Protein AF-L5KCG0-F1 (afdb_monomer_lite)

Radius of gyration: 44.91 Å; chains: 1; bounding box: 113×111×115 Å

Foldseek 3Di:
DDWAWEWEDEPPDTDTDTDDQQDFQLNVLVVCVVPPVSSVPDDSVQWFKWADDPQLLPIATGDRGGGNCVVVHHHYGYIYGDGQWAWAWEQELVRDIDIDTAGQNDFQQVRLVVVCVVVVNPCSLQKFKFFDDDDPPDDDDDDDDDDDDPVVVVVVVVVVLCVQQLACVVTRTDDRGHGCSNVPNDRVGYIYMDGHADDDDPDDDLVDLVVLVSLLVVLQCCQLSNNQDDALLVLLLLLLLVCCLPPNQQDPVQLDPPNDPVSSRHHSNCSPPPSSVSNSVSVNVCGRPDNSRSSVVNSVSLVVDPSRRWRWDWWWFQDVPDNDTDIWIWTDHLFWIFIAHSHRRDTPDIGTLVQFPDWDFDCFKIWTDSDPVDDDIGIITDNCNVVVVVSSVSSVVVVVVVVVVVVDPDDDDDDDDDDDDDDDDDDDDDDDDDDDDDDDDDDDDDDDDDDDDDDDDDDDDDDDDDDDDDDDDDDDDDDPCPDDDPPDDPLLVVLVVLLVVLLVLLVVLLVLLVAADDDDDQDPDPVSVVVLVLLLLVLLLLLLLLLLLLLLLLLQLLLQPLDDPVPGDSNSNSVSSNSNSLSLNVNSVSLSHNLVSQVVVVHHSVQLSVLSSQLSVLSSQLSVLSRPPDPDDSVSNLVSLLSNLVSSLSNNVVSVNQPDDPVLLVVLLVLLVQLLVLLVQLLVLLLVLLVVFPDPVLSVQLNVLSVSLNSLSSSLSSLSSSCSSPLLAVSSLVSSVSSLVSNLVSLVSNLVSSVVRDPPPVSSVSSVVSSVSSVVSSVVSNVSSVCSNLVDPPPQLQRVLLVLLVVLLVQLVVCQLFLPSNLVSLVSNLVSLVSNLVSLQVVLVVDPDPVVSVLSPVLSVQLNVLNVQLNVLSVVCVVPVPDSVSSVSNNVSSVSNNVSSCSNCVVVVLLSVLVVLLSVLSNLLSVLSSQQSVLVVVCVPDPDSPDDPCQSNVLSVLLVVLSSQLSQLSVLCVVPVPDPVSSVSNVVSVVSNVVSCVVNVVVVPVVDDDD

Sequence (1011 aa):
MVALSLKISIGNVVKTMQFEPSTMVYDACRIIRERIPEALTGPPSDFGLFLSDDDPKKGIWLEAGKALDYYMLRNGDTMEYKKKQRPLKIRMLDGTVKTIMVDDSKTVTDMLMTICARIGITNHDEYSLVRELMEEKKEEVTGTLRKDKTLLRDEKKMEKLKQKLHTDDELNWLDHGRTLREQGVEEHETLLLRRKFFYSDQNVDSRDPVQLNLLYVQARDDILNGSHPVSFDKACEFAGFQCQIQFGPHNEQKHKAGFLDLKDFLPKEYVKQKGERKIFQAHKNCGQMSEIEAKVRYVKLARSLKTYGVSFFLVKEKMKGKNKLVPRLLGITKECVMRVDEKTKEVIQEWNLTNIKRWAASPKSFTLDFGDYQDGYYSVQTTEGEQIAQLIAGYIDIILKKKKSKDHFGLEGDEESTMLEDSVSPKKSTVLQQQYNRVGKVEHGSVALPAIMRSGASGPENFQVGSMPPAQQQITSGQMHRGHMPPLTSAQQALTGTINSSMQAVQAAQATLDDFDTLPPLGQDAASKAWRKNKMDESKHEIHSQVDAITAGTASVVNLTAGDPAETDYTAVGCAVTTISSNLTEMSRGVKLLAALLEDEGGSGRPLLQAAKGLAGAVSELLRSAQPASAEPRQNLLQAAGNVGQASGELLQQIGESDTDPHFQDMLMQLAKAVASAAAALVLKAKSVAQRTEDSGLQTQVIAAATQCALSTSQLVACTKVVAPTISSPVCQEQLVEAGRLVAKAVESCVSASQAATEDGQLLRGVGAAATAVTQALNELLQHVRAHATGAGPAGRYDQATDTILTVTENIFSSMGDAGEMVRQARILAQATSDLVNAIKADAEGESDLENSRKLLSAAKILADATAKMVEAAKGAAAHPDSEEQQQRLREAAEGLRMATNAAAQNAIKKKLVQRLEHAAKQAAASATQTIAAAQHAASTPKASAGPQPLLVQSCKAVAEQIPLLVQGVRGSQAQPDSPSAQLALIAASQSFLQARHPLPISQTRPFPPF

Secondary structure (DSSP, 8-state):
---EEEEEEETTEEEEEEE-TT-BHHHHHHHHHHH-GGGGSS-GGGEEEEE--SSTTT-EEPPTTSBGGGGT--TT-EEEEEE-EEEEEEE-TTS-EEEEEEETTSBHHHHHHHHHHHHT-S-GGGEEEEE-----------------TTHHHHHHHHHHHHHHH--GGG--BPPTTSBTTTTT--TT-EEEEEE----------TT-HHHHHHHHHHHHHHHHTSSS---HHHHHHHHHHHHHHHH-S--TTTS-TT-S-GGGTS-TTTTTS--HHHHHHHHHHHTT--HHHHHHHHHHHHHHSTTTT-EEEEEEEEPTTSS-EEEEEEEE-SSEEEEEETTT--EEEEEEGGG--EEEEETTEEEEE-GGGSSS-EEEE-S-HHHHHHHHHHHHHHHHHHHHHHS---S-------S-----------------------------------------------PPPP----------------SS-HHHHHHHHHHHHHHHHHHHHHHHTTS--------SSHHHHHHHHHHHHHHHHHHHHHHHHHHHHHHHHHHHTTS-TTT--HHHHHHHHHHHHHHHHHHHHHHHHHHHHHHHTTS--HHHHHHHHHHHHHHHHHHHHT-TT----HHHHHHHHHHHHHHHHHHHHHHT---S-HHHHHHHHHHHHHHHHHHHHHHHHHHHHHHH---HHHHHHHHHHHHHHHHHHHHHHHHHHHHSTTTTSHHHHHHHHHHHHHHHHHHHHHHHHHHHH---HHHHHHHHHHHHHHHHHHHHHHHHHHHHHTT-SS--HHHHHHHHHHHHHHHHHHTTT-HHHHHHHHHHHHHHHHHHHHHHHHHHHH-S-HHHHHHHHHHHHHHHHHHHHHHHHHHHHHH-TT-HHHHHHHHHHHHHHHHHHHHHTHHHHHHHHHHHHHHHHHHHHHHHHHHHHHHHHHHHSSS-S-SS-HHHHHHHHHHHTTHHHHHHHHHHHHHSTT-HHHHHHHHHHHHHHHHHHTTHHHHHHTTS---

InterPro domains:
  IPR000299 FERM domain [PS50057] (86-403)
  IPR002404 IRS-type PTB domain [PF02174] (313-400)
  IPR011993 PH-like domain superfamily [G3DSA:2.30.29.30] (308-405)
  IPR014352 FERM/acyl-CoA-binding protein superfamily [G3DSA:1.20.80.10] (198-307)
  IPR015224 Talin, central [PF09141] (491-652)
  IPR019747 FERM conserved site [PS00660] (173-201)
  IPR019747 FERM conserved site [PS00661] (283-312)
  IPR019748 FERM central domain [cd14473] (211-305)
  IPR019749 Band 4.1 domain [SM00295] (82-313)
  IPR029071 Ubiquitin-like domain superfamily [SSF54236] (79-136)
  IPR032425 Talin, N-terminal F0 domain [PF16511] (4-83)
  IPR035963 FERM superfamily, second domain [SSF47031] (195-308)
  IPR035964 I/LWEQ domain superfamily [SSF109885] (658-782)
  IPR035964 I/LWEQ domain superfamily [SSF109885] (753-888)
  IPR036476 Talin, central domain superfamily [SSF109880] (488-653)
  IPR049108 Talin, R4 domain [PF21692] (916-997)
  IPR054082 Talin, IBS2B domain [PF21896] (667-754)
  IPR057346 Talin-1/2, VBS2 domain [PF25177] (794-909)

pLDDT: mean 77.17, std 18.35, range [23.78, 95.06]

Structure (mmCIF, N/CA/C/O backbone):
data_AF-L5KCG0-F1
#
_entry.id   AF-L5KCG0-F1
#
loop_
_atom_site.group_PDB
_atom_site.id
_atom_site.type_symbol
_atom_site.label_atom_id
_atom_site.label_alt_id
_atom_site.label_comp_id
_atom_site.label_asym_id
_atom_site.label_entity_id
_atom_site.label_seq_id
_atom_site.pdbx_PDB_ins_code
_atom_site.Cartn_x
_atom_site.Cartn_y
_atom_site.Cartn_z
_atom_site.occupancy
_atom_site.B_iso_or_equiv
_atom_site.auth_seq_id
_atom_site.auth_comp_id
_atom_site.auth_asym_id
_atom_site.auth_atom_id
_atom_site.pdbx_PDB_model_num
ATOM 1 N N . MET A 1 1 ? -49.068 24.359 -1.230 1.00 53.28 1 MET A N 1
ATOM 2 C CA . MET A 1 1 ? -48.430 23.727 -0.057 1.00 53.28 1 MET A CA 1
ATOM 3 C C . MET A 1 1 ? -48.441 22.228 -0.276 1.00 53.28 1 MET A C 1
ATOM 5 O O . MET A 1 1 ? -49.508 21.689 -0.539 1.00 53.28 1 MET A O 1
ATOM 9 N N . VAL A 1 2 ? -47.277 21.578 -0.273 1.00 75.88 2 VAL A N 1
ATOM 10 C CA . VAL A 1 2 ? -47.191 20.115 -0.391 1.00 75.88 2 VAL A CA 1
ATOM 11 C C . VAL A 1 2 ? -47.471 19.548 0.997 1.00 75.88 2 VAL A C 1
ATOM 13 O O . VAL A 1 2 ? -46.655 19.724 1.894 1.00 75.88 2 VAL A O 1
ATOM 16 N N . ALA A 1 3 ? -48.649 18.959 1.196 1.00 84.31 3 ALA A N 1
ATOM 17 C CA . ALA A 1 3 ? -49.020 18.344 2.466 1.00 84.31 3 ALA A CA 1
ATOM 18 C C . ALA A 1 3 ? -48.457 16.918 2.551 1.00 84.31 3 ALA A C 1
ATOM 20 O O . ALA A 1 3 ? -48.522 16.159 1.582 1.00 84.31 3 ALA A O 1
ATOM 21 N N . LEU A 1 4 ? -47.930 16.564 3.719 1.00 89.81 4 LEU A N 1
ATOM 22 C CA . LEU A 1 4 ? -47.460 15.231 4.059 1.00 89.81 4 LEU A CA 1
ATOM 23 C C . LEU A 1 4 ? -48.634 14.409 4.607 1.00 89.81 4 LEU A C 1
ATOM 25 O O . LEU A 1 4 ? -49.198 14.743 5.648 1.00 89.81 4 LEU A O 1
ATOM 29 N N . SER A 1 5 ? -49.030 13.352 3.903 1.00 92.50 5 SER A N 1
ATOM 30 C CA . SER A 1 5 ? -50.135 12.475 4.303 1.00 92.50 5 SER A CA 1
ATOM 31 C C . SER A 1 5 ? -49.598 11.252 5.042 1.00 92.50 5 SER A C 1
ATOM 33 O O . SER A 1 5 ? -49.131 10.308 4.408 1.00 92.50 5 SER A O 1
ATOM 35 N N . LEU A 1 6 ? -49.692 11.250 6.370 1.00 94.12 6 LEU A N 1
ATOM 36 C CA . LEU A 1 6 ? -49.140 10.222 7.256 1.00 94.12 6 LEU A CA 1
ATOM 37 C C . LEU A 1 6 ? -50.240 9.380 7.902 1.00 94.12 6 LEU A C 1
ATOM 39 O O . LEU A 1 6 ? -51.308 9.891 8.240 1.00 94.12 6 LEU A O 1
ATOM 43 N N . LYS A 1 7 ? -49.980 8.090 8.117 1.00 94.12 7 LYS A N 1
ATOM 44 C CA . LYS A 1 7 ? -50.870 7.192 8.864 1.00 94.12 7 LYS A CA 1
ATOM 45 C C . LYS A 1 7 ? -50.475 7.204 10.336 1.00 94.12 7 LYS A C 1
ATOM 47 O O . LYS A 1 7 ? -49.415 6.714 10.695 1.00 94.12 7 LYS A O 1
ATOM 52 N N . ILE A 1 8 ? -51.322 7.749 11.198 1.00 94.81 8 ILE A N 1
ATOM 53 C CA . ILE A 1 8 ? -51.094 7.772 12.643 1.00 94.81 8 ILE A CA 1
ATOM 54 C C . ILE A 1 8 ? -51.741 6.538 13.270 1.00 94.81 8 ILE A C 1
ATOM 56 O O . ILE A 1 8 ? -52.959 6.373 13.199 1.00 94.81 8 ILE A O 1
ATOM 60 N N . SER A 1 9 ? -50.919 5.680 13.865 1.00 93.25 9 SER A N 1
ATOM 61 C CA . SER A 1 9 ? -51.307 4.464 14.576 1.00 93.25 9 SER A CA 1
ATOM 62 C C . SER A 1 9 ? -51.370 4.721 16.083 1.00 93.25 9 SER A C 1
ATOM 64 O O . SER A 1 9 ? -50.408 5.212 16.674 1.00 93.25 9 SER A O 1
ATOM 66 N N . ILE A 1 10 ? -52.500 4.407 16.715 1.00 91.31 10 ILE A N 1
ATOM 67 C CA . ILE A 1 10 ? -52.726 4.506 18.162 1.00 91.31 10 ILE A CA 1
ATOM 68 C C . ILE A 1 10 ? -53.390 3.208 18.628 1.00 91.31 10 ILE A C 1
ATOM 70 O O . ILE A 1 10 ? -54.600 3.019 18.486 1.00 91.31 10 ILE A O 1
ATOM 74 N N . GLY A 1 11 ? -52.595 2.277 19.160 1.00 84.62 11 GLY A N 1
ATOM 75 C CA . GLY A 1 11 ? -53.076 0.935 19.496 1.00 84.62 11 GLY A CA 1
ATOM 76 C C . GLY A 1 11 ? -53.584 0.204 18.249 1.00 84.62 11 GLY A C 1
ATOM 77 O O . GLY A 1 11 ? -52.815 -0.045 17.329 1.00 84.62 11 GLY A O 1
ATOM 78 N N . ASN A 1 12 ? -54.882 -0.105 18.205 1.00 83.88 12 ASN A N 1
ATOM 79 C CA . ASN A 1 12 ? -55.515 -0.761 17.052 1.00 83.88 12 ASN A CA 1
ATOM 80 C C . ASN A 1 12 ? -56.108 0.230 16.030 1.00 83.88 12 ASN A C 1
ATOM 82 O O . ASN A 1 12 ? -56.657 -0.194 15.013 1.00 83.88 12 ASN A O 1
ATOM 86 N N . VAL A 1 13 ? -56.049 1.539 16.298 1.00 88.19 13 VAL A N 1
ATOM 87 C CA . VAL A 1 13 ? -56.640 2.577 15.442 1.00 88.19 13 VAL A CA 1
ATOM 88 C C . VAL A 1 13 ? -55.572 3.154 14.525 1.00 88.19 13 VAL A C 1
ATOM 90 O O . VAL A 1 13 ? -54.560 3.654 15.001 1.00 88.19 13 VAL A O 1
ATOM 93 N N . VAL A 1 14 ? -55.816 3.155 13.214 1.00 91.50 14 VAL A N 1
ATOM 94 C CA . VAL A 1 14 ? -54.940 3.807 12.230 1.00 91.50 14 VAL A CA 1
ATOM 95 C C . VAL A 1 14 ? -55.732 4.875 11.484 1.00 91.50 14 VAL A C 1
ATOM 97 O O . VAL A 1 14 ? -56.720 4.569 10.817 1.00 91.50 14 VAL A O 1
ATOM 100 N N . LYS A 1 15 ? -55.303 6.137 11.575 1.00 91.75 15 LYS A N 1
ATOM 101 C CA . LYS A 1 15 ? -55.970 7.277 10.932 1.00 91.75 15 LYS A CA 1
ATOM 102 C C . LYS A 1 15 ? -54.997 8.043 10.050 1.00 91.75 15 LYS A C 1
ATOM 104 O O . LYS A 1 15 ? -53.923 8.433 10.490 1.00 91.75 15 LYS A O 1
ATOM 109 N N . THR A 1 16 ? -55.384 8.295 8.803 1.00 93.00 16 THR A N 1
ATOM 110 C CA . THR A 1 16 ? -54.568 9.114 7.896 1.00 93.00 16 THR A CA 1
ATOM 111 C C . THR A 1 16 ? -54.786 10.593 8.202 1.00 93.00 16 THR A C 1
ATOM 113 O O . THR A 1 16 ? -55.925 11.056 8.269 1.00 93.00 16 THR A O 1
ATOM 116 N N . MET A 1 17 ? -53.700 11.332 8.406 1.00 92.56 17 MET A N 1
ATOM 117 C CA . MET A 1 17 ? -53.691 12.748 8.750 1.00 92.56 17 MET A CA 1
ATOM 118 C C . MET A 1 17 ? -52.718 13.502 7.846 1.00 92.56 17 MET A C 1
ATOM 120 O O . MET A 1 17 ? -51.683 12.974 7.451 1.00 92.56 17 MET A O 1
ATOM 124 N N . GLN A 1 18 ? -53.069 14.741 7.514 1.00 92.19 18 GLN A N 1
ATOM 125 C CA . GLN A 1 18 ? -52.232 15.618 6.704 1.00 92.19 18 GLN A CA 1
ATOM 126 C C . GLN A 1 18 ? -51.540 16.646 7.594 1.00 92.19 18 GLN A C 1
ATOM 128 O O . GLN A 1 18 ? -52.201 17.305 8.401 1.00 92.19 18 GLN A O 1
ATOM 133 N N . PHE A 1 19 ? -50.231 16.776 7.414 1.00 93.31 19 PHE A N 1
ATOM 134 C CA . PHE A 1 19 ? -49.368 17.724 8.110 1.00 93.31 19 PHE A CA 1
ATOM 135 C C . PHE A 1 19 ? -48.566 18.532 7.092 1.00 93.31 19 PHE A C 1
ATOM 137 O O . PHE A 1 19 ? -48.344 18.087 5.968 1.00 93.31 19 PHE A O 1
ATOM 144 N N . GLU A 1 20 ? -48.096 19.713 7.471 1.00 92.12 20 GLU A N 1
ATOM 145 C CA . GLU A 1 20 ? -47.067 20.393 6.684 1.00 92.12 20 GLU A CA 1
ATOM 146 C C . GLU A 1 20 ? -45.701 19.744 6.968 1.00 92.12 20 GLU A C 1
ATOM 148 O O . GLU A 1 20 ? -45.452 19.374 8.118 1.00 92.12 20 GLU A O 1
ATOM 153 N N . PRO A 1 21 ? -44.793 19.612 5.984 1.00 90.62 21 PRO A N 1
ATOM 154 C CA . PRO A 1 21 ? -43.459 19.045 6.211 1.00 90.62 21 PRO A CA 1
ATOM 155 C C . PRO A 1 21 ? -42.675 19.766 7.324 1.00 90.62 21 PRO A C 1
ATOM 157 O O . PRO A 1 21 ? -42.011 19.125 8.133 1.00 90.62 21 PRO A O 1
ATOM 160 N N . SER A 1 22 ? -42.852 21.087 7.431 1.00 92.06 22 SER A N 1
ATOM 161 C CA . SER A 1 22 ? -42.266 21.951 8.463 1.00 92.06 22 SER A CA 1
ATOM 162 C C . SER A 1 22 ? -42.980 21.902 9.820 1.00 92.06 22 SER A C 1
ATOM 164 O O . SER A 1 22 ? -42.600 22.635 10.733 1.00 92.06 22 SER A O 1
ATOM 166 N N . THR A 1 23 ? -44.028 21.084 9.976 1.00 93.12 23 THR A N 1
ATOM 167 C CA . THR A 1 23 ? -44.734 20.946 11.259 1.00 93.12 23 THR A CA 1
ATOM 168 C C . THR A 1 23 ? -43.770 20.377 12.291 1.00 93.12 23 THR A C 1
ATOM 170 O O . THR A 1 23 ? -43.157 19.332 12.067 1.00 93.12 23 THR A O 1
ATOM 173 N N . MET A 1 24 ? -43.652 21.042 13.437 1.00 93.81 24 MET A N 1
ATOM 174 C CA . MET A 1 24 ? -42.851 20.542 14.549 1.00 93.81 24 MET A CA 1
ATOM 175 C C . MET A 1 24 ? -43.498 19.295 15.153 1.00 93.81 24 MET A C 1
ATOM 177 O O . MET A 1 24 ? -44.722 19.200 15.245 1.00 93.81 24 MET A O 1
ATOM 181 N N . VAL A 1 25 ? -42.691 18.347 15.624 1.00 94.00 25 VAL A N 1
ATOM 182 C CA . VAL A 1 25 ? -43.180 17.094 16.223 1.00 94.00 25 VAL A CA 1
ATOM 183 C C . VAL A 1 25 ? -44.107 17.364 17.414 1.00 94.00 25 VAL A C 1
ATOM 185 O O . VAL A 1 25 ? -45.115 16.674 17.571 1.00 94.00 25 VAL A O 1
ATOM 188 N N . TYR A 1 26 ? -43.834 18.391 18.231 1.00 92.38 26 TYR A N 1
ATOM 189 C CA . TYR A 1 26 ? -44.734 18.763 19.330 1.00 92.38 26 TYR A CA 1
ATOM 190 C C . TYR A 1 26 ? -46.111 19.244 18.829 1.00 92.38 26 TYR A C 1
ATOM 192 O O . TYR A 1 26 ? -47.136 18.872 19.405 1.00 92.38 26 TYR A O 1
ATOM 200 N N . ASP A 1 27 ? -46.150 20.028 17.745 1.00 92.81 27 ASP A N 1
ATOM 201 C CA . ASP A 1 27 ? -47.393 20.497 17.126 1.00 92.81 27 ASP A CA 1
ATOM 202 C C . ASP A 1 27 ? -48.142 19.328 16.480 1.00 92.81 27 ASP A C 1
ATOM 204 O O . ASP A 1 27 ? -49.356 19.215 16.638 1.00 92.81 27 ASP A O 1
ATOM 208 N N . ALA A 1 28 ? -47.426 18.407 15.828 1.00 92.50 28 ALA A N 1
ATOM 209 C CA . ALA A 1 28 ? -48.004 17.186 15.274 1.00 92.50 28 ALA A CA 1
ATOM 210 C C . ALA A 1 28 ? -48.675 16.338 16.370 1.00 92.50 28 ALA A C 1
ATOM 212 O O . ALA A 1 28 ? -49.830 15.940 16.218 1.00 92.50 28 ALA A O 1
ATOM 213 N N . CYS A 1 29 ? -48.011 16.142 17.517 1.00 91.94 29 CYS A N 1
ATOM 214 C CA . CYS A 1 29 ? -48.596 15.494 18.694 1.00 91.94 29 CYS A CA 1
ATOM 215 C C . CYS A 1 29 ? -49.851 16.222 19.203 1.00 91.94 29 CYS A C 1
ATOM 217 O O . CYS A 1 29 ? -50.837 15.564 19.538 1.00 91.94 29 CYS A O 1
ATOM 219 N N . ARG A 1 30 ? -49.847 17.564 19.255 1.00 91.56 30 ARG A N 1
ATOM 220 C CA . ARG A 1 30 ? -51.025 18.353 19.661 1.00 91.56 30 ARG A CA 1
ATOM 221 C C . ARG A 1 30 ? -52.198 18.125 18.704 1.00 91.56 30 ARG A C 1
ATOM 223 O O . ARG A 1 30 ? -53.289 17.790 19.157 1.00 91.56 30 ARG A O 1
ATOM 230 N N . ILE A 1 31 ? -51.954 18.214 17.396 1.00 91.94 31 ILE A N 1
ATOM 231 C CA . ILE A 1 31 ? -52.967 18.005 16.349 1.00 91.94 31 ILE A CA 1
ATOM 232 C C . ILE A 1 31 ? -53.549 16.582 16.421 1.00 91.94 31 ILE A C 1
ATOM 234 O O . ILE A 1 31 ? -54.755 16.397 16.255 1.00 91.94 31 ILE A O 1
ATOM 238 N N . ILE A 1 32 ? -52.716 15.570 16.683 1.00 92.06 32 ILE A N 1
ATOM 239 C CA . ILE A 1 32 ? -53.157 14.177 16.862 1.00 92.06 32 ILE A CA 1
ATOM 240 C C . ILE A 1 32 ? -54.102 14.058 18.061 1.00 92.06 32 ILE A C 1
ATOM 242 O O . ILE A 1 32 ? -55.173 13.467 17.930 1.00 92.06 32 ILE A O 1
ATOM 246 N N . ARG A 1 33 ? -53.756 14.673 19.197 1.00 90.31 33 ARG A N 1
ATOM 247 C CA . ARG A 1 33 ? -54.588 14.660 20.412 1.00 90.31 33 ARG A CA 1
ATOM 248 C C . ARG A 1 33 ? -55.923 15.381 20.245 1.00 90.31 33 ARG A C 1
ATOM 250 O O . ARG A 1 33 ? -56.917 14.943 20.808 1.00 90.31 33 ARG A O 1
ATOM 257 N N . GLU A 1 34 ? -55.955 16.462 19.472 1.00 89.94 34 GLU A N 1
ATOM 258 C CA . GLU A 1 34 ? -57.189 17.206 19.182 1.00 89.94 34 GLU A CA 1
ATOM 259 C C . GLU A 1 34 ? -58.122 16.451 18.221 1.00 89.94 34 GLU A C 1
ATOM 261 O O . GLU A 1 34 ? -59.338 16.626 18.272 1.00 89.94 34 GLU A O 1
ATOM 266 N N . ARG A 1 35 ? -57.574 15.606 17.333 1.00 89.44 35 ARG A N 1
ATOM 267 C CA . ARG A 1 35 ? -58.331 14.933 16.258 1.00 89.44 35 ARG A CA 1
ATOM 268 C C . ARG A 1 35 ? -58.608 13.447 16.487 1.00 89.44 35 ARG A C 1
ATOM 270 O O . ARG A 1 35 ? -59.395 12.869 15.723 1.00 89.44 35 ARG A O 1
ATOM 277 N N . ILE A 1 36 ? -57.942 12.814 17.451 1.00 88.38 36 ILE A N 1
ATOM 278 C CA . ILE A 1 36 ? -58.085 11.390 17.772 1.00 88.38 36 ILE A CA 1
ATOM 279 C C . ILE A 1 36 ? -58.364 11.249 19.277 1.00 88.38 36 ILE A C 1
ATOM 281 O O . ILE A 1 36 ? -57.453 11.458 20.078 1.00 88.38 36 ILE A O 1
ATOM 285 N N . PRO A 1 37 ? -59.598 10.905 19.691 1.00 84.38 37 PRO A N 1
ATOM 286 C CA . PRO A 1 37 ? -59.952 10.815 21.108 1.00 84.38 37 PRO A CA 1
ATOM 287 C C . PRO A 1 37 ? -59.162 9.729 21.857 1.00 84.38 37 PRO A C 1
ATOM 289 O O . PRO A 1 37 ? -58.856 9.896 23.035 1.00 84.38 37 PRO A O 1
ATOM 292 N N . GLU A 1 38 ? -58.743 8.657 21.181 1.00 84.56 38 GLU A N 1
ATOM 293 C CA . GLU A 1 38 ? -57.908 7.586 21.740 1.00 84.56 38 GLU A CA 1
ATOM 294 C C . GLU A 1 38 ? -56.507 8.075 22.169 1.00 84.56 38 GLU A C 1
ATOM 296 O O . GLU A 1 38 ? -55.862 7.463 23.025 1.00 84.56 38 GLU A O 1
ATOM 301 N N . ALA A 1 39 ? -56.049 9.217 21.642 1.00 82.56 39 ALA A N 1
ATOM 302 C CA . ALA A 1 39 ? -54.785 9.852 22.020 1.00 82.56 39 ALA A CA 1
ATOM 303 C C . ALA A 1 39 ? -54.849 10.610 23.367 1.00 82.56 39 ALA A C 1
ATOM 305 O O . ALA A 1 39 ? -53.820 11.077 23.861 1.00 82.56 39 ALA A O 1
ATOM 306 N N . LEU A 1 40 ? -56.034 10.747 23.980 1.00 84.00 40 LEU A N 1
ATOM 307 C CA . LEU A 1 40 ? -56.241 11.463 25.249 1.00 84.00 40 LEU A CA 1
ATOM 308 C C . LEU A 1 40 ? -56.072 10.578 26.499 1.00 84.00 40 LEU A C 1
ATOM 310 O O . LEU A 1 40 ? -56.360 11.014 27.609 1.00 84.00 40 LEU A O 1
ATOM 314 N N . THR A 1 41 ? -55.558 9.357 26.349 1.00 79.44 41 THR A N 1
ATOM 315 C CA . THR A 1 41 ? -55.423 8.334 27.408 1.00 79.44 41 THR A CA 1
ATOM 316 C C . THR A 1 41 ? -54.367 8.633 28.492 1.00 79.44 41 THR A C 1
ATOM 318 O O . THR A 1 41 ? -54.106 7.795 29.354 1.00 79.44 41 THR A O 1
ATOM 321 N N . GLY A 1 42 ? -53.777 9.833 28.504 1.00 81.44 42 GLY A N 1
ATOM 322 C CA . GLY A 1 42 ? -52.847 10.298 29.537 1.00 81.44 42 GLY A CA 1
ATOM 323 C C . GLY A 1 42 ? -52.233 11.670 29.223 1.00 81.44 42 GLY A C 1
ATOM 324 O O . GLY A 1 42 ? -52.586 12.289 28.208 1.00 81.44 42 GLY A O 1
ATOM 325 N N . PRO A 1 43 ? -51.328 12.180 30.077 1.00 85.69 43 PRO A N 1
ATOM 326 C CA . PRO A 1 43 ? -50.709 13.488 29.881 1.00 85.69 43 PRO A CA 1
ATOM 327 C C . PRO A 1 43 ? -49.817 13.502 28.624 1.00 85.69 43 PRO A C 1
ATOM 329 O O . PRO A 1 43 ? -49.213 12.482 28.293 1.00 85.69 43 PRO A O 1
ATOM 332 N N . PRO A 1 44 ? -49.694 14.641 27.912 1.00 83.69 44 PRO A N 1
ATOM 333 C CA . PRO A 1 44 ? -48.896 14.728 26.685 1.00 83.69 44 PRO A CA 1
ATOM 334 C C . PRO A 1 44 ? -47.417 14.364 26.864 1.00 83.69 44 PRO A C 1
ATOM 336 O O . PRO A 1 44 ? -46.797 13.895 25.918 1.00 83.69 44 PRO A O 1
ATOM 339 N N . SER A 1 45 ? -46.861 14.566 28.064 1.00 84.88 45 SER A N 1
ATOM 340 C CA . SER A 1 45 ? -45.466 14.256 28.407 1.00 84.88 45 SER A CA 1
ATOM 341 C C . SER A 1 45 ? -45.127 12.770 28.300 1.00 84.88 45 SER A C 1
ATOM 343 O O . SER A 1 45 ? -43.990 12.422 27.995 1.00 84.88 45 SER A O 1
ATOM 345 N N . ASP A 1 46 ? -46.114 11.902 28.526 1.00 88.38 46 ASP A N 1
ATOM 346 C CA . ASP A 1 46 ? -45.915 10.454 28.613 1.00 88.38 46 ASP A CA 1
ATOM 347 C C . ASP A 1 46 ? -46.003 9.770 27.247 1.00 88.38 46 ASP A C 1
ATOM 349 O O . ASP A 1 46 ? -45.778 8.563 27.144 1.00 88.38 46 ASP A O 1
ATOM 353 N N . PHE A 1 47 ? -46.336 10.526 26.201 1.00 90.88 47 PHE A N 1
ATOM 354 C CA . PHE A 1 47 ? -46.520 10.035 24.845 1.00 90.88 47 PHE A CA 1
ATOM 355 C C . PHE A 1 47 ? -45.591 10.758 23.873 1.00 90.88 47 PHE A C 1
ATOM 357 O O . PHE A 1 47 ? -45.145 11.885 24.095 1.00 90.88 47 PHE A O 1
ATOM 364 N N . GLY A 1 48 ? -45.284 10.094 22.769 1.00 92.75 48 GLY A N 1
ATOM 365 C CA . GLY A 1 48 ? -44.507 10.663 21.679 1.00 92.75 48 GLY A CA 1
ATOM 366 C C . GLY A 1 48 ? -44.833 9.987 20.364 1.00 92.75 48 GLY A C 1
ATOM 367 O O . GLY A 1 48 ? -45.577 9.007 20.324 1.00 92.75 48 GLY A O 1
ATOM 368 N N . LEU A 1 49 ? -44.255 10.522 19.295 1.00 93.88 49 LEU A N 1
ATOM 369 C CA . LEU A 1 49 ? -44.297 9.882 17.992 1.00 93.88 49 LEU A CA 1
ATOM 370 C C . LEU A 1 49 ? -43.110 8.935 17.856 1.00 93.88 49 LEU A C 1
ATOM 372 O O . LEU A 1 49 ? -41.976 9.304 18.167 1.00 93.88 49 LEU A O 1
ATOM 376 N N . PHE A 1 50 ? -43.393 7.721 17.407 1.00 93.69 50 PHE A N 1
ATOM 377 C CA . PHE A 1 50 ? -42.432 6.648 17.231 1.00 93.69 50 PHE A CA 1
ATOM 378 C C . PHE A 1 50 ? -42.510 6.118 15.800 1.00 93.69 50 PHE A C 1
ATOM 380 O O . PHE A 1 50 ? -43.597 5.858 15.280 1.00 93.69 50 PHE A O 1
ATOM 387 N N . LEU A 1 51 ? -41.354 5.976 15.162 1.00 92.69 51 LEU A N 1
ATOM 388 C CA . LEU A 1 51 ? -41.211 5.337 13.863 1.00 92.69 51 LEU A CA 1
ATOM 389 C C . LEU A 1 51 ? -40.757 3.894 14.092 1.00 92.69 51 LEU A C 1
ATOM 391 O O . LEU A 1 51 ? -39.656 3.660 14.594 1.00 92.69 51 LEU A O 1
ATOM 395 N N . SER A 1 52 ? -41.617 2.936 13.755 1.00 88.00 52 SER A N 1
ATOM 396 C CA . SER A 1 52 ? -41.300 1.510 13.818 1.00 88.00 52 SER A CA 1
ATOM 397 C C . SER A 1 52 ? -40.381 1.098 12.665 1.00 88.00 52 SER A C 1
ATOM 399 O O . SER A 1 52 ? -40.554 1.569 11.542 1.00 88.00 52 SER A O 1
ATOM 401 N N . ASP A 1 53 ? -39.467 0.170 12.932 1.00 88.19 53 ASP A N 1
ATOM 402 C CA . ASP A 1 53 ? -38.615 -0.509 11.947 1.00 88.19 53 ASP A CA 1
ATOM 403 C C . ASP A 1 53 ? -38.794 -2.029 12.124 1.00 88.19 53 ASP A C 1
ATOM 405 O O . ASP A 1 53 ? -39.251 -2.469 13.186 1.00 88.19 53 ASP A O 1
ATOM 409 N N . ASP A 1 54 ? -38.451 -2.825 11.107 1.00 82.31 54 ASP A N 1
ATOM 410 C CA . ASP A 1 54 ? -38.501 -4.292 11.180 1.00 82.31 54 ASP A CA 1
ATOM 411 C C . ASP A 1 54 ? -37.585 -4.832 12.293 1.00 82.31 54 ASP A C 1
ATOM 413 O O . ASP A 1 54 ? -37.897 -5.843 12.924 1.00 82.31 54 ASP A O 1
ATOM 417 N N . ASP A 1 55 ? -36.468 -4.143 12.563 1.00 83.31 55 ASP A N 1
ATOM 418 C CA . ASP A 1 55 ? -35.639 -4.383 13.743 1.00 83.31 55 ASP A CA 1
ATOM 419 C C . ASP A 1 55 ? -36.084 -3.465 14.901 1.00 83.31 55 ASP A C 1
ATOM 421 O O . ASP A 1 55 ? -35.876 -2.246 14.844 1.00 83.31 55 ASP A O 1
ATOM 425 N N . PRO A 1 56 ? -36.607 -4.013 16.019 1.00 80.88 56 PRO A N 1
ATOM 426 C CA . PRO A 1 56 ? -37.021 -3.223 17.180 1.00 80.88 56 PRO A CA 1
ATOM 427 C C . PRO A 1 56 ? -35.929 -2.317 17.767 1.00 80.88 56 PRO A C 1
ATOM 429 O O . PRO A 1 56 ? -36.263 -1.385 18.506 1.00 80.88 56 PRO A O 1
ATOM 432 N N . LYS A 1 57 ? -34.647 -2.585 17.468 1.00 83.06 57 LYS A N 1
ATOM 433 C CA . LYS A 1 57 ? -33.479 -1.791 17.894 1.00 83.06 57 LYS A CA 1
ATOM 434 C C . LYS A 1 57 ? -33.290 -0.511 17.087 1.00 83.06 57 LYS A C 1
ATOM 436 O O . LYS A 1 57 ? -32.627 0.406 17.565 1.00 83.06 57 LYS A O 1
ATOM 441 N N . LYS A 1 58 ? -33.843 -0.457 15.874 1.00 85.56 58 LYS A N 1
ATOM 442 C CA . LYS A 1 58 ? -33.744 0.686 14.957 1.00 85.56 58 LYS A CA 1
ATOM 443 C C . LYS A 1 58 ? -34.942 1.623 15.025 1.00 85.56 58 LYS A C 1
ATOM 445 O O . LYS A 1 58 ? -34.913 2.665 14.383 1.00 85.56 58 LYS A O 1
ATOM 450 N N . GLY A 1 59 ? -35.973 1.278 15.796 1.00 87.88 59 GLY A N 1
ATOM 451 C CA . GLY A 1 59 ? -37.128 2.149 15.982 1.00 87.88 59 GLY A CA 1
ATOM 452 C C . GLY A 1 59 ? -36.750 3.466 16.667 1.00 87.88 59 GLY A C 1
ATOM 453 O O . GLY A 1 59 ? -35.996 3.472 17.644 1.00 87.88 59 GLY A O 1
ATOM 454 N N . ILE A 1 60 ? -37.284 4.578 16.160 1.00 90.31 60 ILE A N 1
ATOM 455 C CA . ILE A 1 60 ? -36.828 5.936 16.492 1.00 90.31 60 ILE A CA 1
ATOM 456 C C . ILE A 1 60 ? -37.952 6.716 17.172 1.00 90.31 60 ILE A C 1
ATOM 458 O O . ILE A 1 60 ? -39.062 6.811 16.649 1.00 90.31 60 ILE A O 1
ATOM 462 N N . TRP A 1 61 ? -37.657 7.333 18.316 1.00 92.75 61 TRP A N 1
ATOM 463 C CA . TRP A 1 61 ? -38.530 8.335 18.927 1.00 92.75 61 TRP A CA 1
ATOM 464 C C . TRP A 1 61 ? -38.261 9.710 18.316 1.00 92.75 61 TRP A C 1
ATOM 466 O O . TRP A 1 61 ? -37.120 10.166 18.277 1.00 92.75 61 TRP A O 1
ATOM 476 N N . LEU A 1 62 ? -39.309 10.390 17.856 1.00 92.75 62 LEU A N 1
ATOM 477 C CA . LEU A 1 62 ? -39.169 11.715 17.267 1.00 92.75 62 LEU A CA 1
ATOM 478 C C . LEU A 1 62 ? -39.004 12.778 18.363 1.00 92.75 62 LEU A C 1
ATOM 480 O O . LEU A 1 62 ? -39.756 12.827 19.342 1.00 92.75 62 LEU A O 1
ATOM 484 N N . GLU A 1 63 ? -38.027 13.660 18.176 1.00 91.25 63 GLU A N 1
ATOM 485 C CA . GLU A 1 63 ? -37.716 14.752 19.090 1.00 91.25 63 GLU A CA 1
ATOM 486 C C . GLU A 1 63 ? -38.716 15.894 18.917 1.00 91.25 63 GLU A C 1
ATOM 488 O O . GLU A 1 63 ? -38.919 16.402 17.817 1.00 91.25 63 GLU A O 1
ATOM 493 N N . ALA A 1 64 ? -39.292 16.364 20.025 1.00 89.12 64 ALA A N 1
ATOM 494 C CA . ALA A 1 64 ? -40.335 17.391 20.019 1.00 89.12 64 ALA A CA 1
ATOM 495 C C . ALA A 1 64 ? -39.930 18.697 19.301 1.00 89.12 64 ALA A C 1
ATOM 497 O O . ALA A 1 64 ? -40.791 19.352 18.719 1.00 89.12 64 ALA A O 1
ATOM 498 N N . GLY A 1 65 ? -38.642 19.064 19.338 1.00 90.50 65 GLY A N 1
ATOM 499 C CA . GLY A 1 65 ? -38.097 20.286 18.731 1.00 90.50 65 GLY A CA 1
ATOM 500 C C . GLY A 1 65 ? -37.659 20.156 17.267 1.00 90.50 65 GLY A C 1
ATOM 501 O O . GLY A 1 65 ? -37.096 21.106 16.727 1.00 90.50 65 GLY A O 1
ATOM 502 N N . LYS A 1 66 ? -37.862 18.997 16.633 1.00 93.00 66 LYS A N 1
ATOM 503 C CA . LYS A 1 66 ? -37.557 18.770 15.214 1.00 93.00 66 LYS A CA 1
ATOM 504 C C . LYS A 1 66 ? -38.830 18.874 14.373 1.00 93.00 66 LYS A C 1
ATOM 506 O O . LYS A 1 66 ? -39.929 18.629 14.870 1.00 93.00 66 LYS A O 1
ATOM 511 N N . ALA A 1 67 ? -38.675 19.227 13.100 1.00 93.81 67 ALA A N 1
ATOM 512 C CA . ALA A 1 67 ? -39.751 19.170 12.112 1.00 93.81 67 ALA A CA 1
ATOM 513 C C . ALA A 1 67 ? -39.931 17.740 11.572 1.00 93.81 67 ALA A C 1
ATOM 515 O O . ALA A 1 67 ? -39.026 16.910 11.684 1.00 93.81 67 ALA A O 1
ATOM 516 N N . LEU A 1 68 ? -41.102 17.435 11.008 1.00 91.69 68 LEU A N 1
ATOM 517 C CA . LEU A 1 68 ? -41.405 16.107 10.459 1.00 91.69 68 LEU A CA 1
ATOM 518 C C . LEU A 1 68 ? -40.524 15.746 9.247 1.00 91.69 68 LEU A C 1
ATOM 520 O O . LEU A 1 68 ? -40.138 14.588 9.094 1.00 91.69 68 LEU A O 1
ATOM 524 N N . ASP A 1 69 ? -40.166 16.721 8.411 1.00 91.12 69 ASP A N 1
ATOM 525 C CA . ASP A 1 69 ? -39.304 16.531 7.235 1.00 91.12 69 ASP A CA 1
ATOM 526 C C . ASP A 1 69 ? -37.858 16.120 7.565 1.00 91.12 69 ASP A C 1
ATOM 528 O O . ASP A 1 69 ? -37.228 15.414 6.777 1.00 91.12 69 ASP A O 1
ATOM 532 N N . TYR A 1 70 ? -37.354 16.468 8.753 1.00 92.56 70 TYR A N 1
ATOM 533 C CA . TYR A 1 70 ? -36.041 16.045 9.252 1.00 92.56 70 TYR A CA 1
ATOM 534 C C . TYR A 1 70 ? -35.875 14.518 9.236 1.00 92.56 70 TYR A C 1
ATOM 536 O O . TYR A 1 70 ? -34.781 14.013 8.987 1.00 92.56 70 TYR A O 1
ATOM 544 N N . TYR A 1 71 ? -36.970 13.786 9.458 1.00 91.50 71 TYR A N 1
ATOM 545 C CA . TYR A 1 71 ? -37.002 12.324 9.491 1.00 91.50 71 TYR A CA 1
ATOM 546 C C . TYR A 1 71 ? -37.245 11.686 8.113 1.00 91.50 71 TYR A C 1
ATOM 548 O O . TYR A 1 71 ? -37.444 10.477 8.035 1.00 91.50 71 TYR A O 1
ATOM 556 N N . MET A 1 72 ? -37.217 12.473 7.028 1.00 89.44 72 MET A N 1
ATOM 557 C CA . MET A 1 72 ? -37.381 12.011 5.639 1.00 89.44 72 MET A CA 1
ATOM 558 C C . MET A 1 72 ? -38.682 11.226 5.401 1.00 89.44 72 MET A C 1
ATOM 560 O O . MET A 1 72 ? -38.732 10.306 4.582 1.00 89.44 72 MET A O 1
ATOM 564 N N . LEU A 1 73 ? -39.741 11.600 6.124 1.00 91.19 73 LEU A N 1
ATOM 565 C CA . LEU A 1 73 ? -41.054 10.969 6.041 1.00 91.19 73 LEU A CA 1
ATOM 566 C C . LEU A 1 73 ? -41.699 11.212 4.670 1.00 91.19 73 LEU A C 1
ATOM 568 O O . LEU A 1 73 ? -41.635 12.311 4.114 1.00 91.19 73 LEU A O 1
ATOM 572 N N . ARG A 1 74 ? -42.363 10.190 4.134 1.00 91.12 74 ARG A N 1
ATOM 573 C CA . ARG A 1 74 ? -43.047 10.203 2.836 1.00 91.12 74 ARG A CA 1
ATOM 574 C C . ARG A 1 74 ? -44.549 10.012 3.004 1.00 91.12 74 ARG A C 1
ATOM 576 O O . ARG A 1 74 ? -45.052 9.537 4.020 1.00 91.12 74 ARG A O 1
ATOM 583 N N . ASN A 1 75 ? -45.285 10.356 1.951 1.00 91.12 75 ASN A N 1
ATOM 584 C CA . ASN A 1 75 ? -46.722 10.115 1.901 1.00 91.12 75 ASN A CA 1
ATOM 585 C C . ASN A 1 75 ? -47.022 8.615 2.007 1.00 91.12 75 ASN A C 1
ATOM 587 O O . ASN A 1 75 ? -46.556 7.825 1.191 1.00 91.12 75 ASN A O 1
ATOM 591 N N . GLY A 1 76 ? -47.850 8.251 2.984 1.00 88.94 76 GLY A N 1
ATOM 592 C CA . GLY A 1 76 ? -48.249 6.875 3.265 1.00 88.94 76 GLY A CA 1
ATOM 593 C C . GLY A 1 76 ? -47.472 6.198 4.393 1.00 88.94 76 GLY A C 1
ATOM 594 O O . GLY A 1 76 ? -47.905 5.120 4.808 1.00 88.94 76 GLY A O 1
ATOM 595 N N . ASP A 1 77 ? -46.407 6.823 4.908 1.00 92.94 77 ASP A N 1
ATOM 596 C CA . ASP A 1 77 ? -45.639 6.294 6.037 1.00 92.94 77 ASP A CA 1
ATOM 597 C C . ASP A 1 77 ? -46.495 6.244 7.313 1.00 92.94 77 ASP A C 1
ATOM 599 O O . ASP A 1 77 ? -47.379 7.084 7.534 1.00 92.94 77 ASP A O 1
ATOM 603 N N . THR A 1 78 ? -46.239 5.233 8.146 1.00 92.06 78 THR A N 1
ATOM 604 C CA . THR A 1 78 ? -46.969 5.001 9.397 1.00 92.06 78 THR A CA 1
ATOM 605 C C . THR A 1 78 ? -46.142 5.469 10.585 1.00 92.06 78 THR A C 1
ATOM 607 O O . THR A 1 78 ? -44.977 5.110 10.715 1.00 92.06 78 THR A O 1
ATOM 610 N N . MET A 1 79 ? -46.757 6.246 11.470 1.00 93.06 79 MET A N 1
ATOM 611 C CA . MET A 1 79 ? -46.165 6.713 12.719 1.00 93.06 79 MET A CA 1
ATOM 612 C C . MET A 1 79 ? -47.028 6.285 13.895 1.00 93.06 79 MET A C 1
ATOM 614 O O . MET A 1 79 ? -48.247 6.430 13.858 1.00 93.06 79 MET A O 1
ATOM 618 N N . GLU A 1 80 ? -46.406 5.807 14.962 1.00 93.31 80 GLU A N 1
ATOM 619 C CA . GLU A 1 80 ? -47.101 5.377 16.169 1.00 93.31 80 GLU A CA 1
ATOM 620 C C . GLU A 1 80 ? -47.151 6.509 17.198 1.00 93.31 80 GLU A C 1
ATOM 622 O O . GLU A 1 80 ? -46.119 7.050 17.593 1.00 93.31 80 GLU A O 1
ATOM 627 N N . TYR A 1 81 ? -48.343 6.854 17.681 1.00 93.31 81 TYR A N 1
ATOM 628 C CA . TYR A 1 81 ? -48.495 7.668 18.885 1.00 93.31 81 TYR A CA 1
ATOM 629 C C . TYR A 1 81 ? -48.445 6.744 20.102 1.00 93.31 81 TYR A C 1
ATOM 631 O O . TYR A 1 81 ? -49.449 6.156 20.513 1.00 93.31 81 TYR A O 1
ATOM 639 N N . LYS A 1 82 ? -47.239 6.566 20.642 1.00 90.88 82 LYS A N 1
ATOM 640 C CA . LYS A 1 82 ? -46.921 5.515 21.610 1.00 90.88 82 LYS A CA 1
ATOM 641 C C . LYS A 1 82 ? -46.592 6.098 22.980 1.00 90.88 82 LYS A C 1
ATOM 643 O O . LYS A 1 82 ? -46.029 7.188 23.100 1.00 90.88 82 LYS A O 1
ATOM 648 N N . LYS A 1 83 ? -46.934 5.351 24.032 1.00 91.50 83 LYS A N 1
ATOM 649 C CA . LYS A 1 83 ? -46.543 5.668 25.409 1.00 91.50 83 LYS A CA 1
ATOM 650 C C . LYS A 1 83 ? -45.037 5.448 25.574 1.00 91.50 83 LYS A C 1
ATOM 652 O O . LYS A 1 83 ? -44.540 4.365 25.281 1.00 91.50 83 LYS A O 1
ATOM 657 N N . LYS A 1 84 ? -44.327 6.465 26.057 1.00 91.06 84 LYS A N 1
ATOM 658 C CA . LYS A 1 84 ? -42.873 6.456 26.277 1.00 91.06 84 LYS A CA 1
ATOM 659 C C . LYS A 1 84 ? -42.455 5.652 27.504 1.00 91.06 84 LYS A C 1
ATOM 661 O O . LYS A 1 84 ? -41.354 5.122 27.556 1.00 91.06 84 LYS A O 1
ATOM 666 N N . GLN A 1 85 ? -43.328 5.581 28.507 1.00 90.44 85 GLN A N 1
ATOM 667 C CA . GLN A 1 85 ? -43.049 4.904 29.771 1.00 90.44 85 GLN A CA 1
ATOM 668 C C . GLN A 1 85 ? -43.082 3.381 29.596 1.00 90.44 85 GLN A C 1
ATOM 670 O O . GLN A 1 85 ? -44.151 2.818 29.348 1.00 90.44 85 GLN A O 1
ATOM 675 N N . ARG A 1 86 ? -41.940 2.722 29.806 1.00 89.44 86 ARG A N 1
ATOM 676 C CA . ARG A 1 86 ? -41.793 1.259 29.838 1.00 89.44 86 ARG A CA 1
ATOM 677 C C . ARG A 1 86 ? -41.363 0.774 31.229 1.00 89.44 86 ARG A C 1
ATOM 679 O O . ARG A 1 86 ? -40.657 1.503 31.931 1.00 89.44 86 ARG A O 1
ATOM 686 N N . PRO A 1 87 ? -41.770 -0.431 31.659 1.00 91.12 87 PRO A N 1
ATOM 687 C CA . PRO A 1 87 ? -41.242 -1.031 32.877 1.00 91.12 87 PRO A CA 1
ATOM 688 C C . PRO A 1 87 ? -39.789 -1.482 32.665 1.00 91.12 87 PRO A C 1
ATOM 690 O O . PRO A 1 87 ? -39.450 -2.052 31.629 1.00 91.12 87 PRO A O 1
ATOM 693 N N . LEU A 1 88 ? -38.934 -1.249 33.660 1.00 91.44 88 LEU A N 1
ATOM 694 C CA . LEU A 1 88 ? -37.558 -1.739 33.704 1.00 91.44 88 LEU A CA 1
ATOM 695 C C . LEU A 1 88 ? -37.296 -2.430 35.041 1.00 91.44 88 LEU A C 1
ATOM 697 O O . LEU A 1 88 ? -37.501 -1.836 36.102 1.00 91.44 88 LEU A O 1
ATOM 701 N N . LYS A 1 89 ? -36.833 -3.681 34.997 1.00 90.62 89 LYS A N 1
ATOM 702 C CA . LYS A 1 89 ? -36.436 -4.433 36.192 1.00 90.62 89 LYS A CA 1
ATOM 703 C C . LYS A 1 89 ? -34.979 -4.129 36.522 1.00 90.62 89 LYS A C 1
ATOM 705 O O . LYS A 1 89 ? -34.099 -4.326 35.689 1.00 90.62 89 LYS A O 1
ATOM 710 N N . ILE A 1 90 ? -34.726 -3.675 37.743 1.00 89.12 90 ILE A N 1
ATOM 711 C CA . ILE A 1 90 ? -33.388 -3.344 38.232 1.00 89.12 90 ILE A CA 1
ATOM 712 C C . ILE A 1 90 ? -33.096 -4.168 39.475 1.00 89.12 90 ILE A C 1
ATOM 714 O O . ILE A 1 90 ? -33.844 -4.104 40.453 1.00 89.12 90 ILE A O 1
ATOM 718 N N . ARG A 1 91 ? -32.004 -4.930 39.438 1.00 85.56 91 ARG A N 1
ATOM 719 C CA . ARG A 1 91 ? -31.431 -5.596 40.604 1.00 85.56 91 ARG A CA 1
ATOM 720 C C . ARG A 1 91 ? -30.536 -4.614 41.359 1.00 85.56 91 ARG A C 1
ATOM 722 O O . ARG A 1 91 ? -29.648 -3.993 40.776 1.00 85.56 91 ARG A O 1
ATOM 729 N N . MET A 1 92 ? -30.801 -4.475 42.649 1.00 79.12 92 MET A N 1
ATOM 730 C CA . MET A 1 92 ? -30.038 -3.666 43.593 1.00 79.12 92 MET A CA 1
ATOM 731 C C . MET A 1 92 ? -28.826 -4.439 44.128 1.00 79.12 92 MET A C 1
ATOM 733 O O . MET A 1 92 ? -28.748 -5.661 44.007 1.00 79.12 92 MET A O 1
ATOM 737 N N . LEU A 1 93 ? -27.910 -3.726 44.790 1.00 65.88 93 LEU A N 1
ATOM 738 C CA . LEU A 1 93 ? -26.708 -4.300 45.413 1.00 65.88 93 LEU A CA 1
ATOM 739 C C . LEU A 1 93 ? -27.009 -5.276 46.566 1.00 65.88 93 LEU A C 1
ATOM 741 O O . LEU A 1 93 ? -26.183 -6.127 46.874 1.00 65.88 93 LEU A O 1
ATOM 745 N N . ASP A 1 94 ? -28.186 -5.181 47.189 1.00 64.06 94 ASP A N 1
ATOM 746 C CA . ASP A 1 94 ? -28.654 -6.115 48.225 1.00 64.06 94 ASP A CA 1
ATOM 747 C C . ASP A 1 94 ? -29.302 -7.393 47.648 1.00 64.06 94 ASP A C 1
ATOM 749 O O . ASP A 1 94 ? -29.774 -8.247 48.398 1.00 64.06 94 ASP A O 1
ATOM 753 N N . GLY A 1 95 ? -29.338 -7.527 46.316 1.00 72.31 95 GLY A N 1
ATOM 754 C CA . GLY A 1 95 ? -29.950 -8.645 45.598 1.00 72.31 95 GLY A CA 1
ATOM 755 C C . GLY A 1 95 ? -31.449 -8.487 45.317 1.00 72.31 95 GLY A C 1
ATOM 756 O O . GLY A 1 95 ? -32.019 -9.319 44.607 1.00 72.31 95 GLY A O 1
ATOM 757 N N . THR A 1 96 ? -32.109 -7.430 45.806 1.00 82.06 96 THR A N 1
ATOM 758 C CA . THR A 1 96 ? -33.539 -7.190 45.547 1.00 82.06 96 THR A CA 1
ATOM 759 C C . THR A 1 96 ? -33.782 -6.694 44.120 1.00 82.06 96 THR A C 1
ATOM 761 O O . THR A 1 96 ? -33.003 -5.917 43.576 1.00 82.06 96 THR A O 1
ATOM 764 N N . VAL A 1 97 ? -34.881 -7.119 43.488 1.00 86.88 97 VAL A N 1
ATOM 765 C CA . VAL A 1 97 ? -35.267 -6.656 42.142 1.00 86.88 97 VAL A CA 1
ATOM 766 C C . VAL A 1 97 ? -36.463 -5.712 42.250 1.00 86.88 97 VAL A C 1
ATOM 768 O O . VAL A 1 97 ? -37.527 -6.113 42.719 1.00 86.88 97 VAL A O 1
ATOM 771 N N . LYS A 1 98 ? -36.315 -4.461 41.798 1.00 86.31 98 LYS A N 1
ATOM 772 C CA . LYS A 1 98 ? -37.402 -3.469 41.724 1.00 86.31 98 LYS A CA 1
ATOM 773 C C . LYS A 1 98 ? -37.772 -3.177 40.274 1.00 86.31 98 LYS A C 1
ATOM 775 O O . LYS A 1 98 ? -36.902 -3.054 39.420 1.00 86.31 98 LYS A O 1
ATOM 780 N N . THR A 1 99 ? -39.066 -3.021 40.004 1.00 90.06 99 THR A N 1
ATOM 781 C CA . THR A 1 99 ? -39.558 -2.585 38.687 1.00 90.06 99 THR A CA 1
ATOM 782 C C . THR A 1 99 ? -39.827 -1.084 38.723 1.00 90.06 99 THR A C 1
ATOM 784 O O . THR A 1 99 ? -40.624 -0.622 39.537 1.00 90.06 99 THR A O 1
ATOM 787 N N . ILE A 1 100 ? -39.154 -0.321 37.862 1.00 89.50 100 ILE A N 1
ATOM 788 C CA . ILE A 1 100 ? -39.251 1.141 37.785 1.00 89.50 100 ILE A CA 1
ATOM 789 C C . ILE A 1 100 ? -39.747 1.530 36.390 1.00 89.50 100 ILE A C 1
ATOM 791 O O . ILE A 1 100 ? -39.277 0.998 35.390 1.00 89.50 100 ILE A O 1
ATOM 795 N N . MET A 1 101 ? -40.706 2.456 36.322 1.00 89.25 101 MET A N 1
ATOM 796 C CA . MET A 1 101 ? -41.158 3.035 35.053 1.00 89.25 101 MET A CA 1
ATOM 797 C C . MET A 1 101 ? -40.135 4.060 34.566 1.00 89.25 101 MET A C 1
ATOM 799 O O . MET A 1 101 ? -39.800 4.986 35.310 1.00 89.25 101 MET A O 1
ATOM 803 N N . VAL A 1 102 ? -39.652 3.877 33.342 1.00 90.75 102 VAL A N 1
ATOM 804 C CA . VAL A 1 102 ? -38.617 4.701 32.714 1.00 90.75 102 VAL A CA 1
ATOM 805 C C . VAL A 1 102 ? -39.040 5.112 31.304 1.00 90.75 102 VAL A C 1
ATOM 807 O O . VAL A 1 102 ? -39.796 4.402 30.643 1.00 90.75 102 VAL A O 1
ATOM 810 N N . ASP A 1 103 ? -38.559 6.262 30.839 1.00 91.19 103 ASP A N 1
ATOM 811 C CA . ASP A 1 103 ? -38.848 6.772 29.495 1.00 91.19 103 ASP A CA 1
ATOM 812 C C . ASP A 1 103 ? -37.937 6.091 28.452 1.00 91.19 103 ASP A C 1
ATOM 814 O O . ASP A 1 103 ? -36.718 6.236 28.507 1.00 91.19 103 ASP A O 1
ATOM 818 N N . ASP A 1 104 ? -38.521 5.347 27.508 1.00 90.62 104 ASP A N 1
ATOM 819 C CA . ASP A 1 104 ? -37.817 4.610 26.442 1.00 90.62 104 ASP A CA 1
ATOM 820 C C . ASP A 1 104 ? -37.119 5.525 25.421 1.00 90.62 104 ASP A C 1
ATOM 822 O O . ASP A 1 104 ? -36.223 5.079 24.709 1.00 90.62 104 ASP A O 1
ATOM 826 N N . SER A 1 105 ? -37.515 6.801 25.343 1.00 89.94 105 SER A N 1
ATOM 827 C CA . SER A 1 105 ? -36.885 7.794 24.463 1.00 89.94 105 SER A CA 1
ATOM 828 C C . SER A 1 105 ? -35.627 8.421 25.066 1.00 89.94 105 SER A C 1
ATOM 830 O O . SER A 1 105 ? -34.891 9.124 24.375 1.00 89.94 105 SER A O 1
ATOM 832 N N . LYS A 1 106 ? -35.373 8.193 26.360 1.00 90.94 106 LYS A N 1
ATOM 833 C CA . LYS A 1 106 ? -34.245 8.776 27.083 1.00 90.94 106 LYS A CA 1
ATOM 834 C C . LYS A 1 106 ? -32.999 7.900 27.007 1.00 90.94 106 LYS A C 1
ATOM 836 O O . LYS A 1 106 ? -33.063 6.678 26.879 1.00 90.94 106 LYS A O 1
ATOM 841 N N . THR A 1 107 ? -31.843 8.553 27.083 1.00 91.69 107 THR A N 1
ATOM 842 C CA . THR A 1 107 ? -30.550 7.870 27.172 1.00 91.69 107 THR A CA 1
ATOM 843 C C . THR A 1 107 ? -30.394 7.207 28.536 1.00 91.69 107 THR A C 1
ATOM 845 O O . THR A 1 107 ? -31.029 7.610 29.516 1.00 91.69 107 THR A O 1
ATOM 848 N N . VAL A 1 108 ? -29.506 6.217 28.628 1.00 90.44 108 VAL A N 1
ATOM 849 C CA . VAL A 1 108 ? -29.216 5.530 29.895 1.00 90.44 108 VAL A CA 1
ATOM 850 C C . VAL A 1 108 ? -28.810 6.517 30.999 1.00 90.44 108 VAL A C 1
ATOM 852 O O . VAL A 1 108 ? -29.237 6.337 32.136 1.00 90.44 108 VAL A O 1
ATOM 855 N N . THR A 1 109 ? -28.076 7.592 30.680 1.00 86.25 109 THR A N 1
ATOM 856 C CA . THR A 1 109 ? -27.711 8.650 31.649 1.00 86.25 109 THR A CA 1
ATOM 857 C C . THR A 1 109 ? -28.932 9.329 32.272 1.00 86.25 109 THR A C 1
ATOM 859 O O . THR A 1 109 ? -29.039 9.428 33.495 1.00 86.25 109 THR A O 1
ATOM 862 N N . ASP A 1 110 ? -29.876 9.767 31.436 1.00 88.38 110 ASP A N 1
ATOM 863 C CA . ASP A 1 110 ? -31.095 10.448 31.884 1.00 88.38 110 ASP A CA 1
ATOM 864 C C . ASP A 1 110 ? -31.988 9.513 32.712 1.00 88.38 110 ASP A C 1
ATOM 866 O O . ASP A 1 110 ? -32.585 9.904 33.723 1.00 88.38 110 ASP A O 1
ATOM 870 N N . MET A 1 111 ? -32.050 8.244 32.307 1.00 88.69 111 MET A N 1
ATOM 871 C CA . MET A 1 111 ? -32.774 7.212 33.039 1.00 88.69 111 MET A CA 1
ATOM 872 C C . MET A 1 111 ? -32.134 6.950 34.403 1.00 88.69 111 MET A C 1
ATOM 874 O O . MET A 1 111 ? -32.853 6.830 35.396 1.00 88.69 111 MET A O 1
ATOM 878 N N . LEU A 1 112 ? -30.800 6.913 34.477 1.00 86.38 112 LEU A N 1
ATOM 879 C CA . LEU A 1 112 ? -30.057 6.670 35.711 1.00 86.38 112 LEU A CA 1
ATOM 880 C C . LEU A 1 112 ? -30.347 7.741 36.770 1.00 86.38 112 LEU A C 1
ATOM 882 O O . LEU A 1 112 ? -30.572 7.394 37.925 1.00 86.38 112 LEU A O 1
ATOM 886 N N . MET A 1 113 ? -30.447 9.018 36.378 1.00 84.94 113 MET A N 1
ATOM 887 C CA . MET A 1 113 ? -30.856 10.100 37.289 1.00 84.94 113 MET A CA 1
ATOM 888 C C . MET A 1 113 ? -32.222 9.814 37.930 1.00 84.94 113 MET A C 1
ATOM 890 O O . MET A 1 113 ? -32.384 9.921 39.145 1.00 84.94 113 MET A O 1
ATOM 894 N N . THR A 1 114 ? -33.193 9.377 37.123 1.00 85.75 114 THR A N 1
ATOM 895 C CA . THR A 1 114 ? -34.551 9.050 37.591 1.00 85.75 114 THR A CA 1
ATOM 896 C C . THR A 1 114 ? -34.558 7.817 38.498 1.00 85.75 114 THR A C 1
ATOM 898 O O . THR A 1 114 ? -35.244 7.790 39.523 1.00 85.75 114 THR A O 1
ATOM 901 N N . ILE A 1 115 ? -33.785 6.792 38.130 1.00 86.56 115 ILE A N 1
ATOM 902 C CA . ILE A 1 115 ? -33.629 5.545 38.883 1.00 86.56 115 ILE A CA 1
ATOM 903 C C . ILE A 1 115 ? -33.002 5.837 40.252 1.00 86.56 115 ILE A C 1
ATOM 905 O O . ILE A 1 115 ? -33.591 5.496 41.277 1.00 86.56 115 ILE A O 1
ATOM 909 N N . CYS A 1 116 ? -31.858 6.522 40.285 1.00 81.94 116 CYS A N 1
ATOM 910 C CA . CYS A 1 116 ? -31.146 6.871 41.511 1.00 81.94 116 CYS A CA 1
ATOM 911 C C . CYS A 1 116 ? -31.992 7.756 42.436 1.00 81.94 116 CYS A C 1
ATOM 913 O O . CYS A 1 116 ? -32.078 7.459 43.627 1.00 81.94 116 CYS A O 1
ATOM 915 N N . ALA A 1 117 ? -32.699 8.759 41.900 1.00 80.94 117 ALA A N 1
ATOM 916 C CA . ALA A 1 117 ? -33.586 9.616 42.688 1.00 80.94 117 ALA A CA 1
ATOM 917 C C . ALA A 1 117 ? -34.724 8.832 43.367 1.00 80.94 117 ALA A C 1
ATOM 919 O O . ALA A 1 117 ? -35.016 9.057 44.539 1.00 80.94 117 ALA A O 1
ATOM 920 N N . ARG A 1 118 ? -35.338 7.861 42.673 1.00 79.75 118 ARG A N 1
ATOM 921 C CA . ARG A 1 118 ? -36.396 7.010 43.257 1.00 79.75 118 ARG A CA 1
ATOM 922 C C . ARG A 1 118 ? -35.882 6.004 44.285 1.00 79.75 118 ARG A C 1
ATOM 924 O O . ARG A 1 118 ? -36.659 5.538 45.115 1.00 79.75 118 ARG A O 1
ATOM 931 N N . ILE A 1 119 ? -34.609 5.630 44.200 1.00 78.44 119 ILE A N 1
ATOM 932 C CA . ILE A 1 119 ? -33.967 4.690 45.129 1.00 78.44 119 ILE A CA 1
ATOM 933 C C . ILE A 1 119 ? -33.386 5.424 46.349 1.00 78.44 119 ILE A C 1
ATOM 935 O O . ILE A 1 119 ? -33.202 4.797 47.388 1.00 78.44 119 ILE A O 1
ATOM 939 N N . GLY A 1 120 ? -33.145 6.736 46.251 1.00 71.31 120 GLY A N 1
ATOM 940 C CA . GLY A 1 120 ? -32.512 7.538 47.302 1.00 71.31 120 GLY A CA 1
ATOM 941 C C . GLY A 1 120 ? -30.984 7.601 47.195 1.00 71.31 120 GLY A C 1
ATOM 942 O O . GLY A 1 120 ? -30.307 7.831 48.190 1.00 71.31 120 GLY A O 1
ATOM 943 N N . ILE A 1 121 ? -30.424 7.385 46.001 1.00 73.44 121 ILE A N 1
ATOM 944 C CA . ILE A 1 121 ? -28.988 7.530 45.736 1.00 73.44 121 ILE A CA 1
ATOM 945 C C . ILE A 1 121 ? -28.733 8.962 45.260 1.00 73.44 121 ILE A C 1
ATOM 947 O O . ILE A 1 121 ? -29.125 9.332 44.154 1.00 73.44 121 ILE A O 1
ATOM 951 N N . THR A 1 122 ? -28.053 9.762 46.079 1.00 66.81 122 THR A N 1
ATOM 952 C CA . THR A 1 122 ? -27.742 11.173 45.782 1.00 66.81 122 THR A CA 1
ATOM 953 C C . THR A 1 122 ? -26.659 11.337 44.712 1.00 66.81 122 THR A C 1
ATOM 955 O O . THR A 1 122 ? -26.656 12.320 43.979 1.00 66.81 122 THR A O 1
ATOM 958 N N . ASN A 1 123 ? -25.759 10.361 44.576 1.00 70.38 123 ASN A N 1
ATOM 959 C CA . ASN A 1 123 ? -24.562 10.459 43.737 1.00 70.38 123 ASN A CA 1
ATOM 960 C C . ASN A 1 123 ? -24.697 9.635 42.440 1.00 70.38 123 ASN A C 1
ATOM 962 O O . ASN A 1 123 ? -23.946 8.690 42.206 1.00 70.38 123 ASN A O 1
ATOM 966 N N . HIS A 1 124 ? -25.688 9.961 41.606 1.00 75.50 124 HIS A N 1
ATOM 967 C CA . HIS A 1 124 ? -26.018 9.184 40.400 1.00 75.50 124 HIS A CA 1
ATOM 968 C C . HIS A 1 124 ? -24.874 9.107 39.370 1.00 75.50 124 HIS A C 1
ATOM 970 O O . HIS A 1 124 ? -24.760 8.103 38.679 1.00 75.50 124 HIS A O 1
ATOM 976 N N . ASP A 1 125 ? -23.995 10.116 39.307 1.00 73.38 125 ASP A N 1
ATOM 977 C CA . ASP A 1 125 ? -22.853 10.176 38.374 1.00 73.38 125 ASP A CA 1
ATOM 978 C C . ASP A 1 125 ? -21.806 9.063 38.618 1.00 73.38 125 ASP A C 1
ATOM 980 O O . ASP A 1 125 ? -20.956 8.815 37.767 1.00 73.38 125 ASP A O 1
ATOM 984 N N . GLU A 1 126 ? -21.849 8.382 39.769 1.00 77.50 126 GLU A N 1
ATOM 985 C CA . GLU A 1 126 ? -20.932 7.286 40.103 1.00 77.50 126 GLU A CA 1
ATOM 986 C C . GLU A 1 126 ? -21.469 5.893 39.762 1.00 77.50 126 GLU A C 1
ATOM 988 O O . GLU A 1 126 ? -20.717 4.916 39.787 1.00 77.50 126 GLU A O 1
ATOM 993 N N . TYR A 1 127 ? -22.755 5.785 39.441 1.00 79.94 127 TYR A N 1
ATOM 994 C CA . TYR A 1 127 ? -23.422 4.518 39.171 1.00 79.94 127 TYR A CA 1
ATOM 995 C C . TYR A 1 127 ? -23.616 4.300 37.675 1.00 79.94 127 TYR A C 1
ATOM 997 O O . TYR A 1 127 ? -23.528 5.217 36.867 1.00 79.94 127 TYR A O 1
ATOM 1005 N N . SER A 1 128 ? -23.857 3.052 37.297 1.00 84.94 128 SER A N 1
ATOM 1006 C CA . SER A 1 128 ? -24.238 2.678 35.945 1.00 84.94 128 SER A CA 1
ATOM 1007 C C . SER A 1 128 ? -24.999 1.349 35.948 1.00 84.94 128 SER A C 1
ATOM 1009 O O . SER A 1 128 ? -25.169 0.709 36.990 1.00 84.94 128 SER A O 1
ATOM 1011 N N . LEU A 1 129 ? -25.497 0.954 34.778 1.00 86.75 129 LEU A N 1
ATOM 1012 C CA . LEU A 1 129 ? -26.267 -0.262 34.566 1.00 86.75 129 LEU A CA 1
ATOM 1013 C C . LEU A 1 129 ? -25.427 -1.291 33.810 1.00 86.75 129 LEU A C 1
ATOM 1015 O O . LEU A 1 129 ? -24.811 -0.986 32.786 1.00 86.75 129 LEU A O 1
ATOM 1019 N N . VAL A 1 130 ? -25.450 -2.521 34.313 1.00 83.94 130 VAL A N 1
ATOM 1020 C CA . VAL A 1 130 ? -24.822 -3.687 33.693 1.00 83.94 130 VAL A CA 1
ATOM 1021 C C . VAL A 1 130 ? -25.910 -4.641 33.220 1.00 83.94 130 VAL A C 1
ATOM 1023 O O . VAL A 1 130 ? -26.877 -4.903 33.939 1.00 83.94 130 VAL A O 1
ATOM 1026 N N . ARG A 1 131 ? -25.754 -5.174 32.010 1.00 83.25 131 ARG A N 1
ATOM 1027 C CA . ARG A 1 131 ? -26.623 -6.223 31.476 1.00 83.25 131 ARG A CA 1
ATOM 1028 C C . ARG A 1 131 ? -26.142 -7.587 31.963 1.00 83.25 131 ARG A C 1
ATOM 1030 O O . ARG A 1 131 ? -25.059 -8.034 31.593 1.00 83.25 131 ARG A O 1
ATOM 1037 N N . GLU A 1 132 ? -26.952 -8.260 32.770 1.00 68.88 132 GLU A N 1
ATOM 1038 C CA . GLU A 1 132 ? -26.691 -9.645 33.159 1.00 68.88 132 GLU A CA 1
ATOM 1039 C C . GLU A 1 132 ? -27.127 -10.577 32.023 1.00 68.88 132 GLU A C 1
ATOM 1041 O O . GLU A 1 132 ? -28.316 -10.818 31.823 1.00 68.88 132 GLU A O 1
ATOM 1046 N N . LEU A 1 133 ? -26.174 -11.111 31.261 1.00 58.81 133 LEU A N 1
ATOM 1047 C CA . LEU A 1 133 ? -26.451 -12.253 30.393 1.00 58.81 133 LEU A CA 1
ATOM 1048 C C . LEU A 1 133 ? -26.370 -13.512 31.263 1.00 58.81 133 LEU A C 1
ATOM 1050 O O . LEU A 1 133 ? -25.310 -13.809 31.810 1.00 58.81 133 LEU A O 1
ATOM 1054 N N . MET A 1 134 ? -27.475 -14.249 31.414 1.00 43.44 134 MET A N 1
ATOM 1055 C CA . MET A 1 134 ? -27.402 -15.608 31.958 1.00 43.44 134 MET A CA 1
ATOM 1056 C C . MET A 1 134 ? -26.520 -16.426 31.011 1.00 43.44 134 MET A C 1
ATOM 1058 O O . MET A 1 134 ? -26.766 -16.426 29.806 1.00 43.44 134 MET A O 1
ATOM 1062 N N . GLU A 1 135 ? -25.475 -17.078 31.529 1.00 38.22 135 GLU A N 1
ATOM 1063 C CA . GLU A 1 135 ? -24.624 -17.956 30.725 1.00 38.22 135 GLU A CA 1
ATOM 1064 C C . GLU A 1 135 ? -25.469 -19.093 30.128 1.00 38.22 135 GLU A C 1
ATOM 1066 O O . GLU A 1 135 ? -25.690 -20.132 30.754 1.00 38.22 135 GLU A O 1
ATOM 1071 N N . GLU A 1 136 ? -25.931 -18.927 28.890 1.00 32.38 136 GLU A N 1
ATOM 1072 C CA . GLU A 1 136 ? -26.256 -20.073 28.059 1.00 32.38 136 GLU A CA 1
ATOM 1073 C C . GLU A 1 136 ? -24.949 -20.824 27.812 1.00 32.38 136 GLU A C 1
ATOM 1075 O O . GLU A 1 136 ? -23.979 -20.279 27.277 1.00 32.38 136 GLU A O 1
ATOM 1080 N N . LYS A 1 137 ? -24.913 -22.082 28.260 1.00 34.75 137 LYS A N 1
ATOM 1081 C CA . LYS A 1 137 ? -23.827 -23.023 27.992 1.00 34.75 137 LYS A CA 1
ATOM 1082 C C . LYS A 1 137 ? -23.517 -22.992 26.494 1.00 34.75 137 LYS A C 1
ATOM 1084 O O . LYS A 1 137 ? -24.264 -23.558 25.703 1.00 34.75 137 LYS A O 1
ATOM 1089 N N . LYS A 1 138 ? -22.418 -22.341 26.106 1.00 32.44 138 LYS A N 1
ATOM 1090 C CA . LYS A 1 138 ? -21.922 -22.376 24.727 1.00 32.44 138 LYS A CA 1
ATOM 1091 C C . LYS A 1 138 ? -21.575 -23.821 24.374 1.00 32.44 138 LYS A C 1
ATOM 1093 O O . LYS A 1 138 ? -20.551 -24.336 24.820 1.00 32.44 138 LYS A O 1
ATOM 1098 N N . GLU A 1 139 ? -22.421 -24.461 23.573 1.00 30.16 139 GLU A N 1
ATOM 1099 C CA . GLU A 1 139 ? -22.043 -25.654 22.820 1.00 30.16 139 GLU A CA 1
ATOM 1100 C C . GLU A 1 139 ? -20.907 -25.292 21.850 1.00 30.16 139 GLU A C 1
ATOM 1102 O O . GLU A 1 139 ? -20.976 -24.314 21.099 1.00 30.16 139 GLU A O 1
ATOM 1107 N N . GLU A 1 140 ? -19.818 -26.061 21.903 1.00 29.98 140 GLU A N 1
ATOM 1108 C CA . GLU A 1 140 ? -18.656 -25.896 21.032 1.00 29.98 140 GLU A CA 1
ATOM 1109 C C . GLU A 1 140 ? -19.009 -26.263 19.580 1.00 29.98 140 GLU A C 1
ATOM 1111 O O . GLU A 1 140 ? -19.003 -27.432 19.196 1.00 29.98 140 GLU A O 1
ATOM 1116 N N . VAL A 1 141 ? -19.251 -25.262 18.730 1.00 31.02 141 VAL A N 1
ATOM 1117 C CA . VAL A 1 141 ? -19.303 -25.462 17.274 1.00 31.02 141 VAL A CA 1
ATOM 1118 C C . VAL A 1 141 ? -17.879 -25.490 16.715 1.00 31.02 141 VAL A C 1
ATOM 1120 O O . VAL A 1 141 ? -17.167 -24.485 16.663 1.00 31.02 141 VAL A O 1
ATOM 1123 N N . THR A 1 142 ? -17.456 -26.673 16.277 1.00 32.59 142 THR A N 1
ATOM 1124 C CA . THR A 1 142 ? -16.165 -26.934 15.631 1.00 32.59 142 THR A CA 1
ATOM 1125 C C . THR A 1 142 ? -16.232 -26.632 14.128 1.00 32.59 142 THR A C 1
ATOM 1127 O O . THR A 1 142 ? -16.482 -27.501 13.301 1.00 32.59 142 THR A O 1
ATOM 1130 N N . GLY A 1 143 ? -15.978 -25.377 13.746 1.00 33.91 143 GLY A N 1
ATOM 1131 C CA . GLY A 1 143 ? -15.811 -24.971 12.343 1.00 33.91 143 GLY A CA 1
ATOM 1132 C C . GLY A 1 143 ? -14.353 -25.072 11.875 1.00 33.91 143 GLY A C 1
ATOM 1133 O O . GLY A 1 143 ? -13.486 -24.339 12.349 1.00 33.91 143 GLY A O 1
ATOM 1134 N N . THR A 1 144 ? -14.066 -25.973 10.933 1.00 31.72 144 THR A N 1
ATOM 1135 C CA . THR A 1 144 ? -12.735 -26.202 10.345 1.00 31.72 144 THR A CA 1
ATOM 1136 C C . THR A 1 144 ? -12.501 -25.326 9.108 1.00 31.72 144 THR A C 1
ATOM 1138 O O . THR A 1 144 ? -12.852 -25.702 7.997 1.00 31.72 144 THR A O 1
ATOM 1141 N N . LEU A 1 145 ? -11.825 -24.183 9.262 1.00 34.56 145 LEU A N 1
ATOM 1142 C CA . LEU A 1 145 ? -11.206 -23.466 8.137 1.00 34.56 145 LEU A CA 1
ATOM 1143 C C . LEU A 1 145 ? -9.770 -23.068 8.492 1.00 34.56 145 LEU A C 1
ATOM 1145 O O . LEU A 1 145 ? -9.498 -22.446 9.519 1.00 34.56 145 LEU A O 1
ATOM 1149 N N . ARG A 1 146 ? -8.832 -23.496 7.641 1.00 39.28 146 ARG A N 1
ATOM 1150 C CA . ARG A 1 146 ? -7.385 -23.327 7.808 1.00 39.28 146 ARG A CA 1
ATOM 1151 C C . ARG A 1 146 ? -7.010 -21.839 7.703 1.00 39.28 146 ARG A C 1
ATOM 1153 O O . ARG A 1 146 ? -6.915 -21.309 6.604 1.00 39.28 146 ARG A O 1
ATOM 1160 N N . LYS A 1 147 ? -6.771 -21.191 8.847 1.00 39.41 147 LYS A N 1
ATOM 1161 C CA . LYS A 1 147 ? -6.074 -19.897 8.979 1.00 39.41 147 LYS A CA 1
ATOM 1162 C C . LYS A 1 147 ? -4.779 -20.075 9.782 1.00 39.41 147 LYS A C 1
ATOM 1164 O O . LYS A 1 147 ? -4.681 -20.977 10.612 1.00 39.41 147 LYS A O 1
ATOM 1169 N N . ASP A 1 148 ? -3.791 -19.238 9.476 1.00 34.09 148 ASP A N 1
ATOM 1170 C CA . ASP A 1 148 ? -2.379 -19.341 9.865 1.00 34.09 148 ASP A CA 1
ATOM 1171 C C . ASP A 1 148 ? -2.100 -19.730 11.330 1.00 34.09 148 ASP A C 1
ATOM 1173 O O . ASP A 1 148 ? -2.564 -19.105 12.286 1.00 34.09 148 ASP A O 1
ATOM 1177 N N . LYS A 1 149 ? -1.276 -20.773 11.504 1.00 39.41 149 LYS A N 1
ATOM 1178 C CA . LYS A 1 149 ? -1.068 -21.517 12.764 1.00 39.41 149 LYS A CA 1
ATOM 1179 C C . LYS A 1 149 ? -0.368 -20.743 13.893 1.00 39.41 149 LYS A C 1
ATOM 1181 O O . LYS A 1 149 ? -0.390 -21.209 15.032 1.00 39.41 149 LYS A O 1
ATOM 1186 N N . THR A 1 150 ? 0.276 -19.611 13.623 1.00 45.53 150 THR A N 1
ATOM 1187 C CA . THR A 1 150 ? 1.130 -18.917 14.606 1.00 45.53 150 THR A CA 1
ATOM 1188 C C . THR A 1 150 ? 0.375 -17.894 15.460 1.00 45.53 150 THR A C 1
ATOM 1190 O O . THR A 1 150 ? 0.627 -17.825 16.661 1.00 45.53 150 THR A O 1
ATOM 1193 N N . LEU A 1 151 ? -0.608 -17.177 14.905 1.00 47.81 151 LEU A N 1
ATOM 1194 C CA . LEU A 1 151 ? -1.393 -16.162 15.633 1.00 47.81 151 LEU A CA 1
ATOM 1195 C C . LEU A 1 151 ? -2.440 -16.781 16.584 1.00 47.81 151 LEU A C 1
ATOM 1197 O O . LEU A 1 151 ? -2.644 -16.300 17.699 1.00 47.81 151 LEU A O 1
ATOM 1201 N N . LEU A 1 152 ? -3.016 -17.924 16.197 1.00 45.53 152 LEU A N 1
ATOM 1202 C CA . LEU A 1 152 ? -4.032 -18.666 16.962 1.00 45.53 152 LEU A CA 1
ATOM 1203 C C . LEU A 1 152 ? -3.553 -19.156 18.340 1.00 45.53 152 LEU A C 1
ATOM 1205 O O . LEU A 1 152 ? -4.354 -19.322 19.264 1.00 45.53 152 LEU A O 1
ATOM 1209 N N . ARG A 1 153 ? -2.250 -19.424 18.501 1.00 48.56 153 ARG A N 1
ATOM 1210 C CA . ARG A 1 153 ? -1.698 -19.934 19.767 1.00 48.56 153 ARG A CA 1
ATOM 1211 C C . ARG A 1 153 ? -1.655 -18.849 20.845 1.00 48.56 153 ARG A C 1
ATOM 1213 O O . ARG A 1 153 ? -1.927 -19.149 22.008 1.00 48.56 153 ARG A O 1
ATOM 1220 N N . ASP A 1 154 ? -1.349 -17.613 20.457 1.00 57.31 154 ASP A N 1
ATOM 1221 C CA . ASP A 1 154 ? -1.270 -16.470 21.369 1.00 57.31 154 ASP A CA 1
ATOM 1222 C C . ASP A 1 154 ? -2.652 -15.892 21.698 1.00 57.31 154 ASP A C 1
ATOM 1224 O O . ASP A 1 154 ? -2.860 -15.441 22.824 1.00 57.31 154 ASP A O 1
ATOM 1228 N N . GLU A 1 155 ? -3.618 -15.970 20.776 1.00 58.06 155 GLU A N 1
ATOM 1229 C CA . GLU A 1 155 ? -5.028 -15.650 21.056 1.00 58.06 155 GLU A CA 1
ATOM 1230 C C . GLU A 1 155 ? -5.634 -16.625 22.069 1.00 58.06 155 GLU A C 1
ATOM 1232 O O . GLU A 1 155 ? -6.093 -16.196 23.122 1.00 58.06 155 GLU A O 1
ATOM 1237 N N . LYS A 1 156 ? -5.511 -17.944 21.862 1.00 63.03 156 LYS A N 1
ATOM 1238 C CA . LYS A 1 156 ? -6.005 -18.941 22.835 1.00 63.03 156 LYS A CA 1
ATOM 1239 C C . LYS A 1 156 ? -5.330 -18.836 24.203 1.00 63.03 156 LYS A C 1
ATOM 1241 O O . LYS A 1 156 ? -5.929 -19.172 25.225 1.00 63.03 156 LYS A O 1
ATOM 1246 N N . LYS A 1 157 ? -4.058 -18.426 24.244 1.00 61.94 157 LYS A N 1
ATOM 1247 C CA . LYS A 1 157 ? -3.333 -18.207 25.501 1.00 61.94 157 LYS A CA 1
ATOM 1248 C C . LYS A 1 157 ? -3.826 -16.952 26.222 1.00 61.94 157 LYS A C 1
ATOM 1250 O O . LYS A 1 157 ? -3.895 -16.988 27.445 1.00 61.94 157 LYS A O 1
ATOM 1255 N N . MET A 1 158 ? -4.183 -15.900 25.485 1.00 59.72 158 MET A N 1
ATOM 1256 C CA . MET A 1 158 ? -4.825 -14.705 26.036 1.00 59.72 158 MET A CA 1
ATOM 1257 C C . MET A 1 158 ? -6.236 -14.971 26.508 1.00 59.72 158 MET A C 1
ATOM 1259 O O . MET A 1 158 ? -6.547 -14.553 27.606 1.00 59.72 158 MET A O 1
ATOM 1263 N N . GLU A 1 159 ? -7.049 -15.706 25.752 1.00 61.88 159 GLU A N 1
ATOM 1264 C CA . GLU A 1 159 ? -8.396 -16.104 26.176 1.00 61.88 159 GLU A CA 1
ATOM 1265 C C . GLU A 1 159 ? -8.325 -16.823 27.530 1.00 61.88 159 GLU A C 1
ATOM 1267 O O . GLU A 1 159 ? -9.018 -16.484 28.481 1.00 61.88 159 GLU A O 1
ATOM 1272 N N . LYS A 1 160 ? -7.367 -17.751 27.666 1.00 65.19 160 LYS A N 1
ATOM 1273 C CA . LYS A 1 160 ? -7.080 -18.455 28.923 1.00 65.19 160 LYS A CA 1
ATOM 1274 C C . LYS A 1 160 ? -6.493 -17.569 30.021 1.00 65.19 160 LYS A C 1
ATOM 1276 O O . LYS A 1 160 ? -6.508 -17.993 31.172 1.00 65.19 160 LYS A O 1
ATOM 1281 N N . LEU A 1 161 ? -5.881 -16.435 29.684 1.00 61.06 161 LEU A N 1
ATOM 1282 C CA . LEU A 1 161 ? -5.319 -15.493 30.654 1.00 61.06 161 LEU A CA 1
ATOM 1283 C C . LEU A 1 161 ? -6.400 -14.513 31.123 1.00 61.06 161 LEU A C 1
ATOM 1285 O O . LEU A 1 161 ? -6.564 -14.346 32.321 1.00 61.06 161 LEU A O 1
ATOM 1289 N N . LYS A 1 162 ? -7.213 -14.003 30.195 1.00 62.31 162 LYS A N 1
ATOM 1290 C CA . LYS A 1 162 ? -8.435 -13.226 30.418 1.00 62.31 162 LYS A CA 1
ATOM 1291 C C . LYS A 1 162 ? -9.429 -13.990 31.300 1.00 62.31 162 LYS A C 1
ATOM 1293 O O . LYS A 1 162 ? -9.802 -13.501 32.357 1.00 62.31 162 LYS A O 1
ATOM 1298 N N . GLN A 1 163 ? -9.706 -15.260 30.983 1.00 58.81 163 GLN A N 1
ATOM 1299 C CA . GLN A 1 163 ? -10.526 -16.147 31.828 1.00 58.81 163 GLN A CA 1
ATOM 1300 C C . GLN A 1 163 ? -9.956 -16.378 33.241 1.00 58.81 163 GLN A C 1
ATOM 1302 O O . GLN A 1 163 ? -10.697 -16.765 34.140 1.00 58.81 163 GLN A O 1
ATOM 1307 N N . LYS A 1 164 ? -8.642 -16.203 33.449 1.00 58.44 164 LYS A N 1
ATOM 1308 C CA . LYS A 1 164 ? -7.991 -16.405 34.755 1.00 58.44 164 LYS A CA 1
ATOM 1309 C C . LYS A 1 164 ? -7.876 -15.133 35.586 1.00 58.44 164 LYS A C 1
ATOM 1311 O O . LYS A 1 164 ? -7.942 -15.253 36.803 1.00 58.44 164 LYS A O 1
ATOM 1316 N N . LEU A 1 165 ? -7.648 -13.990 34.937 1.00 52.47 165 LEU A N 1
ATOM 1317 C CA . LEU A 1 165 ? -7.400 -12.702 35.586 1.00 52.47 165 LEU A CA 1
ATOM 1318 C C . LEU A 1 165 ? -8.655 -11.888 35.853 1.00 52.47 165 LEU A C 1
ATOM 1320 O O . LEU A 1 165 ? -8.528 -10.922 36.589 1.00 52.47 165 LEU A O 1
ATOM 1324 N N . HIS A 1 166 ? -9.816 -12.294 35.324 1.00 54.59 166 HIS A N 1
ATOM 1325 C CA . HIS A 1 166 ? -11.119 -11.820 35.799 1.00 54.59 166 HIS A CA 1
ATOM 1326 C C . HIS A 1 166 ? -11.114 -10.285 35.976 1.00 54.59 166 HIS A C 1
ATOM 1328 O O . HIS A 1 166 ? -11.304 -9.744 37.054 1.00 54.59 166 HIS A O 1
ATOM 1334 N N . THR A 1 167 ? -10.719 -9.587 34.910 1.00 52.50 167 THR A N 1
ATOM 1335 C CA . THR A 1 167 ? -10.697 -8.123 34.849 1.00 52.50 167 THR A CA 1
ATOM 1336 C C . THR A 1 167 ? -12.132 -7.600 34.684 1.00 52.50 167 THR A C 1
ATOM 1338 O O . THR A 1 167 ? -13.061 -8.394 34.527 1.00 52.50 167 THR A O 1
ATOM 1341 N N . ASP A 1 168 ? -12.345 -6.279 34.706 1.00 50.03 168 ASP A N 1
ATOM 1342 C CA . ASP A 1 168 ? -13.687 -5.670 34.546 1.00 50.03 168 ASP A CA 1
ATOM 1343 C C . ASP A 1 168 ? -14.399 -6.073 33.221 1.00 50.03 168 ASP A C 1
ATOM 1345 O O . ASP A 1 168 ? -15.583 -5.798 33.031 1.00 50.03 168 ASP A O 1
ATOM 1349 N N . ASP A 1 169 ? -13.680 -6.779 32.340 1.00 45.81 169 ASP A N 1
ATOM 1350 C CA . ASP A 1 169 ? -14.065 -7.513 31.131 1.00 45.81 169 ASP A CA 1
ATOM 1351 C C . ASP A 1 169 ? -15.353 -8.372 31.203 1.00 45.81 169 ASP A C 1
ATOM 1353 O O . ASP A 1 169 ? -15.913 -8.670 30.147 1.00 45.81 169 ASP A O 1
ATOM 1357 N N . GLU A 1 170 ? -15.825 -8.823 32.375 1.00 49.12 170 GLU A N 1
ATOM 1358 C CA . GLU A 1 170 ? -17.077 -9.614 32.484 1.00 49.12 170 GLU A CA 1
ATOM 1359 C C . GLU A 1 170 ? -18.339 -8.749 32.662 1.00 49.12 170 GLU A C 1
ATOM 1361 O O . GLU A 1 170 ? -19.465 -9.253 32.597 1.00 49.12 170 GLU A O 1
ATOM 1366 N N . LEU A 1 171 ? -18.186 -7.436 32.859 1.00 58.66 171 LEU A N 1
ATOM 1367 C CA . LEU A 1 171 ? -19.308 -6.531 33.089 1.00 58.66 171 LEU A CA 1
ATOM 1368 C C . LEU A 1 171 ? -19.733 -5.862 31.782 1.00 58.66 171 LEU A C 1
ATOM 1370 O O . LEU A 1 171 ? -19.100 -4.926 31.295 1.00 58.66 171 LEU A O 1
ATOM 1374 N N . ASN A 1 172 ? -20.863 -6.310 31.232 1.00 70.25 172 ASN A N 1
ATOM 1375 C CA . ASN A 1 172 ? -21.521 -5.672 30.089 1.00 70.25 172 ASN A CA 1
ATOM 1376 C C . ASN A 1 172 ? -22.171 -4.342 30.496 1.00 70.25 172 ASN A C 1
ATOM 1378 O O . ASN A 1 172 ? -23.395 -4.241 30.630 1.00 70.25 172 ASN A O 1
ATOM 1382 N N . TRP A 1 173 ? -21.345 -3.323 30.724 1.00 81.50 173 TRP A N 1
ATOM 1383 C CA . TRP A 1 173 ? -21.798 -1.957 30.955 1.00 81.50 173 TRP A CA 1
ATOM 1384 C C . TRP A 1 173 ? -22.583 -1.442 29.751 1.00 81.50 173 TRP A C 1
ATOM 1386 O O . TRP A 1 173 ? -22.157 -1.594 28.606 1.00 81.50 173 TRP A O 1
ATOM 1396 N N . LEU A 1 174 ? -23.703 -0.779 30.021 1.00 85.56 174 LEU A N 1
ATOM 1397 C CA . LEU A 1 174 ? -24.443 -0.070 28.988 1.00 85.56 174 LEU A CA 1
ATOM 1398 C C . LEU A 1 174 ? -23.761 1.260 28.629 1.00 85.56 174 LEU A C 1
ATOM 1400 O O . LEU A 1 174 ? -23.160 1.944 29.468 1.00 85.56 174 LEU A O 1
ATOM 1404 N N . ASP A 1 175 ? -23.879 1.635 27.360 1.00 80.19 175 ASP A N 1
ATOM 1405 C CA . ASP A 1 175 ? -23.496 2.943 26.848 1.00 80.19 175 ASP A CA 1
ATOM 1406 C C . ASP A 1 175 ? -24.449 4.013 27.400 1.00 80.19 175 ASP A C 1
ATOM 1408 O O . ASP A 1 175 ? -25.674 3.916 27.298 1.00 80.19 175 ASP A O 1
ATOM 1412 N N . HIS A 1 176 ? -23.860 5.045 27.994 1.00 84.19 176 HIS A N 1
ATOM 1413 C CA . HIS A 1 176 ? -24.547 6.135 28.676 1.00 84.19 176 HIS A CA 1
ATOM 1414 C C . HIS A 1 176 ? -25.163 7.138 27.695 1.00 84.19 176 HIS A C 1
ATOM 1416 O O . HIS A 1 176 ? -26.145 7.804 28.041 1.00 84.19 176 HIS A O 1
ATOM 1422 N N . GLY A 1 177 ? -24.600 7.243 26.485 1.00 83.81 177 GLY A N 1
ATOM 1423 C CA . GLY A 1 177 ? -25.035 8.180 25.449 1.00 83.81 177 GLY A CA 1
ATOM 1424 C C . GLY A 1 177 ? -26.164 7.651 24.565 1.00 83.81 177 GLY A C 1
ATOM 1425 O O . GLY A 1 177 ? -26.719 8.412 23.778 1.00 83.81 177 GLY A O 1
ATOM 1426 N N . ARG A 1 178 ? -26.522 6.370 24.697 1.00 86.44 178 ARG A N 1
ATOM 1427 C CA . ARG A 1 178 ? -27.542 5.702 23.875 1.00 86.44 178 ARG A CA 1
ATOM 1428 C C . ARG A 1 178 ? -28.768 5.321 24.697 1.00 86.44 178 ARG A C 1
ATOM 1430 O O . ARG A 1 178 ? -28.718 5.263 25.926 1.00 86.44 178 ARG A O 1
ATOM 1437 N N . THR A 1 179 ? -29.883 5.052 24.024 1.00 90.88 179 THR A N 1
ATOM 1438 C CA . THR A 1 179 ? -31.109 4.542 24.664 1.00 90.88 179 THR A CA 1
ATOM 1439 C C . THR A 1 179 ? -30.991 3.041 24.966 1.00 90.88 179 THR A C 1
ATOM 1441 O O . THR A 1 179 ? -30.119 2.354 24.427 1.00 90.88 179 THR A O 1
ATOM 1444 N N . LEU A 1 180 ? -31.867 2.496 25.820 1.00 90.50 180 LEU A N 1
ATOM 1445 C CA . LEU A 1 180 ? -31.919 1.043 26.063 1.00 90.50 180 LEU A CA 1
ATOM 1446 C C . LEU A 1 180 ? -32.296 0.250 24.802 1.00 90.50 180 LEU A C 1
ATOM 1448 O O . LEU A 1 180 ? -31.760 -0.834 24.564 1.00 90.50 180 LEU A O 1
ATOM 1452 N N . ARG A 1 181 ? -33.204 0.795 23.983 1.00 87.94 181 ARG A N 1
ATOM 1453 C CA . ARG A 1 181 ? -33.700 0.168 22.749 1.00 87.94 181 ARG A CA 1
ATOM 1454 C C . ARG A 1 181 ? -32.593 -0.038 21.723 1.00 87.94 181 ARG A C 1
ATOM 1456 O O . ARG A 1 181 ? -32.413 -1.143 21.221 1.00 87.94 181 ARG A O 1
ATOM 1463 N N . GLU A 1 182 ? -31.813 1.005 21.475 1.00 86.44 182 GLU A N 1
ATOM 1464 C CA . GLU A 1 182 ? -30.683 0.994 20.542 1.00 86.44 182 GLU A CA 1
ATOM 1465 C C . GLU A 1 182 ? -29.572 0.005 20.924 1.00 86.44 182 GLU A C 1
ATOM 1467 O O . GLU A 1 182 ? -28.811 -0.463 20.072 1.00 86.44 182 GLU A O 1
ATOM 1472 N N . GLN A 1 183 ? -29.469 -0.302 22.217 1.00 87.62 183 GLN A N 1
ATOM 1473 C CA . GLN A 1 183 ? -28.528 -1.272 22.778 1.00 87.62 183 GLN A CA 1
ATOM 1474 C C . GLN A 1 183 ? -29.119 -2.691 22.843 1.00 87.62 183 GLN A C 1
ATOM 1476 O O . GLN A 1 183 ? -28.461 -3.628 23.299 1.00 87.62 183 GLN A O 1
ATOM 1481 N N . GLY A 1 184 ? -30.354 -2.870 22.363 1.00 85.94 184 GLY A N 1
ATOM 1482 C CA . GLY A 1 184 ? -31.040 -4.154 22.310 1.00 85.94 184 GLY A CA 1
ATOM 1483 C C . GLY A 1 184 ? -31.394 -4.720 23.679 1.00 85.94 184 GLY A C 1
ATOM 1484 O O . GLY A 1 184 ? -31.316 -5.935 23.837 1.00 85.94 184 GLY A O 1
ATOM 1485 N N . VAL A 1 185 ? -31.715 -3.861 24.653 1.00 87.88 185 VAL A N 1
ATOM 1486 C CA . VAL A 1 185 ? -32.212 -4.266 25.976 1.00 87.88 185 VAL A CA 1
ATOM 1487 C C . VAL A 1 185 ? -33.738 -4.362 25.938 1.00 87.88 185 VAL A C 1
ATOM 1489 O O . VAL A 1 185 ? -34.449 -3.354 25.810 1.00 87.88 185 VAL A O 1
ATOM 1492 N N . GLU A 1 186 ? -34.256 -5.580 26.059 1.00 84.38 186 GLU A N 1
ATOM 1493 C CA . GLU A 1 186 ? -35.692 -5.853 26.006 1.00 84.38 186 GLU A CA 1
ATOM 1494 C C . GLU A 1 186 ? -36.417 -5.495 27.318 1.00 84.38 186 GLU A C 1
ATOM 1496 O O . GLU A 1 186 ? -35.808 -5.278 28.363 1.00 84.38 186 GLU A O 1
ATOM 1501 N N . GLU A 1 187 ? -37.748 -5.365 27.281 1.00 83.62 187 GLU A N 1
ATOM 1502 C CA . GLU A 1 187 ? -38.560 -4.929 28.439 1.00 83.62 187 GLU A CA 1
ATOM 1503 C C . GLU A 1 187 ? -38.591 -5.944 29.585 1.00 83.62 187 GLU A C 1
ATOM 1505 O O . GLU A 1 187 ? -38.820 -5.586 30.741 1.00 83.62 187 GLU A O 1
ATOM 1510 N N . HIS A 1 188 ? -38.356 -7.217 29.278 1.00 83.94 188 HIS A N 1
ATOM 1511 C CA . HIS A 1 188 ? -38.431 -8.295 30.253 1.00 83.94 188 HIS A CA 1
ATOM 1512 C C . HIS A 1 188 ? -37.104 -8.537 30.997 1.00 83.94 188 HIS A C 1
ATOM 1514 O O . HIS A 1 188 ? -37.122 -9.201 32.043 1.00 83.94 188 HIS A O 1
ATOM 1520 N N . GLU A 1 189 ? -35.994 -7.996 30.482 1.00 88.06 189 GLU A N 1
ATOM 1521 C CA . GLU A 1 189 ? -34.639 -8.160 31.014 1.00 88.06 189 GLU A CA 1
ATOM 1522 C C . GLU A 1 189 ? -34.435 -7.428 32.346 1.00 88.06 189 GLU A C 1
ATOM 1524 O O . GLU A 1 189 ? -35.083 -6.423 32.644 1.00 88.06 189 GLU A O 1
ATOM 1529 N N . THR A 1 190 ? -33.519 -7.951 33.166 1.00 87.38 190 THR A N 1
ATOM 1530 C CA . THR A 1 190 ? -33.131 -7.343 34.446 1.00 87.38 190 THR A CA 1
ATOM 1531 C C . THR A 1 190 ? -31.728 -6.762 34.332 1.00 87.38 190 THR A C 1
ATOM 1533 O O . THR A 1 190 ? -30.801 -7.461 33.932 1.00 87.38 190 THR A O 1
ATOM 1536 N N . LEU A 1 191 ? -31.571 -5.488 34.688 1.00 89.00 191 LEU A N 1
ATOM 1537 C CA . LEU A 1 191 ? -30.273 -4.812 34.725 1.00 89.00 191 LEU A CA 1
ATOM 1538 C C . LEU A 1 191 ? -29.754 -4.730 36.160 1.00 89.00 191 LEU A C 1
ATOM 1540 O O . LEU A 1 191 ? -30.534 -4.545 37.092 1.00 89.00 191 LEU A O 1
ATOM 1544 N N . LEU A 1 192 ? -28.442 -4.829 36.341 1.00 83.06 192 LEU A N 1
ATOM 1545 C CA . LEU A 1 192 ? -27.788 -4.672 37.636 1.00 83.06 192 LEU A CA 1
ATOM 1546 C C . LEU A 1 192 ? -27.324 -3.224 37.810 1.00 83.06 192 LEU A C 1
ATOM 1548 O O . LEU A 1 192 ? -26.571 -2.708 36.982 1.00 83.06 192 LEU A O 1
ATOM 1552 N N . LEU A 1 193 ? -27.749 -2.574 38.895 1.00 83.44 193 LEU A N 1
ATOM 1553 C CA . LEU A 1 193 ? -27.233 -1.261 39.279 1.00 83.44 193 LEU A CA 1
ATOM 1554 C C . LEU A 1 193 ? -25.919 -1.443 40.042 1.00 83.44 193 LEU A C 1
ATOM 1556 O O . LEU A 1 193 ? -25.912 -1.981 41.149 1.00 83.44 193 LEU A O 1
ATOM 1560 N N . ARG A 1 194 ? -24.808 -0.978 39.464 1.00 76.88 194 ARG A N 1
ATOM 1561 C CA . ARG A 1 194 ? -23.474 -1.092 40.068 1.00 76.88 194 ARG A CA 1
ATOM 1562 C C . ARG A 1 194 ? -22.727 0.233 39.980 1.00 76.88 194 ARG A C 1
ATOM 1564 O O . ARG A 1 194 ? -22.935 1.024 39.062 1.00 76.88 194 ARG A O 1
ATOM 1571 N N . ARG A 1 195 ? -21.860 0.494 40.955 1.00 74.62 195 ARG A N 1
ATOM 1572 C CA . ARG A 1 195 ? -20.989 1.673 40.952 1.00 74.62 195 ARG A CA 1
ATOM 1573 C C . ARG A 1 195 ? -19.891 1.489 39.900 1.00 74.62 195 ARG A C 1
ATOM 1575 O O . ARG A 1 195 ? -19.210 0.469 39.922 1.00 74.62 195 ARG A O 1
ATOM 1582 N N . LYS A 1 196 ? -19.753 2.450 38.984 1.00 72.06 196 LYS A N 1
ATOM 1583 C CA . LYS A 1 196 ? -18.764 2.463 37.893 1.00 72.06 196 LYS A CA 1
ATOM 1584 C C . LYS A 1 196 ? -17.618 3.439 38.164 1.00 72.06 196 LYS A C 1
ATOM 1586 O O . LYS A 1 196 ? -16.476 3.135 37.842 1.00 72.06 196 LYS A O 1
ATOM 1591 N N . PHE A 1 197 ? -17.902 4.596 38.769 1.00 70.44 197 PHE A N 1
ATOM 1592 C CA . PHE A 1 197 ? -16.890 5.613 39.072 1.00 70.44 197 PHE A CA 1
ATOM 1593 C C . PHE A 1 197 ? -16.680 5.754 40.584 1.00 70.44 197 PHE A C 1
ATOM 1595 O O . PHE A 1 197 ? -17.627 5.897 41.353 1.00 70.44 197 PHE A O 1
ATOM 1602 N N . PHE A 1 198 ? -15.419 5.768 41.016 1.00 63.34 198 PHE A N 1
ATOM 1603 C CA . PHE A 1 198 ? -15.027 5.899 42.421 1.00 63.34 198 PHE A CA 1
ATOM 1604 C C . PHE A 1 198 ? -14.445 7.298 42.673 1.00 63.34 198 PHE A C 1
ATOM 1606 O O . PHE A 1 198 ? -13.234 7.502 42.594 1.00 63.34 198 PHE A O 1
ATOM 1613 N N . TYR A 1 199 ? -15.303 8.296 42.921 1.00 56.28 199 TYR A N 1
ATOM 1614 C CA . TYR A 1 199 ? -14.870 9.690 43.105 1.00 56.28 199 TYR A CA 1
ATOM 1615 C C . TYR A 1 199 ? -14.947 10.155 44.572 1.00 56.28 199 TYR A C 1
ATOM 1617 O O . TYR A 1 199 ? -14.001 10.786 45.055 1.00 56.28 199 TYR A O 1
ATOM 1625 N N . SER A 1 200 ? -16.026 9.815 45.287 1.00 54.78 200 SER A N 1
ATOM 1626 C CA . SER A 1 200 ? -16.417 10.385 46.591 1.00 54.78 200 SER A CA 1
ATOM 1627 C C . SER A 1 200 ? -16.376 9.339 47.727 1.00 54.78 200 SER A C 1
ATOM 1629 O O . SER A 1 200 ? -17.411 8.897 48.207 1.00 54.78 200 SER A O 1
ATOM 1631 N N . ASP A 1 201 ? -15.190 8.899 48.158 1.00 53.81 201 ASP A N 1
ATOM 1632 C CA . ASP A 1 201 ? -15.033 7.767 49.104 1.00 53.81 201 ASP A CA 1
ATOM 1633 C C . ASP A 1 201 ? -14.655 8.163 50.545 1.00 53.81 201 ASP A C 1
ATOM 1635 O O . ASP A 1 201 ? -14.023 7.386 51.266 1.00 53.81 201 ASP A O 1
ATOM 1639 N N . GLN A 1 202 ? -15.007 9.371 50.996 1.00 50.88 202 GLN A N 1
ATOM 1640 C CA . GLN A 1 202 ? -14.207 10.013 52.040 1.00 50.88 202 GLN A CA 1
ATOM 1641 C C . GLN A 1 202 ? -14.376 9.526 53.490 1.00 50.88 202 GLN A C 1
ATOM 1643 O O . GLN A 1 202 ? -13.414 9.705 54.221 1.00 50.88 202 GLN A O 1
ATOM 1648 N N . ASN A 1 203 ? -15.431 8.811 53.916 1.00 52.09 203 ASN A N 1
ATOM 1649 C CA . ASN A 1 203 ? -15.506 8.307 55.306 1.00 52.09 203 ASN A CA 1
ATOM 1650 C C . ASN A 1 203 ? -16.062 6.868 55.416 1.00 52.09 203 ASN A C 1
ATOM 1652 O O . ASN A 1 203 ? -17.153 6.579 54.936 1.00 52.09 203 ASN A O 1
ATOM 1656 N N . VAL A 1 204 ? -15.310 5.957 56.061 1.00 53.03 204 VAL A N 1
ATOM 1657 C CA . VAL A 1 204 ? -15.829 4.669 56.576 1.00 53.03 204 VAL A CA 1
ATOM 1658 C C . VAL A 1 204 ? -16.207 4.903 58.027 1.00 53.03 204 VAL A C 1
ATOM 1660 O O . VAL A 1 204 ? -15.328 4.942 58.890 1.00 53.03 204 VAL A O 1
ATOM 1663 N N . ASP A 1 205 ? -17.492 5.080 58.295 1.00 53.94 205 ASP A N 1
ATOM 1664 C CA . ASP A 1 205 ? -17.966 5.256 59.657 1.00 53.94 205 ASP A CA 1
ATOM 1665 C C . ASP A 1 205 ? -18.308 3.899 60.286 1.00 53.94 205 ASP A C 1
ATOM 1667 O O . ASP A 1 205 ? -19.177 3.175 59.808 1.00 53.94 205 ASP A O 1
ATOM 1671 N N . SER A 1 206 ? -17.627 3.536 61.375 1.00 57.53 206 SER A N 1
ATOM 1672 C CA . SER A 1 206 ? -17.951 2.337 62.161 1.00 57.53 206 SER A CA 1
ATOM 1673 C C . SER A 1 206 ? -19.284 2.452 62.913 1.00 57.53 206 SER A C 1
ATOM 1675 O O . SER A 1 206 ? -19.728 1.468 63.501 1.00 57.53 206 SER A O 1
ATOM 1677 N N . ARG A 1 207 ? -19.898 3.645 62.931 1.00 56.59 207 ARG A N 1
ATOM 1678 C CA . ARG A 1 207 ? -21.188 3.922 63.576 1.00 56.59 207 ARG A CA 1
ATOM 1679 C C . ARG A 1 207 ? -22.389 3.419 62.763 1.00 56.59 207 ARG A C 1
ATOM 1681 O O . ARG A 1 207 ? -23.444 3.223 63.358 1.00 56.59 207 ARG A O 1
ATOM 1688 N N . ASP A 1 208 ? -22.223 3.143 61.464 1.00 68.69 208 ASP A N 1
ATOM 1689 C CA . ASP A 1 208 ? -23.253 2.527 60.613 1.00 68.69 208 ASP A CA 1
ATOM 1690 C C . ASP A 1 208 ? -22.833 1.107 60.161 1.00 68.69 208 ASP A C 1
ATOM 1692 O O . ASP A 1 208 ? -22.117 0.933 59.165 1.00 68.69 208 ASP A O 1
ATOM 1696 N N . PRO A 1 209 ? -23.273 0.052 60.875 1.00 67.50 209 PRO A N 1
ATOM 1697 C CA . PRO A 1 209 ? -22.938 -1.326 60.528 1.00 67.50 209 PRO A CA 1
ATOM 1698 C C . PRO A 1 209 ? -23.579 -1.804 59.214 1.00 67.50 209 PRO A C 1
ATOM 1700 O O . PRO A 1 209 ? -23.072 -2.760 58.623 1.00 67.50 209 PRO A O 1
ATOM 1703 N N . VAL A 1 210 ? -24.649 -1.162 58.727 1.00 66.94 210 VAL A N 1
ATOM 1704 C CA . VAL A 1 210 ? -25.305 -1.520 57.458 1.00 66.94 210 VAL A CA 1
ATOM 1705 C C . VAL A 1 210 ? -24.480 -0.994 56.288 1.00 66.94 210 VAL A C 1
ATOM 1707 O O . VAL A 1 210 ? -24.123 -1.767 55.395 1.00 66.94 210 VAL A O 1
ATOM 1710 N N . GLN A 1 211 ? -24.093 0.283 56.325 1.00 67.50 211 GLN A N 1
ATOM 1711 C CA . GLN A 1 211 ? -23.229 0.886 55.308 1.00 67.50 211 GLN A CA 1
ATOM 1712 C C . GLN A 1 211 ? -21.852 0.208 55.259 1.00 67.50 211 GLN A C 1
ATOM 1714 O O . GLN A 1 211 ? -21.344 -0.105 54.179 1.00 67.50 211 GLN A O 1
ATOM 1719 N N . LEU A 1 212 ? -21.263 -0.087 56.423 1.00 76.88 212 LEU A N 1
ATOM 1720 C CA . LEU A 1 212 ? -19.999 -0.819 56.508 1.00 76.88 212 LEU A CA 1
ATOM 1721 C C . LEU A 1 212 ? -20.110 -2.230 55.910 1.00 76.88 212 LEU A C 1
ATOM 1723 O O . LEU A 1 212 ? -19.184 -2.685 55.237 1.00 76.88 212 LEU A O 1
ATOM 1727 N N . ASN A 1 213 ? -21.229 -2.925 56.135 1.00 79.00 213 ASN A N 1
ATOM 1728 C CA . ASN A 1 213 ? -21.457 -4.246 55.558 1.00 79.00 213 ASN A CA 1
ATOM 1729 C C . ASN A 1 213 ? -21.572 -4.192 54.029 1.00 79.00 213 ASN A C 1
ATOM 1731 O O . ASN A 1 213 ? -20.986 -5.039 53.361 1.00 79.00 213 ASN A O 1
ATOM 1735 N N . LEU A 1 214 ? -22.259 -3.188 53.474 1.00 75.44 214 LEU A N 1
ATOM 1736 C CA . LEU A 1 214 ? -22.341 -2.986 52.023 1.00 75.44 214 LEU A CA 1
ATOM 1737 C C . LEU A 1 214 ? -20.957 -2.725 51.406 1.00 75.44 214 LEU A C 1
ATOM 1739 O O . LEU A 1 214 ? -20.603 -3.357 50.412 1.00 75.44 214 LEU A O 1
ATOM 1743 N N . LEU A 1 215 ? -20.141 -1.870 52.035 1.00 79.88 215 LEU A N 1
ATOM 1744 C CA . LEU A 1 215 ? -18.762 -1.608 51.603 1.00 79.88 215 LEU A CA 1
ATOM 1745 C C . LEU A 1 215 ? -17.881 -2.862 51.665 1.00 79.88 215 LEU A C 1
ATOM 1747 O O . LEU A 1 215 ? -17.075 -3.093 50.766 1.00 79.88 215 LEU A O 1
ATOM 1751 N N . TYR A 1 216 ? -18.030 -3.671 52.717 1.00 85.88 216 TYR A N 1
ATOM 1752 C CA . TYR A 1 216 ? -17.317 -4.939 52.850 1.00 85.88 216 TYR A CA 1
ATOM 1753 C C . TYR A 1 216 ? -17.712 -5.931 51.754 1.00 85.88 216 TYR A C 1
ATOM 1755 O O . TYR A 1 216 ? -16.824 -6.492 51.118 1.00 85.88 216 TYR A O 1
ATOM 1763 N N . VAL A 1 217 ? -19.014 -6.146 51.529 1.00 84.69 217 VAL A N 1
ATOM 1764 C CA . VAL A 1 217 ? -19.499 -7.091 50.512 1.00 84.69 217 VAL A CA 1
ATOM 1765 C C . VAL A 1 217 ? -19.004 -6.675 49.132 1.00 84.69 217 VAL A C 1
ATOM 1767 O O . VAL A 1 217 ? -18.445 -7.508 48.428 1.00 84.69 217 VAL A O 1
ATOM 1770 N N . GLN A 1 218 ? -19.096 -5.386 48.793 1.00 79.81 218 GLN A N 1
ATOM 1771 C CA . GLN A 1 218 ? -18.593 -4.876 47.522 1.00 79.81 218 GLN A CA 1
ATOM 1772 C C . GLN A 1 218 ? -17.081 -5.098 47.371 1.00 79.81 218 GLN A C 1
ATOM 1774 O O . GLN A 1 218 ? -16.652 -5.696 46.392 1.00 79.81 218 GLN A O 1
ATOM 1779 N N . ALA A 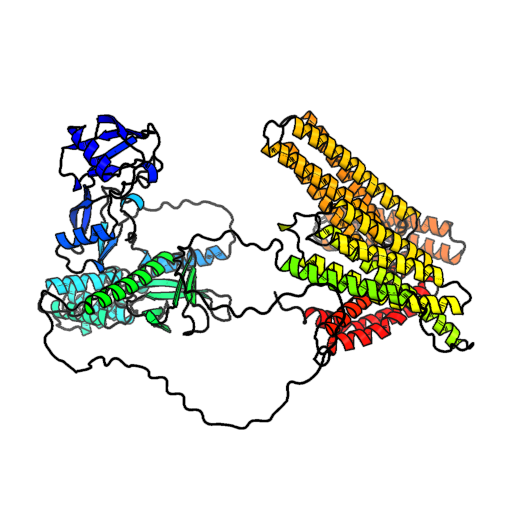1 219 ? -16.274 -4.677 48.352 1.00 86.00 219 ALA A N 1
ATOM 1780 C CA . ALA A 1 219 ? -14.820 -4.836 48.281 1.00 86.00 219 ALA A CA 1
ATOM 1781 C C . ALA A 1 219 ? -14.396 -6.313 48.235 1.00 86.00 219 ALA A C 1
ATOM 1783 O O . ALA A 1 219 ? -13.450 -6.666 47.536 1.00 86.00 219 ALA A O 1
ATOM 1784 N N . ARG A 1 220 ? -15.093 -7.187 48.972 1.00 90.56 220 ARG A N 1
ATOM 1785 C CA . ARG A 1 220 ? -14.865 -8.633 48.932 1.00 90.56 220 ARG A CA 1
ATOM 1786 C C . ARG A 1 220 ? -15.166 -9.184 47.547 1.00 90.56 220 ARG A C 1
ATOM 1788 O O . ARG A 1 220 ? -14.343 -9.913 47.004 1.00 90.56 220 ARG A O 1
ATOM 1795 N N . ASP A 1 221 ? -16.327 -8.851 46.998 1.00 86.44 221 ASP A N 1
ATOM 1796 C CA . ASP A 1 221 ? -16.755 -9.371 45.706 1.00 86.44 221 ASP A CA 1
ATOM 1797 C C . ASP A 1 221 ? -15.829 -8.875 44.597 1.00 86.44 221 ASP A C 1
ATOM 1799 O O . ASP A 1 221 ? -15.400 -9.698 43.799 1.00 86.44 221 ASP A O 1
ATOM 1803 N N . ASP A 1 222 ? -15.425 -7.599 44.618 1.00 83.38 222 ASP A N 1
ATOM 1804 C CA . ASP A 1 222 ? -14.439 -7.013 43.697 1.00 83.38 222 ASP A CA 1
ATOM 1805 C C . ASP A 1 222 ? -13.063 -7.707 43.783 1.00 83.38 222 ASP A C 1
ATOM 1807 O O . ASP A 1 222 ? -12.373 -7.867 42.780 1.00 83.38 222 ASP A O 1
ATOM 1811 N N . ILE A 1 223 ? -12.643 -8.165 44.966 1.00 89.25 223 ILE A N 1
ATOM 1812 C CA . ILE A 1 223 ? -11.401 -8.939 45.107 1.00 89.25 223 ILE A CA 1
ATOM 1813 C C . ILE A 1 223 ? -11.592 -10.365 44.574 1.00 89.25 223 ILE A C 1
ATOM 1815 O O . ILE A 1 223 ? -10.773 -10.838 43.789 1.00 89.25 223 ILE A O 1
ATOM 1819 N N . LEU A 1 224 ? -12.657 -11.066 44.977 1.00 87.12 224 LEU A N 1
ATOM 1820 C CA . LEU A 1 224 ? -12.903 -12.465 44.594 1.00 87.12 224 LEU A CA 1
ATOM 1821 C C . LEU A 1 224 ? -13.150 -12.626 43.089 1.00 87.12 224 LEU A C 1
ATOM 1823 O O . LEU A 1 224 ? -12.671 -13.590 42.484 1.00 87.12 224 LEU A O 1
ATOM 1827 N N . ASN A 1 225 ? -13.872 -11.678 42.490 1.00 79.56 225 ASN A N 1
ATOM 1828 C CA . ASN A 1 225 ? -14.161 -11.643 41.063 1.00 79.56 225 ASN A CA 1
ATOM 1829 C C . ASN A 1 225 ? -13.022 -11.048 40.226 1.00 79.56 225 ASN A C 1
ATOM 1831 O O . ASN A 1 225 ? -13.212 -10.967 39.026 1.00 79.56 225 ASN A O 1
ATOM 1835 N N . GLY A 1 226 ? -11.895 -10.642 40.828 1.00 79.44 226 GLY A N 1
ATOM 1836 C CA . GLY A 1 226 ? -10.701 -10.131 40.145 1.00 79.44 226 GLY A CA 1
ATOM 1837 C C . GLY A 1 226 ? -10.747 -8.671 39.666 1.00 79.44 226 GLY A C 1
ATOM 1838 O O . GLY A 1 226 ? -9.691 -8.153 39.290 1.00 79.44 226 GLY A O 1
ATOM 1839 N N . SER A 1 227 ? -11.894 -7.979 39.751 1.00 77.94 227 SER A N 1
ATOM 1840 C CA . SER A 1 227 ? -12.024 -6.550 39.404 1.00 77.94 227 SER A CA 1
ATOM 1841 C C . SER A 1 227 ? -11.056 -5.669 40.202 1.00 77.94 227 SER A C 1
ATOM 1843 O O . SER A 1 227 ? -10.592 -4.647 39.695 1.00 77.94 227 SER A O 1
ATOM 1845 N N . HIS A 1 228 ? -10.703 -6.073 41.429 1.00 84.38 228 HIS A N 1
ATOM 1846 C CA . HIS A 1 228 ? -9.654 -5.470 42.248 1.00 84.38 228 HIS A CA 1
ATOM 1847 C C . HIS A 1 228 ? -8.435 -6.408 42.347 1.00 84.38 228 HIS A C 1
ATOM 1849 O O . HIS A 1 228 ? -8.350 -7.240 43.254 1.00 84.38 228 HIS A O 1
ATOM 1855 N N . PRO A 1 229 ? -7.431 -6.258 41.458 1.00 83.50 229 PRO A N 1
ATOM 1856 C CA . PRO A 1 229 ? -6.204 -7.034 41.511 1.00 83.50 229 PRO A CA 1
ATOM 1857 C C . PRO A 1 229 ? -5.417 -6.774 42.795 1.00 83.50 229 PRO A C 1
ATOM 1859 O O . PRO A 1 229 ? -5.012 -5.647 43.105 1.00 83.50 229 PRO A O 1
ATOM 1862 N N . VAL A 1 230 ? -5.136 -7.859 43.510 1.00 87.62 230 VAL A N 1
ATOM 1863 C CA . VAL A 1 230 ? -4.322 -7.876 44.728 1.00 87.62 230 VAL A CA 1
ATOM 1864 C C . VAL A 1 230 ? -3.211 -8.913 44.596 1.00 87.62 230 VAL A C 1
ATOM 1866 O O . VAL A 1 230 ? -3.336 -9.883 43.847 1.00 87.62 230 VAL A O 1
ATOM 1869 N N . SER A 1 231 ? -2.102 -8.729 45.313 1.00 88.19 231 SER A N 1
ATOM 1870 C CA . SER A 1 231 ? -1.040 -9.738 45.367 1.00 88.19 231 SER A CA 1
ATOM 1871 C C . SER A 1 231 ? -1.496 -10.978 46.144 1.00 88.19 231 SER A C 1
ATOM 1873 O O . SER A 1 231 ? -2.408 -10.908 46.969 1.00 88.19 231 SER A O 1
ATOM 1875 N N . PHE A 1 232 ? -0.834 -12.116 45.928 1.00 88.62 232 PHE A N 1
ATOM 1876 C CA . PHE A 1 232 ? -1.164 -13.365 46.624 1.00 88.62 232 PHE A CA 1
ATOM 1877 C C . PHE A 1 232 ? -1.104 -13.238 48.155 1.00 88.62 232 PHE A C 1
ATOM 1879 O O . PHE A 1 232 ? -1.961 -13.769 48.863 1.00 88.62 232 PHE A O 1
ATOM 1886 N N . ASP A 1 233 ? -0.117 -12.505 48.674 1.00 89.44 233 ASP A N 1
ATOM 1887 C CA . ASP A 1 233 ? 0.017 -12.277 50.114 1.00 89.44 233 ASP A CA 1
ATOM 1888 C C . ASP A 1 233 ? -1.162 -11.468 50.665 1.00 89.44 233 ASP A C 1
ATOM 1890 O O . ASP A 1 233 ? -1.734 -11.839 51.690 1.00 89.44 233 ASP A O 1
ATOM 1894 N N . LYS A 1 234 ? -1.600 -10.429 49.938 1.00 91.00 234 LYS A N 1
ATOM 1895 C CA . LYS A 1 234 ? -2.781 -9.643 50.312 1.00 91.00 234 LYS A CA 1
ATOM 1896 C C . LYS A 1 234 ? -4.077 -10.429 50.174 1.00 91.00 234 LYS A C 1
ATOM 1898 O O . LYS A 1 234 ? -4.906 -10.351 51.073 1.00 91.00 234 LYS A O 1
ATOM 1903 N N . ALA A 1 235 ? -4.223 -11.252 49.138 1.00 91.81 235 ALA A N 1
ATOM 1904 C CA . ALA A 1 235 ? -5.362 -12.159 49.008 1.00 91.81 235 ALA A CA 1
ATOM 1905 C C . ALA A 1 235 ? -5.480 -13.103 50.222 1.00 91.81 235 ALA A C 1
ATOM 1907 O O . ALA A 1 235 ? -6.577 -13.316 50.733 1.00 91.81 235 ALA A O 1
ATOM 1908 N N . CYS A 1 236 ? -4.354 -13.607 50.745 1.00 92.56 236 CYS A N 1
ATOM 1909 C CA . CYS A 1 236 ? -4.346 -14.430 51.959 1.00 92.56 236 CYS A CA 1
ATOM 1910 C C . CYS A 1 236 ? -4.735 -13.640 53.224 1.00 92.56 236 CYS A C 1
ATOM 1912 O O . CYS A 1 236 ? -5.423 -14.188 54.086 1.00 92.56 236 CYS A O 1
ATOM 1914 N N . GLU A 1 237 ? -4.316 -12.374 53.349 1.00 93.69 237 GLU A N 1
ATOM 1915 C CA . GLU A 1 237 ? -4.745 -11.486 54.445 1.00 93.69 237 GLU A CA 1
ATOM 1916 C C . GLU A 1 237 ? -6.262 -11.228 54.398 1.00 93.69 237 GLU A C 1
ATOM 1918 O O . GLU A 1 237 ? -6.940 -11.382 55.416 1.00 93.69 237 GLU A O 1
ATOM 1923 N N . PHE A 1 238 ? -6.813 -10.914 53.218 1.00 95.00 238 PHE A N 1
ATOM 1924 C CA . PHE A 1 238 ? -8.255 -10.727 53.020 1.00 95.00 238 PHE A CA 1
ATOM 1925 C C . PHE A 1 238 ? -9.051 -11.992 53.336 1.00 95.00 238 PHE A C 1
ATOM 1927 O O . PHE A 1 238 ? -10.037 -11.925 54.070 1.00 95.00 238 PHE A O 1
ATOM 1934 N N . ALA A 1 239 ? -8.597 -13.150 52.857 1.00 94.00 239 ALA A N 1
ATOM 1935 C CA . ALA A 1 239 ? -9.204 -14.433 53.190 1.00 94.00 239 ALA A CA 1
ATOM 1936 C C . ALA A 1 239 ? -9.177 -14.703 54.706 1.00 94.00 239 ALA A C 1
ATOM 1938 O O . ALA A 1 239 ? -10.146 -15.217 55.256 1.00 94.00 239 ALA A O 1
ATOM 1939 N N . GLY A 1 240 ? -8.109 -14.302 55.409 1.00 93.31 240 GLY A N 1
ATOM 1940 C CA . GLY A 1 240 ? -8.019 -14.391 56.870 1.00 93.31 240 GLY A CA 1
ATOM 1941 C C . GLY A 1 240 ? -9.073 -13.541 57.587 1.00 93.31 240 GLY A C 1
ATOM 1942 O O . GLY A 1 240 ? -9.742 -14.031 58.499 1.00 93.31 240 GLY A O 1
ATOM 1943 N N . PHE A 1 241 ? -9.281 -12.297 57.143 1.00 94.06 241 PHE A N 1
ATOM 1944 C CA . PHE A 1 241 ? -10.365 -11.450 57.650 1.00 94.06 241 PHE A CA 1
ATOM 1945 C C . PHE A 1 241 ? -11.750 -12.011 57.298 1.00 94.06 241 PHE A C 1
ATOM 1947 O O . PHE A 1 241 ? -12.645 -11.984 58.138 1.00 94.06 241 PHE A O 1
ATOM 1954 N N . GLN A 1 242 ? -11.932 -12.570 56.100 1.00 93.38 242 GLN A N 1
ATOM 1955 C CA . GLN A 1 242 ? -13.180 -13.222 55.696 1.00 93.38 242 GLN A CA 1
ATOM 1956 C C . GLN A 1 242 ? -13.489 -14.451 56.564 1.00 93.38 242 GLN A C 1
ATOM 1958 O O . GLN A 1 242 ? -14.634 -14.622 56.977 1.00 93.38 242 GLN A O 1
ATOM 1963 N N . CYS A 1 243 ? -12.482 -15.254 56.925 1.00 92.00 243 CYS A N 1
ATOM 1964 C CA . CYS A 1 243 ? -12.630 -16.341 57.894 1.00 92.00 243 CYS A CA 1
ATOM 1965 C C . CYS A 1 243 ? -13.047 -15.827 59.277 1.00 92.00 243 CYS A C 1
ATOM 1967 O O . CYS A 1 243 ? -13.918 -16.426 59.904 1.00 92.00 243 CYS A O 1
ATOM 1969 N N . GLN A 1 244 ? -12.476 -14.708 59.740 1.00 89.69 244 GLN A N 1
ATOM 1970 C CA . GLN A 1 244 ? -12.883 -14.083 61.004 1.00 89.69 244 GLN A CA 1
ATOM 1971 C C . GLN A 1 244 ? -14.347 -13.619 60.963 1.00 89.69 244 GLN A C 1
ATOM 1973 O O . GLN A 1 244 ? -15.062 -13.772 61.948 1.00 89.69 244 GLN A O 1
ATOM 1978 N N . ILE A 1 245 ? -14.801 -13.087 59.825 1.00 91.31 245 ILE A N 1
ATOM 1979 C CA . ILE A 1 245 ? -16.178 -12.610 59.630 1.00 91.31 245 ILE A CA 1
ATOM 1980 C C . ILE A 1 245 ? -17.173 -13.778 59.567 1.00 91.31 245 ILE A C 1
ATOM 1982 O O . ILE A 1 245 ? -18.231 -13.703 60.178 1.00 91.31 245 ILE A O 1
ATOM 1986 N N . GLN A 1 246 ? -16.847 -14.862 58.855 1.00 90.00 246 GLN A N 1
ATOM 1987 C CA . GLN A 1 246 ? -17.766 -15.993 58.660 1.00 90.00 246 GLN A CA 1
ATOM 1988 C C . GLN A 1 246 ? -17.760 -17.006 59.814 1.00 90.00 246 GLN A C 1
ATOM 1990 O O . GLN A 1 246 ? -18.791 -17.607 60.112 1.00 90.00 246 GLN A O 1
ATOM 1995 N N . PHE A 1 247 ? -16.606 -17.228 60.450 1.00 88.81 247 PHE A N 1
ATOM 1996 C CA . PHE A 1 247 ? -16.417 -18.301 61.436 1.00 88.81 247 PHE A CA 1
ATOM 1997 C C . PHE A 1 247 ? -16.037 -17.806 62.836 1.00 88.81 247 PHE A C 1
ATOM 1999 O O . PHE A 1 247 ? -15.937 -18.626 63.751 1.00 88.81 247 PHE A O 1
ATOM 2006 N N . GLY A 1 248 ? -15.830 -16.500 63.023 1.00 84.69 248 GLY A N 1
ATOM 2007 C CA . GLY A 1 248 ? -15.353 -15.938 64.286 1.00 84.69 248 GLY A CA 1
ATOM 2008 C C . GLY A 1 248 ? -13.871 -16.250 64.561 1.00 84.69 248 GLY A C 1
ATOM 2009 O O . GLY A 1 248 ? -13.120 -16.546 63.628 1.00 84.69 248 GLY A O 1
ATOM 2010 N N . PRO A 1 249 ? -13.422 -16.182 65.832 1.00 85.62 249 PRO A N 1
ATOM 2011 C CA . PRO A 1 249 ? -12.029 -16.411 66.225 1.00 85.62 249 PRO A CA 1
ATOM 2012 C C . PRO A 1 249 ? -11.465 -17.767 65.784 1.00 85.62 249 PRO A C 1
ATOM 2014 O O . PRO A 1 249 ? -12.151 -18.792 65.787 1.00 85.62 249 PRO A O 1
ATOM 2017 N N . HIS A 1 250 ? -10.178 -17.792 65.433 1.00 87.06 250 HIS A N 1
ATOM 2018 C CA . HIS A 1 250 ? -9.528 -19.000 64.931 1.00 87.06 250 HIS A CA 1
ATOM 2019 C C . HIS A 1 250 ? -9.443 -20.118 65.988 1.00 87.06 250 HIS A C 1
ATOM 2021 O O . HIS A 1 250 ? -8.861 -19.933 67.056 1.00 87.06 250 HIS A O 1
ATOM 2027 N N . ASN A 1 251 ? -9.952 -21.309 65.652 1.00 85.56 251 ASN A N 1
ATOM 2028 C CA . ASN A 1 251 ? -9.832 -22.520 66.461 1.00 85.56 251 ASN A CA 1
ATOM 2029 C C . ASN A 1 251 ? -9.059 -23.610 65.700 1.00 85.56 251 ASN A C 1
ATOM 2031 O O . ASN A 1 251 ? -9.570 -24.184 64.737 1.00 85.56 251 ASN A O 1
ATOM 2035 N N . GLU A 1 252 ? -7.859 -23.940 66.182 1.00 83.44 252 GLU A N 1
ATOM 2036 C CA . GLU A 1 252 ? -6.945 -24.916 65.566 1.00 83.44 252 GLU A CA 1
ATOM 2037 C C . GLU A 1 252 ? -7.520 -26.344 65.495 1.00 83.44 252 GLU A C 1
ATOM 2039 O O . GLU A 1 252 ? -7.110 -27.150 64.658 1.00 83.44 252 GLU A O 1
ATOM 2044 N N . GLN A 1 253 ? -8.494 -26.681 66.346 1.00 81.50 253 GLN A N 1
ATOM 2045 C CA . GLN A 1 253 ? -9.128 -28.001 66.326 1.00 81.50 253 GLN A CA 1
ATOM 2046 C C . GLN A 1 253 ? -10.148 -28.144 65.189 1.00 81.50 253 GLN A C 1
ATOM 2048 O O . GLN A 1 253 ? -10.329 -29.253 64.678 1.00 81.50 253 GLN A O 1
ATOM 2053 N N . LYS A 1 254 ? -10.791 -27.037 64.788 1.00 83.12 254 LYS A N 1
ATOM 2054 C CA . LYS A 1 254 ? -11.830 -26.993 63.747 1.00 83.12 254 LYS A CA 1
ATOM 2055 C C . LYS A 1 254 ? -11.260 -26.589 62.385 1.00 83.12 254 LYS A C 1
ATOM 2057 O O . LYS A 1 254 ? -11.584 -27.206 61.377 1.00 83.12 254 LYS A O 1
ATOM 2062 N N . HIS A 1 255 ? -10.394 -25.581 62.356 1.00 87.50 255 HIS A N 1
ATOM 2063 C CA . HIS A 1 255 ? -9.825 -25.007 61.136 1.00 87.50 255 HIS A CA 1
ATOM 2064 C C . HIS A 1 255 ? -8.550 -25.761 60.720 1.00 87.50 255 HIS A C 1
ATOM 2066 O O . HIS A 1 255 ? -7.433 -25.266 60.865 1.00 87.50 255 HIS A O 1
ATOM 2072 N N . LYS A 1 256 ? -8.726 -27.004 60.254 1.00 85.38 256 LYS A N 1
ATOM 2073 C CA . LYS A 1 256 ? -7.652 -27.882 59.754 1.00 85.38 256 LYS A CA 1
ATOM 2074 C C . LYS A 1 256 ? -7.550 -27.817 58.227 1.00 85.38 256 LYS A C 1
ATOM 2076 O O . LYS A 1 256 ? -8.435 -27.293 57.565 1.00 85.38 256 LYS A O 1
ATOM 2081 N N . ALA A 1 257 ? -6.470 -28.364 57.669 1.00 81.25 257 ALA A N 1
ATOM 2082 C CA . ALA A 1 257 ? -6.283 -28.433 56.218 1.00 81.25 257 ALA A CA 1
ATOM 2083 C C . ALA A 1 257 ? -7.448 -29.174 55.532 1.00 81.25 257 ALA A C 1
ATOM 2085 O O . ALA A 1 257 ? -7.819 -30.266 55.968 1.00 81.25 257 ALA A O 1
ATOM 2086 N N . GLY A 1 258 ? -7.993 -28.587 54.465 1.00 82.62 258 GLY A N 1
ATOM 2087 C CA . GLY A 1 258 ? -9.180 -29.071 53.757 1.00 82.62 258 GLY A CA 1
ATOM 2088 C C . GLY A 1 258 ? -10.516 -28.600 54.343 1.00 82.62 258 GLY A C 1
ATOM 2089 O O . GLY A 1 258 ? -11.555 -29.097 53.918 1.00 82.62 258 GLY A O 1
ATOM 2090 N N . PHE A 1 259 ? -10.510 -27.680 55.315 1.00 87.38 259 PHE A N 1
ATOM 2091 C CA . PHE A 1 259 ? -11.735 -27.107 55.888 1.00 87.38 259 PHE A CA 1
ATOM 2092 C C . PHE A 1 259 ? -12.340 -26.016 54.992 1.00 87.38 259 PHE A C 1
ATOM 2094 O O . PHE A 1 259 ? -13.561 -25.890 54.941 1.00 87.38 259 PHE A O 1
ATOM 2101 N N . LEU A 1 260 ? -11.507 -25.229 54.301 1.00 86.75 260 LEU A N 1
ATOM 2102 C CA . LEU A 1 260 ? -11.966 -24.135 53.439 1.00 86.75 260 LEU A CA 1
ATOM 2103 C C . LEU A 1 260 ? -12.074 -24.586 51.979 1.00 86.75 260 LEU A C 1
ATOM 2105 O O . LEU A 1 260 ? -11.119 -25.142 51.431 1.00 86.75 260 LEU A O 1
ATOM 2109 N N . ASP A 1 261 ? -13.180 -24.250 51.308 1.00 86.69 261 ASP A N 1
ATOM 2110 C CA . ASP A 1 261 ? -13.189 -24.215 49.843 1.00 86.69 261 ASP A CA 1
ATOM 2111 C C . ASP A 1 261 ? -12.527 -22.914 49.379 1.00 86.69 261 ASP A C 1
ATOM 2113 O O . ASP A 1 261 ? -13.094 -21.828 49.468 1.00 86.69 261 ASP A O 1
ATOM 2117 N N . LEU A 1 262 ? -11.293 -23.015 48.885 1.00 86.38 262 LEU A N 1
ATOM 2118 C CA . LEU A 1 262 ? -10.494 -21.857 48.479 1.00 86.38 262 LEU A CA 1
ATOM 2119 C C . LEU A 1 262 ? -11.144 -21.017 47.369 1.00 86.38 262 LEU A C 1
ATOM 2121 O O . LEU A 1 262 ? -10.745 -19.868 47.196 1.00 86.38 262 LEU A O 1
ATOM 2125 N N . LYS A 1 263 ? -12.120 -21.555 46.626 1.00 85.75 263 LYS A N 1
ATOM 2126 C CA . LYS A 1 263 ? -12.830 -20.815 45.571 1.00 85.75 263 LYS A CA 1
ATOM 2127 C C . LYS A 1 263 ? -13.668 -19.655 46.107 1.00 85.75 263 LYS A C 1
ATOM 2129 O O . LYS A 1 263 ? -13.823 -18.669 45.397 1.00 85.75 263 LYS A O 1
ATOM 2134 N N . ASP A 1 264 ? -14.146 -19.755 47.346 1.00 86.88 264 ASP A N 1
ATOM 2135 C CA . ASP A 1 264 ? -15.007 -18.738 47.966 1.00 86.88 264 ASP A CA 1
ATOM 2136 C C . ASP A 1 264 ? -14.204 -17.659 48.717 1.00 86.88 264 ASP A C 1
ATOM 2138 O O . ASP A 1 264 ? -14.758 -16.656 49.172 1.00 86.88 264 ASP A O 1
ATOM 2142 N N . PHE A 1 265 ? -12.891 -17.867 48.872 1.00 89.12 265 PHE A N 1
ATOM 2143 C CA . PHE A 1 265 ? -11.998 -17.024 49.679 1.00 89.12 265 PHE A CA 1
ATOM 2144 C C . PHE A 1 265 ? -10.847 -16.412 48.881 1.00 89.12 265 PHE A C 1
ATOM 2146 O O . PHE A 1 265 ? -10.223 -15.460 49.348 1.00 89.12 265 PHE A O 1
ATOM 2153 N N . LEU A 1 266 ? -10.525 -16.958 47.707 1.00 89.19 266 LEU A N 1
ATOM 2154 C CA . LEU A 1 266 ? -9.442 -16.473 46.862 1.00 89.19 266 LEU A CA 1
ATOM 2155 C C . LEU A 1 266 ? -9.902 -16.273 45.413 1.00 89.19 266 LEU A C 1
ATOM 2157 O O . LEU A 1 266 ? -10.670 -17.083 44.893 1.00 89.19 266 LEU A O 1
ATOM 2161 N N . PRO A 1 267 ? -9.327 -15.278 44.714 1.00 87.00 267 PRO A N 1
ATOM 2162 C CA . PRO A 1 267 ? -9.458 -15.152 43.268 1.00 87.00 267 PRO A CA 1
ATOM 2163 C C . PRO A 1 267 ? -9.063 -16.445 42.543 1.00 87.00 267 PRO A C 1
ATOM 2165 O O . PRO A 1 267 ? -8.114 -17.134 42.945 1.00 87.00 267 PRO A O 1
ATOM 2168 N N . LYS A 1 268 ? -9.724 -16.743 41.416 1.00 83.12 268 LYS A N 1
ATOM 2169 C CA . LYS A 1 268 ? -9.498 -17.962 40.604 1.00 83.12 268 LYS A CA 1
ATOM 2170 C C . LYS A 1 268 ? -8.020 -18.185 40.233 1.00 83.12 268 LYS A C 1
ATOM 2172 O O . LYS A 1 268 ? -7.581 -19.335 40.129 1.00 83.12 268 LYS A O 1
ATOM 2177 N N . GLU A 1 269 ? -7.235 -17.115 40.072 1.00 80.38 269 GLU A N 1
ATOM 2178 C CA . GLU A 1 269 ? -5.789 -17.176 39.807 1.00 80.38 269 GLU A CA 1
ATOM 2179 C C . GLU A 1 269 ? -4.957 -17.759 40.965 1.00 80.38 269 GLU A C 1
ATOM 2181 O O . GLU A 1 269 ? -3.931 -18.408 40.725 1.00 80.38 269 GLU A O 1
ATOM 2186 N N . TYR A 1 270 ? -5.417 -17.608 42.209 1.00 85.50 270 TYR A N 1
ATOM 2187 C CA . TYR A 1 270 ? -4.695 -18.007 43.418 1.00 85.50 270 TYR A CA 1
ATOM 2188 C C . TYR A 1 270 ? -5.163 -19.327 44.031 1.00 85.50 270 TYR A C 1
ATOM 2190 O O . TYR A 1 270 ? -4.394 -19.936 44.771 1.00 85.50 270 TYR A O 1
ATOM 2198 N N . VAL A 1 271 ? -6.338 -19.846 43.655 1.00 84.44 271 VAL A N 1
ATOM 2199 C CA . VAL A 1 271 ? -6.876 -21.132 44.158 1.00 84.44 271 VAL A CA 1
ATOM 2200 C C . VAL A 1 271 ? -5.907 -22.308 43.950 1.00 84.44 271 VAL A C 1
ATOM 2202 O O . VAL A 1 271 ? -5.860 -23.241 44.746 1.00 84.44 271 VAL A O 1
ATOM 2205 N N . LYS A 1 272 ? -5.095 -22.277 42.883 1.00 81.00 272 LYS A N 1
ATOM 2206 C CA . LYS A 1 272 ? -4.108 -23.336 42.586 1.00 81.00 272 LYS A CA 1
ATOM 2207 C C . LYS A 1 272 ? -2.842 -23.256 43.438 1.00 81.00 272 LYS A C 1
ATOM 2209 O O . LYS A 1 272 ? -2.060 -24.207 43.458 1.00 81.00 272 LYS A O 1
ATOM 2214 N N . GLN A 1 273 ? -2.605 -22.130 44.099 1.00 78.38 273 GLN A N 1
ATOM 2215 C CA . GLN A 1 273 ? -1.491 -21.977 45.021 1.00 78.38 273 GLN A CA 1
ATOM 2216 C C . GLN A 1 273 ? -1.921 -22.588 46.360 1.00 78.38 273 GLN A C 1
ATOM 2218 O O . GLN A 1 273 ? -3.035 -22.349 46.813 1.00 78.38 273 GLN A O 1
ATOM 2223 N N . LYS A 1 274 ? -1.074 -23.409 46.999 1.00 77.62 274 LYS A N 1
ATOM 2224 C CA . LYS A 1 274 ? -1.367 -24.042 48.305 1.00 77.62 274 LYS A CA 1
ATOM 2225 C C . LYS A 1 274 ? -1.387 -22.994 49.439 1.00 77.62 274 LYS A C 1
ATOM 2227 O O . LYS A 1 274 ? -0.509 -22.988 50.298 1.00 77.62 274 LYS A O 1
ATOM 2232 N N . GLY A 1 275 ? -2.357 -22.078 49.403 1.00 81.75 275 GLY A N 1
ATOM 2233 C CA . GLY A 1 275 ? -2.450 -20.883 50.245 1.00 81.75 275 GLY A CA 1
ATOM 2234 C C . GLY A 1 275 ? -3.205 -21.066 51.558 1.00 81.75 275 GLY A C 1
ATOM 2235 O O . GLY A 1 275 ? -3.054 -20.238 52.448 1.00 81.75 275 GLY A O 1
ATOM 2236 N N . GLU A 1 276 ? -3.945 -22.165 51.733 1.00 87.88 276 GLU A N 1
ATOM 2237 C CA . GLU A 1 276 ? -4.796 -22.413 52.912 1.00 87.88 276 GLU A CA 1
ATOM 2238 C C . GLU A 1 276 ? -4.043 -22.245 54.246 1.00 87.88 276 GLU A C 1
ATOM 2240 O O . GLU A 1 276 ? -4.531 -21.612 55.180 1.00 87.88 276 GLU A O 1
ATOM 2245 N N . ARG A 1 277 ? -2.786 -22.704 54.316 1.00 87.69 277 ARG A N 1
ATOM 2246 C CA . ARG A 1 277 ? -1.938 -22.533 55.508 1.00 87.69 277 ARG A CA 1
ATOM 2247 C C . ARG A 1 277 ? -1.641 -21.061 55.823 1.00 87.69 277 ARG A C 1
ATOM 2249 O O . ARG A 1 277 ? -1.605 -20.689 56.993 1.00 87.69 277 ARG A O 1
ATOM 2256 N N . LYS A 1 278 ? -1.420 -20.227 54.799 1.00 90.62 278 LYS A N 1
ATOM 2257 C CA . LYS A 1 278 ? -1.222 -18.776 54.968 1.00 90.62 278 LYS A CA 1
ATOM 2258 C C . LYS A 1 278 ? -2.515 -18.098 55.419 1.00 90.62 278 LYS A C 1
ATOM 2260 O O . LYS A 1 278 ? -2.452 -17.239 56.291 1.00 90.62 278 LYS A O 1
ATOM 2265 N N . ILE A 1 279 ? -3.663 -18.524 54.889 1.00 93.00 279 ILE A N 1
ATOM 2266 C CA . ILE A 1 279 ? -4.982 -18.017 55.294 1.00 93.00 279 ILE A CA 1
ATOM 2267 C C . ILE A 1 279 ? -5.234 -18.313 56.774 1.00 93.00 279 ILE A C 1
ATOM 2269 O O . ILE A 1 279 ? -5.583 -17.407 57.523 1.00 93.00 279 ILE A O 1
ATOM 2273 N N . PHE A 1 280 ? -4.988 -19.544 57.236 1.00 91.94 280 PHE A N 1
ATOM 2274 C CA . PHE A 1 280 ? -5.148 -19.871 58.656 1.00 91.94 280 PHE A CA 1
ATOM 2275 C C . PHE A 1 280 ? -4.159 -19.134 59.555 1.00 91.94 280 PHE A C 1
ATOM 2277 O O . PHE A 1 280 ? -4.531 -18.726 60.651 1.00 91.94 280 PHE A O 1
ATOM 2284 N N . GLN A 1 281 ? -2.930 -18.888 59.092 1.00 90.50 281 GLN A N 1
ATOM 2285 C CA . GLN A 1 281 ? -2.003 -18.032 59.828 1.00 90.50 281 GLN A CA 1
ATOM 2286 C C . GLN A 1 281 ? -2.530 -16.591 59.936 1.00 90.50 281 GLN A C 1
ATOM 2288 O O . GLN A 1 281 ? -2.474 -16.007 61.014 1.00 90.50 281 GLN A O 1
ATOM 2293 N N . ALA A 1 282 ? -3.085 -16.029 58.858 1.00 91.94 282 ALA A N 1
ATOM 2294 C CA . ALA A 1 282 ? -3.710 -14.706 58.877 1.00 91.94 282 ALA A CA 1
ATOM 2295 C C . ALA A 1 282 ? -4.961 -14.669 59.777 1.00 91.94 282 ALA A C 1
ATOM 2297 O O . ALA A 1 282 ? -5.147 -13.720 60.537 1.00 91.94 282 ALA A O 1
ATOM 2298 N N . HIS A 1 283 ? -5.774 -15.729 59.767 1.00 91.81 283 HIS A N 1
ATOM 2299 C CA . HIS A 1 283 ? -6.927 -15.887 60.657 1.00 91.81 283 HIS A CA 1
ATOM 2300 C C . HIS A 1 283 ? -6.497 -15.958 62.127 1.00 91.81 283 HIS A C 1
ATOM 2302 O O . HIS A 1 283 ? -7.066 -15.274 62.972 1.00 91.81 283 HIS A O 1
ATOM 2308 N N . LYS A 1 284 ? -5.425 -16.695 62.439 1.00 90.31 284 LYS A N 1
ATOM 2309 C CA . LYS A 1 284 ? -4.830 -16.729 63.782 1.00 90.31 284 LYS A CA 1
ATOM 2310 C C . LYS A 1 284 ? -4.318 -15.354 64.218 1.00 90.31 284 LYS A C 1
ATOM 2312 O O . LYS A 1 284 ? -4.516 -14.972 65.368 1.00 90.31 284 LYS A O 1
ATOM 2317 N N . ASN A 1 285 ? -3.730 -14.584 63.300 1.00 91.56 285 ASN A N 1
ATOM 2318 C CA . ASN A 1 285 ? -3.277 -13.216 63.566 1.00 91.56 285 ASN A CA 1
ATOM 2319 C C . ASN A 1 285 ? -4.437 -12.242 63.869 1.00 91.56 285 ASN A C 1
ATOM 2321 O O . ASN A 1 285 ? -4.198 -11.194 64.465 1.00 91.56 285 ASN A O 1
ATOM 2325 N N . CYS A 1 286 ? -5.681 -12.573 63.498 1.00 87.31 286 CYS A N 1
ATOM 2326 C CA . CYS A 1 286 ? -6.866 -11.780 63.847 1.00 87.31 286 CYS A CA 1
ATOM 2327 C C . CYS A 1 286 ? -7.271 -11.927 65.325 1.00 87.31 286 CYS A C 1
ATOM 2329 O O . CYS A 1 286 ? -7.951 -11.053 65.859 1.00 87.31 286 CYS A O 1
ATOM 2331 N N . GLY A 1 287 ? -6.855 -13.003 66.003 1.00 87.75 287 GLY A N 1
ATOM 2332 C CA . GLY A 1 287 ? -7.138 -13.229 67.421 1.00 87.75 287 GLY A CA 1
ATOM 2333 C C . GLY A 1 287 ? -8.637 -13.203 67.756 1.00 87.75 287 GLY A C 1
ATOM 2334 O O . GLY A 1 287 ? -9.443 -13.882 67.122 1.00 87.75 287 GLY A O 1
ATOM 2335 N N . GLN A 1 288 ? -9.004 -12.416 68.771 1.00 84.94 288 GLN A N 1
ATOM 2336 C CA . GLN A 1 288 ? -10.382 -12.259 69.271 1.00 84.94 288 GLN A CA 1
ATOM 2337 C C . GLN A 1 288 ? -11.100 -11.032 68.678 1.00 84.94 288 GLN A C 1
ATOM 2339 O O . GLN A 1 288 ? -11.978 -10.449 69.308 1.00 84.94 288 GLN A O 1
ATOM 2344 N N . MET A 1 289 ? -10.705 -10.603 67.478 1.00 87.62 289 MET A N 1
ATOM 2345 C CA . MET A 1 289 ? -11.294 -9.441 66.815 1.00 87.62 289 MET A CA 1
ATOM 2346 C C . MET A 1 289 ? -12.782 -9.663 66.496 1.00 87.62 289 MET A C 1
ATOM 2348 O O . MET A 1 289 ? -13.167 -10.731 66.016 1.00 87.62 289 MET A O 1
ATOM 2352 N N . SER A 1 290 ? -13.615 -8.649 66.744 1.00 85.62 290 SER A N 1
ATOM 2353 C CA . SER A 1 290 ? -15.052 -8.707 66.440 1.00 85.62 290 SER A CA 1
ATOM 2354 C C . SER A 1 290 ? -15.324 -8.702 64.930 1.00 85.62 290 SER A C 1
ATOM 2356 O O . SER A 1 290 ? -14.494 -8.245 64.143 1.00 85.62 290 SER A O 1
ATOM 2358 N N . GLU A 1 291 ? -16.509 -9.158 64.515 1.00 86.00 291 GLU A N 1
ATOM 2359 C CA . GLU A 1 291 ? -16.928 -9.130 63.105 1.00 86.00 291 GLU A CA 1
ATOM 2360 C C . GLU A 1 291 ? -16.894 -7.706 62.523 1.00 86.00 291 GLU A C 1
ATOM 2362 O O . GLU A 1 291 ? -16.399 -7.489 61.417 1.00 86.00 291 GLU A O 1
ATOM 2367 N N . ILE A 1 292 ? -17.371 -6.719 63.288 1.00 81.88 292 ILE A N 1
ATOM 2368 C CA . ILE A 1 292 ? -17.404 -5.310 62.874 1.00 81.88 292 ILE A CA 1
ATOM 2369 C C . ILE A 1 292 ? -15.979 -4.789 62.675 1.00 81.88 292 ILE A C 1
ATOM 2371 O O . ILE A 1 292 ? -15.674 -4.193 61.643 1.00 81.88 292 ILE A O 1
ATOM 2375 N N . GLU A 1 293 ? -15.075 -5.058 63.618 1.00 85.19 293 GLU A N 1
ATOM 2376 C CA . GLU A 1 293 ? -13.680 -4.630 63.501 1.00 85.19 293 GLU A CA 1
ATOM 2377 C C . GLU A 1 293 ? -12.965 -5.337 62.336 1.00 85.19 293 GLU A C 1
ATOM 2379 O O . GLU A 1 293 ? -12.203 -4.699 61.606 1.00 85.19 293 GLU A O 1
ATOM 2384 N N . ALA A 1 294 ? -13.271 -6.616 62.091 1.00 88.94 294 ALA A N 1
ATOM 2385 C CA . ALA A 1 294 ? -12.768 -7.353 60.936 1.00 88.94 294 ALA A CA 1
ATOM 2386 C C . ALA A 1 294 ? -13.223 -6.718 59.610 1.00 88.94 294 ALA A C 1
ATOM 2388 O O . ALA A 1 294 ? -12.391 -6.516 58.724 1.00 88.94 294 ALA A O 1
ATOM 2389 N N . LYS A 1 295 ? -14.501 -6.321 59.489 1.00 87.12 295 LYS A N 1
ATOM 2390 C CA . LYS A 1 295 ? -15.025 -5.592 58.317 1.00 87.12 295 LYS A CA 1
ATOM 2391 C C . LYS A 1 295 ? -14.347 -4.234 58.137 1.00 87.12 295 LYS A C 1
ATOM 2393 O O . LYS A 1 295 ? -13.935 -3.908 57.024 1.00 87.12 295 LYS A O 1
ATOM 2398 N N . VAL A 1 296 ? -14.148 -3.469 59.217 1.00 86.19 296 VAL A N 1
ATOM 2399 C CA . VAL A 1 296 ? -13.412 -2.190 59.162 1.00 86.19 296 VAL A CA 1
ATOM 2400 C C . VAL A 1 296 ? -11.985 -2.403 58.658 1.00 86.19 296 VAL A C 1
ATOM 2402 O O . VAL A 1 296 ? -11.538 -1.669 57.775 1.00 86.19 296 VAL A O 1
ATOM 2405 N N . ARG A 1 297 ? -11.258 -3.400 59.181 1.00 87.94 297 ARG A N 1
ATOM 2406 C CA . ARG A 1 297 ? -9.887 -3.696 58.731 1.00 87.94 297 ARG A CA 1
ATOM 2407 C C . ARG A 1 297 ? -9.844 -4.184 57.289 1.00 87.94 297 ARG A C 1
ATOM 2409 O O . ARG A 1 297 ? -8.947 -3.764 56.564 1.00 87.94 297 ARG A O 1
ATOM 2416 N N . TYR A 1 298 ? -10.817 -4.987 56.862 1.00 92.56 298 TYR A N 1
ATOM 2417 C CA . TYR A 1 298 ? -10.942 -5.433 55.475 1.00 92.56 298 TYR A CA 1
ATOM 2418 C C . TYR A 1 298 ? -11.075 -4.233 54.529 1.00 92.56 298 TYR A C 1
ATOM 2420 O O . TYR A 1 298 ? -10.262 -4.064 53.624 1.00 92.56 298 TYR A O 1
ATOM 2428 N N . VAL A 1 299 ? -12.048 -3.350 54.775 1.00 87.88 299 VAL A N 1
ATOM 2429 C CA . VAL A 1 299 ? -12.303 -2.179 53.919 1.00 87.88 299 VAL A CA 1
ATOM 2430 C C . VAL A 1 299 ? -11.129 -1.193 53.958 1.00 87.88 299 VAL A C 1
ATOM 2432 O O . VAL A 1 299 ? -10.723 -0.681 52.915 1.00 87.88 299 VAL A O 1
ATOM 2435 N N . LYS A 1 300 ? -10.525 -0.953 55.131 1.00 87.06 300 LYS A N 1
ATOM 2436 C CA . LYS A 1 300 ? -9.324 -0.107 55.251 1.00 87.06 300 LYS A CA 1
ATOM 2437 C C . LYS A 1 300 ? -8.134 -0.683 54.486 1.00 87.06 300 LYS A C 1
ATOM 2439 O O . LYS A 1 300 ? -7.437 0.072 53.813 1.00 87.06 300 LYS A O 1
ATOM 2444 N N . LEU A 1 301 ? -7.907 -1.996 54.567 1.00 90.06 301 LEU A N 1
ATOM 2445 C CA . LEU A 1 301 ? -6.828 -2.649 53.833 1.00 90.06 301 LEU A CA 1
ATOM 2446 C C . LEU A 1 301 ? -7.071 -2.558 52.325 1.00 90.06 301 LEU A C 1
ATOM 2448 O O . LEU A 1 301 ? -6.154 -2.154 51.618 1.00 90.06 301 LEU A O 1
ATOM 2452 N N . ALA A 1 302 ? -8.289 -2.843 51.850 1.00 87.94 302 ALA A N 1
ATOM 2453 C CA . ALA A 1 302 ? -8.652 -2.700 50.439 1.00 87.94 302 ALA A CA 1
ATOM 2454 C C . ALA A 1 302 ? -8.332 -1.287 49.937 1.00 87.94 302 ALA A C 1
ATOM 2456 O O . ALA A 1 302 ? -7.557 -1.141 48.998 1.00 87.94 302 ALA A O 1
ATOM 2457 N N . ARG A 1 303 ? -8.801 -0.254 50.647 1.00 83.50 303 ARG A N 1
ATOM 2458 C CA . ARG A 1 303 ? -8.566 1.164 50.318 1.00 83.50 303 ARG A CA 1
ATOM 2459 C C . ARG A 1 303 ? -7.108 1.608 50.390 1.00 83.50 303 ARG A C 1
ATOM 2461 O O . ARG A 1 303 ? -6.734 2.560 49.718 1.00 83.50 303 ARG A O 1
ATOM 2468 N N . SER A 1 304 ? -6.286 0.955 51.210 1.00 85.31 304 SER A N 1
ATOM 2469 C CA . SER A 1 304 ? -4.860 1.288 51.317 1.00 85.31 304 SER A CA 1
ATOM 2470 C C . SER A 1 304 ? -4.048 0.868 50.088 1.00 85.31 304 SER A C 1
ATOM 2472 O O . SER A 1 304 ? -2.932 1.350 49.888 1.00 85.31 304 SER A O 1
ATOM 2474 N N . LEU A 1 305 ? -4.585 -0.040 49.267 1.00 85.31 305 LEU A N 1
ATOM 2475 C CA . LEU A 1 305 ? -3.920 -0.504 48.058 1.00 85.31 305 LEU A CA 1
ATOM 2476 C C . LEU A 1 305 ? -4.092 0.522 46.939 1.00 85.31 305 LEU A C 1
ATOM 2478 O O . LEU A 1 305 ? -5.199 0.967 46.655 1.00 85.31 305 LEU A O 1
ATOM 2482 N N . LYS A 1 306 ? -3.003 0.813 46.220 1.00 81.88 306 LYS A N 1
ATOM 2483 C CA . LYS A 1 306 ? -3.021 1.697 45.038 1.00 81.88 306 LYS A CA 1
ATOM 2484 C C . LYS A 1 306 ? -3.927 1.195 43.907 1.00 81.88 306 LYS A C 1
ATOM 2486 O O . LYS A 1 306 ? -4.225 1.946 42.992 1.00 81.88 306 LYS A O 1
ATOM 2491 N N . THR A 1 307 ? -4.316 -0.076 43.955 1.00 82.62 307 THR A N 1
ATOM 2492 C CA . THR A 1 307 ? -5.215 -0.721 42.996 1.00 82.62 307 THR A CA 1
ATOM 2493 C C . THR A 1 307 ? -6.696 -0.526 43.339 1.00 82.62 307 THR A C 1
ATOM 2495 O O . THR A 1 307 ? -7.548 -0.922 42.553 1.00 82.62 307 THR A O 1
ATOM 2498 N N . TYR A 1 308 ? -7.027 0.080 44.485 1.00 83.44 308 TYR A N 1
ATOM 2499 C CA . TYR A 1 308 ? -8.412 0.340 44.877 1.00 83.44 308 TYR A CA 1
ATOM 2500 C C . TYR A 1 308 ? -9.026 1.490 44.077 1.00 83.44 308 TYR A C 1
ATOM 2502 O O . TYR A 1 308 ? -8.417 2.549 43.930 1.00 83.44 308 TYR A O 1
ATOM 2510 N N . GLY A 1 309 ? -10.254 1.291 43.593 1.00 78.81 309 GLY A N 1
ATOM 2511 C CA . GLY A 1 309 ? -10.962 2.283 42.778 1.00 78.81 309 GLY A CA 1
ATOM 2512 C C . GLY A 1 309 ? -10.329 2.513 41.400 1.00 78.81 309 GLY A C 1
ATOM 2513 O O . GLY A 1 309 ? -10.560 3.556 40.790 1.00 78.81 309 GLY A O 1
ATOM 2514 N N . VAL A 1 310 ? -9.513 1.561 40.935 1.00 85.81 310 VAL A N 1
ATOM 2515 C CA . VAL A 1 310 ? -8.856 1.573 39.626 1.00 85.81 310 VAL A CA 1
ATOM 2516 C C . VAL A 1 310 ? -9.532 0.546 38.725 1.00 85.81 310 VAL A C 1
ATOM 2518 O O . VAL A 1 310 ? -9.580 -0.631 39.071 1.00 85.81 310 VAL A O 1
ATOM 2521 N N . SER A 1 311 ? -10.002 0.965 37.553 1.00 85.44 311 SER A N 1
ATOM 2522 C CA . SER A 1 311 ? -10.501 0.031 36.537 1.00 85.44 311 SER A CA 1
ATOM 2523 C C . SER A 1 311 ? -9.334 -0.532 35.736 1.00 85.44 311 SER A C 1
ATOM 2525 O O . SER A 1 311 ? -8.585 0.228 35.117 1.00 85.44 311 SER A O 1
ATOM 2527 N N . PHE A 1 312 ? -9.167 -1.855 35.749 1.00 88.12 312 PHE A N 1
ATOM 2528 C CA . PHE A 1 312 ? -8.067 -2.538 35.070 1.00 88.12 312 PHE A CA 1
ATOM 2529 C C . PHE A 1 312 ? -8.500 -3.196 33.767 1.00 88.12 312 PHE A C 1
ATOM 2531 O O . PHE A 1 312 ? -9.475 -3.939 33.733 1.00 88.12 312 PHE A O 1
ATOM 2538 N N . PHE A 1 313 ? -7.681 -3.004 32.735 1.00 88.44 313 PHE A N 1
ATOM 2539 C CA . PHE A 1 313 ? -7.835 -3.617 31.421 1.00 88.44 313 PHE A CA 1
ATOM 2540 C C . PHE A 1 313 ? -6.606 -4.457 31.082 1.00 88.44 313 PHE A C 1
ATOM 2542 O O . PHE A 1 313 ? -5.465 -3.999 31.223 1.00 88.44 313 PHE A O 1
ATOM 2549 N N . LEU A 1 314 ? -6.814 -5.679 30.593 1.00 88.25 314 LEU A N 1
ATOM 2550 C CA . LEU A 1 314 ? -5.723 -6.528 30.120 1.00 88.25 314 LEU A CA 1
ATOM 2551 C C . LEU A 1 314 ? -5.317 -6.128 28.695 1.00 88.25 314 LEU A C 1
ATOM 2553 O O . LEU A 1 314 ? -6.057 -6.324 27.734 1.00 88.25 314 LEU A O 1
ATOM 2557 N N . VAL A 1 315 ? -4.099 -5.615 28.536 1.00 91.94 315 VAL A N 1
ATOM 2558 C CA . VAL A 1 315 ? -3.578 -5.117 27.255 1.00 91.94 315 VAL A CA 1
ATOM 2559 C C . VAL A 1 315 ? -2.277 -5.814 26.863 1.00 91.94 315 VAL A C 1
ATOM 2561 O O . VAL A 1 315 ? -1.576 -6.384 27.700 1.00 91.94 315 VAL A O 1
ATOM 2564 N N . LYS A 1 316 ? -1.912 -5.772 25.577 1.00 89.25 316 LYS A N 1
ATOM 2565 C CA . LYS A 1 316 ? -0.579 -6.196 25.120 1.00 89.25 316 LYS A CA 1
ATOM 2566 C C . LYS A 1 316 ? 0.244 -4.997 24.685 1.00 89.25 316 LYS A C 1
ATOM 2568 O O . LYS A 1 316 ? -0.135 -4.294 23.750 1.00 89.25 316 LYS A O 1
ATOM 2573 N N . GLU A 1 317 ? 1.405 -4.812 25.295 1.00 89.94 317 GLU A N 1
ATOM 2574 C CA . GLU A 1 317 ? 2.371 -3.802 24.864 1.00 89.94 317 GLU A CA 1
ATOM 2575 C C . GLU A 1 317 ? 3.471 -4.430 23.999 1.00 89.94 317 GLU A C 1
ATOM 2577 O O . GLU A 1 317 ? 3.912 -5.561 24.233 1.00 89.94 317 GLU A O 1
ATOM 2582 N N . LYS A 1 318 ? 3.931 -3.689 22.986 1.00 86.75 318 LYS A N 1
ATOM 2583 C CA . LYS A 1 318 ? 5.131 -4.046 22.225 1.00 86.75 318 LYS A CA 1
ATOM 2584 C C . LYS A 1 318 ? 6.355 -3.525 22.973 1.00 86.75 318 LYS A C 1
ATOM 2586 O O . LYS A 1 318 ? 6.459 -2.333 23.248 1.00 86.75 318 LYS A O 1
ATOM 2591 N N . MET A 1 319 ? 7.302 -4.406 23.278 1.00 81.00 319 MET A N 1
ATOM 2592 C CA . MET A 1 319 ? 8.529 -4.005 23.970 1.00 81.00 319 MET A CA 1
ATOM 2593 C C . MET A 1 319 ? 9.407 -3.119 23.077 1.00 81.00 319 MET A C 1
ATOM 2595 O O . MET A 1 319 ? 9.657 -3.447 21.915 1.00 81.00 319 MET A O 1
ATOM 2599 N N . LYS A 1 320 ? 9.943 -2.023 23.630 1.00 76.75 320 LYS A N 1
ATOM 2600 C CA . LYS A 1 320 ? 10.916 -1.179 22.917 1.00 76.75 320 LYS A CA 1
ATOM 2601 C C . LYS A 1 320 ? 12.113 -2.038 22.475 1.00 76.75 320 LYS A C 1
ATOM 2603 O O . LYS A 1 320 ? 12.702 -2.755 23.282 1.00 76.75 320 LYS A O 1
ATOM 2608 N N . GLY A 1 321 ? 12.428 -2.011 21.178 1.00 76.00 321 GLY A N 1
ATOM 2609 C CA . GLY A 1 321 ? 13.534 -2.770 20.578 1.00 76.00 321 GLY A CA 1
ATOM 2610 C C . GLY A 1 321 ? 13.291 -4.271 20.356 1.00 76.00 321 GLY A C 1
ATOM 2611 O O . GLY A 1 321 ? 14.203 -4.958 19.904 1.00 76.00 321 GLY A O 1
ATOM 2612 N N . LYS A 1 322 ? 12.097 -4.815 20.648 1.00 80.38 322 LYS A N 1
ATOM 2613 C CA . LYS A 1 322 ? 11.773 -6.235 20.403 1.00 80.38 322 LYS A CA 1
ATOM 2614 C C . LYS A 1 322 ? 10.391 -6.386 19.763 1.00 80.38 322 LYS A C 1
ATOM 2616 O O . LYS A 1 322 ? 9.406 -5.852 20.257 1.00 80.38 322 LYS A O 1
ATOM 2621 N N . ASN A 1 323 ? 10.273 -7.212 18.723 1.00 79.38 323 ASN A N 1
ATOM 2622 C CA . ASN A 1 323 ? 8.983 -7.567 18.106 1.00 79.38 323 ASN A CA 1
ATOM 2623 C C . ASN A 1 323 ? 8.205 -8.616 18.930 1.00 79.38 323 ASN A C 1
ATOM 2625 O O . ASN A 1 323 ? 7.685 -9.586 18.388 1.00 79.38 323 ASN A O 1
ATOM 2629 N N . LYS A 1 324 ? 8.145 -8.445 20.256 1.00 82.81 324 LYS A N 1
ATOM 2630 C CA . LYS A 1 324 ? 7.420 -9.331 21.172 1.00 82.81 324 LYS A CA 1
ATOM 2631 C C . LYS A 1 324 ? 6.355 -8.544 21.925 1.00 82.81 324 LYS A C 1
ATOM 2633 O O . LYS A 1 324 ? 6.652 -7.495 22.496 1.00 82.81 324 LYS A O 1
ATOM 2638 N N . LEU A 1 325 ? 5.144 -9.094 21.942 1.00 84.88 325 LEU A N 1
ATOM 2639 C CA . LEU A 1 325 ? 4.017 -8.589 22.717 1.00 84.88 325 LEU A CA 1
ATOM 2640 C C . LEU A 1 325 ? 4.053 -9.172 24.132 1.00 84.88 325 LEU A C 1
ATOM 2642 O O . LEU A 1 325 ? 4.219 -10.383 24.307 1.00 84.88 325 LEU A O 1
ATOM 2646 N N . VAL A 1 326 ? 3.912 -8.311 25.135 1.00 88.50 326 VAL A N 1
ATOM 2647 C CA . VAL A 1 326 ? 3.920 -8.683 26.554 1.00 88.50 326 VAL A CA 1
ATOM 2648 C C . VAL A 1 326 ? 2.579 -8.279 27.174 1.00 88.50 326 VAL A C 1
ATOM 2650 O O . VAL A 1 326 ? 2.153 -7.142 26.964 1.00 88.50 326 VAL A O 1
ATOM 2653 N N . PRO A 1 327 ? 1.889 -9.189 27.889 1.00 89.31 327 PRO A N 1
ATOM 2654 C CA . PRO A 1 327 ? 0.653 -8.854 28.584 1.00 89.31 327 PRO A CA 1
ATOM 2655 C C . PRO A 1 327 ? 0.938 -7.904 29.749 1.00 89.31 327 PRO A C 1
ATOM 2657 O O . PRO A 1 327 ? 1.919 -8.071 30.478 1.00 89.31 327 PRO A O 1
ATOM 2660 N N . ARG A 1 328 ? 0.075 -6.906 29.908 1.00 90.44 328 ARG A N 1
ATOM 2661 C CA . ARG A 1 328 ? 0.184 -5.844 30.903 1.00 90.44 328 ARG A CA 1
ATOM 2662 C C . ARG A 1 328 ? -1.211 -5.434 31.362 1.00 90.44 328 ARG A C 1
ATOM 2664 O O . ARG A 1 328 ? -2.162 -5.550 30.597 1.00 90.44 328 ARG A O 1
ATOM 2671 N N . LEU A 1 329 ? -1.328 -4.943 32.588 1.00 90.69 329 LEU A N 1
ATOM 2672 C CA . LEU A 1 329 ? -2.562 -4.353 33.091 1.00 90.69 329 LEU A CA 1
ATOM 2673 C C . LEU A 1 329 ? -2.490 -2.833 32.923 1.00 90.69 329 LEU A C 1
ATOM 2675 O O . LEU A 1 329 ? -1.516 -2.201 33.334 1.00 90.69 329 LEU A O 1
ATOM 2679 N N . LEU A 1 330 ? -3.499 -2.252 32.286 1.00 93.06 330 LEU A N 1
ATOM 2680 C CA . LEU A 1 330 ? -3.682 -0.810 32.185 1.00 93.06 330 LEU A CA 1
ATOM 2681 C C . LEU A 1 330 ? -4.766 -0.406 33.182 1.00 93.06 330 LEU A C 1
ATOM 2683 O O . LEU A 1 330 ? -5.922 -0.773 33.003 1.00 93.06 330 LEU A O 1
ATOM 2687 N N . GLY A 1 331 ? -4.382 0.299 34.240 1.00 91.81 331 GLY A N 1
ATOM 2688 C CA . GLY A 1 331 ? -5.300 0.826 35.243 1.00 91.81 331 GLY A CA 1
ATOM 2689 C C . GLY A 1 331 ? -5.691 2.265 34.924 1.00 91.81 331 GLY A C 1
ATOM 2690 O O . GLY A 1 331 ? -4.823 3.074 34.600 1.00 91.81 331 GLY A O 1
ATOM 2691 N N . ILE A 1 332 ? -6.972 2.600 35.026 1.00 91.50 332 ILE A N 1
ATOM 2692 C CA . ILE A 1 332 ? -7.483 3.964 34.851 1.00 91.50 332 ILE A CA 1
ATOM 2693 C C . ILE A 1 332 ? -8.146 4.402 36.151 1.00 91.50 332 ILE A C 1
ATOM 2695 O O . ILE A 1 332 ? -8.956 3.674 36.721 1.00 91.50 332 ILE A O 1
ATOM 2699 N N . THR A 1 333 ? -7.793 5.597 36.614 1.00 87.25 333 THR A N 1
ATOM 2700 C CA . THR A 1 333 ? -8.350 6.223 37.817 1.00 87.25 333 THR A CA 1
ATOM 2701 C C . THR A 1 333 ? -8.847 7.626 37.500 1.00 87.25 333 THR A C 1
ATOM 2703 O O . THR A 1 333 ? -8.627 8.150 36.407 1.00 87.25 333 THR A O 1
ATOM 2706 N N . LYS A 1 334 ? -9.461 8.276 38.492 1.00 80.06 334 LYS A N 1
ATOM 2707 C CA . LYS A 1 334 ? -9.885 9.676 38.377 1.00 80.06 334 LYS A CA 1
ATOM 2708 C C . LYS A 1 334 ? -8.719 10.670 38.240 1.00 80.06 334 LYS A C 1
ATOM 2710 O O . LYS A 1 334 ? -8.958 11.801 37.844 1.00 80.06 334 LYS A O 1
ATOM 2715 N N . GLU A 1 335 ? -7.487 10.296 38.593 1.00 81.88 335 GLU A N 1
ATOM 2716 C CA . GLU A 1 335 ? -6.334 11.220 38.602 1.00 81.88 335 GLU A CA 1
ATOM 2717 C C . GLU A 1 335 ? -5.242 10.806 37.617 1.00 81.88 335 GLU A C 1
ATOM 2719 O O . GLU A 1 335 ? -4.536 11.652 37.079 1.00 81.88 335 GLU A O 1
ATOM 2724 N N . CYS A 1 336 ? -5.094 9.511 37.350 1.00 89.44 336 CYS A N 1
ATOM 2725 C CA . CYS A 1 336 ? -4.004 8.982 36.546 1.00 89.44 336 CYS A CA 1
ATOM 2726 C C . CYS A 1 336 ? -4.378 7.705 35.782 1.00 89.44 336 CYS A C 1
ATOM 2728 O O . CYS A 1 336 ? -5.295 6.964 36.145 1.00 89.44 336 CYS A O 1
ATOM 2730 N N . VAL A 1 337 ? -3.603 7.428 34.738 1.00 92.44 337 VAL A N 1
ATOM 2731 C CA . VAL A 1 337 ? -3.522 6.140 34.056 1.00 92.44 337 VAL A CA 1
ATOM 2732 C C . VAL A 1 337 ? -2.229 5.460 34.493 1.00 92.44 337 VAL A C 1
ATOM 2734 O O . VAL A 1 337 ? -1.158 6.059 34.437 1.00 92.44 337 VAL A O 1
ATOM 2737 N N . MET A 1 338 ? -2.301 4.201 34.906 1.00 91.75 338 MET A N 1
ATOM 2738 C CA . MET A 1 338 ? -1.165 3.435 35.412 1.00 91.75 338 MET A CA 1
ATOM 2739 C C . MET A 1 338 ? -0.917 2.171 34.595 1.00 91.75 338 MET A C 1
ATOM 2741 O O . MET A 1 338 ? -1.834 1.464 34.184 1.00 91.75 338 MET A O 1
ATOM 2745 N N . ARG A 1 339 ? 0.356 1.854 34.381 1.00 92.25 339 ARG A N 1
ATOM 2746 C CA . ARG A 1 339 ? 0.819 0.616 33.762 1.00 92.25 339 ARG A CA 1
ATOM 2747 C C . ARG A 1 339 ? 1.293 -0.344 34.845 1.00 92.25 339 ARG A C 1
ATOM 2749 O O . ARG A 1 339 ? 2.272 -0.054 35.528 1.00 92.25 339 ARG A O 1
ATOM 2756 N N . VAL A 1 340 ? 0.650 -1.502 34.955 1.00 90.44 340 VAL A N 1
ATOM 2757 C CA . VAL A 1 340 ? 0.839 -2.473 36.042 1.00 90.44 340 VAL A CA 1
ATOM 2758 C C . VAL A 1 340 ? 1.273 -3.835 35.501 1.00 90.44 340 VAL A C 1
ATOM 2760 O O . VAL A 1 340 ? 0.789 -4.291 34.464 1.00 90.44 340 VAL A O 1
ATOM 2763 N N . ASP A 1 341 ? 2.215 -4.493 36.177 1.00 87.94 341 ASP A N 1
ATOM 2764 C CA . ASP A 1 341 ? 2.649 -5.850 35.830 1.00 87.94 341 ASP A CA 1
ATOM 2765 C C . ASP A 1 341 ? 1.547 -6.893 36.067 1.00 87.94 341 ASP A C 1
ATOM 2767 O O . ASP A 1 341 ? 0.874 -6.885 37.092 1.00 87.94 341 ASP A O 1
ATOM 2771 N N . GLU A 1 342 ? 1.372 -7.824 35.127 1.00 83.50 342 GLU A N 1
ATOM 2772 C CA . GLU A 1 342 ? 0.330 -8.857 35.215 1.00 83.50 342 GLU A CA 1
ATOM 2773 C C . GLU A 1 342 ? 0.595 -9.884 36.330 1.00 83.50 342 GLU A C 1
ATOM 2775 O O . GLU A 1 342 ? -0.357 -10.390 36.930 1.00 83.50 342 GLU A O 1
ATOM 2780 N N . LYS A 1 343 ? 1.860 -10.166 36.669 1.00 80.50 343 LYS A N 1
ATOM 2781 C CA . LYS A 1 343 ? 2.222 -11.183 37.667 1.00 80.50 343 LYS A CA 1
ATOM 2782 C C . LYS A 1 343 ? 2.452 -10.603 39.047 1.00 80.50 343 LYS A C 1
ATOM 2784 O O . LYS A 1 343 ? 1.921 -11.137 40.016 1.00 80.50 343 LYS A O 1
ATOM 2789 N N . THR A 1 344 ? 3.278 -9.562 39.145 1.00 82.00 344 THR A N 1
ATOM 2790 C CA . THR A 1 344 ? 3.628 -8.969 40.445 1.00 82.00 344 THR A CA 1
ATOM 2791 C C . THR A 1 344 ? 2.556 -8.004 40.936 1.00 82.00 344 THR A C 1
ATOM 2793 O O . THR A 1 344 ? 2.497 -7.728 42.131 1.00 82.00 344 THR A O 1
ATOM 2796 N N . LYS A 1 345 ? 1.687 -7.529 40.027 1.00 81.31 345 LYS A N 1
ATOM 2797 C CA . LYS A 1 345 ? 0.685 -6.486 40.281 1.00 81.31 345 LYS A CA 1
ATOM 2798 C C . LYS A 1 345 ? 1.315 -5.166 40.767 1.00 81.31 345 LYS A C 1
ATOM 2800 O O . LYS A 1 345 ? 0.654 -4.355 41.408 1.00 81.31 345 LYS A O 1
ATOM 2805 N N . GLU A 1 346 ? 2.591 -4.931 40.444 1.00 84.12 346 GLU A N 1
ATOM 2806 C CA . GLU A 1 346 ? 3.307 -3.691 40.762 1.00 84.12 346 GLU A CA 1
ATOM 2807 C C . GLU A 1 346 ? 3.104 -2.619 39.683 1.00 84.12 346 GLU A C 1
ATOM 2809 O O . GLU A 1 346 ? 3.057 -2.916 38.486 1.00 84.12 346 GLU A O 1
ATOM 2814 N N . VAL A 1 347 ? 3.019 -1.355 40.108 1.00 88.31 347 VAL A N 1
ATOM 2815 C CA . VAL A 1 347 ? 2.902 -0.195 39.214 1.00 88.31 347 VAL A CA 1
ATOM 2816 C C . VAL A 1 347 ? 4.274 0.136 38.625 1.00 88.31 347 VAL A C 1
ATOM 2818 O O . VAL A 1 347 ? 5.193 0.512 39.346 1.00 88.31 347 VAL A O 1
ATOM 2821 N N . ILE A 1 348 ? 4.409 0.007 37.306 1.00 89.94 348 ILE A N 1
ATOM 2822 C CA . ILE A 1 348 ? 5.655 0.247 36.561 1.00 89.94 348 ILE A CA 1
ATOM 2823 C C . ILE A 1 348 ? 5.776 1.713 36.165 1.00 89.94 348 ILE A C 1
ATOM 2825 O O . ILE A 1 348 ? 6.868 2.274 36.155 1.00 89.94 348 ILE A O 1
ATOM 2829 N N . GLN A 1 349 ? 4.663 2.312 35.746 1.00 89.19 349 GLN A N 1
ATOM 2830 C CA . GLN A 1 349 ? 4.622 3.697 35.297 1.00 89.19 349 GLN A CA 1
ATOM 2831 C C . GLN A 1 349 ? 3.235 4.279 35.541 1.00 89.19 349 GLN A C 1
ATOM 2833 O O . GLN A 1 349 ? 2.244 3.554 35.492 1.00 89.19 349 GLN A O 1
ATOM 2838 N N . GLU A 1 350 ? 3.175 5.581 35.783 1.00 91.62 350 GLU A N 1
ATOM 2839 C CA . GLU A 1 350 ? 1.950 6.316 36.065 1.00 91.62 350 GLU A CA 1
ATOM 2840 C C . GLU A 1 350 ? 1.971 7.636 35.290 1.00 91.62 350 GLU A C 1
ATOM 2842 O O . GLU A 1 350 ? 3.001 8.310 35.219 1.00 91.62 350 GLU A O 1
ATOM 2847 N N . TRP A 1 351 ? 0.839 7.983 34.688 1.00 91.50 351 TRP A N 1
ATOM 2848 C CA . TRP A 1 351 ? 0.634 9.201 33.917 1.00 91.50 351 TRP A CA 1
ATOM 2849 C C . TRP A 1 351 ? -0.570 9.940 34.470 1.00 91.50 351 TRP A C 1
ATOM 2851 O O . TRP A 1 351 ? -1.669 9.396 34.490 1.00 91.50 351 TRP A O 1
ATOM 2861 N N . ASN A 1 352 ? -0.383 11.188 34.887 1.00 89.69 352 ASN A N 1
ATOM 2862 C CA . ASN A 1 352 ? -1.501 12.019 35.317 1.00 89.69 352 ASN A CA 1
ATOM 2863 C C . ASN A 1 352 ? -2.461 12.258 34.137 1.00 89.69 352 ASN A C 1
ATOM 2865 O O . ASN A 1 352 ? -2.015 12.489 33.009 1.00 89.69 352 ASN A O 1
ATOM 2869 N N . LEU A 1 353 ? -3.767 12.225 34.398 1.00 88.12 353 LEU A N 1
ATOM 2870 C CA . LEU A 1 353 ? -4.813 12.456 33.403 1.00 88.12 353 LEU A CA 1
ATOM 2871 C C . LEU A 1 353 ? -4.672 13.843 32.753 1.00 88.12 353 LEU A C 1
ATOM 2873 O O . LEU A 1 353 ? -4.988 14.007 31.580 1.00 88.12 353 LEU A O 1
ATOM 2877 N N . THR A 1 354 ? -4.103 14.818 33.473 1.00 86.25 354 THR A N 1
ATOM 2878 C CA . THR A 1 354 ? -3.791 16.162 32.951 1.00 86.25 354 THR A CA 1
ATOM 2879 C C . THR A 1 354 ? -2.698 16.184 31.884 1.00 86.25 354 THR A C 1
ATOM 2881 O O . THR A 1 354 ? -2.628 17.138 31.114 1.00 86.25 354 THR A O 1
ATOM 2884 N N . ASN A 1 355 ? -1.830 15.169 31.842 1.00 87.56 355 ASN A N 1
ATOM 2885 C CA . ASN A 1 355 ? -0.712 15.098 30.895 1.00 87.56 355 ASN A CA 1
ATOM 2886 C C . ASN A 1 355 ? -1.113 14.400 29.588 1.00 87.56 355 ASN A C 1
ATOM 2888 O O . ASN A 1 355 ? -0.338 14.382 28.633 1.00 87.56 355 ASN A O 1
ATOM 2892 N N . ILE A 1 356 ? -2.301 13.793 29.540 1.00 89.19 356 ILE A N 1
ATOM 2893 C CA . ILE A 1 356 ? -2.821 13.154 28.334 1.00 89.19 356 ILE A CA 1
ATOM 2894 C C . ILE A 1 356 ? -3.407 14.245 27.442 1.00 89.19 356 ILE A C 1
ATOM 2896 O O . ILE A 1 356 ? -4.403 14.882 27.779 1.00 89.19 356 ILE A O 1
ATOM 2900 N N . LYS A 1 357 ? -2.790 14.451 26.277 1.00 88.81 357 LYS A N 1
ATOM 2901 C CA . LYS A 1 357 ? -3.242 15.433 25.289 1.00 88.81 357 LYS A CA 1
ATOM 2902 C C . LYS A 1 357 ? -4.397 14.877 24.467 1.00 88.81 357 LYS A C 1
ATOM 2904 O O . LYS A 1 357 ? -5.370 15.585 24.214 1.00 88.81 357 LYS A O 1
ATOM 2909 N N . ARG A 1 358 ? -4.269 13.628 24.004 1.00 89.94 358 ARG A N 1
ATOM 2910 C CA . ARG A 1 358 ? -5.267 12.937 23.172 1.00 89.94 358 ARG A CA 1
ATOM 2911 C C . ARG A 1 358 ? -5.216 11.430 23.407 1.00 89.94 358 ARG A C 1
ATOM 2913 O O . ARG A 1 358 ? -4.178 10.877 23.762 1.00 89.94 358 ARG A O 1
ATOM 2920 N N . TRP A 1 359 ? -6.328 10.760 23.134 1.00 94.19 359 TRP A N 1
ATOM 2921 C CA . TRP A 1 359 ? -6.405 9.304 23.050 1.00 94.19 359 TRP A CA 1
ATOM 2922 C C . TRP A 1 359 ? -7.114 8.890 21.761 1.00 94.19 359 TRP A C 1
ATOM 2924 O O . TRP A 1 359 ? -7.935 9.635 21.222 1.00 94.19 359 TRP A O 1
ATOM 2934 N N . ALA A 1 360 ? -6.778 7.707 21.256 1.00 92.75 360 ALA A N 1
ATOM 2935 C CA . ALA A 1 360 ? -7.405 7.119 20.081 1.00 92.75 360 ALA A CA 1
ATOM 2936 C C . ALA A 1 360 ? -7.718 5.644 20.339 1.00 92.75 360 ALA A C 1
ATOM 2938 O O . ALA A 1 360 ? -6.853 4.874 20.765 1.00 92.75 360 ALA A O 1
ATOM 2939 N N . ALA A 1 361 ? -8.961 5.263 20.056 1.00 91.50 361 ALA A N 1
ATOM 2940 C CA . ALA A 1 361 ? -9.438 3.893 20.138 1.00 91.50 361 ALA A CA 1
ATOM 2941 C C . ALA A 1 361 ? -9.637 3.313 18.736 1.00 91.50 361 ALA A C 1
ATOM 2943 O O . ALA A 1 361 ? -10.100 3.985 17.818 1.00 91.50 361 ALA A O 1
ATOM 2944 N N . SER A 1 362 ? -9.284 2.044 18.591 1.00 87.69 362 SER A N 1
ATOM 2945 C CA . SER A 1 362 ? -9.539 1.203 17.429 1.00 87.69 362 SER A CA 1
ATOM 2946 C C . SER A 1 362 ? -10.062 -0.146 17.933 1.00 87.69 362 SER A C 1
ATOM 2948 O O . SER A 1 362 ? -9.716 -0.534 19.053 1.00 87.69 362 SER A O 1
ATOM 2950 N N . PRO A 1 363 ? -10.797 -0.931 17.122 1.00 85.56 363 PRO A N 1
ATOM 2951 C CA . PRO A 1 363 ? -11.289 -2.249 17.537 1.00 85.56 363 PRO A CA 1
ATOM 2952 C C . PRO A 1 363 ? -10.207 -3.243 17.997 1.00 85.56 363 PRO A C 1
ATOM 2954 O O . PRO A 1 363 ? -10.525 -4.284 18.565 1.00 85.56 363 PRO A O 1
ATOM 2957 N N . LYS A 1 364 ? -8.924 -2.978 17.705 1.00 87.56 364 LYS A N 1
ATOM 2958 C CA . LYS A 1 364 ? -7.791 -3.842 18.086 1.00 87.56 364 LYS A CA 1
ATOM 2959 C C . LYS A 1 364 ? -6.665 -3.125 18.823 1.00 87.56 364 LYS A C 1
ATOM 2961 O O . LYS A 1 364 ? -5.701 -3.781 19.226 1.00 87.56 364 LYS A O 1
ATOM 2966 N N . SER A 1 365 ? -6.728 -1.810 18.977 1.00 90.69 365 SER A N 1
ATOM 2967 C CA . SER A 1 365 ? -5.643 -1.055 19.596 1.00 90.69 365 SER A CA 1
ATOM 2968 C C . SER A 1 365 ? -6.143 0.186 20.301 1.00 90.69 365 SER A C 1
ATOM 2970 O O . SER A 1 365 ? -7.157 0.772 19.937 1.00 90.69 365 SER A O 1
ATOM 2972 N N . PHE A 1 366 ? -5.370 0.616 21.283 1.00 95.06 366 PHE A N 1
ATOM 2973 C CA . PHE A 1 366 ? -5.595 1.850 22.004 1.00 95.06 366 PHE A CA 1
ATOM 2974 C C . PHE A 1 366 ? -4.276 2.609 22.116 1.00 95.06 366 PHE A C 1
ATOM 2976 O O . PHE A 1 366 ? -3.229 2.007 22.380 1.00 95.06 366 PHE A O 1
ATOM 2983 N N . THR A 1 367 ? -4.320 3.919 21.893 1.00 94.12 367 THR A N 1
ATOM 2984 C CA . THR A 1 367 ? -3.128 4.767 21.861 1.00 94.12 367 THR A CA 1
ATOM 2985 C C . THR A 1 367 ? -3.342 6.025 22.695 1.00 94.12 367 THR A C 1
ATOM 2987 O O . THR A 1 367 ? -4.336 6.729 22.517 1.00 94.12 367 THR A O 1
ATOM 2990 N N . LEU A 1 368 ? -2.384 6.314 23.578 1.00 94.12 368 LEU A N 1
ATOM 2991 C CA . LEU A 1 368 ? -2.297 7.546 24.360 1.00 94.12 368 LEU A CA 1
ATOM 2992 C C . LEU A 1 368 ? -1.192 8.446 23.809 1.00 94.12 368 LEU A C 1
ATOM 2994 O O . LEU A 1 368 ? -0.050 8.008 23.629 1.00 94.12 368 LEU A O 1
ATOM 2998 N N . ASP A 1 369 ? -1.550 9.705 23.581 1.00 93.06 369 ASP A N 1
ATOM 2999 C CA . ASP A 1 369 ? -0.643 10.783 23.212 1.00 93.06 369 ASP A CA 1
ATOM 3000 C C . ASP A 1 369 ? -0.487 11.754 24.387 1.00 93.06 369 ASP A C 1
ATOM 3002 O O . ASP A 1 369 ? -1.454 12.363 24.855 1.00 93.06 369 ASP A O 1
ATOM 3006 N N . PHE A 1 370 ? 0.753 11.898 24.849 1.00 90.44 370 PHE A N 1
ATOM 3007 C CA . PHE A 1 370 ? 1.132 12.791 25.941 1.00 90.44 370 PHE A CA 1
ATOM 3008 C C . PHE A 1 370 ? 1.680 14.135 25.434 1.00 90.44 370 PHE A C 1
ATOM 3010 O O . PHE A 1 370 ? 2.084 14.971 26.235 1.00 90.44 370 PHE A O 1
ATOM 3017 N N . GLY A 1 371 ? 1.713 14.372 24.117 1.00 88.12 371 GLY A N 1
ATOM 3018 C CA . GLY A 1 371 ? 2.308 15.573 23.536 1.00 88.12 371 GLY A CA 1
ATOM 3019 C C . GLY A 1 371 ? 3.766 15.748 23.961 1.00 88.12 371 GLY A C 1
ATOM 3020 O O . GLY A 1 371 ? 4.557 14.815 23.887 1.00 88.12 371 GLY A O 1
ATOM 3021 N N . ASP A 1 372 ? 4.099 16.938 24.457 1.00 84.38 372 ASP A N 1
ATOM 3022 C CA . ASP A 1 372 ? 5.475 17.294 24.826 1.00 84.38 372 ASP A CA 1
ATOM 3023 C C . ASP A 1 372 ? 5.891 16.732 26.201 1.00 84.38 372 ASP A C 1
ATOM 3025 O O . ASP A 1 372 ? 7.050 16.844 26.596 1.00 84.38 372 ASP A O 1
ATOM 3029 N N . TYR A 1 373 ? 4.963 16.117 26.949 1.00 78.75 373 TYR A N 1
ATOM 3030 C CA . TYR A 1 373 ? 5.252 15.535 28.264 1.00 78.75 373 TYR A CA 1
ATOM 3031 C C . TYR A 1 373 ? 5.996 14.195 28.179 1.00 78.75 373 TYR A C 1
ATOM 3033 O O . TYR A 1 373 ? 6.587 13.768 29.173 1.00 78.75 373 TYR A O 1
ATOM 3041 N N . GLN A 1 374 ? 5.965 13.510 27.029 1.00 80.25 374 GLN A N 1
ATOM 3042 C CA . GLN A 1 374 ? 6.689 12.256 26.830 1.00 80.25 374 GLN A CA 1
ATOM 3043 C C . GLN A 1 374 ? 7.007 11.995 25.355 1.00 80.25 374 GLN A C 1
ATOM 3045 O O . GLN A 1 374 ? 6.125 12.044 24.501 1.00 80.25 374 GLN A O 1
ATOM 3050 N N . ASP A 1 375 ? 8.243 11.568 25.086 1.00 75.31 375 ASP A N 1
ATOM 3051 C CA . ASP A 1 375 ? 8.654 11.129 23.754 1.00 75.31 375 ASP A CA 1
ATOM 3052 C C . ASP A 1 375 ? 7.972 9.817 23.343 1.00 75.31 375 ASP A C 1
ATOM 3054 O O . ASP A 1 375 ? 8.281 8.716 23.830 1.00 75.31 375 ASP A O 1
ATOM 3058 N N . GLY A 1 376 ? 7.071 9.953 22.374 1.00 82.38 376 GLY A N 1
ATOM 3059 C CA . GLY A 1 376 ? 6.392 8.857 21.704 1.00 82.38 376 GLY A CA 1
ATOM 3060 C C . GLY A 1 376 ? 5.096 8.415 22.379 1.00 82.38 376 GLY A C 1
ATOM 3061 O O . GLY A 1 376 ? 4.886 8.539 23.586 1.00 82.38 376 GLY A O 1
ATOM 3062 N N . TYR A 1 377 ? 4.223 7.841 21.558 1.00 90.44 377 TYR A N 1
ATOM 3063 C CA . TYR A 1 377 ? 2.910 7.377 21.982 1.00 90.44 377 TYR A CA 1
ATOM 3064 C C . TYR A 1 377 ? 2.998 6.094 22.808 1.00 90.44 377 TYR A C 1
ATOM 3066 O O . TYR A 1 377 ? 3.798 5.197 22.518 1.00 90.44 377 TYR A O 1
ATOM 3074 N N . TYR A 1 378 ? 2.119 5.962 23.799 1.00 91.62 378 TYR A N 1
ATOM 3075 C CA . TYR A 1 378 ? 1.886 4.675 24.443 1.00 91.62 378 TYR A CA 1
ATOM 3076 C C . TYR A 1 378 ? 0.787 3.938 23.684 1.00 91.62 378 TYR A C 1
ATOM 3078 O O . TYR A 1 378 ? -0.389 4.278 23.786 1.00 91.62 378 TYR A O 1
ATOM 3086 N N . SER A 1 379 ? 1.184 2.945 22.885 1.00 91.44 379 SER A N 1
ATOM 3087 C CA . SER A 1 379 ? 0.269 2.146 22.072 1.00 91.44 379 SER A CA 1
ATOM 3088 C C . SER A 1 379 ? 0.214 0.708 22.562 1.00 91.44 379 SER A C 1
ATOM 3090 O O . SER A 1 379 ? 1.244 0.046 22.715 1.00 91.44 379 SER A O 1
ATOM 3092 N N . VAL A 1 380 ? -1.003 0.206 22.735 1.00 93.00 380 VAL A N 1
ATOM 3093 C CA . VAL A 1 380 ? -1.275 -1.158 23.184 1.00 93.00 380 VAL A CA 1
ATOM 3094 C C . VAL A 1 380 ? -2.296 -1.836 22.283 1.00 93.00 380 VAL A C 1
ATOM 3096 O O . VAL A 1 380 ? -3.143 -1.189 21.671 1.00 93.00 380 VAL A O 1
ATOM 3099 N N . GLN A 1 381 ? -2.212 -3.159 22.195 1.00 91.00 381 GLN A N 1
ATOM 3100 C CA . GLN A 1 381 ? -3.212 -3.977 21.527 1.00 91.00 381 GLN A CA 1
ATOM 3101 C C . GLN A 1 381 ? -4.267 -4.404 22.550 1.00 91.00 381 GLN A C 1
ATOM 3103 O O . GLN A 1 381 ? -3.933 -5.005 23.575 1.00 91.00 381 GLN A O 1
ATOM 3108 N N . THR A 1 382 ? -5.524 -4.085 22.265 1.00 89.88 382 THR A N 1
ATOM 3109 C CA . THR A 1 382 ? -6.682 -4.380 23.113 1.00 89.88 382 THR A CA 1
ATOM 3110 C C . THR A 1 382 ? -7.944 -4.416 22.256 1.00 89.88 382 THR A C 1
ATOM 3112 O O . THR A 1 382 ? -8.047 -3.671 21.285 1.00 89.88 382 THR A O 1
ATOM 3115 N N . THR A 1 383 ? -8.893 -5.283 22.596 1.00 87.38 383 THR A N 1
ATOM 3116 C CA . THR A 1 383 ? -10.235 -5.308 21.988 1.00 87.38 383 THR A CA 1
ATOM 3117 C C . THR A 1 383 ? -11.181 -4.288 22.619 1.00 87.38 383 THR A C 1
ATOM 3119 O O . THR A 1 383 ? -12.272 -4.066 22.115 1.00 87.38 383 THR A O 1
ATOM 3122 N N . GLU A 1 384 ? -10.754 -3.663 23.716 1.00 83.75 384 GLU A N 1
ATOM 3123 C CA . GLU A 1 384 ? -11.583 -2.855 24.619 1.00 83.75 384 GLU A CA 1
ATOM 3124 C C . GLU A 1 384 ? -11.204 -1.371 24.563 1.00 83.75 384 GLU A C 1
ATOM 3126 O O . GLU A 1 384 ? -11.464 -0.593 25.479 1.00 83.75 384 GLU A O 1
ATOM 3131 N N . GLY A 1 385 ? -10.561 -0.954 23.466 1.00 88.56 385 GLY A N 1
ATOM 3132 C CA . GLY A 1 385 ? -10.097 0.421 23.288 1.00 88.56 385 GLY A CA 1
ATOM 3133 C C . GLY A 1 385 ? -11.222 1.450 23.424 1.00 88.56 385 GLY A C 1
ATOM 3134 O O . GLY A 1 385 ? -10.991 2.533 23.955 1.00 88.56 385 GLY A O 1
ATOM 3135 N N . GLU A 1 386 ? -12.439 1.106 22.994 1.00 86.94 386 GLU A N 1
ATOM 3136 C CA . GLU A 1 386 ? -13.617 1.971 23.115 1.00 86.94 386 GLU A CA 1
ATOM 3137 C C . GLU A 1 386 ? -14.061 2.151 24.572 1.00 86.94 386 GLU A C 1
ATOM 3139 O O . GLU A 1 386 ? -14.298 3.281 24.996 1.00 86.94 386 GLU A O 1
ATOM 3144 N N . GLN A 1 387 ? -14.103 1.079 25.369 1.00 85.38 387 GLN A N 1
ATOM 3145 C CA . GLN A 1 387 ? -14.489 1.154 26.784 1.00 85.38 387 GLN A CA 1
ATOM 3146 C C . GLN A 1 387 ? -13.455 1.938 27.602 1.00 85.38 387 GLN A C 1
ATOM 3148 O O . GLN A 1 387 ? -13.825 2.782 28.418 1.00 85.38 387 GLN A O 1
ATOM 3153 N N . ILE A 1 388 ? -12.164 1.726 27.324 1.00 90.31 388 ILE A N 1
ATOM 3154 C CA . ILE A 1 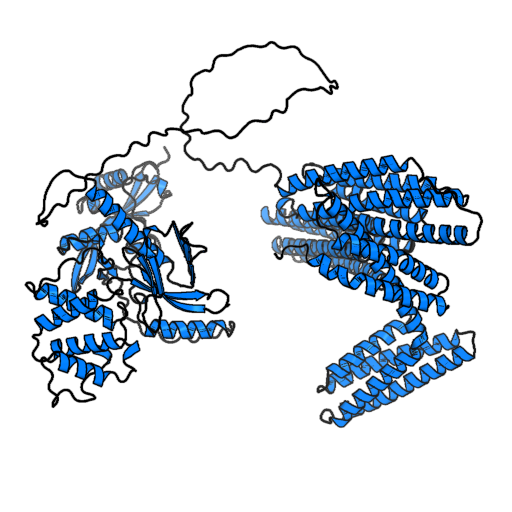388 ? -11.052 2.497 27.902 1.00 90.31 388 ILE A CA 1
ATOM 3155 C C . ILE A 1 388 ? -11.219 3.990 27.582 1.00 90.31 388 ILE A C 1
ATOM 3157 O O . ILE A 1 388 ? -11.134 4.834 28.476 1.00 90.31 388 ILE A O 1
ATOM 3161 N N . ALA A 1 389 ? -11.491 4.328 26.317 1.00 90.69 389 ALA A N 1
ATOM 3162 C CA . ALA A 1 389 ? -11.694 5.709 25.883 1.00 90.69 389 ALA A CA 1
ATOM 3163 C C . ALA A 1 389 ? -12.912 6.363 26.553 1.00 90.69 389 ALA A C 1
ATOM 3165 O O . ALA A 1 389 ? -12.816 7.504 27.004 1.00 90.69 389 ALA A O 1
ATOM 3166 N N . GLN A 1 390 ? -14.036 5.646 26.641 1.00 85.62 390 GLN A N 1
ATOM 3167 C CA . GLN A 1 390 ? -15.249 6.122 27.310 1.00 85.62 390 GLN A CA 1
ATOM 3168 C C . GLN A 1 390 ? -15.023 6.352 28.807 1.00 85.62 390 GLN A C 1
ATOM 3170 O O . GLN A 1 390 ? -15.527 7.328 29.358 1.00 85.62 390 GLN A O 1
ATOM 3175 N N . LEU A 1 391 ? -14.253 5.484 29.469 1.00 87.44 391 LEU A N 1
ATOM 3176 C CA . LEU A 1 391 ? -13.958 5.628 30.891 1.00 87.44 391 LEU A CA 1
ATOM 3177 C C . LEU A 1 391 ? -13.079 6.856 31.168 1.00 87.44 391 LEU A C 1
ATOM 3179 O O . LEU A 1 391 ? -13.381 7.630 32.076 1.00 87.44 391 LEU A O 1
ATOM 3183 N N . ILE A 1 392 ? -12.035 7.073 30.358 1.00 89.50 392 ILE A N 1
ATOM 3184 C CA . ILE A 1 392 ? -11.191 8.277 30.440 1.00 89.50 392 ILE A CA 1
ATOM 3185 C C . ILE A 1 392 ? -12.030 9.538 30.207 1.00 89.50 392 ILE A C 1
ATOM 3187 O O . ILE A 1 392 ? -11.935 10.480 30.993 1.00 89.50 392 ILE A O 1
ATOM 3191 N N . ALA A 1 393 ? -12.879 9.541 29.174 1.00 87.44 393 ALA A N 1
ATOM 3192 C CA . ALA A 1 393 ? -13.780 10.655 28.894 1.00 87.44 393 ALA A CA 1
ATOM 3193 C C . ALA A 1 393 ? -14.714 10.938 30.083 1.00 87.44 393 ALA A C 1
ATOM 3195 O O . ALA A 1 393 ? -14.788 12.075 30.539 1.00 87.44 393 ALA A O 1
ATOM 3196 N N . GLY A 1 394 ? -15.328 9.899 30.661 1.00 84.00 394 GLY A N 1
ATOM 3197 C CA . GLY A 1 394 ? -16.210 10.030 31.823 1.00 84.00 394 GLY A CA 1
ATOM 3198 C C . GLY A 1 394 ? -15.516 10.621 33.054 1.00 84.00 394 GLY A C 1
ATOM 3199 O O . GLY A 1 394 ? -16.072 11.504 33.706 1.00 84.00 394 GLY A O 1
ATOM 3200 N N . TYR A 1 395 ? -14.278 10.210 33.359 1.00 85.19 395 TYR A N 1
ATOM 3201 C CA . TYR A 1 395 ? -13.518 10.824 34.455 1.00 85.19 395 TYR A CA 1
ATOM 3202 C C . TYR A 1 395 ? -13.213 12.304 34.193 1.00 85.19 395 TYR A C 1
ATOM 3204 O O . TYR A 1 395 ? -13.381 13.126 35.096 1.00 85.19 395 TYR A O 1
ATOM 3212 N N . ILE A 1 396 ? -12.808 12.661 32.970 1.00 84.12 396 ILE A N 1
ATOM 3213 C CA . ILE A 1 396 ? -12.534 14.055 32.589 1.00 84.12 396 ILE A CA 1
ATOM 3214 C C . ILE A 1 396 ? -13.811 14.902 32.689 1.00 84.12 396 ILE A C 1
ATOM 3216 O O . ILE A 1 396 ? -13.770 15.997 33.254 1.00 84.12 396 ILE A O 1
ATOM 3220 N N . ASP A 1 397 ? -14.949 14.381 32.233 1.00 80.69 397 ASP A N 1
ATOM 3221 C CA . ASP A 1 397 ? -16.242 15.063 32.306 1.00 80.69 397 ASP A CA 1
ATOM 3222 C C . ASP A 1 397 ? -16.669 15.323 33.756 1.00 80.69 397 ASP A C 1
ATOM 3224 O O . ASP A 1 397 ? -17.071 16.442 34.089 1.00 80.69 397 ASP A O 1
ATOM 3228 N N . ILE A 1 398 ? -16.515 14.340 34.654 1.00 79.25 398 ILE A N 1
ATOM 3229 C CA . ILE A 1 398 ? -16.808 14.504 36.089 1.00 79.25 398 ILE A CA 1
ATOM 3230 C C . ILE A 1 398 ? -15.914 15.591 36.706 1.00 79.25 398 ILE A C 1
ATOM 3232 O O . ILE A 1 398 ? -16.400 16.442 37.458 1.00 79.25 398 ILE A O 1
ATOM 3236 N N . ILE A 1 399 ? -14.616 15.602 36.379 1.00 80.12 399 ILE A N 1
ATOM 3237 C CA . ILE A 1 399 ? -13.660 16.604 36.878 1.00 80.12 399 ILE A CA 1
ATOM 3238 C C . ILE A 1 399 ? -14.047 18.008 36.396 1.00 80.12 399 ILE A C 1
ATOM 3240 O O . ILE A 1 399 ? -14.071 18.949 37.195 1.00 80.12 399 ILE A O 1
ATOM 3244 N N . LEU A 1 400 ? -14.395 18.157 35.115 1.00 77.56 400 LEU A N 1
ATOM 3245 C CA . LEU A 1 400 ? -14.823 19.433 34.537 1.00 77.56 400 LEU A CA 1
ATOM 3246 C C . LEU A 1 400 ? -16.161 19.910 35.124 1.00 77.56 400 LEU A C 1
ATOM 3248 O O . LEU A 1 400 ? -16.285 21.085 35.480 1.00 77.56 400 LEU A O 1
ATOM 3252 N N . LYS A 1 401 ? -17.138 19.008 35.295 1.00 76.31 401 LYS A N 1
ATOM 3253 C CA . LYS A 1 401 ? -18.459 19.307 35.875 1.00 76.31 401 LYS A CA 1
ATOM 3254 C C . LYS A 1 401 ? -18.335 19.774 37.327 1.00 76.31 401 LYS A C 1
ATOM 3256 O O . LYS A 1 401 ? -18.877 20.826 37.663 1.00 76.31 401 LYS A O 1
ATOM 3261 N N . LYS A 1 402 ? -17.552 19.072 38.161 1.00 71.38 402 LYS A N 1
ATOM 3262 C CA . LYS A 1 402 ? -17.333 19.460 39.568 1.00 71.38 402 LYS A CA 1
ATOM 3263 C C . LYS A 1 402 ? -16.511 20.739 39.733 1.00 71.38 402 LYS A C 1
ATOM 3265 O O . LYS A 1 402 ? -16.747 21.492 40.680 1.00 71.38 402 LYS A O 1
ATOM 3270 N N . LYS A 1 403 ? -15.578 21.022 38.815 1.00 74.00 403 LYS A N 1
ATOM 3271 C CA . LYS A 1 403 ? -14.856 22.305 38.784 1.00 74.00 403 LYS A CA 1
ATOM 3272 C C . LYS A 1 403 ? -15.808 23.465 38.473 1.00 74.00 403 LYS A C 1
ATOM 3274 O O . LYS A 1 403 ? -15.790 24.464 39.181 1.00 74.00 403 LYS A O 1
ATOM 3279 N N . LYS A 1 404 ? -16.712 23.286 37.502 1.00 71.38 404 LYS A N 1
ATOM 3280 C CA . LYS A 1 404 ? -17.727 24.286 37.136 1.00 71.38 404 LYS A CA 1
ATOM 3281 C C . LYS A 1 404 ? -18.709 24.596 38.275 1.00 71.38 404 LYS A C 1
ATOM 3283 O O . LYS A 1 404 ? -19.085 25.751 38.437 1.00 71.38 404 LYS A O 1
ATOM 3288 N N . SER A 1 405 ? -19.101 23.602 39.076 1.00 58.41 405 SER A N 1
ATOM 3289 C CA . SER A 1 405 ? -19.973 23.814 40.245 1.00 58.41 405 SER A CA 1
ATOM 3290 C C . SER A 1 405 ? -19.260 24.452 41.444 1.00 58.41 405 SER A C 1
ATOM 3292 O O . SER A 1 405 ? -19.913 25.145 42.213 1.00 58.41 405 SER A O 1
ATOM 3294 N N . LYS A 1 406 ? -17.934 24.288 41.596 1.00 57.41 406 LYS A N 1
ATOM 3295 C CA . LYS A 1 406 ? -17.150 25.033 42.605 1.00 57.41 406 LYS A CA 1
ATOM 3296 C C . LYS A 1 406 ? -16.983 26.518 42.255 1.00 57.41 406 LYS A C 1
ATOM 3298 O O . LYS A 1 406 ? -16.913 27.338 43.163 1.00 57.41 406 LYS A O 1
ATOM 3303 N N . ASP A 1 407 ? -16.959 26.860 40.966 1.00 52.34 407 ASP A N 1
ATOM 3304 C CA . ASP A 1 407 ? -16.866 28.249 40.491 1.00 52.34 407 ASP A CA 1
ATOM 3305 C C . ASP A 1 407 ? -18.218 29.002 40.530 1.00 52.34 407 ASP A C 1
ATOM 3307 O O . ASP A 1 407 ? -18.257 30.215 40.322 1.00 52.34 407 ASP A O 1
ATOM 3311 N N . HIS A 1 408 ? -19.334 28.317 40.821 1.00 44.69 408 HIS A N 1
ATOM 3312 C CA . HIS A 1 408 ? -20.660 28.925 40.969 1.00 44.69 408 HIS A CA 1
ATOM 3313 C C . HIS A 1 408 ? -20.988 29.148 42.454 1.00 44.69 408 HIS A C 1
ATOM 3315 O O . HIS A 1 408 ? -21.712 28.379 43.079 1.00 44.69 408 HIS A O 1
ATOM 3321 N N . PHE A 1 409 ? -20.426 30.204 43.045 1.00 40.28 409 PHE A N 1
ATOM 3322 C CA . PHE A 1 409 ? -20.798 30.637 44.394 1.00 40.28 409 PHE A CA 1
ATOM 3323 C C . PHE A 1 409 ? -22.123 31.415 44.326 1.00 40.28 409 PHE A C 1
ATOM 3325 O O . PHE A 1 409 ? -22.141 32.571 43.904 1.00 40.28 409 PHE A O 1
ATOM 3332 N N . GLY A 1 410 ? -23.235 30.781 44.713 1.00 42.16 410 GLY A N 1
ATOM 3333 C CA . GLY A 1 410 ? -24.532 31.454 44.803 1.00 42.16 410 GLY A CA 1
ATOM 3334 C C . GLY A 1 410 ? -25.733 30.528 45.012 1.00 42.16 410 GLY A C 1
ATOM 3335 O O . GLY A 1 410 ? -26.300 30.055 44.036 1.00 42.16 410 GLY A O 1
ATOM 3336 N N . LEU A 1 411 ? -26.146 30.420 46.282 1.00 36.19 411 LEU A N 1
ATOM 3337 C CA . LEU A 1 411 ? -27.466 30.033 46.822 1.00 36.19 411 LEU A CA 1
ATOM 3338 C C . LEU A 1 411 ? -27.836 28.535 46.990 1.00 36.19 411 LEU A C 1
ATOM 3340 O O . LEU A 1 411 ? -28.085 27.812 46.035 1.00 36.19 411 LEU A O 1
ATOM 3344 N N . GLU A 1 412 ? -27.971 28.205 48.288 1.00 40.78 412 GLU A N 1
ATOM 3345 C CA . GLU A 1 412 ? -28.773 27.168 48.981 1.00 40.78 412 GLU A CA 1
ATOM 3346 C C . GLU A 1 412 ? -28.243 25.719 49.111 1.00 40.78 412 GLU A C 1
ATOM 3348 O O . GLU A 1 412 ? -28.628 24.813 48.386 1.00 40.78 412 GLU A O 1
ATOM 3353 N N . GLY A 1 413 ? -27.368 25.534 50.116 1.00 37.97 413 GLY A N 1
ATOM 3354 C CA . GLY A 1 413 ? -27.599 24.705 51.319 1.00 37.97 413 GLY A CA 1
ATOM 3355 C C . GLY A 1 413 ? -27.734 23.180 51.207 1.00 37.97 413 GLY A C 1
ATOM 3356 O O . GLY A 1 413 ? -28.827 22.702 50.943 1.00 37.97 413 GLY A O 1
ATOM 3357 N N . ASP A 1 414 ? -26.678 22.437 51.582 1.00 32.75 414 ASP A N 1
ATOM 3358 C CA . ASP A 1 414 ? -26.779 21.382 52.613 1.00 32.75 414 ASP A CA 1
ATOM 3359 C C . ASP A 1 414 ? -25.398 21.005 53.207 1.00 32.75 414 ASP A C 1
ATOM 3361 O O . ASP A 1 414 ? -24.354 21.186 52.575 1.00 32.75 414 ASP A O 1
ATOM 3365 N N . GLU A 1 415 ? -25.417 20.556 54.460 1.00 45.25 415 GLU A N 1
ATOM 3366 C CA . GLU A 1 415 ? -24.364 20.589 55.483 1.00 45.25 415 GLU A CA 1
ATOM 3367 C C . GLU A 1 415 ? -23.332 19.435 55.434 1.00 45.25 415 GLU A C 1
ATOM 3369 O O . GLU A 1 415 ? -23.668 18.300 55.739 1.00 45.25 415 GLU A O 1
ATOM 3374 N N . GLU A 1 416 ? -22.045 19.726 55.177 1.00 35.47 416 GLU A N 1
ATOM 3375 C CA . GLU A 1 416 ? -20.897 19.139 55.915 1.00 35.47 416 GLU A CA 1
ATOM 3376 C C . GLU A 1 416 ? -19.568 19.806 55.493 1.00 35.47 416 GLU A C 1
ATOM 3378 O O . GLU A 1 416 ? -18.951 19.460 54.485 1.00 35.47 416 GLU A O 1
ATOM 3383 N N . SER A 1 417 ? -19.094 20.793 56.256 1.00 35.03 417 SER A N 1
ATOM 3384 C CA . SER A 1 417 ? -17.685 21.220 56.245 1.00 35.03 417 SER A CA 1
ATOM 3385 C C . SER A 1 417 ? -17.374 21.966 57.536 1.00 35.03 417 SER A C 1
ATOM 3387 O O . SER A 1 417 ? -17.442 23.191 57.617 1.00 35.03 417 SER A O 1
ATOM 3389 N N . THR A 1 418 ? -17.030 21.211 58.572 1.00 32.44 418 THR A N 1
ATOM 3390 C CA . THR A 1 418 ? -16.329 21.730 59.743 1.00 32.44 418 THR A CA 1
ATOM 3391 C C . THR A 1 418 ? -14.820 21.752 59.475 1.00 32.44 418 THR A C 1
ATOM 3393 O O . THR A 1 418 ? -14.203 20.716 59.257 1.00 32.44 418 THR A O 1
ATOM 3396 N N . MET A 1 419 ? -14.252 22.959 59.610 1.00 33.53 419 MET A N 1
ATOM 3397 C CA . MET A 1 419 ? -12.918 23.265 60.161 1.00 33.53 419 MET A CA 1
ATOM 3398 C C . MET A 1 419 ? -11.678 23.047 59.268 1.00 33.53 419 MET A C 1
ATOM 3400 O O . MET A 1 419 ? -11.056 21.992 59.291 1.00 33.53 419 MET A O 1
ATOM 3404 N N . LEU A 1 420 ? -11.236 24.103 58.573 1.00 33.66 420 LEU A N 1
ATOM 3405 C CA . LEU A 1 420 ? -10.204 25.072 59.012 1.00 33.66 420 LEU A CA 1
ATOM 3406 C C . LEU A 1 420 ? -9.543 25.706 57.780 1.00 33.66 420 LEU A C 1
ATOM 3408 O O . LEU A 1 420 ? -8.936 25.030 56.952 1.00 33.66 420 LEU A O 1
ATOM 3412 N N . GLU A 1 421 ? -9.693 27.025 57.678 1.00 32.41 421 GLU A N 1
ATOM 3413 C CA . GLU A 1 421 ? -9.031 27.867 56.689 1.00 32.41 421 GLU A CA 1
ATOM 3414 C C . GLU A 1 421 ? -7.516 27.853 56.907 1.00 32.41 421 GLU A C 1
ATOM 3416 O O . GLU A 1 421 ? -7.044 28.208 57.985 1.00 32.41 421 GLU A O 1
ATOM 3421 N N . ASP A 1 422 ? -6.762 27.556 55.849 1.00 29.42 422 ASP A N 1
ATOM 3422 C CA . ASP A 1 422 ? -5.477 28.212 55.642 1.00 29.42 422 ASP A CA 1
ATOM 3423 C C . ASP A 1 422 ? -5.578 29.028 54.353 1.00 29.42 422 ASP A C 1
ATOM 3425 O O . ASP A 1 422 ? -5.863 28.530 53.260 1.00 29.42 422 ASP A O 1
ATOM 3429 N N . SER A 1 423 ? -5.470 30.338 54.537 1.00 33.75 423 SER A N 1
ATOM 3430 C CA . SER A 1 423 ? -5.762 31.362 53.545 1.00 33.75 423 SER A CA 1
ATOM 3431 C C . SER A 1 423 ? -4.800 31.294 52.360 1.00 33.75 423 SER A C 1
ATOM 3433 O O . SER A 1 423 ? -3.629 31.639 52.490 1.00 33.75 423 SER A O 1
ATOM 3435 N N . VAL A 1 424 ? -5.312 30.999 51.162 1.00 29.95 424 VAL A N 1
ATOM 3436 C CA . VAL A 1 424 ? -4.669 31.425 49.909 1.00 29.95 424 VAL A CA 1
ATOM 3437 C C . VAL A 1 424 ? -5.725 32.055 49.009 1.00 29.95 424 VAL A C 1
ATOM 3439 O O . VAL A 1 424 ? -6.483 31.384 48.313 1.00 29.95 424 VAL A O 1
ATOM 3442 N N . SER A 1 425 ? -5.783 33.384 49.037 1.00 32.69 425 SER A N 1
ATOM 3443 C CA . SER A 1 425 ? -6.591 34.173 48.111 1.00 32.69 425 SER A CA 1
ATOM 3444 C C . SER A 1 425 ? -5.950 34.174 46.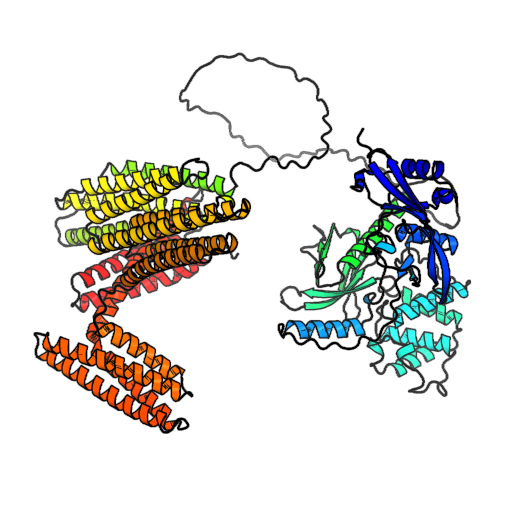712 1.00 32.69 425 SER A C 1
ATOM 3446 O O . SER A 1 425 ? -4.741 34.396 46.590 1.00 32.69 425 SER A O 1
ATOM 3448 N N . PRO A 1 426 ? -6.720 33.976 45.623 1.00 32.00 426 PRO A N 1
ATOM 3449 C CA . PRO A 1 426 ? -6.187 34.080 44.273 1.00 32.00 426 PRO A CA 1
ATOM 3450 C C . PRO A 1 426 ? -5.999 35.560 43.906 1.00 32.00 426 PRO A C 1
ATOM 3452 O O . PRO A 1 426 ? -6.935 36.258 43.516 1.00 32.00 426 PRO A O 1
ATOM 3455 N N . LYS A 1 427 ? -4.761 36.057 44.009 1.00 27.34 427 LYS A N 1
ATOM 3456 C CA . LYS A 1 427 ? -4.364 37.313 43.361 1.00 27.34 427 LYS A CA 1
ATOM 3457 C C . LYS A 1 427 ? -4.316 37.099 41.847 1.00 27.34 427 LYS A C 1
ATOM 3459 O O . LYS A 1 427 ? -3.511 36.318 41.345 1.00 27.34 427 LYS A O 1
ATOM 3464 N N . LYS A 1 428 ? -5.150 37.846 41.119 1.00 31.67 428 LYS A N 1
ATOM 3465 C CA . LYS A 1 428 ? -4.974 38.114 39.686 1.00 31.67 428 LYS A CA 1
ATOM 3466 C C . LYS A 1 428 ? -3.560 38.660 39.461 1.00 31.67 428 LYS A C 1
ATOM 3468 O O . LYS A 1 428 ? -3.204 39.671 40.063 1.00 31.67 428 LYS A O 1
ATOM 3473 N N . SER A 1 429 ? -2.779 38.018 38.595 1.00 25.44 429 SER A N 1
ATOM 3474 C CA . SER A 1 429 ? -1.534 38.596 38.092 1.00 25.44 429 SER A CA 1
ATOM 3475 C C . SER A 1 429 ? -1.784 39.203 36.717 1.00 25.44 429 SER A C 1
ATOM 3477 O O . SER A 1 429 ? -2.101 38.506 35.755 1.00 25.44 429 SER A O 1
ATOM 3479 N N . THR A 1 430 ? -1.667 40.525 36.666 1.00 31.58 430 THR A N 1
ATOM 3480 C CA . THR A 1 430 ? -1.509 41.328 35.457 1.00 31.58 430 THR A CA 1
ATOM 3481 C C . THR A 1 430 ? -0.048 41.216 35.035 1.00 31.58 430 THR A C 1
ATOM 3483 O O . THR A 1 430 ? 0.829 41.699 35.750 1.00 31.58 430 THR A O 1
ATOM 3486 N N . VAL A 1 431 ? 0.241 40.601 33.887 1.00 27.36 431 VAL A N 1
ATOM 3487 C CA . VAL A 1 431 ? 1.595 40.641 33.319 1.00 27.36 431 VAL A CA 1
ATOM 3488 C C . VAL A 1 431 ? 1.744 41.925 32.507 1.00 27.36 431 VAL A C 1
ATOM 3490 O O . VAL A 1 431 ? 1.253 42.045 31.388 1.00 27.36 431 VAL A O 1
ATOM 3493 N N . LEU A 1 432 ? 2.429 42.893 33.114 1.00 28.53 432 LEU A N 1
ATOM 3494 C CA . LEU A 1 432 ? 3.080 44.014 32.444 1.00 28.53 432 LEU A CA 1
ATOM 3495 C C . LEU A 1 432 ? 4.356 43.496 31.771 1.00 28.53 432 LEU A C 1
ATOM 3497 O O . LEU A 1 432 ? 5.298 43.079 32.445 1.00 28.53 432 LEU A O 1
ATOM 3501 N N . GLN A 1 433 ? 4.396 43.531 30.441 1.00 30.66 433 GLN A N 1
ATOM 3502 C CA . GLN A 1 433 ? 5.596 43.224 29.671 1.00 30.66 433 GLN A CA 1
ATOM 3503 C C . GLN A 1 433 ? 6.504 44.462 29.629 1.00 30.66 433 GLN A C 1
ATOM 3505 O O . GLN A 1 433 ? 6.366 45.328 28.770 1.00 30.66 433 GLN A O 1
ATOM 3510 N N . GLN A 1 434 ? 7.431 44.554 30.586 1.00 28.94 434 GLN A N 1
ATOM 3511 C CA . GLN A 1 434 ? 8.559 45.485 30.540 1.00 28.94 434 GLN A CA 1
ATOM 3512 C C . GLN A 1 434 ? 9.714 44.847 29.756 1.00 28.94 434 GLN A C 1
ATOM 3514 O O . GLN A 1 434 ? 10.325 43.874 30.194 1.00 28.94 434 GLN A O 1
ATOM 3519 N N . GLN A 1 435 ? 10.007 45.410 28.583 1.00 26.91 435 GLN A N 1
ATOM 3520 C CA . GLN A 1 435 ? 11.240 45.162 27.840 1.00 26.91 435 GLN A CA 1
ATOM 3521 C C . GLN A 1 435 ? 12.426 45.783 28.584 1.00 26.91 435 GLN A C 1
ATOM 3523 O O . GLN A 1 435 ? 12.464 46.995 28.789 1.00 26.91 435 GLN A O 1
ATOM 3528 N N . TYR A 1 436 ? 13.438 44.974 28.893 1.00 29.77 436 TYR A N 1
ATOM 3529 C CA . TYR A 1 436 ? 14.783 45.466 29.173 1.00 29.77 436 TYR A CA 1
ATOM 3530 C C . TYR A 1 436 ? 15.735 44.987 28.077 1.00 29.77 436 TYR A C 1
ATOM 3532 O O . TYR A 1 436 ? 16.136 43.829 28.023 1.00 29.77 436 TYR A O 1
ATOM 3540 N N . ASN A 1 437 ? 16.090 45.926 27.201 1.00 28.66 437 ASN A N 1
ATOM 3541 C CA . ASN A 1 437 ? 17.248 45.852 26.318 1.00 28.66 437 ASN A CA 1
ATOM 3542 C C . ASN A 1 437 ? 18.533 46.050 27.133 1.00 28.66 437 ASN A C 1
ATOM 3544 O O . ASN A 1 437 ? 18.621 47.015 27.891 1.00 28.66 437 ASN A O 1
ATOM 3548 N N . ARG A 1 438 ? 19.574 45.248 26.869 1.00 28.52 438 ARG A N 1
ATOM 3549 C CA . ARG A 1 438 ? 20.979 45.689 26.967 1.00 28.52 438 ARG A CA 1
ATOM 3550 C C . ARG A 1 438 ? 21.869 45.005 25.916 1.00 28.52 438 ARG A C 1
ATOM 3552 O O . ARG A 1 438 ? 22.393 43.923 26.121 1.00 28.52 438 ARG A O 1
ATOM 3559 N N . VAL A 1 439 ? 21.960 45.698 24.780 1.00 31.86 439 VAL A N 1
ATOM 3560 C CA . VAL A 1 439 ? 23.136 46.062 23.960 1.00 31.86 439 VAL A CA 1
ATOM 3561 C C . VAL A 1 439 ? 24.331 45.095 23.870 1.00 31.86 439 VAL A C 1
ATOM 3563 O O . VAL A 1 439 ? 25.101 44.947 24.814 1.00 31.86 439 VAL A O 1
ATOM 3566 N N . GLY A 1 440 ? 24.600 44.656 22.634 1.00 28.92 440 GLY A N 1
ATOM 3567 C CA . GLY A 1 440 ? 25.914 44.257 22.120 1.00 28.92 440 GLY A CA 1
ATOM 3568 C C . GLY A 1 440 ? 26.055 44.633 20.634 1.00 28.92 440 GLY A C 1
ATOM 3569 O O . GLY A 1 440 ? 25.510 43.944 19.788 1.00 28.92 440 GLY A O 1
ATOM 3570 N N . LYS A 1 441 ? 26.729 45.770 20.388 1.00 28.20 441 LYS A N 1
ATOM 3571 C CA . LYS A 1 441 ? 27.359 46.355 19.173 1.00 28.20 441 LYS A CA 1
ATOM 3572 C C . LYS A 1 441 ? 26.881 46.033 17.734 1.00 28.20 441 LYS A C 1
ATOM 3574 O O . LYS A 1 441 ? 26.766 44.895 17.308 1.00 28.20 441 LYS A O 1
ATOM 3579 N N . VAL A 1 442 ? 26.781 47.126 16.969 1.00 30.17 442 VAL A N 1
ATOM 3580 C CA . VAL A 1 442 ? 26.524 47.266 15.523 1.00 30.17 442 VAL A CA 1
ATOM 3581 C C . VAL A 1 442 ? 27.840 47.238 14.730 1.00 30.17 442 VAL A C 1
ATOM 3583 O O . VAL A 1 442 ? 28.788 47.902 15.142 1.00 30.17 442 VAL A O 1
ATOM 3586 N N . GLU A 1 443 ? 27.855 46.603 13.552 1.00 25.33 443 GLU A N 1
ATOM 3587 C CA . GLU A 1 443 ? 28.662 47.058 12.408 1.00 25.33 443 GLU A CA 1
ATOM 3588 C C . GLU A 1 443 ? 27.805 47.139 11.132 1.00 25.33 443 GLU A C 1
ATOM 3590 O O . GLU A 1 443 ? 26.925 46.318 10.882 1.00 25.33 443 GLU A O 1
ATOM 3595 N N . HIS A 1 444 ? 28.035 48.224 10.392 1.00 31.38 444 HIS A N 1
ATOM 3596 C CA . HIS A 1 444 ? 27.275 48.761 9.265 1.00 31.38 444 HIS A CA 1
ATOM 3597 C C . HIS A 1 444 ? 27.509 48.011 7.942 1.00 31.38 444 HIS A C 1
ATOM 3599 O O . HIS A 1 444 ? 28.609 47.538 7.681 1.00 31.38 444 HIS A O 1
ATOM 3605 N N . GLY A 1 445 ? 26.520 48.040 7.036 1.00 27.27 445 GLY A N 1
ATOM 3606 C CA . GLY A 1 445 ? 26.688 47.575 5.652 1.00 27.27 445 GLY A CA 1
ATOM 3607 C C . GLY A 1 445 ? 25.549 47.971 4.708 1.00 27.27 445 GLY A C 1
ATOM 3608 O O . GLY A 1 445 ? 24.629 47.200 4.488 1.00 27.27 445 GLY A O 1
ATOM 3609 N N . SER A 1 446 ? 25.646 49.200 4.199 1.00 29.03 446 SER A N 1
ATOM 3610 C CA . SER A 1 446 ? 24.829 49.952 3.227 1.00 29.03 446 SER A CA 1
ATOM 3611 C C . SER A 1 446 ? 24.007 49.197 2.158 1.00 29.03 446 SER A C 1
ATOM 3613 O O . SER A 1 446 ? 24.513 48.328 1.451 1.00 29.03 446 SER A O 1
ATOM 3615 N N . VAL A 1 447 ? 22.769 49.669 1.942 1.00 35.12 447 VAL A N 1
ATOM 3616 C CA . VAL A 1 447 ? 21.901 49.371 0.788 1.00 35.12 447 VAL A CA 1
ATOM 3617 C C . VAL A 1 447 ? 22.012 50.522 -0.223 1.00 35.12 447 VAL A C 1
ATOM 3619 O O . VAL A 1 447 ? 21.285 51.507 -0.128 1.00 35.12 447 VAL A O 1
ATOM 3622 N N . ALA A 1 448 ? 22.948 50.419 -1.169 1.00 30.67 448 ALA A N 1
ATOM 3623 C CA . ALA A 1 448 ? 23.026 51.229 -2.396 1.00 30.67 448 ALA A CA 1
ATOM 3624 C C . ALA A 1 448 ? 23.985 50.497 -3.363 1.00 30.67 448 ALA A C 1
ATOM 3626 O O . ALA A 1 448 ? 25.145 50.303 -3.015 1.00 30.67 448 ALA A O 1
ATOM 3627 N N . LEU A 1 449 ? 23.558 49.909 -4.488 1.00 28.44 449 LEU A N 1
ATOM 3628 C CA . LEU A 1 449 ? 23.340 50.468 -5.847 1.00 28.44 449 LEU A CA 1
ATOM 3629 C C . LEU A 1 449 ? 23.303 49.242 -6.824 1.00 28.44 449 LEU A C 1
ATOM 3631 O O . LEU A 1 449 ? 23.676 48.153 -6.393 1.00 28.44 449 LEU A O 1
ATOM 3635 N N . PRO A 1 450 ? 23.111 49.362 -8.156 1.00 35.03 450 PRO A N 1
ATOM 3636 C CA . PRO A 1 450 ? 22.071 50.030 -8.939 1.00 35.03 450 PRO A CA 1
ATOM 3637 C C . PRO A 1 450 ? 21.475 49.123 -10.063 1.00 35.03 450 PRO A C 1
ATOM 3639 O O . PRO A 1 450 ? 21.951 48.033 -10.355 1.00 35.03 450 PRO A O 1
ATOM 3642 N N . ALA A 1 451 ? 20.427 49.648 -10.703 1.00 27.56 451 ALA A N 1
ATOM 3643 C CA . ALA A 1 451 ? 19.765 49.289 -11.965 1.00 27.56 451 ALA A CA 1
ATOM 3644 C C . ALA A 1 451 ? 20.417 48.298 -12.963 1.00 27.56 451 ALA A C 1
ATOM 3646 O O . ALA A 1 451 ? 21.540 48.500 -13.416 1.00 27.56 451 ALA A O 1
ATOM 3647 N N . ILE A 1 452 ? 19.579 47.408 -13.517 1.00 27.83 452 ILE A N 1
ATOM 3648 C CA . ILE A 1 452 ? 19.564 47.104 -14.960 1.00 27.83 452 ILE A CA 1
ATOM 3649 C C . ILE A 1 452 ? 18.111 47.194 -15.451 1.00 27.83 452 ILE A C 1
ATOM 3651 O O . ILE A 1 452 ? 17.273 46.360 -15.123 1.00 27.83 452 ILE A O 1
ATOM 3655 N N . MET A 1 453 ? 17.820 48.236 -16.234 1.00 27.36 453 MET A N 1
ATOM 3656 C CA . MET A 1 453 ? 16.632 48.310 -17.088 1.00 27.36 453 MET A CA 1
ATOM 3657 C C . MET A 1 453 ? 16.780 47.367 -18.285 1.00 27.36 453 MET A C 1
ATOM 3659 O O . MET A 1 453 ? 17.876 47.273 -18.837 1.00 27.36 453 MET A O 1
ATOM 3663 N N . ARG A 1 454 ? 15.656 46.829 -18.783 1.00 27.77 454 ARG A N 1
ATOM 3664 C CA . ARG A 1 454 ? 15.318 46.870 -20.220 1.00 27.77 454 ARG A CA 1
ATOM 3665 C C . ARG A 1 454 ? 13.807 46.699 -20.469 1.00 27.77 454 ARG A C 1
ATOM 3667 O O . ARG A 1 454 ? 13.237 45.645 -20.235 1.00 27.77 454 ARG A O 1
ATOM 3674 N N . SER A 1 455 ? 13.235 47.814 -20.924 1.00 29.77 455 SER A N 1
ATOM 3675 C CA . SER A 1 455 ? 12.203 48.074 -21.942 1.00 29.77 455 SER A CA 1
ATOM 3676 C C . SER A 1 455 ? 11.019 47.126 -22.186 1.00 29.77 455 SER A C 1
ATOM 3678 O O . SER A 1 455 ? 11.194 46.033 -22.712 1.00 29.77 455 SER A O 1
ATOM 3680 N N . GLY A 1 456 ? 9.803 47.683 -22.049 1.00 26.81 456 GLY A N 1
ATOM 3681 C CA . GLY A 1 456 ? 8.630 47.263 -22.825 1.00 26.81 456 GLY A CA 1
ATOM 3682 C C . GLY A 1 456 ? 7.265 47.779 -22.338 1.00 26.81 456 GLY A C 1
ATOM 3683 O O . GLY A 1 456 ? 6.624 47.105 -21.551 1.00 26.81 456 GLY A O 1
ATOM 3684 N N . ALA A 1 457 ? 6.809 48.903 -22.911 1.00 30.03 457 ALA A N 1
ATOM 3685 C CA . ALA A 1 457 ? 5.404 49.308 -23.129 1.00 30.03 457 ALA A CA 1
ATOM 3686 C C . ALA A 1 457 ? 4.554 49.974 -22.002 1.00 30.03 457 ALA A C 1
ATOM 3688 O O . ALA A 1 457 ? 3.900 49.328 -21.196 1.00 30.03 457 ALA A O 1
ATOM 3689 N N . SER A 1 458 ? 4.480 51.313 -22.123 1.00 31.25 458 SER A N 1
ATOM 3690 C CA . SER A 1 458 ? 3.284 52.195 -22.124 1.00 31.25 458 SER A CA 1
ATOM 3691 C C . SER A 1 458 ? 2.387 52.384 -20.884 1.00 31.25 458 SER A C 1
ATOM 3693 O O . SER A 1 458 ? 1.585 51.518 -20.553 1.00 31.25 458 SER A O 1
ATOM 3695 N N . GLY A 1 459 ? 2.365 53.631 -20.380 1.00 33.09 459 GLY A N 1
ATOM 3696 C CA . GLY A 1 459 ? 1.189 54.269 -19.757 1.00 33.09 459 GLY A CA 1
ATOM 3697 C C . GLY A 1 459 ? 1.502 55.106 -18.503 1.00 33.09 459 GLY A C 1
ATOM 3698 O O . GLY A 1 459 ? 2.027 54.539 -17.548 1.00 33.09 459 GLY A O 1
ATOM 3699 N N . PRO A 1 460 ? 1.211 56.425 -18.457 1.00 35.03 460 PRO A N 1
ATOM 3700 C CA . PRO A 1 460 ? 1.386 57.239 -17.256 1.00 35.03 460 PRO A CA 1
ATOM 3701 C C . PRO A 1 460 ? 0.066 57.349 -16.483 1.00 35.03 460 PRO A C 1
ATOM 3703 O O . PRO A 1 460 ? -0.888 57.891 -17.028 1.00 35.03 460 PRO A O 1
ATOM 3706 N N . GLU A 1 461 ? 0.006 56.929 -15.215 1.00 29.02 461 GLU A N 1
ATOM 3707 C CA . GLU A 1 461 ? -1.091 57.337 -14.324 1.00 29.02 461 GLU A CA 1
ATOM 3708 C C . GLU A 1 461 ? -0.635 57.646 -12.893 1.00 29.02 461 GLU A C 1
ATOM 3710 O O . GLU A 1 461 ? 0.366 57.145 -12.384 1.00 29.02 461 GLU A O 1
ATOM 3715 N N . ASN A 1 462 ? -1.376 58.589 -12.314 1.00 29.77 462 ASN A N 1
ATOM 3716 C CA . ASN A 1 462 ? -1.036 59.475 -11.212 1.00 29.77 462 ASN A CA 1
ATOM 3717 C C . ASN A 1 462 ? -0.978 58.802 -9.835 1.00 29.77 462 ASN A C 1
ATOM 3719 O O . ASN A 1 462 ? -1.773 57.928 -9.501 1.00 29.77 462 ASN A O 1
ATOM 3723 N N . PHE A 1 463 ? -0.110 59.338 -8.974 1.00 25.44 463 PHE A N 1
ATOM 3724 C CA . PHE A 1 463 ? -0.153 59.112 -7.532 1.00 25.44 463 PHE A CA 1
ATOM 3725 C C . PHE A 1 463 ? -1.432 59.712 -6.928 1.00 25.44 463 PHE A C 1
ATOM 3727 O O . PHE A 1 463 ? -1.656 60.920 -7.019 1.00 25.44 463 PHE A O 1
ATOM 3734 N N . GLN A 1 464 ? -2.228 58.885 -6.246 1.00 29.80 464 GLN A N 1
ATOM 3735 C CA . GLN A 1 464 ? -3.325 59.325 -5.383 1.00 29.80 464 GLN A CA 1
ATOM 3736 C C . GLN A 1 464 ? -3.158 58.701 -3.991 1.00 29.80 464 GLN A C 1
ATOM 3738 O O . GLN A 1 464 ? -3.126 57.483 -3.832 1.00 29.80 464 GLN A O 1
ATOM 3743 N N . VAL A 1 465 ? -3.015 59.552 -2.973 1.00 35.94 465 VAL A N 1
ATOM 3744 C CA . VAL A 1 465 ? -2.970 59.163 -1.557 1.00 35.94 465 VAL A CA 1
ATOM 3745 C C . VAL A 1 465 ? -4.414 59.008 -1.075 1.00 35.94 465 VAL A C 1
ATOM 3747 O O . VAL A 1 465 ? -5.125 60.000 -0.933 1.00 35.94 465 VAL A O 1
ATOM 3750 N N . GLY A 1 466 ? -4.860 57.765 -0.876 1.00 29.89 466 GLY A N 1
ATOM 3751 C CA . GLY A 1 466 ? -6.213 57.422 -0.429 1.00 29.89 466 GLY A CA 1
ATOM 3752 C C . GLY A 1 466 ? -6.254 56.971 1.033 1.00 29.89 466 GLY A C 1
ATOM 3753 O O . GLY A 1 466 ? -5.558 56.041 1.430 1.00 29.89 466 GLY A O 1
ATOM 3754 N N . SER A 1 467 ? -7.090 57.641 1.824 1.00 30.67 467 SER A N 1
ATOM 3755 C CA . SER A 1 467 ? -7.461 57.322 3.206 1.00 30.67 467 SER A CA 1
ATOM 3756 C C . SER A 1 467 ? -8.147 55.954 3.346 1.00 30.67 467 SER A C 1
ATOM 3758 O O . SER A 1 467 ? -9.007 55.620 2.532 1.00 30.67 467 SER A O 1
ATOM 3760 N N . MET A 1 468 ? -7.845 55.210 4.418 1.00 25.81 468 MET A N 1
ATOM 3761 C CA . MET A 1 468 ? -8.526 53.951 4.761 1.00 25.81 468 MET A CA 1
ATOM 3762 C C . MET A 1 468 ? -10.000 54.163 5.166 1.00 25.81 468 MET A C 1
ATOM 3764 O O . MET A 1 468 ? -10.256 54.949 6.082 1.00 25.81 468 MET A O 1
ATOM 3768 N N . PRO A 1 469 ? -10.962 53.419 4.583 1.00 31.09 469 PRO A N 1
ATOM 3769 C CA . PRO A 1 469 ? -12.294 53.237 5.154 1.00 31.09 469 PRO A CA 1
ATOM 3770 C C . PRO A 1 469 ? -12.300 52.153 6.256 1.00 31.09 469 PRO A C 1
ATOM 3772 O O . PRO A 1 469 ? -11.439 51.271 6.263 1.00 31.09 469 PRO A O 1
ATOM 3775 N N . PRO A 1 470 ? -13.263 52.203 7.195 1.00 29.91 470 PRO A N 1
ATOM 3776 C CA . PRO A 1 470 ? -13.277 51.383 8.406 1.00 29.91 470 PRO A CA 1
ATOM 3777 C C . PRO A 1 470 ? -13.644 49.911 8.153 1.00 29.91 470 PRO A C 1
ATOM 3779 O O . PRO A 1 470 ? -14.433 49.583 7.270 1.00 29.91 470 PRO A O 1
ATOM 3782 N N . ALA A 1 471 ? -13.089 49.029 8.989 1.00 26.16 471 ALA A N 1
ATOM 3783 C CA . ALA A 1 471 ? -13.282 47.584 8.935 1.00 26.16 471 ALA A CA 1
ATOM 3784 C C . ALA A 1 471 ? -14.736 47.175 9.241 1.00 26.16 471 ALA A C 1
ATOM 3786 O O . ALA A 1 471 ? -15.213 47.328 10.367 1.00 26.16 471 ALA A O 1
ATOM 3787 N N . GLN A 1 472 ? -15.422 46.596 8.253 1.00 27.45 472 GLN A N 1
ATOM 3788 C CA . GLN A 1 472 ? -16.640 45.815 8.467 1.00 27.45 472 GLN A CA 1
ATOM 3789 C C . GLN A 1 472 ? -16.264 44.395 8.905 1.00 27.45 472 GLN A C 1
ATOM 3791 O O . GLN A 1 472 ? -15.575 43.667 8.195 1.00 27.45 472 GLN A O 1
ATOM 3796 N N . GLN A 1 473 ? -16.727 44.005 10.093 1.00 30.77 473 GLN A N 1
ATOM 3797 C CA . GLN A 1 473 ? -16.651 42.635 10.591 1.00 30.77 473 GLN A CA 1
ATOM 3798 C C . GLN A 1 473 ? -17.593 41.740 9.781 1.00 30.77 473 GLN A C 1
ATOM 3800 O O . GLN A 1 473 ? -18.811 41.905 9.838 1.00 30.77 473 GLN A O 1
ATOM 3805 N N . GLN A 1 474 ? -17.035 40.765 9.066 1.00 23.78 474 GLN A N 1
ATOM 3806 C CA . GLN A 1 474 ? -17.803 39.698 8.438 1.00 23.78 474 GLN A CA 1
ATOM 3807 C C . GLN A 1 474 ? -17.632 38.417 9.262 1.00 23.78 474 GLN A C 1
ATOM 3809 O O . GLN A 1 474 ? -16.562 37.813 9.301 1.00 23.78 474 GLN A O 1
ATOM 3814 N N . ILE A 1 475 ? -18.704 38.015 9.946 1.00 31.55 475 ILE A N 1
ATOM 3815 C CA . ILE A 1 475 ? -18.826 36.715 10.608 1.00 31.55 475 ILE A CA 1
ATOM 3816 C C . ILE A 1 475 ? -18.977 35.669 9.499 1.00 31.55 475 ILE A C 1
ATOM 3818 O O . ILE A 1 475 ? -20.028 35.585 8.867 1.00 31.55 475 ILE A O 1
ATOM 3822 N N . THR A 1 476 ? -17.933 34.886 9.235 1.00 24.95 476 THR A N 1
ATOM 3823 C CA . THR A 1 476 ? -18.015 33.726 8.337 1.00 24.95 476 THR A CA 1
ATOM 3824 C C . THR A 1 476 ? -18.188 32.463 9.169 1.00 24.95 476 THR A C 1
ATOM 3826 O O . THR A 1 476 ? -17.280 32.001 9.856 1.00 24.95 476 THR A O 1
ATOM 3829 N N . SER A 1 477 ? -19.404 31.925 9.124 1.00 28.36 477 SER A N 1
ATOM 3830 C CA . SER A 1 477 ? -19.717 30.572 9.563 1.00 28.36 477 SER A CA 1
ATOM 3831 C C . SER A 1 477 ? -19.045 29.572 8.616 1.00 28.36 477 SER A C 1
ATOM 3833 O O . SER A 1 477 ? -19.004 29.763 7.400 1.00 28.36 477 SER A O 1
ATOM 3835 N N . GLY A 1 478 ? -18.448 28.528 9.191 1.00 27.41 478 GLY A N 1
ATOM 3836 C CA . GLY A 1 478 ? -17.677 27.526 8.466 1.00 27.41 478 GLY A CA 1
ATOM 3837 C C . GLY A 1 478 ? -18.553 26.681 7.550 1.00 27.41 478 GLY A C 1
ATOM 3838 O O . GLY A 1 478 ? -19.126 25.683 7.977 1.00 27.41 478 GLY A O 1
ATOM 3839 N N . GLN A 1 479 ? -18.599 27.052 6.274 1.00 27.19 479 GLN A N 1
ATOM 3840 C CA . GLN A 1 479 ? -18.982 26.160 5.190 1.00 27.19 479 GLN A CA 1
ATOM 3841 C C . GLN A 1 479 ? -17.697 25.562 4.606 1.00 27.19 479 GLN A C 1
ATOM 3843 O O . GLN A 1 479 ? -16.796 26.280 4.164 1.00 27.19 479 GLN A O 1
ATOM 3848 N N . MET A 1 480 ? -17.597 24.236 4.666 1.00 27.69 480 MET A N 1
ATOM 3849 C CA . MET A 1 480 ? -16.483 23.433 4.170 1.00 27.69 480 MET A CA 1
ATOM 3850 C C . MET A 1 480 ? -16.179 23.802 2.703 1.00 27.69 480 MET A C 1
ATOM 3852 O O . MET A 1 480 ? -16.917 23.426 1.793 1.00 27.69 480 MET A O 1
ATOM 3856 N N . HIS A 1 481 ? -15.115 24.576 2.470 1.00 30.70 481 HIS A N 1
ATOM 3857 C CA . HIS A 1 481 ? -14.692 24.984 1.131 1.00 30.70 481 HIS A CA 1
ATOM 3858 C C . HIS A 1 481 ? -14.112 23.780 0.385 1.00 30.70 481 HIS A C 1
ATOM 3860 O O . HIS A 1 481 ? -12.933 23.460 0.500 1.00 30.70 481 HIS A O 1
ATOM 3866 N N . ARG A 1 482 ? -14.936 23.133 -0.440 1.00 33.91 482 ARG A N 1
ATOM 3867 C CA . ARG A 1 482 ? -14.502 22.150 -1.445 1.00 33.91 482 ARG A CA 1
ATOM 3868 C C . ARG A 1 482 ? -14.071 22.834 -2.759 1.00 33.91 482 ARG A C 1
ATOM 3870 O O . ARG A 1 482 ? -14.331 22.309 -3.833 1.00 33.91 482 ARG A O 1
ATOM 3877 N N . GLY A 1 483 ? -13.472 24.028 -2.675 1.00 32.22 483 GLY A N 1
ATOM 3878 C CA . GLY A 1 483 ? -13.372 24.980 -3.794 1.00 32.22 483 GLY A CA 1
ATOM 3879 C C . GLY A 1 483 ? -11.973 25.443 -4.211 1.00 32.22 483 GLY A C 1
ATOM 3880 O O . GLY A 1 483 ? -11.882 26.314 -5.063 1.00 32.22 483 GLY A O 1
ATOM 3881 N N . HIS A 1 484 ? -10.888 24.892 -3.659 1.00 42.16 484 HIS A N 1
ATOM 3882 C CA . HIS A 1 484 ? -9.529 25.200 -4.127 1.00 42.16 484 HIS A CA 1
ATOM 3883 C C . HIS A 1 484 ? -8.633 23.958 -4.073 1.00 42.16 484 HIS A C 1
ATOM 3885 O O . HIS A 1 484 ? -7.720 23.866 -3.257 1.00 42.16 484 HIS A O 1
ATOM 3891 N N . MET A 1 485 ? -8.883 22.989 -4.958 1.00 34.66 485 MET A N 1
ATOM 3892 C CA . MET A 1 485 ? -7.755 22.213 -5.473 1.00 34.66 485 MET A CA 1
ATOM 3893 C C . MET A 1 485 ? -7.099 23.058 -6.572 1.00 34.66 485 MET A C 1
ATOM 3895 O O . MET A 1 485 ? -7.820 23.549 -7.445 1.00 34.66 485 MET A O 1
ATOM 3899 N N . PRO A 1 486 ? -5.774 23.290 -6.537 1.00 55.56 486 PRO A N 1
ATOM 3900 C CA . PRO A 1 486 ? -5.090 23.856 -7.691 1.00 55.56 486 PRO A CA 1
ATOM 3901 C C . PRO A 1 486 ? -5.359 22.965 -8.920 1.00 55.56 486 PRO A C 1
ATOM 3903 O O . PRO A 1 486 ? -5.470 21.749 -8.762 1.00 55.56 486 PRO A O 1
ATOM 3906 N N . PRO A 1 487 ? -5.452 23.530 -10.139 1.00 65.69 487 PRO A N 1
ATOM 3907 C CA . PRO A 1 487 ? -5.722 22.761 -11.361 1.00 65.69 487 PRO A CA 1
ATOM 3908 C C . PRO A 1 487 ? -4.655 21.694 -11.662 1.00 65.69 487 PRO A C 1
ATOM 3910 O O . PRO A 1 487 ? -4.885 20.817 -12.485 1.00 65.69 487 PRO A O 1
ATOM 3913 N N . LEU A 1 488 ? -3.505 21.760 -10.983 1.00 73.12 488 LEU A N 1
ATOM 3914 C CA . LEU A 1 488 ? -2.422 20.787 -11.034 1.00 73.12 488 LEU A CA 1
ATOM 3915 C C . LEU A 1 488 ? -1.997 20.401 -9.613 1.00 73.12 488 LEU A C 1
ATOM 3917 O O . LEU A 1 488 ? -1.893 21.266 -8.738 1.00 73.12 488 LEU A O 1
ATOM 3921 N N . THR A 1 489 ? -1.685 19.125 -9.399 1.00 81.12 489 THR A N 1
ATOM 3922 C CA . THR A 1 489 ? -1.087 18.620 -8.155 1.00 81.12 489 THR A CA 1
ATOM 3923 C C . THR A 1 489 ? 0.313 19.208 -7.940 1.00 81.12 489 THR A C 1
ATOM 3925 O O . THR A 1 489 ? 0.981 19.630 -8.887 1.00 81.12 489 THR A O 1
ATOM 3928 N N . SER A 1 490 ? 0.818 19.198 -6.702 1.00 80.88 490 SER A N 1
ATOM 3929 C CA . SER A 1 490 ? 2.191 19.649 -6.414 1.00 80.88 490 SER A CA 1
ATOM 3930 C C . SER A 1 490 ? 3.250 18.878 -7.219 1.00 80.88 490 SER A C 1
ATOM 3932 O O . SER A 1 490 ? 4.257 19.460 -7.616 1.00 80.88 490 SER A O 1
ATOM 3934 N N . ALA A 1 491 ? 3.002 17.599 -7.527 1.00 79.00 491 ALA A N 1
ATOM 3935 C CA . ALA A 1 491 ? 3.873 16.792 -8.381 1.00 79.00 491 ALA A CA 1
ATOM 3936 C C . ALA A 1 491 ? 3.872 17.279 -9.844 1.00 79.00 491 ALA A C 1
ATOM 3938 O O . ALA A 1 491 ? 4.931 17.387 -10.457 1.00 79.00 491 ALA A O 1
ATOM 3939 N N . GLN A 1 492 ? 2.710 17.650 -10.392 1.00 82.62 492 GLN A N 1
ATOM 3940 C CA . GLN A 1 492 ? 2.602 18.224 -11.741 1.00 82.62 492 GLN A CA 1
ATOM 3941 C C . GLN A 1 492 ? 3.223 19.631 -11.835 1.00 82.62 492 GLN A C 1
ATOM 3943 O O . GLN A 1 492 ? 3.825 19.986 -12.851 1.00 82.62 492 GLN A O 1
ATOM 3948 N N . GLN A 1 493 ? 3.123 20.435 -10.772 1.00 83.81 493 GLN A N 1
ATOM 3949 C CA . GLN A 1 493 ? 3.798 21.736 -10.691 1.00 83.81 493 GLN A CA 1
ATOM 3950 C C . GLN A 1 493 ? 5.324 21.576 -10.676 1.00 83.81 493 GLN A C 1
ATOM 3952 O O . GLN A 1 493 ? 6.019 22.262 -11.426 1.00 83.81 493 GLN A O 1
ATOM 3957 N N . ALA A 1 494 ? 5.842 20.630 -9.884 1.00 84.12 494 ALA A N 1
ATOM 3958 C CA . ALA A 1 494 ? 7.264 20.293 -9.878 1.00 84.12 494 ALA A CA 1
ATOM 3959 C C . ALA A 1 494 ? 7.733 19.805 -11.259 1.00 84.12 494 ALA A C 1
ATOM 3961 O O . ALA A 1 494 ? 8.735 20.305 -11.767 1.00 84.12 494 ALA A O 1
ATOM 3962 N N . LEU A 1 495 ? 6.959 18.925 -11.909 1.00 86.75 495 LEU A N 1
ATOM 3963 C CA . LEU A 1 495 ? 7.232 18.457 -13.271 1.00 86.75 495 LEU A CA 1
ATOM 3964 C C . LEU A 1 495 ? 7.305 19.613 -14.277 1.00 86.75 495 LEU A C 1
ATOM 3966 O O . LEU A 1 495 ? 8.178 19.617 -15.137 1.00 86.75 495 LEU A O 1
ATOM 3970 N N . THR A 1 496 ? 6.434 20.616 -14.159 1.00 86.56 496 THR A N 1
ATOM 3971 C CA . THR A 1 496 ? 6.476 21.806 -15.028 1.00 86.56 496 THR A CA 1
ATOM 3972 C C . THR A 1 496 ? 7.800 22.562 -14.866 1.00 86.56 496 THR A C 1
ATOM 3974 O O . THR A 1 496 ? 8.408 22.973 -15.855 1.00 86.56 496 THR A O 1
ATOM 3977 N N . GLY A 1 497 ? 8.293 22.694 -13.630 1.00 86.88 497 GLY A N 1
ATOM 3978 C CA . GLY A 1 497 ? 9.624 23.240 -13.350 1.00 86.88 497 GLY A CA 1
ATOM 3979 C C . GLY A 1 497 ? 10.747 22.407 -13.977 1.00 86.88 497 GLY A C 1
ATOM 3980 O O . GLY A 1 497 ? 11.631 22.964 -14.630 1.00 86.88 497 GLY A O 1
ATOM 3981 N N . THR A 1 498 ? 10.679 21.079 -13.844 1.00 88.44 498 THR A N 1
ATOM 3982 C CA . THR A 1 498 ? 11.639 20.146 -14.455 1.00 88.44 498 THR A CA 1
ATOM 3983 C C . THR A 1 498 ? 11.644 20.255 -15.979 1.00 88.44 498 THR A C 1
ATOM 3985 O O . THR A 1 498 ? 12.709 20.426 -16.563 1.00 88.44 498 THR A O 1
ATOM 3988 N N . ILE A 1 499 ? 10.475 20.246 -16.628 1.00 89.31 499 ILE A N 1
ATOM 3989 C CA . ILE A 1 499 ? 10.347 20.384 -18.086 1.00 89.31 499 ILE A CA 1
ATOM 3990 C C . ILE A 1 499 ? 10.955 21.707 -18.557 1.00 89.31 499 ILE A C 1
ATOM 3992 O O . ILE A 1 499 ? 11.706 21.709 -19.527 1.00 89.31 499 ILE A O 1
ATOM 3996 N N . ASN A 1 500 ? 10.698 22.821 -17.866 1.00 89.75 500 ASN A N 1
ATOM 3997 C CA . ASN A 1 500 ? 11.269 24.119 -18.234 1.00 89.75 500 ASN A CA 1
ATOM 3998 C C . ASN A 1 500 ? 12.799 24.132 -18.136 1.00 89.75 500 ASN A C 1
ATOM 4000 O O . ASN A 1 500 ? 13.467 24.592 -19.064 1.00 89.75 500 ASN A O 1
ATOM 4004 N N . SER A 1 501 ? 13.358 23.585 -17.053 1.00 89.06 501 SER A N 1
ATOM 4005 C CA . SER A 1 501 ? 14.811 23.477 -16.896 1.00 89.06 501 SER A CA 1
ATOM 4006 C C . SER A 1 501 ? 15.430 22.559 -17.956 1.00 89.06 501 SER A C 1
ATOM 4008 O O . SER A 1 501 ? 16.457 22.905 -18.541 1.00 89.06 501 SER A O 1
ATOM 4010 N N . SER A 1 502 ? 14.796 21.420 -18.244 1.00 90.50 502 SER A N 1
ATOM 4011 C CA . SER A 1 502 ? 15.229 20.491 -19.289 1.00 90.50 502 SER A CA 1
ATOM 4012 C C . SER A 1 502 ? 15.152 21.123 -20.679 1.00 90.50 502 SER A C 1
ATOM 4014 O O . SER A 1 502 ? 16.114 21.027 -21.433 1.00 90.50 502 SER A O 1
ATOM 4016 N N . MET A 1 503 ? 14.071 21.832 -21.020 1.00 90.50 503 MET A N 1
ATOM 4017 C CA . MET A 1 503 ? 13.949 22.542 -22.301 1.00 90.50 503 MET A CA 1
ATOM 4018 C C . MET A 1 503 ? 15.039 23.602 -22.476 1.00 90.50 503 MET A C 1
ATOM 4020 O O . MET A 1 503 ? 15.609 23.708 -23.560 1.00 90.50 503 MET A O 1
ATOM 4024 N N . GLN A 1 504 ? 15.366 24.356 -21.421 1.00 90.69 504 GLN A N 1
ATOM 4025 C CA . GLN A 1 504 ? 16.447 25.340 -21.467 1.00 90.69 504 GLN A CA 1
ATOM 4026 C C . GLN A 1 504 ? 17.805 24.673 -21.737 1.00 90.69 504 GLN A C 1
ATOM 4028 O O . GLN A 1 504 ? 18.578 25.166 -22.560 1.00 90.69 504 GLN A O 1
ATOM 4033 N N . ALA A 1 505 ? 18.083 23.534 -21.095 1.00 89.06 505 ALA A N 1
ATOM 4034 C CA . ALA A 1 505 ? 19.301 22.762 -21.336 1.00 89.06 505 ALA A CA 1
ATOM 4035 C C . ALA A 1 505 ? 19.368 22.213 -22.774 1.00 89.06 505 ALA A C 1
ATOM 4037 O O . ALA A 1 505 ? 20.416 22.296 -23.412 1.00 89.06 505 ALA A O 1
ATOM 4038 N N . VAL A 1 506 ? 18.245 21.718 -23.311 1.00 90.81 506 VAL A N 1
ATOM 4039 C CA . VAL A 1 506 ? 18.133 21.238 -24.701 1.00 90.81 506 VAL A CA 1
ATOM 4040 C C . VAL A 1 506 ? 18.416 22.362 -25.701 1.00 90.81 506 VAL A C 1
ATOM 4042 O O . VAL A 1 506 ? 19.210 22.179 -26.622 1.00 90.81 506 VAL A O 1
ATOM 4045 N N . GLN A 1 507 ? 17.821 23.541 -25.505 1.00 89.94 507 GLN A N 1
ATOM 4046 C CA . GLN A 1 507 ? 18.034 24.703 -26.375 1.00 89.94 507 GLN A CA 1
ATOM 4047 C C . GLN A 1 507 ? 19.483 25.202 -26.322 1.00 89.94 507 GLN A C 1
ATOM 4049 O O . GLN A 1 507 ? 20.065 25.523 -27.358 1.00 89.94 507 GLN A O 1
ATOM 4054 N N . ALA A 1 508 ? 20.089 25.222 -25.131 1.00 89.25 508 ALA A N 1
ATOM 4055 C CA . ALA A 1 508 ? 21.496 25.570 -24.972 1.00 89.25 508 ALA A CA 1
ATOM 4056 C C . ALA A 1 508 ? 22.408 24.567 -25.696 1.00 89.25 508 ALA A C 1
ATOM 4058 O O . ALA A 1 508 ? 23.283 24.977 -26.456 1.00 89.25 508 ALA A O 1
ATOM 4059 N N . ALA A 1 509 ? 22.170 23.262 -25.529 1.00 88.44 509 ALA A N 1
ATOM 4060 C CA . ALA A 1 509 ? 22.915 22.220 -26.234 1.00 88.44 509 ALA A CA 1
ATOM 4061 C C . ALA A 1 509 ? 22.779 22.363 -27.760 1.00 88.44 509 ALA A C 1
ATOM 4063 O O . ALA A 1 509 ? 23.779 22.304 -28.476 1.00 88.44 509 ALA A O 1
ATOM 4064 N N . GLN A 1 510 ? 21.570 22.645 -28.258 1.00 89.88 510 GLN A N 1
ATOM 4065 C CA . GLN A 1 510 ? 21.313 22.859 -29.683 1.00 89.88 510 GLN A CA 1
ATOM 4066 C C . GLN A 1 510 ? 22.097 24.053 -30.248 1.00 89.88 510 GLN A C 1
ATOM 4068 O O . GLN A 1 510 ? 22.671 23.934 -31.329 1.00 89.88 510 GLN A O 1
ATOM 4073 N N . ALA A 1 511 ? 22.171 25.168 -29.514 1.00 87.94 511 ALA A N 1
ATOM 4074 C CA . ALA A 1 511 ? 22.952 26.339 -29.916 1.00 87.94 511 ALA A CA 1
ATOM 4075 C C . ALA A 1 511 ? 24.462 26.044 -29.975 1.00 87.94 511 ALA A C 1
ATOM 4077 O O . ALA A 1 511 ? 25.159 26.528 -30.859 1.00 87.94 511 ALA A O 1
ATOM 4078 N N . THR A 1 512 ? 24.984 25.204 -29.074 1.00 86.31 512 THR A N 1
ATOM 4079 C CA . THR A 1 512 ? 26.418 24.859 -29.084 1.00 86.31 512 THR A CA 1
ATOM 4080 C C . THR A 1 512 ? 26.842 23.963 -30.253 1.00 86.31 512 THR A C 1
ATOM 4082 O O . THR A 1 512 ? 28.036 23.898 -30.548 1.00 86.31 512 THR A O 1
ATOM 4085 N N . LEU A 1 513 ? 25.901 23.291 -30.929 1.00 86.88 513 LEU A N 1
ATOM 4086 C CA . LEU A 1 513 ? 26.162 22.402 -32.071 1.00 86.88 513 LEU A CA 1
ATOM 4087 C C . LEU A 1 513 ? 26.436 23.154 -33.392 1.00 86.88 513 LEU A C 1
ATOM 4089 O O . LEU A 1 513 ? 26.653 22.511 -34.421 1.00 86.88 513 LEU A O 1
ATOM 4093 N N . ASP A 1 514 ? 26.381 24.491 -33.411 1.00 80.31 514 ASP A N 1
ATOM 4094 C CA . ASP A 1 514 ? 26.760 25.303 -34.582 1.00 80.31 514 ASP A CA 1
ATOM 4095 C C . ASP A 1 514 ? 28.265 25.259 -34.882 1.00 80.31 514 ASP A C 1
ATOM 4097 O O . ASP A 1 514 ? 28.644 25.299 -36.052 1.00 80.31 514 ASP A O 1
ATOM 4101 N N . ASP A 1 515 ? 29.094 25.058 -33.855 1.00 79.50 515 ASP A N 1
ATOM 4102 C CA . ASP A 1 515 ? 30.552 25.057 -33.967 1.00 79.50 515 ASP A CA 1
ATOM 4103 C C . ASP A 1 515 ? 31.161 23.681 -33.670 1.00 79.50 515 ASP A C 1
ATOM 4105 O O . ASP A 1 515 ? 30.722 22.969 -32.760 1.00 79.50 515 ASP A O 1
ATOM 4109 N N . PHE A 1 516 ? 32.234 23.343 -34.390 1.00 78.81 516 PHE A N 1
ATOM 4110 C CA . PHE A 1 516 ? 33.098 22.202 -34.075 1.00 78.81 516 PHE A CA 1
ATOM 4111 C C . PHE A 1 516 ? 33.807 22.393 -32.727 1.00 78.81 516 PHE A C 1
ATOM 4113 O O . PHE A 1 516 ? 33.959 23.517 -32.244 1.00 78.81 516 PHE A O 1
ATOM 4120 N N . ASP A 1 517 ? 34.246 21.294 -32.110 1.00 77.94 517 ASP A N 1
ATOM 4121 C CA . ASP A 1 517 ? 35.121 21.390 -30.940 1.00 77.94 517 ASP A CA 1
ATOM 4122 C C . ASP A 1 517 ? 36.543 21.819 -31.338 1.00 77.94 517 ASP A C 1
ATOM 4124 O O . ASP A 1 517 ? 37.010 21.534 -32.445 1.00 77.94 517 ASP A O 1
ATOM 4128 N N . THR A 1 518 ? 37.252 22.498 -30.437 1.00 75.12 518 THR A N 1
ATOM 4129 C CA . THR A 1 518 ? 38.637 22.916 -30.688 1.00 75.12 518 THR A CA 1
ATOM 4130 C C . THR A 1 518 ? 39.586 21.758 -30.408 1.00 75.12 518 THR A C 1
ATOM 4132 O O . THR A 1 518 ? 39.879 21.453 -29.250 1.00 75.12 518 THR A O 1
ATOM 4135 N N . LEU A 1 519 ? 40.088 21.117 -31.462 1.00 74.81 519 LEU A N 1
ATOM 4136 C CA . LEU A 1 519 ? 41.074 20.049 -31.323 1.00 74.81 519 LEU A CA 1
ATOM 4137 C C . LEU A 1 519 ? 42.463 20.610 -30.963 1.00 74.81 519 LEU A C 1
ATOM 4139 O O . LEU A 1 519 ? 42.891 21.615 -31.539 1.00 74.81 519 LEU A O 1
ATOM 4143 N N . PRO A 1 520 ? 43.210 19.959 -30.050 1.00 76.38 520 PRO A N 1
ATOM 4144 C CA . PRO A 1 520 ? 44.634 20.237 -29.882 1.00 76.38 520 PRO A CA 1
ATOM 4145 C C . PRO A 1 520 ? 45.398 19.862 -31.168 1.00 76.38 520 PRO A C 1
ATOM 4147 O O . PRO A 1 520 ? 44.931 19.003 -31.915 1.00 76.38 520 PRO A O 1
ATOM 4150 N N . PRO A 1 521 ? 46.573 20.455 -31.452 1.00 70.94 521 PRO A N 1
ATOM 4151 C CA . PRO A 1 521 ? 47.340 20.119 -32.650 1.00 70.94 521 PRO A CA 1
ATOM 4152 C C . PRO A 1 521 ? 47.792 18.651 -32.601 1.00 70.94 521 PRO A C 1
ATOM 4154 O O . PRO A 1 521 ? 48.656 18.281 -31.805 1.00 70.94 521 PRO A O 1
ATOM 4157 N N . LEU A 1 522 ? 47.193 17.811 -33.447 1.00 73.94 522 LEU A N 1
ATOM 4158 C CA . LEU A 1 522 ? 47.486 16.381 -33.528 1.00 73.94 522 LEU A CA 1
ATOM 4159 C C . LEU A 1 522 ? 48.703 16.155 -34.439 1.00 73.94 522 LEU A C 1
ATOM 4161 O O . LEU A 1 522 ? 48.721 16.579 -35.594 1.00 73.94 522 LEU A O 1
ATOM 4165 N N . GLY A 1 523 ? 49.735 15.485 -33.924 1.00 71.75 523 GLY A N 1
ATOM 4166 C CA . GLY A 1 523 ? 50.931 15.140 -34.694 1.00 71.75 523 GLY A CA 1
ATOM 4167 C C . GLY A 1 523 ? 50.660 14.101 -35.793 1.00 71.75 523 GLY A C 1
ATOM 4168 O O . GLY A 1 523 ? 49.633 13.418 -35.808 1.00 71.75 523 GLY A O 1
ATOM 4169 N N . GLN A 1 524 ? 51.610 13.946 -36.722 1.00 75.19 524 GLN A N 1
ATOM 4170 C CA . GLN A 1 524 ? 51.565 12.899 -37.759 1.00 75.19 524 GLN A CA 1
ATOM 4171 C C . GLN A 1 524 ? 52.151 11.552 -37.298 1.00 75.19 524 GLN A C 1
ATOM 4173 O O . GLN A 1 524 ? 52.195 10.595 -38.080 1.00 75.19 524 GLN A O 1
ATOM 4178 N N . ASP A 1 525 ? 52.616 11.468 -36.051 1.00 84.69 525 ASP A N 1
ATOM 4179 C CA . ASP A 1 525 ? 53.226 10.273 -35.483 1.00 84.69 525 ASP A CA 1
ATOM 4180 C C . ASP A 1 525 ? 52.209 9.134 -35.285 1.00 84.69 525 ASP A C 1
ATOM 4182 O O . ASP A 1 525 ? 50.992 9.329 -35.217 1.00 84.69 525 ASP A O 1
ATOM 4186 N N . ALA A 1 526 ? 52.723 7.903 -35.220 1.00 79.12 526 ALA A N 1
ATOM 4187 C CA . ALA A 1 526 ? 51.899 6.702 -35.119 1.00 79.12 526 ALA A CA 1
ATOM 4188 C C . ALA A 1 526 ? 51.065 6.654 -33.825 1.00 79.12 526 ALA A C 1
ATOM 4190 O O . ALA A 1 526 ? 49.960 6.112 -33.846 1.00 79.12 526 ALA A O 1
ATOM 4191 N N . ALA A 1 527 ? 51.550 7.248 -32.727 1.00 82.00 527 ALA A N 1
ATOM 4192 C CA . ALA A 1 527 ? 50.817 7.302 -31.466 1.00 82.00 527 ALA A CA 1
ATOM 4193 C C . ALA A 1 527 ? 49.654 8.303 -31.541 1.00 82.00 527 ALA A C 1
ATOM 4195 O O . ALA A 1 527 ? 48.547 7.959 -31.137 1.00 82.00 527 ALA A O 1
ATOM 4196 N N . SER A 1 528 ? 49.853 9.477 -32.145 1.00 82.19 528 SER A N 1
ATOM 4197 C CA . SER A 1 528 ? 48.785 10.451 -32.415 1.00 82.19 528 SER A CA 1
ATOM 4198 C C . SER A 1 528 ? 47.708 9.891 -33.351 1.00 82.19 528 SER A C 1
ATOM 4200 O O . SER A 1 528 ? 46.517 10.098 -33.122 1.00 82.19 528 SER A O 1
ATOM 4202 N N . LYS A 1 529 ? 48.092 9.122 -34.380 1.00 80.94 529 LYS A N 1
ATOM 4203 C CA . LYS A 1 529 ? 47.137 8.423 -35.263 1.00 80.94 529 LYS A CA 1
ATOM 4204 C C . LYS A 1 529 ? 46.347 7.337 -34.528 1.00 80.94 529 LYS A C 1
ATOM 4206 O O . LYS A 1 529 ? 45.133 7.255 -34.695 1.00 80.94 529 LYS A O 1
ATOM 4211 N N . ALA A 1 530 ? 47.009 6.541 -33.687 1.00 79.38 530 ALA A N 1
ATOM 4212 C CA . ALA A 1 530 ? 46.344 5.534 -32.862 1.00 79.38 530 ALA A CA 1
ATOM 4213 C C . ALA A 1 530 ? 45.408 6.169 -31.819 1.00 79.38 530 ALA A C 1
ATOM 4215 O O . ALA A 1 530 ? 44.291 5.697 -31.632 1.00 79.38 530 ALA A O 1
ATOM 4216 N N . TRP A 1 531 ? 45.828 7.269 -31.187 1.00 83.69 531 TRP A N 1
ATOM 4217 C CA . TRP A 1 531 ? 45.004 8.034 -30.253 1.00 83.69 531 TRP A CA 1
ATOM 4218 C C . TRP A 1 531 ? 43.757 8.600 -30.932 1.00 83.69 531 TRP A C 1
ATOM 4220 O O . TRP A 1 531 ? 42.668 8.453 -30.388 1.00 83.69 531 TRP A O 1
ATOM 4230 N N . ARG A 1 532 ? 43.893 9.172 -32.139 1.00 81.06 532 ARG A N 1
ATOM 4231 C CA . ARG A 1 532 ? 42.763 9.693 -32.926 1.00 81.06 532 ARG A CA 1
ATOM 4232 C C . ARG A 1 532 ? 41.732 8.598 -33.196 1.00 81.06 532 ARG A C 1
ATOM 4234 O O . ARG A 1 532 ? 40.555 8.791 -32.909 1.00 81.06 532 ARG A O 1
ATOM 4241 N N . LYS A 1 533 ? 42.186 7.430 -33.664 1.00 80.94 533 LYS A N 1
ATOM 4242 C CA . LYS A 1 533 ? 41.322 6.269 -33.908 1.00 80.94 533 LYS A CA 1
ATOM 4243 C C . LYS A 1 533 ? 40.629 5.786 -32.628 1.00 80.94 533 LYS A C 1
ATOM 4245 O O . LYS A 1 533 ? 39.419 5.592 -32.633 1.00 80.94 533 LYS A O 1
ATOM 4250 N N . ASN A 1 534 ? 41.367 5.666 -31.521 1.00 82.00 534 ASN A N 1
ATOM 4251 C CA . ASN A 1 534 ? 40.793 5.260 -30.234 1.00 82.00 534 ASN A CA 1
ATOM 4252 C C . ASN A 1 534 ? 39.747 6.268 -29.738 1.00 82.00 534 ASN A C 1
ATOM 4254 O O . ASN A 1 534 ? 38.664 5.871 -29.328 1.00 82.00 534 ASN A O 1
ATOM 4258 N N . LYS A 1 535 ? 40.031 7.573 -29.828 1.00 83.50 535 LYS A N 1
ATOM 4259 C CA . LYS A 1 535 ? 39.096 8.627 -29.416 1.00 83.50 535 LYS A CA 1
ATOM 4260 C C . LYS A 1 535 ? 37.846 8.676 -30.276 1.00 83.50 535 LYS A C 1
ATOM 4262 O O . LYS A 1 535 ? 36.764 8.881 -29.744 1.00 83.50 535 LYS A O 1
ATOM 4267 N N . MET A 1 536 ? 37.982 8.441 -31.576 1.00 83.31 536 MET A N 1
ATOM 4268 C CA . MET A 1 536 ? 36.843 8.297 -32.473 1.00 83.31 536 MET A CA 1
ATOM 4269 C C . MET A 1 536 ? 35.956 7.124 -32.034 1.00 83.31 536 MET A C 1
ATOM 4271 O O . MET A 1 536 ? 34.761 7.308 -31.835 1.00 83.31 536 MET A O 1
ATOM 4275 N N . ASP A 1 537 ? 36.542 5.948 -31.812 1.00 81.44 537 ASP A N 1
ATOM 4276 C CA . ASP A 1 537 ? 35.831 4.739 -31.381 1.00 81.44 537 ASP A CA 1
ATOM 4277 C C . ASP A 1 537 ? 35.172 4.881 -29.993 1.00 81.44 537 ASP A C 1
ATOM 4279 O O . ASP A 1 537 ? 34.073 4.359 -29.772 1.00 81.44 537 ASP A O 1
ATOM 4283 N N . GLU A 1 538 ? 35.821 5.590 -29.065 1.00 82.44 538 GLU A N 1
ATOM 4284 C CA . GLU A 1 538 ? 35.277 5.960 -27.752 1.00 82.44 538 GLU A CA 1
ATOM 4285 C C . GLU A 1 538 ? 34.070 6.894 -27.904 1.00 82.44 538 GLU A C 1
ATOM 4287 O O . GLU A 1 538 ? 32.981 6.576 -27.425 1.00 82.44 538 GLU A O 1
ATOM 4292 N N . SER A 1 539 ? 34.228 8.006 -28.631 1.00 85.38 539 SER A N 1
ATOM 4293 C CA . SER A 1 539 ? 33.160 8.991 -28.826 1.00 85.38 539 SER A CA 1
ATOM 4294 C C . SER A 1 539 ? 31.956 8.409 -29.562 1.00 85.38 539 SER A C 1
ATOM 4296 O O . SER A 1 539 ? 30.824 8.721 -29.200 1.00 85.38 539 SER A O 1
ATOM 4298 N N . LYS A 1 540 ? 32.158 7.530 -30.554 1.00 86.00 540 LYS A N 1
ATOM 4299 C CA . LYS A 1 540 ? 31.045 6.843 -31.227 1.00 86.00 540 LYS A CA 1
ATOM 4300 C C . LYS A 1 540 ? 30.210 6.010 -30.246 1.00 86.00 540 LYS A C 1
ATOM 4302 O O . LYS A 1 540 ? 28.991 6.161 -30.211 1.00 86.00 540 LYS A O 1
ATOM 4307 N N . HIS A 1 541 ? 30.872 5.225 -29.390 1.00 83.19 541 HIS A N 1
ATOM 4308 C CA . HIS A 1 541 ? 30.192 4.405 -28.385 1.00 83.19 541 HIS A CA 1
ATOM 4309 C C . HIS A 1 541 ? 29.460 5.249 -27.333 1.00 83.19 541 HIS A C 1
ATOM 4311 O O . HIS A 1 541 ? 28.336 4.925 -26.950 1.00 83.19 541 HIS A O 1
ATOM 4317 N N . GLU A 1 542 ? 30.079 6.337 -26.864 1.00 83.75 542 GLU A N 1
ATOM 4318 C CA . GLU A 1 542 ? 29.456 7.261 -25.910 1.00 83.75 542 GLU A CA 1
ATOM 4319 C C . GLU A 1 542 ? 28.167 7.866 -26.475 1.00 83.75 542 GLU A C 1
ATOM 4321 O O . GLU A 1 542 ? 27.135 7.850 -25.798 1.00 83.75 542 GLU A O 1
ATOM 4326 N N . ILE A 1 543 ? 28.201 8.327 -27.730 1.00 88.56 543 ILE A N 1
ATOM 4327 C CA . ILE A 1 543 ? 27.025 8.881 -28.407 1.00 88.56 543 ILE A CA 1
ATOM 4328 C C . ILE A 1 543 ? 25.947 7.803 -28.572 1.00 88.56 543 ILE A C 1
ATOM 4330 O O . ILE A 1 543 ? 24.788 8.062 -28.250 1.00 88.56 543 ILE A O 1
ATOM 4334 N N . HIS A 1 544 ? 26.310 6.587 -28.998 1.00 86.38 544 HIS A N 1
ATOM 4335 C CA . HIS A 1 544 ? 25.365 5.469 -29.101 1.00 86.38 544 HIS A CA 1
ATOM 4336 C C . HIS A 1 544 ? 24.670 5.200 -27.758 1.00 86.38 544 HIS A C 1
ATOM 4338 O O . HIS A 1 544 ? 23.442 5.166 -27.681 1.00 86.38 544 HIS A O 1
ATOM 4344 N N . SER A 1 545 ? 25.438 5.102 -26.670 1.00 84.88 545 SER A N 1
ATOM 4345 C CA . SER A 1 545 ? 24.897 4.866 -25.328 1.00 84.88 545 SER A CA 1
ATOM 4346 C C . SER A 1 545 ? 23.966 5.985 -24.845 1.00 84.88 545 SER A C 1
ATOM 4348 O O . SER A 1 545 ? 23.026 5.720 -24.090 1.00 84.88 545 SER A O 1
ATOM 4350 N N . GLN A 1 546 ? 24.238 7.238 -25.207 1.00 88.19 546 GLN A N 1
ATOM 4351 C CA . GLN A 1 546 ? 23.394 8.376 -24.835 1.00 88.19 546 GLN A CA 1
ATOM 4352 C C . GLN A 1 546 ? 22.092 8.377 -25.641 1.00 88.19 546 GLN A C 1
ATOM 4354 O O . GLN A 1 546 ? 21.027 8.647 -25.085 1.00 88.19 546 GLN A O 1
ATOM 4359 N N . VAL A 1 547 ? 22.152 8.012 -26.925 1.00 89.62 547 VAL A N 1
ATOM 4360 C CA . VAL A 1 547 ? 20.971 7.840 -27.783 1.00 89.62 547 VAL A CA 1
ATOM 4361 C C . VAL A 1 547 ? 20.085 6.689 -27.287 1.00 89.62 547 VAL A C 1
ATOM 4363 O O . VAL A 1 547 ? 18.861 6.843 -27.241 1.00 89.62 547 VAL A O 1
ATOM 4366 N N . ASP A 1 548 ? 20.671 5.587 -26.809 1.00 86.62 548 ASP A N 1
ATOM 4367 C CA . ASP A 1 548 ? 19.929 4.498 -26.153 1.00 86.62 548 ASP A CA 1
ATOM 4368 C C . ASP A 1 548 ? 19.149 5.006 -24.928 1.00 86.62 548 ASP A C 1
ATOM 4370 O O . ASP A 1 548 ? 17.974 4.687 -24.746 1.00 86.62 548 ASP A O 1
ATOM 4374 N N . ALA A 1 549 ? 19.772 5.845 -24.095 1.00 87.75 549 ALA A N 1
ATOM 4375 C CA . ALA A 1 549 ? 19.119 6.429 -22.924 1.00 87.75 549 ALA A CA 1
ATOM 4376 C C . ALA A 1 549 ? 18.006 7.426 -23.298 1.00 87.75 549 ALA A C 1
ATOM 4378 O O . ALA A 1 549 ? 16.964 7.459 -22.642 1.00 87.75 549 ALA A O 1
ATOM 4379 N N . ILE A 1 550 ? 18.201 8.226 -24.352 1.00 91.50 550 ILE A N 1
ATOM 4380 C CA . ILE A 1 550 ? 17.204 9.190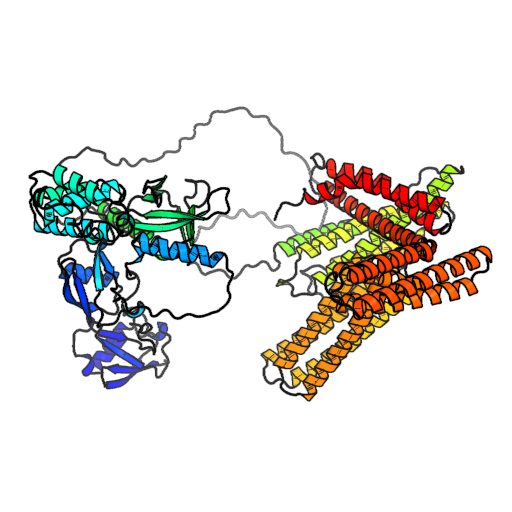 -24.850 1.00 91.50 550 ILE A CA 1
ATOM 4381 C C . ILE A 1 550 ? 15.978 8.461 -25.408 1.00 91.50 550 ILE A C 1
ATOM 4383 O O . ILE A 1 550 ? 14.845 8.821 -25.078 1.00 91.50 550 ILE A O 1
ATOM 4387 N N . THR A 1 551 ? 16.184 7.425 -26.224 1.00 91.75 551 THR A N 1
ATOM 4388 C CA . THR A 1 551 ? 15.095 6.622 -26.802 1.00 91.75 551 THR A CA 1
ATOM 4389 C C . THR A 1 551 ? 14.345 5.839 -25.719 1.00 91.75 551 THR A C 1
ATOM 4391 O O . THR A 1 551 ? 13.115 5.910 -25.661 1.00 91.75 551 THR A O 1
ATOM 4394 N N . ALA A 1 552 ? 15.051 5.209 -24.774 1.00 90.44 552 ALA A N 1
ATOM 4395 C CA . ALA A 1 552 ? 14.438 4.559 -23.613 1.00 90.44 552 ALA A CA 1
ATOM 4396 C C . ALA A 1 552 ? 13.642 5.539 -22.734 1.00 90.44 552 ALA A C 1
ATOM 4398 O O . ALA A 1 552 ? 12.499 5.264 -22.367 1.00 90.44 552 ALA A O 1
ATOM 4399 N N . GLY A 1 553 ? 14.218 6.705 -22.421 1.00 91.00 553 GLY A N 1
ATOM 4400 C CA . GLY A 1 553 ? 13.549 7.753 -21.650 1.00 91.00 553 GLY A CA 1
ATOM 4401 C C . GLY A 1 553 ? 12.295 8.271 -22.354 1.00 91.00 553 GLY A C 1
ATOM 4402 O O . GLY A 1 553 ? 11.257 8.447 -21.721 1.00 91.00 553 GLY A O 1
ATOM 4403 N N . THR A 1 554 ? 12.355 8.440 -23.676 1.00 92.56 554 THR A N 1
ATOM 4404 C CA . THR A 1 554 ? 11.215 8.870 -24.500 1.00 92.56 554 THR A CA 1
ATOM 4405 C C . THR A 1 554 ? 10.082 7.843 -24.466 1.00 92.56 554 THR A C 1
ATOM 4407 O O . THR A 1 554 ? 8.928 8.206 -24.231 1.00 92.56 554 THR A O 1
ATOM 4410 N N . ALA A 1 555 ? 10.399 6.554 -24.628 1.00 92.00 555 ALA A N 1
ATOM 4411 C CA . ALA A 1 555 ? 9.421 5.474 -24.505 1.00 92.00 555 ALA A CA 1
ATOM 4412 C C . ALA A 1 555 ? 8.836 5.380 -23.082 1.00 92.00 555 ALA A C 1
ATOM 4414 O O . ALA A 1 555 ? 7.637 5.161 -22.925 1.00 92.00 555 ALA A O 1
ATOM 4415 N N . SER A 1 556 ? 9.645 5.628 -22.047 1.00 91.88 556 SER A N 1
ATOM 4416 C CA . SER A 1 556 ? 9.195 5.671 -20.649 1.00 91.88 556 SER A CA 1
ATOM 4417 C C . SER A 1 556 ? 8.213 6.819 -20.381 1.00 91.88 556 SER A C 1
ATOM 4419 O O . SER A 1 556 ? 7.148 6.587 -19.813 1.00 91.88 556 SER A O 1
ATOM 4421 N N . VAL A 1 557 ? 8.484 8.039 -20.872 1.00 91.62 557 VAL A N 1
ATOM 4422 C CA . VAL A 1 557 ? 7.529 9.168 -20.794 1.00 91.62 557 VAL A CA 1
ATOM 4423 C C . VAL A 1 557 ? 6.204 8.794 -21.452 1.00 91.62 557 VAL A C 1
ATOM 4425 O O . VAL A 1 557 ? 5.135 9.053 -20.897 1.00 91.62 557 VAL A O 1
ATOM 4428 N N . VAL A 1 558 ? 6.261 8.144 -22.616 1.00 91.00 558 VAL A N 1
ATOM 4429 C CA . VAL A 1 558 ? 5.068 7.673 -23.322 1.00 91.00 558 VAL A CA 1
ATOM 4430 C C . VAL A 1 558 ? 4.315 6.611 -22.503 1.00 91.00 558 VAL A C 1
ATOM 4432 O O . VAL A 1 558 ? 3.092 6.693 -22.402 1.00 91.00 558 VAL A O 1
ATOM 4435 N N . ASN A 1 559 ? 5.025 5.663 -21.887 1.00 90.31 559 ASN A N 1
ATOM 4436 C CA . ASN A 1 559 ? 4.444 4.592 -21.075 1.00 90.31 559 ASN A CA 1
ATOM 4437 C C . ASN A 1 559 ? 3.807 5.086 -19.775 1.00 90.31 559 ASN A C 1
ATOM 4439 O O . ASN A 1 559 ? 2.696 4.676 -19.443 1.00 90.31 559 ASN A O 1
ATOM 4443 N N . LEU A 1 560 ? 4.469 5.997 -19.067 1.00 88.69 560 LEU A N 1
ATOM 4444 C CA . LEU A 1 560 ? 3.989 6.544 -17.799 1.00 88.69 560 LEU A CA 1
ATOM 4445 C C . LEU A 1 560 ? 2.766 7.450 -17.986 1.00 88.69 560 LEU A C 1
ATOM 4447 O O . LEU A 1 560 ? 1.872 7.453 -17.149 1.00 88.69 560 LEU A O 1
ATOM 4451 N N . THR A 1 561 ? 2.680 8.165 -19.111 1.00 86.88 561 THR A N 1
ATOM 4452 C CA . THR A 1 561 ? 1.551 9.057 -19.451 1.00 86.88 561 THR A CA 1
ATOM 4453 C C . THR A 1 561 ? 0.420 8.355 -20.218 1.00 86.88 561 THR A C 1
ATOM 4455 O O . THR A 1 561 ? -0.359 9.001 -20.922 1.00 86.88 561 THR A O 1
ATOM 4458 N N . ALA A 1 562 ? 0.360 7.022 -20.158 1.00 81.81 562 ALA A N 1
ATOM 4459 C CA . ALA A 1 562 ? -0.661 6.213 -20.828 1.00 81.81 562 ALA A CA 1
ATOM 4460 C C . ALA A 1 562 ? -1.964 6.064 -20.021 1.00 81.81 562 ALA A C 1
ATOM 4462 O O . ALA A 1 562 ? -2.998 5.692 -20.583 1.00 81.81 562 ALA A O 1
ATOM 4463 N N . GLY A 1 563 ? -1.894 6.283 -18.705 1.00 74.81 563 GLY A N 1
ATOM 4464 C CA . GLY A 1 563 ? -3.016 6.151 -17.776 1.00 74.81 563 GLY A CA 1
ATOM 4465 C C . GLY A 1 563 ? -3.842 7.428 -17.626 1.00 74.81 563 GLY A C 1
ATOM 4466 O O . GLY A 1 563 ? -3.605 8.434 -18.293 1.00 74.81 563 GLY A O 1
ATOM 4467 N N . ASP A 1 564 ? -4.814 7.379 -16.716 1.00 74.31 564 ASP A N 1
ATOM 4468 C CA . ASP A 1 564 ? -5.575 8.559 -16.306 1.00 74.31 564 ASP A CA 1
ATOM 4469 C C . ASP A 1 564 ? -4.619 9.610 -15.693 1.00 74.31 564 ASP A C 1
ATOM 4471 O O . ASP A 1 564 ? -3.721 9.241 -14.920 1.00 74.31 564 ASP A O 1
ATOM 4475 N N . PRO A 1 565 ? -4.782 10.915 -15.993 1.00 71.81 565 PRO A N 1
ATOM 4476 C CA . PRO A 1 565 ? -4.042 11.981 -15.326 1.00 71.81 565 PRO A CA 1
ATOM 4477 C C . PRO A 1 565 ? -4.035 11.890 -13.790 1.00 71.81 565 PRO A C 1
ATOM 4479 O O . PRO A 1 565 ? -3.051 12.267 -13.161 1.00 71.81 565 PRO A O 1
ATOM 4482 N N . ALA A 1 566 ? -5.089 11.366 -13.159 1.00 72.38 566 ALA A N 1
ATOM 4483 C CA . ALA A 1 566 ? -5.137 11.207 -11.704 1.00 72.38 566 ALA A CA 1
ATOM 4484 C C . ALA A 1 566 ? -4.277 10.041 -11.172 1.00 72.38 566 ALA A C 1
ATOM 4486 O O . ALA A 1 566 ? -3.846 10.078 -10.020 1.00 72.38 566 ALA A O 1
ATOM 4487 N N . GLU A 1 567 ? -4.019 9.021 -11.995 1.00 76.75 567 GLU A N 1
ATOM 4488 C CA . GLU A 1 567 ? -3.272 7.805 -11.629 1.00 76.75 567 GLU A CA 1
ATOM 4489 C C . GLU A 1 567 ? -1.815 7.823 -12.125 1.00 76.75 567 GLU A C 1
ATOM 4491 O O . GLU A 1 567 ? -1.037 6.913 -11.838 1.00 76.75 567 GLU A O 1
ATOM 4496 N N . THR A 1 568 ? -1.436 8.856 -12.879 1.00 81.62 568 THR A N 1
ATOM 4497 C CA . THR A 1 568 ? -0.107 8.984 -13.481 1.00 81.62 568 THR A CA 1
ATOM 4498 C C . THR A 1 568 ? 0.937 9.417 -12.449 1.00 81.62 568 THR A C 1
ATOM 4500 O O . THR A 1 568 ? 0.800 10.450 -11.791 1.00 81.62 568 THR A O 1
ATOM 4503 N N . ASP A 1 569 ? 2.045 8.676 -12.362 1.00 85.19 569 ASP A N 1
ATOM 4504 C CA . ASP A 1 569 ? 3.203 9.083 -11.564 1.00 85.19 569 ASP A CA 1
ATOM 4505 C C . ASP A 1 569 ? 4.043 10.141 -12.299 1.00 85.19 569 ASP A C 1
ATOM 4507 O O . ASP A 1 569 ? 5.008 9.858 -13.014 1.00 85.19 569 ASP A O 1
ATOM 4511 N N . TYR A 1 570 ? 3.681 11.405 -12.088 1.00 85.69 570 TYR A N 1
ATOM 4512 C CA . TYR A 1 570 ? 4.392 12.552 -12.653 1.00 85.69 570 TYR A CA 1
ATOM 4513 C C . TYR A 1 570 ? 5.827 12.715 -12.138 1.00 85.69 570 TYR A C 1
ATOM 4515 O O . TYR A 1 570 ? 6.629 13.389 -12.789 1.00 85.69 570 TYR A O 1
ATOM 4523 N N . THR A 1 571 ? 6.179 12.104 -11.002 1.00 86.44 571 THR A N 1
ATOM 4524 C CA . THR A 1 571 ? 7.555 12.153 -10.491 1.00 86.44 571 THR A CA 1
ATOM 4525 C C . THR A 1 571 ? 8.471 11.251 -11.315 1.00 86.44 571 THR A C 1
ATOM 4527 O O . THR A 1 571 ? 9.558 11.680 -11.711 1.00 86.44 571 THR A O 1
ATOM 4530 N N . ALA A 1 572 ? 7.991 10.062 -11.691 1.00 86.94 572 ALA A N 1
ATOM 4531 C CA . ALA A 1 572 ? 8.682 9.171 -12.618 1.00 86.94 572 ALA A CA 1
ATOM 4532 C C . ALA A 1 572 ? 8.816 9.792 -14.022 1.00 86.94 572 ALA A C 1
ATOM 4534 O O . ALA A 1 572 ? 9.882 9.700 -14.636 1.00 86.94 572 ALA A O 1
ATOM 4535 N N . VAL A 1 573 ? 7.786 10.506 -14.503 1.00 88.31 573 VAL A N 1
ATOM 4536 C CA . VAL A 1 573 ? 7.856 11.259 -15.773 1.00 88.31 573 VAL A CA 1
ATOM 4537 C C . VAL A 1 573 ? 8.960 12.323 -15.720 1.00 88.31 573 VAL A C 1
ATOM 4539 O O . VAL A 1 573 ? 9.751 12.441 -16.656 1.00 88.31 573 VAL A O 1
ATOM 4542 N N . GLY A 1 574 ? 9.071 13.062 -14.610 1.00 88.56 574 GLY A N 1
ATOM 4543 C CA . GLY A 1 574 ? 10.126 14.062 -14.411 1.00 88.56 574 GLY A CA 1
ATOM 4544 C C . GLY A 1 574 ? 11.535 13.465 -14.392 1.00 88.56 574 GLY A C 1
ATOM 4545 O O . GLY A 1 574 ? 12.473 14.066 -14.922 1.00 88.56 574 GLY A O 1
ATOM 4546 N N . CYS A 1 575 ? 11.686 12.256 -13.846 1.00 87.06 575 CYS A N 1
ATOM 4547 C CA . CYS A 1 575 ? 12.943 11.513 -13.890 1.00 87.06 575 CYS A CA 1
ATOM 4548 C C . CYS A 1 575 ? 13.344 11.180 -15.336 1.00 87.06 575 CYS A C 1
ATOM 4550 O O . CYS A 1 575 ? 14.444 11.539 -15.757 1.00 87.06 575 CYS A O 1
ATOM 4552 N N . ALA A 1 576 ? 12.429 10.607 -16.125 1.00 89.62 576 ALA A N 1
ATOM 4553 C CA . ALA A 1 576 ? 12.683 10.276 -17.527 1.00 89.62 576 ALA A CA 1
ATOM 4554 C C . ALA A 1 576 ? 13.033 11.518 -18.372 1.00 89.62 576 ALA A C 1
ATOM 4556 O O . ALA A 1 576 ? 13.985 11.488 -19.153 1.00 89.62 576 ALA A O 1
ATOM 4557 N N . VAL A 1 577 ? 12.332 12.639 -18.166 1.00 90.75 577 VAL A N 1
ATOM 4558 C CA . VAL A 1 577 ? 12.628 13.930 -18.818 1.00 90.75 577 VAL A CA 1
ATOM 4559 C C . VAL A 1 577 ? 14.035 14.430 -18.482 1.00 90.75 577 VAL A C 1
ATOM 4561 O O . VAL A 1 577 ? 14.770 14.875 -19.368 1.00 90.75 577 VAL A O 1
ATOM 4564 N N . THR A 1 578 ? 14.437 14.314 -17.216 1.00 88.31 578 THR A N 1
ATOM 4565 C CA . THR A 1 578 ? 15.770 14.726 -16.768 1.00 88.31 578 THR A CA 1
ATOM 4566 C C . THR A 1 578 ? 16.844 13.871 -17.439 1.00 88.31 578 THR A C 1
ATOM 4568 O O . THR A 1 578 ? 17.781 14.428 -18.011 1.00 88.31 578 THR A O 1
ATOM 4571 N N . THR A 1 579 ? 16.662 12.545 -17.468 1.00 87.50 579 THR A N 1
ATOM 4572 C CA . THR A 1 579 ? 17.552 11.602 -18.164 1.00 87.50 579 THR A CA 1
ATOM 4573 C C . THR A 1 579 ? 17.693 11.931 -19.649 1.00 87.50 579 THR A C 1
ATOM 4575 O O . THR A 1 579 ? 18.811 11.913 -20.163 1.00 87.50 579 THR A O 1
ATOM 4578 N N . ILE A 1 580 ? 16.602 12.273 -20.341 1.00 91.19 580 ILE A N 1
ATOM 4579 C CA . ILE A 1 580 ? 16.662 12.698 -21.748 1.00 91.19 580 ILE A CA 1
ATOM 4580 C C . ILE A 1 580 ? 17.526 13.958 -21.878 1.00 91.19 580 ILE A C 1
ATOM 4582 O O . ILE A 1 580 ? 18.458 13.989 -22.679 1.00 91.19 580 ILE A O 1
ATOM 4586 N N . SER A 1 581 ? 17.250 14.986 -21.070 1.00 90.31 581 SER A N 1
ATOM 4587 C CA . SER A 1 581 ? 17.962 16.265 -21.167 1.00 90.31 581 SER A CA 1
ATOM 4588 C C . SER A 1 581 ? 19.449 16.159 -20.818 1.00 90.31 581 SER A C 1
ATOM 4590 O O . SER A 1 581 ? 20.275 16.724 -21.532 1.00 90.31 581 SER A O 1
ATOM 4592 N N . SER A 1 582 ? 19.819 15.386 -19.790 1.00 87.62 582 SER A N 1
ATOM 4593 C CA . SER A 1 582 ? 21.219 15.204 -19.398 1.00 87.62 582 SER A CA 1
ATOM 4594 C C . SER A 1 582 ? 22.004 14.457 -20.474 1.00 87.62 582 SER A C 1
ATOM 4596 O O . SER A 1 582 ? 23.071 14.910 -20.883 1.00 87.62 582 SER A O 1
ATOM 4598 N N . ASN A 1 583 ? 21.455 13.357 -21.001 1.00 89.19 583 ASN A N 1
ATOM 4599 C CA . ASN A 1 583 ? 22.115 12.599 -22.064 1.00 89.19 583 ASN A CA 1
ATOM 4600 C C . ASN A 1 583 ? 22.211 13.412 -23.359 1.00 89.19 583 ASN A C 1
ATOM 4602 O O . ASN A 1 583 ? 23.228 13.324 -24.036 1.00 89.19 583 ASN A O 1
ATOM 4606 N N . LEU A 1 584 ? 21.231 14.270 -23.667 1.00 90.12 584 LEU A N 1
ATOM 4607 C CA . LEU A 1 584 ? 21.323 15.170 -24.816 1.00 90.12 584 LEU A CA 1
ATOM 4608 C C . LEU A 1 584 ? 22.460 16.196 -24.661 1.00 90.12 584 LEU A C 1
ATOM 4610 O O . LEU A 1 584 ? 23.157 16.489 -25.633 1.00 90.12 584 LEU A O 1
ATOM 4614 N N . THR A 1 585 ? 22.687 16.724 -23.452 1.00 88.00 585 THR A N 1
ATOM 4615 C CA . THR A 1 585 ? 23.810 17.648 -23.213 1.00 88.00 585 THR A CA 1
ATOM 4616 C C . THR A 1 585 ? 25.171 16.966 -23.358 1.00 88.00 585 THR A C 1
ATOM 4618 O O . THR A 1 585 ? 26.067 17.541 -23.976 1.00 88.00 585 THR A O 1
ATOM 4621 N N . GLU A 1 586 ? 25.333 15.736 -22.865 1.00 85.19 586 GLU A N 1
ATOM 4622 C CA . GLU A 1 586 ? 26.560 14.950 -23.072 1.00 85.19 586 GLU A CA 1
ATOM 4623 C C . GLU A 1 586 ? 26.755 14.602 -24.554 1.00 85.19 586 GLU A C 1
ATOM 4625 O O . GLU A 1 586 ? 27.837 14.805 -25.104 1.00 85.19 586 GLU A O 1
ATOM 4630 N N . MET A 1 587 ? 25.680 14.192 -25.231 1.00 90.25 587 MET A N 1
ATOM 4631 C CA . MET A 1 587 ? 25.670 13.878 -26.662 1.00 90.25 587 MET A CA 1
ATOM 4632 C C . MET A 1 587 ? 26.091 15.063 -27.510 1.00 90.25 587 MET A C 1
ATOM 4634 O O . MET A 1 587 ? 26.885 14.903 -28.434 1.00 90.25 587 MET A O 1
ATOM 4638 N N . SER A 1 588 ? 25.628 16.267 -27.171 1.00 89.44 588 SER A N 1
ATOM 4639 C CA . SER A 1 588 ? 26.047 17.470 -27.886 1.00 89.44 588 SER A CA 1
ATOM 4640 C C . SER A 1 588 ? 27.565 17.686 -27.825 1.00 89.44 588 SER A C 1
ATOM 4642 O O . SER A 1 588 ? 28.169 18.043 -28.833 1.00 89.44 588 SER A O 1
ATOM 4644 N N . ARG A 1 589 ? 28.207 17.382 -26.688 1.00 86.88 589 ARG A N 1
ATOM 4645 C CA . ARG A 1 589 ? 29.667 17.465 -26.537 1.00 86.88 589 ARG A CA 1
ATOM 4646 C C . ARG A 1 589 ? 30.384 16.344 -27.287 1.00 86.88 589 ARG A C 1
ATOM 4648 O O . ARG A 1 589 ? 31.320 16.625 -28.030 1.00 86.88 589 ARG A O 1
ATOM 4655 N N . GLY A 1 590 ? 29.916 15.104 -27.148 1.00 87.25 590 GLY A N 1
ATOM 4656 C CA . GLY A 1 590 ? 30.500 13.946 -27.833 1.00 87.25 590 GLY A CA 1
ATOM 4657 C C . GLY A 1 590 ? 30.455 14.079 -29.358 1.00 87.25 590 GLY A C 1
ATOM 4658 O O . GLY A 1 590 ? 31.456 13.849 -30.037 1.00 87.25 590 GLY A O 1
ATOM 4659 N N . VAL A 1 591 ? 29.322 14.535 -29.906 1.00 89.25 591 VAL A N 1
ATOM 4660 C CA . VAL A 1 591 ? 29.147 14.753 -31.349 1.00 89.25 591 VAL A CA 1
ATOM 4661 C C . VAL A 1 591 ? 30.069 15.856 -31.873 1.00 89.25 591 VAL A C 1
ATOM 4663 O O . VAL A 1 591 ? 30.623 15.702 -32.959 1.00 89.25 591 VAL A O 1
ATOM 4666 N N . LYS A 1 592 ? 30.282 16.945 -31.121 1.00 88.56 592 LYS A N 1
ATOM 4667 C CA . LYS A 1 592 ? 31.215 18.014 -31.522 1.00 88.56 592 LYS A CA 1
ATOM 4668 C C . LYS A 1 592 ? 32.651 17.517 -31.639 1.00 88.56 592 LYS A C 1
ATOM 4670 O O . LYS A 1 592 ? 33.325 17.850 -32.615 1.00 88.56 592 LYS A O 1
ATOM 4675 N N . LEU A 1 593 ? 33.093 16.713 -30.672 1.00 87.44 593 LEU A N 1
ATOM 4676 C CA . LEU A 1 593 ? 34.418 16.100 -30.693 1.00 87.44 593 LEU A CA 1
ATOM 4677 C C . LEU A 1 593 ? 34.556 15.145 -31.886 1.00 87.44 593 LEU A C 1
ATOM 4679 O O . LEU A 1 593 ? 35.509 15.254 -32.653 1.00 87.44 593 LEU A O 1
ATOM 4683 N N . LEU A 1 594 ? 33.575 14.262 -32.095 1.00 87.56 594 LEU A N 1
ATOM 4684 C CA . LEU A 1 594 ? 33.580 13.318 -33.214 1.00 87.56 594 LEU A CA 1
ATOM 4685 C C . LEU A 1 594 ? 33.555 14.029 -34.576 1.00 87.56 594 LEU A C 1
ATOM 4687 O O . LEU A 1 594 ? 34.296 13.647 -35.479 1.00 87.56 594 LEU A O 1
ATOM 4691 N N . ALA A 1 595 ? 32.745 15.079 -34.724 1.00 86.50 595 ALA A N 1
ATOM 4692 C CA . ALA A 1 595 ? 32.671 15.870 -35.948 1.00 86.50 595 ALA A CA 1
ATOM 4693 C C . ALA A 1 595 ? 34.004 16.567 -36.259 1.00 86.50 595 ALA A C 1
ATOM 4695 O O . ALA A 1 595 ? 34.409 16.600 -37.417 1.00 86.50 595 ALA A O 1
ATOM 4696 N N . ALA A 1 596 ? 34.702 17.077 -35.239 1.00 85.75 596 ALA A N 1
ATOM 4697 C CA . ALA A 1 596 ? 36.021 17.678 -35.412 1.00 85.75 596 ALA A CA 1
ATOM 4698 C C . ALA A 1 596 ? 37.074 16.634 -35.828 1.00 85.75 596 ALA A C 1
ATOM 4700 O O . ALA A 1 596 ? 37.882 16.895 -36.717 1.00 85.75 596 ALA A O 1
ATOM 4701 N N . LEU A 1 597 ? 37.043 15.435 -35.229 1.00 84.75 597 LEU A N 1
ATOM 4702 C CA . LEU A 1 597 ? 37.948 14.331 -35.581 1.00 84.75 597 LEU A CA 1
ATOM 4703 C C . LEU A 1 597 ? 37.705 13.815 -37.011 1.00 84.75 597 LEU A C 1
ATOM 4705 O O . LEU A 1 597 ? 38.660 13.485 -37.708 1.00 84.75 597 LEU A O 1
ATOM 4709 N N . LEU A 1 598 ? 36.444 13.772 -37.455 1.00 83.12 598 LEU A N 1
ATOM 4710 C CA . LEU A 1 598 ? 36.060 13.385 -38.818 1.00 83.12 598 LEU A CA 1
ATOM 4711 C C . LEU A 1 598 ? 36.543 14.384 -39.877 1.00 83.12 598 LEU A C 1
ATOM 4713 O O . LEU A 1 598 ? 36.963 13.969 -40.957 1.00 83.12 598 LEU A O 1
ATOM 4717 N N . GLU A 1 599 ? 36.490 15.683 -39.573 1.00 82.75 599 GLU A N 1
ATOM 4718 C CA . GLU A 1 599 ? 36.953 16.739 -40.481 1.00 82.75 599 GLU A CA 1
ATOM 4719 C C . GLU A 1 599 ? 38.486 16.688 -40.665 1.00 82.75 599 GLU A C 1
ATOM 4721 O O . GLU A 1 599 ? 38.989 16.894 -41.768 1.00 82.75 599 GLU A O 1
ATOM 4726 N N . ASP A 1 600 ? 39.232 16.329 -39.610 1.00 76.69 600 ASP A N 1
ATOM 4727 C CA . ASP A 1 600 ? 40.697 16.159 -39.641 1.00 76.69 600 ASP A CA 1
ATOM 4728 C C . ASP A 1 600 ? 41.149 14.939 -40.479 1.00 76.69 600 ASP A C 1
ATOM 4730 O O . ASP A 1 600 ? 42.221 14.963 -41.081 1.00 76.69 600 ASP A O 1
ATOM 4734 N N . GLU A 1 601 ? 40.326 13.884 -40.590 1.00 70.62 601 GLU A N 1
ATOM 4735 C CA . GLU A 1 601 ? 40.590 12.727 -41.474 1.00 70.62 601 GLU A CA 1
ATOM 4736 C C . GLU A 1 601 ? 40.166 12.954 -42.942 1.00 70.62 601 GLU A C 1
ATOM 4738 O O . GLU A 1 601 ? 40.306 12.057 -43.777 1.00 70.62 601 GLU A O 1
ATOM 4743 N N . GLY A 1 602 ? 39.681 14.154 -43.288 1.00 66.31 602 GLY A N 1
ATOM 4744 C CA . GLY A 1 602 ? 39.223 14.499 -44.639 1.00 66.31 602 GLY A CA 1
ATOM 4745 C C . GLY A 1 602 ? 37.780 14.077 -44.949 1.00 66.31 602 GLY A C 1
ATOM 4746 O O . GLY A 1 602 ? 37.384 14.073 -46.117 1.00 66.31 602 GLY A O 1
ATOM 4747 N N . GLY A 1 603 ? 36.999 13.713 -43.927 1.00 71.69 603 GLY A N 1
ATOM 4748 C CA . GLY A 1 603 ? 35.558 13.465 -44.021 1.00 71.69 603 GLY A CA 1
ATOM 4749 C C . GLY A 1 603 ? 34.720 14.733 -43.812 1.00 71.69 603 GLY A C 1
ATOM 4750 O O . GLY A 1 603 ? 35.243 15.795 -43.493 1.00 71.69 603 GLY A O 1
ATOM 4751 N N . SER A 1 604 ? 33.394 14.628 -43.976 1.00 76.69 604 SER A N 1
ATOM 4752 C CA . SER A 1 604 ? 32.454 15.718 -43.673 1.00 76.69 604 SER A CA 1
ATOM 4753 C C . SER A 1 604 ? 31.771 15.490 -42.321 1.00 76.69 604 SER A C 1
ATOM 4755 O O . SER A 1 604 ? 30.865 14.660 -42.232 1.00 76.69 604 SER A O 1
ATOM 4757 N N . GLY A 1 605 ? 32.147 16.241 -41.282 1.00 81.19 605 GLY A N 1
ATOM 4758 C CA . GLY A 1 605 ? 31.516 16.173 -39.952 1.00 81.19 605 GLY A CA 1
ATOM 4759 C C . GLY A 1 605 ? 30.195 16.953 -39.838 1.00 81.19 605 GLY A C 1
ATOM 4760 O O . GLY A 1 605 ? 29.431 16.780 -38.888 1.00 81.19 605 GLY A O 1
ATOM 4761 N N . ARG A 1 606 ? 29.879 17.805 -40.824 1.00 85.12 606 ARG A N 1
ATOM 4762 C CA . ARG A 1 606 ? 28.676 18.665 -40.824 1.00 85.12 606 ARG A CA 1
ATOM 4763 C C . ARG A 1 606 ? 27.329 17.920 -40.846 1.00 85.12 606 ARG A C 1
ATOM 4765 O O . ARG A 1 606 ? 26.432 18.354 -40.121 1.00 85.12 606 ARG A O 1
ATOM 4772 N N . PRO A 1 607 ? 27.139 16.830 -41.619 1.00 88.50 607 PRO A N 1
ATOM 4773 C CA . PRO A 1 607 ? 25.896 16.053 -41.588 1.00 88.50 607 PRO A CA 1
ATOM 4774 C C . PRO A 1 607 ? 25.590 15.474 -40.202 1.00 88.50 607 PRO A C 1
ATOM 4776 O O . PRO A 1 607 ? 24.434 15.461 -39.786 1.00 88.50 607 PRO A O 1
ATOM 4779 N N . LEU A 1 608 ? 26.626 15.079 -39.452 1.00 88.88 608 LEU A N 1
ATOM 4780 C CA . LEU A 1 608 ? 26.496 14.569 -38.089 1.00 88.88 608 LEU A CA 1
ATOM 4781 C C . LEU A 1 608 ? 25.990 15.654 -37.119 1.00 88.88 608 LEU A C 1
ATOM 4783 O O . LEU A 1 608 ? 25.054 15.416 -36.356 1.00 88.88 608 LEU A O 1
ATOM 4787 N N . LEU A 1 609 ? 26.553 16.867 -37.193 1.00 89.44 609 LEU A N 1
ATOM 4788 C CA . LEU A 1 609 ? 26.086 18.016 -36.403 1.00 89.44 609 LEU A CA 1
ATOM 4789 C C . LEU A 1 609 ? 24.630 18.377 -36.734 1.00 89.44 609 LEU A C 1
ATOM 4791 O O . LEU A 1 609 ? 23.846 18.684 -35.835 1.00 89.44 609 LEU A O 1
ATOM 4795 N N . GLN A 1 610 ? 24.245 18.306 -38.013 1.00 90.12 610 GLN A N 1
ATOM 4796 C CA . GLN A 1 610 ? 22.874 18.581 -38.442 1.00 90.12 610 GLN A CA 1
ATOM 4797 C C . GLN A 1 610 ? 21.882 17.522 -37.935 1.00 90.12 610 GLN A C 1
ATOM 4799 O O . GLN A 1 610 ? 20.808 17.887 -37.455 1.00 90.12 610 GLN A O 1
ATOM 4804 N N . ALA A 1 611 ? 22.244 16.236 -37.980 1.00 91.12 611 ALA A N 1
ATOM 4805 C CA . ALA A 1 611 ? 21.428 15.154 -37.426 1.00 91.12 611 ALA A CA 1
ATOM 4806 C C . ALA A 1 611 ? 21.243 15.305 -35.903 1.00 91.12 611 ALA A C 1
ATOM 4808 O O . ALA A 1 611 ? 20.125 15.199 -35.397 1.00 91.12 611 ALA A O 1
ATOM 4809 N N . ALA A 1 612 ? 22.306 15.663 -35.172 1.00 92.12 612 ALA A N 1
ATOM 4810 C CA . ALA A 1 612 ? 22.236 15.917 -33.731 1.00 92.12 612 ALA A CA 1
ATOM 4811 C C . ALA A 1 612 ? 21.340 17.121 -33.378 1.00 92.12 612 ALA A C 1
ATOM 4813 O O . ALA A 1 612 ? 20.577 17.061 -32.411 1.00 92.12 612 ALA A O 1
ATOM 4814 N N . LYS A 1 613 ? 21.364 18.195 -34.183 1.00 92.00 613 LYS A N 1
ATOM 4815 C CA . LYS A 1 613 ? 20.423 19.324 -34.042 1.00 92.00 613 LYS A CA 1
ATOM 4816 C C . LYS A 1 613 ? 18.982 18.913 -34.321 1.00 92.00 613 LYS A C 1
ATOM 4818 O O . LYS A 1 613 ? 18.086 19.347 -33.601 1.00 92.00 613 LYS A O 1
ATOM 4823 N N . GLY A 1 614 ? 18.761 18.079 -35.338 1.00 92.62 614 GLY A N 1
ATOM 4824 C CA . GLY A 1 614 ? 17.449 17.507 -35.643 1.00 92.62 614 GLY A CA 1
ATOM 4825 C C . GLY A 1 614 ? 16.881 16.723 -34.459 1.00 92.62 614 GLY A C 1
ATOM 4826 O O . GLY A 1 614 ? 15.734 16.943 -34.068 1.00 92.62 614 GLY A O 1
ATOM 4827 N N . LEU A 1 615 ? 17.712 15.895 -33.817 1.00 93.75 615 LEU A N 1
ATOM 4828 C CA . LEU A 1 615 ? 17.339 15.156 -32.610 1.00 93.75 615 LEU A CA 1
ATOM 4829 C C . LEU A 1 615 ? 17.022 16.086 -31.427 1.00 93.75 615 LEU A C 1
ATOM 4831 O O . LEU A 1 615 ? 15.990 15.916 -30.779 1.00 93.75 615 LEU A O 1
ATOM 4835 N N . ALA A 1 616 ? 17.850 17.102 -31.170 1.00 93.12 616 ALA A N 1
ATOM 4836 C CA . ALA A 1 616 ? 17.584 18.087 -30.117 1.00 93.12 616 ALA A CA 1
ATOM 4837 C C . ALA A 1 616 ? 16.262 18.849 -30.346 1.00 93.12 616 ALA A C 1
ATOM 4839 O O . ALA A 1 616 ? 15.483 19.040 -29.409 1.00 93.12 616 ALA A O 1
ATOM 4840 N N . GLY A 1 617 ? 15.969 19.212 -31.599 1.00 93.75 617 GLY A N 1
ATOM 4841 C CA . GLY A 1 617 ? 14.698 19.824 -31.990 1.00 93.75 617 GLY A CA 1
ATOM 4842 C C . GLY A 1 617 ? 13.498 18.904 -31.745 1.00 93.75 617 GLY A C 1
ATOM 4843 O O . GLY A 1 617 ? 12.503 19.337 -31.164 1.00 93.75 617 GLY A O 1
ATOM 4844 N N . ALA A 1 618 ? 13.606 17.621 -32.105 1.00 94.31 618 ALA A N 1
ATOM 4845 C CA . ALA A 1 618 ? 12.559 16.631 -31.851 1.00 94.31 618 ALA A CA 1
ATOM 4846 C C . ALA A 1 618 ? 12.305 16.419 -30.345 1.00 94.31 618 ALA A C 1
ATOM 4848 O O . ALA A 1 618 ? 11.153 16.336 -29.917 1.00 94.31 618 ALA A O 1
ATOM 4849 N N . VAL A 1 619 ? 13.362 16.395 -29.524 1.00 93.44 619 VAL A N 1
ATOM 4850 C CA . VAL A 1 619 ? 13.251 16.309 -28.057 1.00 93.44 619 VAL A CA 1
ATOM 4851 C C . VAL A 1 619 ? 12.587 17.561 -27.475 1.00 93.44 619 VAL A C 1
ATOM 4853 O O . VAL A 1 619 ? 11.765 17.450 -26.568 1.00 93.44 619 VAL A O 1
ATOM 4856 N N . SER A 1 620 ? 12.885 18.752 -28.002 1.00 92.56 620 SER A N 1
ATOM 4857 C CA . SER A 1 620 ? 12.214 19.987 -27.575 1.00 92.56 620 SER A CA 1
ATOM 4858 C C . SER A 1 620 ? 10.704 19.945 -27.844 1.00 92.56 620 SER A C 1
ATOM 4860 O O . SER A 1 620 ? 9.921 20.341 -26.978 1.00 92.56 620 SER A O 1
ATOM 4862 N N . GLU A 1 621 ? 10.289 19.413 -28.998 1.00 91.62 621 GLU A N 1
ATOM 4863 C CA . GLU A 1 621 ? 8.872 19.228 -29.334 1.00 91.62 621 GLU A CA 1
ATOM 4864 C C . GLU A 1 621 ? 8.190 18.216 -28.402 1.00 91.62 621 GLU A C 1
ATOM 4866 O O . GLU A 1 621 ? 7.101 18.472 -27.886 1.00 91.62 621 GLU A O 1
ATOM 4871 N N . LEU A 1 622 ? 8.867 17.101 -28.105 1.00 92.44 622 LEU A N 1
ATOM 4872 C CA . LEU A 1 622 ? 8.388 16.108 -27.144 1.00 92.44 622 LEU A CA 1
ATOM 4873 C C . LEU A 1 622 ? 8.147 16.736 -25.764 1.00 92.44 622 LEU A C 1
ATOM 4875 O O . LEU A 1 622 ? 7.068 16.563 -25.199 1.00 92.44 622 LEU A O 1
ATOM 4879 N N . LEU A 1 623 ? 9.116 17.491 -25.234 1.00 90.31 623 LEU A N 1
ATOM 4880 C CA . LEU A 1 623 ? 9.005 18.138 -23.921 1.00 90.31 623 LEU A CA 1
ATOM 4881 C C . LEU A 1 623 ? 7.868 19.163 -23.860 1.00 90.31 623 LEU A C 1
ATOM 4883 O O . LEU A 1 623 ? 7.224 19.290 -22.818 1.00 90.31 623 LEU A O 1
ATOM 4887 N N . ARG A 1 624 ? 7.585 19.856 -24.969 1.00 89.62 624 ARG A N 1
ATOM 4888 C CA . ARG A 1 624 ? 6.435 20.763 -25.074 1.00 89.62 624 ARG A CA 1
ATOM 4889 C C . ARG A 1 624 ? 5.115 19.995 -25.000 1.00 89.62 624 ARG A C 1
ATOM 4891 O O . ARG A 1 624 ? 4.253 20.354 -24.205 1.00 89.62 624 ARG A O 1
ATOM 4898 N N . SER A 1 625 ? 5.000 18.902 -25.755 1.00 88.25 625 SER A N 1
ATOM 4899 C CA . SER A 1 625 ? 3.803 18.048 -25.762 1.00 88.25 625 SER A CA 1
ATOM 4900 C C . SER A 1 625 ? 3.585 17.269 -24.454 1.00 88.25 625 SER A C 1
ATOM 4902 O O . SER A 1 625 ? 2.467 16.868 -24.150 1.00 88.25 625 SER A O 1
ATOM 4904 N N . ALA A 1 626 ? 4.639 17.064 -23.654 1.00 85.12 626 ALA A N 1
ATOM 4905 C CA . ALA A 1 626 ? 4.586 16.360 -22.371 1.00 85.12 626 ALA A CA 1
ATOM 4906 C C . ALA A 1 626 ? 4.101 17.236 -21.198 1.00 85.12 626 ALA A C 1
ATOM 4908 O O . ALA A 1 626 ? 4.018 16.758 -20.064 1.00 85.12 626 ALA A O 1
ATOM 4909 N N . GLN A 1 627 ? 3.792 18.517 -21.436 1.00 83.88 627 GLN A N 1
ATOM 4910 C CA . GLN A 1 627 ? 3.309 19.409 -20.387 1.00 83.88 627 GLN A CA 1
ATOM 4911 C C . GLN A 1 627 ? 1.905 18.994 -19.910 1.00 83.88 627 GLN A C 1
ATOM 4913 O O . GLN A 1 627 ? 0.968 18.984 -20.714 1.00 83.88 627 GLN A O 1
ATOM 4918 N N . PRO A 1 628 ? 1.710 18.741 -18.598 1.00 73.00 628 PRO A N 1
ATOM 4919 C CA . PRO A 1 628 ? 0.430 18.266 -18.061 1.00 73.00 628 PRO A CA 1
ATOM 4920 C C . PRO A 1 628 ? -0.694 19.312 -18.148 1.00 73.00 628 PRO A C 1
ATOM 4922 O O . PRO A 1 628 ? -1.861 18.965 -18.022 1.00 73.00 628 PRO A O 1
ATOM 4925 N N . ALA A 1 629 ? -0.351 20.587 -18.358 1.00 71.62 629 ALA A N 1
ATOM 4926 C CA . ALA A 1 629 ? -1.305 21.683 -18.523 1.00 71.62 629 ALA A CA 1
ATOM 4927 C C . ALA A 1 629 ? -1.795 21.863 -19.972 1.00 71.62 629 ALA A C 1
ATOM 4929 O O . ALA A 1 629 ? -2.686 22.679 -20.213 1.00 71.62 629 ALA A O 1
ATOM 4930 N N . SER A 1 630 ? -1.194 21.166 -20.943 1.00 72.69 630 SER A N 1
ATOM 4931 C CA . SER A 1 630 ? -1.562 21.315 -22.350 1.00 72.69 630 SER A CA 1
ATOM 4932 C C . SER A 1 630 ? -2.863 20.559 -22.643 1.00 72.69 630 SER A C 1
ATOM 4934 O O . SER A 1 630 ? -3.027 19.402 -22.267 1.00 72.69 630 SER A O 1
ATOM 4936 N N . ALA A 1 631 ? -3.804 21.210 -23.330 1.00 69.31 631 ALA A N 1
ATOM 4937 C CA . ALA A 1 631 ? -5.040 20.578 -23.806 1.00 69.31 631 ALA A CA 1
ATOM 4938 C C . ALA A 1 631 ? -4.823 19.792 -25.117 1.00 69.31 631 ALA A C 1
ATOM 4940 O O . ALA A 1 631 ? -5.763 19.575 -25.884 1.00 69.31 631 ALA A O 1
ATOM 4941 N N . GLU A 1 632 ? -3.576 19.430 -25.424 1.00 78.12 632 GLU A N 1
ATOM 4942 C CA . GLU A 1 632 ? -3.234 18.786 -26.683 1.00 78.12 632 GLU A CA 1
ATOM 4943 C C . GLU A 1 632 ? -3.675 17.317 -26.706 1.00 78.12 632 GLU A C 1
ATOM 4945 O O . GLU A 1 632 ? -3.604 16.614 -25.692 1.00 78.12 632 GLU A O 1
ATOM 4950 N N . PRO A 1 633 ? -4.117 16.808 -27.869 1.00 81.44 633 PRO A N 1
ATOM 4951 C CA . PRO A 1 633 ? -4.453 15.404 -27.997 1.00 81.44 633 PRO A CA 1
ATOM 4952 C C . PRO A 1 633 ? -3.199 14.547 -27.804 1.00 81.44 633 PRO A C 1
ATOM 4954 O O . PRO A 1 633 ? -2.136 14.822 -28.362 1.00 81.44 633 PRO A O 1
ATOM 4957 N N . ARG A 1 634 ? -3.346 13.426 -27.090 1.00 82.25 634 ARG A N 1
ATOM 4958 C CA . ARG A 1 634 ? -2.256 12.475 -26.803 1.00 82.25 634 ARG A CA 1
ATOM 4959 C C . ARG A 1 634 ? -1.509 11.993 -28.057 1.00 82.25 634 ARG A C 1
ATOM 4961 O O . ARG A 1 634 ? -0.337 11.627 -27.965 1.00 82.25 634 ARG A O 1
ATOM 4968 N N . GLN A 1 635 ? -2.172 12.014 -29.215 1.00 84.44 635 GLN A N 1
ATOM 4969 C CA . GLN A 1 635 ? -1.608 11.666 -30.519 1.00 84.44 635 GLN A CA 1
ATOM 4970 C C . GLN A 1 635 ? -0.456 12.593 -30.945 1.00 84.44 635 GLN A C 1
ATOM 4972 O O . GLN A 1 635 ? 0.498 12.102 -31.547 1.00 84.44 635 GLN A O 1
ATOM 4977 N N . ASN A 1 636 ? -0.481 13.875 -30.560 1.00 88.25 636 ASN A N 1
ATOM 4978 C CA . ASN A 1 636 ? 0.627 14.806 -30.799 1.00 88.25 636 ASN A CA 1
ATOM 4979 C C . ASN A 1 636 ? 1.890 14.354 -30.059 1.00 88.25 636 ASN A C 1
ATOM 4981 O O . ASN A 1 636 ? 2.956 14.269 -30.663 1.00 88.25 636 ASN A O 1
ATOM 4985 N N . LEU A 1 637 ? 1.757 13.967 -28.783 1.00 89.81 637 LEU A N 1
ATOM 4986 C CA . LEU A 1 637 ? 2.873 13.438 -27.990 1.00 89.81 637 LEU A CA 1
ATOM 4987 C C . LEU A 1 637 ? 3.428 12.148 -28.610 1.00 89.81 637 LEU A C 1
ATOM 4989 O O . LEU A 1 637 ? 4.641 11.972 -28.691 1.00 89.81 637 LEU A O 1
ATOM 4993 N N . LEU A 1 638 ? 2.558 11.247 -29.085 1.00 90.88 638 LEU A N 1
ATOM 4994 C CA . LEU A 1 638 ? 2.987 10.013 -29.759 1.00 90.88 638 LEU A CA 1
ATOM 4995 C C . LEU A 1 638 ? 3.752 10.297 -31.059 1.00 90.88 638 LEU A C 1
ATOM 4997 O O . LEU A 1 638 ? 4.755 9.639 -31.339 1.00 90.88 638 LEU A O 1
ATOM 5001 N N . GLN A 1 639 ? 3.307 11.281 -31.841 1.00 91.00 639 GLN A N 1
ATOM 5002 C CA . GLN A 1 639 ? 3.992 11.694 -33.062 1.00 91.00 639 GLN A CA 1
ATOM 5003 C C . GLN A 1 639 ? 5.341 12.358 -32.758 1.00 91.00 639 GLN A C 1
ATOM 5005 O O . GLN A 1 639 ? 6.338 12.009 -33.390 1.00 91.00 639 GLN A O 1
ATOM 5010 N N . ALA A 1 640 ? 5.392 13.255 -31.769 1.00 91.69 640 ALA A N 1
ATOM 5011 C CA . ALA A 1 640 ? 6.625 13.895 -31.320 1.00 91.69 640 ALA A CA 1
ATOM 5012 C C . ALA A 1 640 ? 7.650 12.856 -30.836 1.00 91.69 640 ALA A C 1
ATOM 5014 O O . ALA A 1 640 ? 8.795 12.871 -31.284 1.00 91.69 640 ALA A O 1
ATOM 5015 N N . ALA A 1 641 ? 7.223 11.882 -30.023 1.00 92.62 641 ALA A N 1
ATOM 5016 C CA . ALA A 1 641 ? 8.060 10.754 -29.613 1.00 92.62 641 ALA A CA 1
ATOM 5017 C C . ALA A 1 641 ? 8.564 9.951 -30.826 1.00 92.62 641 ALA A C 1
ATOM 5019 O O . ALA A 1 641 ? 9.756 9.680 -30.946 1.00 92.62 641 ALA A O 1
ATOM 5020 N N . GLY A 1 642 ? 7.686 9.636 -31.782 1.00 92.38 642 GLY A N 1
ATOM 5021 C CA . GLY A 1 642 ? 8.070 8.936 -33.008 1.00 92.38 642 GLY A CA 1
ATOM 5022 C C . GLY A 1 642 ? 9.098 9.685 -33.869 1.00 92.38 642 GLY A C 1
ATOM 5023 O O . GLY A 1 642 ? 9.892 9.043 -34.558 1.00 92.38 642 GLY A O 1
ATOM 5024 N N . ASN A 1 643 ? 9.105 11.019 -33.840 1.00 93.12 643 ASN A N 1
ATOM 5025 C CA . ASN A 1 643 ? 10.109 11.837 -34.527 1.00 93.12 643 ASN A CA 1
ATOM 5026 C C . ASN A 1 643 ? 11.466 11.801 -33.809 1.00 93.12 643 ASN A C 1
ATOM 5028 O O . ASN A 1 643 ? 12.492 11.789 -34.482 1.00 93.12 643 ASN A O 1
ATOM 5032 N N . VAL A 1 644 ? 11.478 11.718 -32.471 1.00 94.12 644 VAL A N 1
ATOM 5033 C CA . VAL A 1 644 ? 12.711 11.509 -31.688 1.00 94.12 644 VAL A CA 1
ATOM 5034 C C . VAL A 1 644 ? 13.373 10.194 -32.092 1.00 94.12 644 VAL A C 1
ATOM 5036 O O . VAL A 1 644 ? 14.549 10.197 -32.430 1.00 94.12 644 VAL A O 1
ATOM 5039 N N . GLY A 1 645 ? 12.612 9.096 -32.158 1.00 90.88 645 GLY A N 1
ATOM 5040 C CA . GLY A 1 645 ? 13.122 7.795 -32.613 1.00 90.88 645 GLY A CA 1
ATOM 5041 C C . GLY A 1 645 ? 13.759 7.832 -33.999 1.00 90.88 645 GLY A C 1
ATOM 5042 O O . GLY A 1 645 ? 14.855 7.319 -34.208 1.00 90.88 645 GLY A O 1
ATOM 5043 N N . GLN A 1 646 ? 13.086 8.492 -34.942 1.00 90.44 646 GLN A N 1
ATOM 5044 C CA . GLN A 1 646 ? 13.583 8.636 -36.306 1.00 90.44 646 GLN A CA 1
ATOM 5045 C C . GLN A 1 646 ? 14.871 9.471 -36.364 1.00 90.44 646 GLN A C 1
ATOM 5047 O O . GLN A 1 646 ? 15.848 9.026 -36.957 1.00 90.44 646 GLN A O 1
ATOM 5052 N N . ALA A 1 647 ? 14.902 10.635 -35.710 1.00 92.62 647 ALA A N 1
ATOM 5053 C CA . ALA A 1 647 ? 16.091 11.485 -35.664 1.00 92.62 647 ALA A CA 1
ATOM 5054 C C . ALA A 1 647 ? 17.269 10.796 -34.946 1.00 92.62 647 ALA A C 1
ATOM 5056 O O . ALA A 1 647 ? 18.421 10.958 -35.344 1.00 92.62 647 ALA A O 1
ATOM 5057 N N . SER A 1 648 ? 16.990 9.986 -33.918 1.00 91.25 648 SER A N 1
ATOM 5058 C CA . SER A 1 648 ? 17.980 9.124 -33.264 1.00 91.25 648 SER A CA 1
ATOM 5059 C C . SER A 1 648 ? 18.543 8.067 -34.216 1.00 91.25 648 SER A C 1
ATOM 5061 O O . SER A 1 648 ? 19.756 7.883 -34.261 1.00 91.25 648 SER A O 1
ATOM 5063 N N . GLY A 1 649 ? 17.694 7.408 -35.010 1.00 89.06 649 GLY A N 1
ATOM 5064 C CA . GLY A 1 649 ? 18.127 6.449 -36.030 1.00 89.06 649 GLY A CA 1
ATOM 5065 C C . GLY A 1 649 ? 18.970 7.093 -37.135 1.00 89.06 649 GLY A C 1
ATOM 5066 O O . GLY A 1 649 ? 20.028 6.570 -37.478 1.00 89.06 649 GLY A O 1
ATOM 5067 N N . GLU A 1 650 ? 18.557 8.263 -37.633 1.00 89.62 650 GLU A N 1
ATOM 5068 C CA . GLU A 1 650 ? 19.319 9.052 -38.613 1.00 89.62 650 GLU A CA 1
ATOM 5069 C C . GLU A 1 650 ? 20.704 9.434 -38.062 1.00 89.62 650 GLU A C 1
ATOM 5071 O O . GLU A 1 650 ? 21.705 9.301 -38.766 1.00 89.62 650 GLU A O 1
ATOM 5076 N N . LEU A 1 651 ? 20.791 9.836 -36.788 1.00 90.44 651 LEU A N 1
ATOM 5077 C CA . LEU A 1 651 ? 22.064 10.129 -36.125 1.00 90.44 651 LEU A CA 1
ATOM 5078 C C . LEU A 1 651 ? 22.964 8.886 -36.026 1.00 90.44 651 LEU A C 1
ATOM 5080 O O . LEU A 1 651 ? 24.138 8.959 -36.387 1.00 90.44 651 LEU A O 1
ATOM 5084 N N . LEU A 1 652 ? 22.430 7.740 -35.592 1.00 88.44 652 LEU A N 1
ATOM 5085 C CA . LEU A 1 652 ? 23.188 6.483 -35.501 1.00 88.44 652 LEU A CA 1
ATOM 5086 C C . LEU A 1 652 ? 23.693 6.006 -36.871 1.00 88.44 652 LEU A C 1
ATOM 5088 O O . LEU A 1 652 ? 24.815 5.505 -36.980 1.00 88.44 652 LEU A O 1
ATOM 5092 N N . GLN A 1 653 ? 22.906 6.223 -37.927 1.00 88.25 653 GLN A N 1
ATOM 5093 C CA . GLN A 1 653 ? 23.309 5.924 -39.299 1.00 88.25 653 GLN A CA 1
ATOM 5094 C C . GLN A 1 653 ? 24.489 6.799 -39.753 1.00 88.25 653 GLN A C 1
ATOM 5096 O O . GLN A 1 653 ? 25.415 6.289 -40.381 1.00 88.25 653 GLN A O 1
ATOM 5101 N N . GLN A 1 654 ? 24.507 8.089 -39.393 1.00 86.44 654 GLN A N 1
ATOM 5102 C CA . GLN A 1 654 ? 25.632 8.993 -39.693 1.00 86.44 654 GLN A CA 1
ATOM 5103 C C . GLN A 1 654 ? 26.911 8.643 -38.913 1.00 86.44 654 GLN A C 1
ATOM 5105 O O . GLN A 1 654 ? 28.015 8.869 -39.404 1.00 86.44 654 GLN A O 1
ATOM 5110 N N . ILE A 1 655 ? 26.786 8.071 -37.711 1.00 84.00 655 ILE A N 1
ATOM 5111 C CA . ILE A 1 655 ? 27.924 7.614 -36.887 1.00 84.00 655 ILE A CA 1
ATOM 5112 C C . ILE A 1 655 ? 28.567 6.337 -37.471 1.00 84.00 655 ILE A C 1
ATOM 5114 O O . ILE A 1 655 ? 29.757 6.063 -37.250 1.00 84.00 655 ILE A O 1
ATOM 5118 N N . GLY A 1 656 ? 27.800 5.577 -38.260 1.00 74.56 656 GLY A N 1
ATOM 5119 C CA . GLY A 1 656 ? 28.203 4.284 -38.811 1.00 74.56 656 GLY A CA 1
ATOM 5120 C C . GLY A 1 656 ? 28.147 3.150 -37.784 1.00 74.56 656 GLY A C 1
ATOM 5121 O O . GLY A 1 656 ? 28.874 2.174 -37.932 1.00 74.56 656 GLY A O 1
ATOM 5122 N N . GLU A 1 657 ? 27.319 3.295 -36.741 1.00 66.44 657 GLU A N 1
ATOM 5123 C CA . GLU A 1 657 ? 27.110 2.311 -35.661 1.00 66.44 657 GLU A CA 1
ATOM 5124 C C . GLU A 1 657 ? 25.673 1.795 -35.610 1.00 66.44 657 GLU A C 1
ATOM 5126 O O . GLU A 1 657 ? 25.063 1.658 -34.553 1.00 66.44 657 GLU A O 1
ATOM 5131 N N . SER A 1 658 ? 25.095 1.505 -36.771 1.00 64.69 658 SER A N 1
ATOM 5132 C CA . SER A 1 658 ? 23.832 0.775 -36.825 1.00 64.69 658 SER A CA 1
ATOM 5133 C C . SER A 1 658 ? 24.105 -0.713 -36.574 1.00 64.69 658 SER A C 1
ATOM 5135 O O . SER A 1 658 ? 24.238 -1.487 -37.516 1.00 64.69 658 SER A O 1
ATOM 5137 N N . ASP A 1 659 ? 24.206 -1.110 -35.299 1.00 62.97 659 ASP A N 1
ATOM 5138 C CA . ASP A 1 659 ? 24.356 -2.518 -34.874 1.00 62.97 659 ASP A CA 1
ATOM 5139 C C . ASP A 1 659 ? 23.127 -3.380 -35.272 1.00 62.97 659 ASP A C 1
ATOM 5141 O O . ASP A 1 659 ? 23.168 -4.608 -35.205 1.00 62.97 659 ASP A O 1
ATOM 5145 N N . THR A 1 660 ? 22.019 -2.747 -35.675 1.00 67.00 660 THR A N 1
ATOM 5146 C CA . THR A 1 660 ? 20.737 -3.379 -36.009 1.00 67.00 660 THR A CA 1
ATOM 5147 C C . THR A 1 660 ? 20.502 -3.421 -37.522 1.00 67.00 660 THR A C 1
ATOM 5149 O O . THR A 1 660 ? 20.608 -2.408 -38.212 1.00 67.00 660 THR A O 1
ATOM 5152 N N . ASP A 1 661 ? 20.142 -4.599 -38.040 1.00 73.88 661 ASP A N 1
ATOM 5153 C CA . ASP A 1 661 ? 19.794 -4.793 -39.453 1.00 73.88 661 ASP A CA 1
ATOM 5154 C C . ASP A 1 661 ? 18.541 -3.960 -39.815 1.00 73.88 661 ASP A C 1
ATOM 5156 O O . ASP A 1 661 ? 17.495 -4.141 -39.177 1.00 73.88 661 ASP A O 1
ATOM 5160 N N . PRO A 1 662 ? 18.593 -3.074 -40.833 1.00 78.25 662 PRO A N 1
ATOM 5161 C CA . PRO A 1 662 ? 17.425 -2.333 -41.311 1.00 78.25 662 PRO A CA 1
ATOM 5162 C C . PRO A 1 662 ? 16.225 -3.233 -41.632 1.00 78.25 662 PRO A C 1
ATOM 5164 O O . PRO A 1 662 ? 15.083 -2.856 -41.370 1.00 78.25 662 PRO A O 1
ATOM 5167 N N . HIS A 1 663 ? 16.467 -4.458 -42.114 1.00 80.62 663 HIS A N 1
ATOM 5168 C CA . HIS A 1 663 ? 15.404 -5.428 -42.369 1.00 80.62 663 HIS A CA 1
ATOM 5169 C C . HIS A 1 663 ? 14.671 -5.842 -41.083 1.00 80.62 663 HIS A C 1
ATOM 5171 O O . HIS A 1 663 ? 13.446 -5.986 -41.071 1.00 80.62 663 HIS A O 1
ATOM 5177 N N . PHE A 1 664 ? 15.404 -5.993 -39.977 1.00 80.88 664 PHE A N 1
ATOM 5178 C CA . PHE A 1 664 ? 14.829 -6.317 -38.674 1.00 80.88 664 PHE A CA 1
ATOM 5179 C C . PHE A 1 664 ? 14.024 -5.143 -38.097 1.00 80.88 664 PHE A C 1
ATOM 5181 O O . PHE A 1 664 ? 12.941 -5.353 -37.547 1.00 80.88 664 PHE A O 1
ATOM 5188 N N . GLN A 1 665 ? 14.505 -3.907 -38.269 1.00 83.19 665 GLN A N 1
ATOM 5189 C CA . GLN A 1 665 ? 13.770 -2.700 -37.870 1.00 83.19 665 GLN A CA 1
ATOM 5190 C C . GLN A 1 665 ? 12.434 -2.578 -38.624 1.00 83.19 665 GLN A C 1
ATOM 5192 O O . GLN A 1 665 ? 11.389 -2.334 -38.011 1.00 83.19 665 GLN A O 1
ATOM 5197 N N . ASP A 1 666 ? 12.446 -2.817 -39.938 1.00 86.12 666 ASP A N 1
ATOM 5198 C CA . ASP A 1 666 ? 11.238 -2.819 -40.767 1.00 86.12 666 ASP A CA 1
ATOM 5199 C C . ASP A 1 666 ? 10.267 -3.933 -40.359 1.00 86.12 666 ASP A C 1
ATOM 5201 O O . ASP A 1 666 ? 9.059 -3.694 -40.260 1.00 86.12 666 ASP A O 1
ATOM 5205 N N . MET A 1 667 ? 10.779 -5.131 -40.058 1.00 86.38 667 MET A N 1
ATOM 5206 C CA . MET A 1 667 ? 9.975 -6.257 -39.576 1.00 86.38 667 MET A CA 1
ATOM 5207 C C . MET A 1 667 ? 9.288 -5.939 -38.239 1.00 86.38 667 MET A C 1
ATOM 5209 O O . MET A 1 667 ? 8.084 -6.162 -38.097 1.00 86.38 667 MET A O 1
ATOM 5213 N N . LEU A 1 668 ? 9.999 -5.343 -37.272 1.00 87.44 668 LEU A N 1
ATOM 5214 C CA . LEU A 1 668 ? 9.406 -4.892 -36.003 1.00 87.44 668 LEU A CA 1
ATOM 5215 C C . LEU A 1 668 ? 8.273 -3.885 -36.228 1.00 87.44 668 LEU A C 1
ATOM 5217 O O . LEU A 1 668 ? 7.207 -3.990 -35.616 1.00 87.44 668 LEU A O 1
ATOM 5221 N N . MET A 1 669 ? 8.471 -2.931 -37.140 1.00 90.31 669 MET A N 1
ATOM 5222 C CA . MET A 1 669 ? 7.443 -1.951 -37.486 1.00 90.31 669 MET A CA 1
ATOM 5223 C C . MET A 1 669 ? 6.236 -2.581 -38.189 1.00 90.31 669 MET A C 1
ATOM 5225 O O . MET A 1 669 ? 5.104 -2.144 -37.961 1.00 90.31 669 MET A O 1
ATOM 5229 N N . GLN A 1 670 ? 6.440 -3.602 -39.024 1.00 91.69 670 GLN A N 1
ATOM 5230 C CA . GLN A 1 670 ? 5.350 -4.361 -39.645 1.00 91.69 670 GLN A CA 1
ATOM 5231 C C . GLN A 1 670 ? 4.529 -5.120 -38.596 1.00 91.69 670 GLN A C 1
ATOM 5233 O O . GLN A 1 670 ? 3.301 -5.020 -38.605 1.00 91.69 670 GLN A O 1
ATOM 5238 N N . LEU A 1 671 ? 5.187 -5.789 -37.645 1.00 91.62 671 LEU A N 1
ATOM 5239 C CA . LEU A 1 671 ? 4.524 -6.502 -36.549 1.00 91.62 671 LEU A CA 1
ATOM 5240 C C . LEU A 1 671 ? 3.741 -5.545 -35.636 1.00 91.62 671 LEU A C 1
ATOM 5242 O O . LEU A 1 671 ? 2.575 -5.797 -35.331 1.00 91.62 671 LEU A O 1
ATOM 5246 N N . ALA A 1 672 ? 4.310 -4.393 -35.269 1.00 92.25 672 ALA A N 1
ATOM 5247 C CA . ALA A 1 672 ? 3.595 -3.387 -34.480 1.00 92.25 672 ALA A CA 1
ATOM 5248 C C . ALA A 1 672 ? 2.361 -2.827 -35.217 1.00 92.25 672 ALA A C 1
ATOM 5250 O O . ALA A 1 672 ? 1.299 -2.641 -34.616 1.00 92.25 672 ALA A O 1
ATOM 5251 N N . LYS A 1 673 ? 2.457 -2.607 -36.538 1.00 92.69 673 LYS A N 1
ATOM 5252 C CA . LYS A 1 673 ? 1.305 -2.218 -37.372 1.00 92.69 673 LYS A CA 1
ATOM 5253 C C . LYS A 1 673 ? 0.253 -3.328 -37.461 1.00 92.69 673 LYS A C 1
ATOM 5255 O O . LYS A 1 673 ? -0.938 -3.017 -37.457 1.00 92.69 673 LYS A O 1
ATOM 5260 N N . ALA A 1 674 ? 0.661 -4.596 -37.501 1.00 93.19 674 ALA A N 1
ATOM 5261 C CA . ALA A 1 674 ? -0.258 -5.733 -37.469 1.00 93.19 674 ALA A CA 1
ATOM 5262 C C . ALA A 1 674 ? -1.043 -5.785 -36.146 1.00 93.19 674 ALA A C 1
ATOM 5264 O O . ALA A 1 674 ? -2.265 -5.933 -36.172 1.00 93.19 674 ALA A O 1
ATOM 5265 N N . VAL A 1 675 ? -0.381 -5.543 -35.005 1.00 93.25 675 VAL A N 1
ATOM 5266 C CA . VAL A 1 675 ? -1.044 -5.413 -33.692 1.00 93.25 675 VAL A CA 1
ATOM 5267 C C . VAL A 1 675 ? -2.071 -4.276 -33.700 1.00 93.25 675 VAL A C 1
ATOM 5269 O O . VAL A 1 675 ? -3.207 -4.472 -33.270 1.00 93.25 675 VAL A O 1
ATOM 5272 N N . ALA A 1 676 ? -1.714 -3.103 -34.233 1.00 92.38 676 ALA A N 1
ATOM 5273 C CA . ALA A 1 676 ? -2.636 -1.971 -34.334 1.00 92.38 676 ALA A CA 1
ATOM 5274 C C . ALA A 1 676 ? -3.842 -2.267 -35.248 1.00 92.38 676 ALA A C 1
ATOM 5276 O O . ALA A 1 676 ? -4.971 -1.901 -34.921 1.00 92.38 676 ALA A O 1
ATOM 5277 N N . SER A 1 677 ? -3.631 -2.973 -36.364 1.00 93.50 677 SER A N 1
ATOM 5278 C CA . SER A 1 677 ? -4.708 -3.395 -37.270 1.00 93.50 677 SER A CA 1
ATOM 5279 C C . SER A 1 677 ? -5.667 -4.389 -36.603 1.00 93.50 677 SER A C 1
ATOM 5281 O O . SER A 1 677 ? -6.887 -4.207 -36.661 1.00 93.50 677 SER A O 1
ATOM 5283 N N . ALA A 1 678 ? -5.134 -5.390 -35.895 1.00 93.31 678 ALA A N 1
ATOM 5284 C CA . ALA A 1 678 ? -5.935 -6.343 -35.130 1.00 93.31 678 ALA A CA 1
ATOM 5285 C C . ALA A 1 678 ? -6.722 -5.652 -34.001 1.00 93.31 678 ALA A C 1
ATOM 5287 O O . ALA A 1 678 ? -7.900 -5.945 -33.787 1.00 93.31 678 ALA A O 1
ATOM 5288 N N . ALA A 1 679 ? -6.109 -4.683 -33.313 1.00 92.62 679 ALA A N 1
ATOM 5289 C CA . ALA A 1 679 ? -6.770 -3.926 -32.256 1.00 92.62 679 ALA A CA 1
ATOM 5290 C C . ALA A 1 679 ? -7.875 -3.018 -32.804 1.00 92.62 679 ALA A C 1
ATOM 5292 O O . ALA A 1 679 ? -8.951 -2.952 -32.216 1.00 92.62 679 ALA A O 1
ATOM 5293 N N . ALA A 1 680 ? -7.679 -2.393 -33.968 1.00 93.56 680 ALA A N 1
ATOM 5294 C CA . ALA A 1 680 ? -8.738 -1.644 -34.640 1.00 93.56 680 ALA A CA 1
ATOM 5295 C C . ALA A 1 680 ? -9.949 -2.542 -34.964 1.00 93.56 680 ALA A C 1
ATOM 5297 O O . ALA A 1 680 ? -11.094 -2.139 -34.747 1.00 93.56 680 ALA A O 1
ATOM 5298 N N . ALA A 1 681 ? -9.716 -3.784 -35.405 1.00 92.94 681 ALA A N 1
ATOM 5299 C CA . ALA A 1 681 ? -10.788 -4.756 -35.612 1.00 92.94 681 ALA A CA 1
ATOM 5300 C C . ALA A 1 681 ? -11.510 -5.118 -34.298 1.00 92.94 681 ALA A C 1
ATOM 5302 O O . ALA A 1 681 ? -12.743 -5.158 -34.274 1.00 92.94 681 ALA A O 1
ATOM 5303 N N . LEU A 1 682 ? -10.774 -5.317 -33.197 1.00 93.00 682 LEU A N 1
ATOM 5304 C CA . LEU A 1 682 ? -11.347 -5.541 -31.863 1.00 93.00 682 LEU A CA 1
ATOM 5305 C C . LEU A 1 682 ? -12.209 -4.356 -31.403 1.00 93.00 682 LEU A C 1
ATOM 5307 O O . LEU A 1 682 ? -13.323 -4.559 -30.926 1.00 93.00 682 LEU A O 1
ATOM 5311 N N . VAL A 1 683 ? -11.739 -3.125 -31.600 1.00 93.38 683 VAL A N 1
ATOM 5312 C CA . VAL A 1 683 ? -12.458 -1.893 -31.239 1.00 93.38 683 VAL A CA 1
ATOM 5313 C C . VAL A 1 683 ? -13.763 -1.761 -32.017 1.00 93.38 683 VAL A C 1
ATOM 5315 O O . VAL A 1 683 ? -14.791 -1.415 -31.437 1.00 93.38 683 VAL A O 1
ATOM 5318 N N . LEU A 1 684 ? -13.762 -2.090 -33.312 1.00 93.06 684 LEU A N 1
ATOM 5319 C CA . LEU A 1 684 ? -14.987 -2.111 -34.113 1.00 93.06 684 LEU A CA 1
ATOM 5320 C C . LEU A 1 684 ? -15.992 -3.142 -33.581 1.00 93.06 684 LEU A C 1
ATOM 5322 O O . LEU A 1 684 ? -17.177 -2.829 -33.472 1.00 93.06 684 LEU A O 1
ATOM 5326 N N . LYS A 1 685 ? -15.533 -4.340 -33.192 1.00 91.56 685 LYS A N 1
ATOM 5327 C CA . LYS A 1 685 ? -16.396 -5.377 -32.598 1.00 91.56 685 LYS A CA 1
ATOM 5328 C C . LYS A 1 685 ? -16.933 -4.973 -31.224 1.00 91.56 685 LYS A C 1
ATOM 5330 O O . LYS A 1 685 ? -18.124 -5.143 -30.976 1.00 91.56 685 LYS A O 1
ATOM 5335 N N . ALA A 1 686 ? -16.101 -4.379 -30.372 1.00 91.38 686 ALA A N 1
ATOM 5336 C CA . ALA A 1 686 ? -16.518 -3.835 -29.081 1.00 91.38 686 ALA A CA 1
ATOM 5337 C C . ALA A 1 686 ? -17.542 -2.699 -29.249 1.00 91.38 686 ALA A C 1
ATOM 5339 O O . ALA A 1 686 ? -18.528 -2.630 -28.521 1.00 91.38 686 ALA A O 1
ATOM 5340 N N . LYS A 1 687 ? -17.391 -1.853 -30.276 1.00 90.25 687 LYS A N 1
ATOM 5341 C CA . LYS A 1 687 ? -18.379 -0.817 -30.609 1.00 90.25 687 LYS A CA 1
ATOM 5342 C C . LYS A 1 687 ? -19.710 -1.411 -31.080 1.00 90.25 687 LYS A C 1
ATOM 5344 O O . LYS A 1 687 ? -20.759 -0.884 -30.719 1.00 90.25 687 LYS A O 1
ATOM 5349 N N . SER A 1 688 ? -19.693 -2.512 -31.836 1.00 90.31 688 SER A N 1
ATOM 5350 C CA . SER A 1 688 ? -20.917 -3.252 -32.181 1.00 90.31 688 SER A CA 1
ATOM 5351 C C . SER A 1 688 ? -21.610 -3.835 -30.945 1.00 90.31 688 SER A C 1
ATOM 5353 O O . SER A 1 688 ? -22.834 -3.801 -30.879 1.00 90.31 688 SER A O 1
ATOM 5355 N N . VAL A 1 689 ? -20.850 -4.312 -29.950 1.00 88.62 689 VAL A N 1
ATOM 5356 C CA . VAL A 1 689 ? -21.402 -4.733 -28.648 1.00 88.62 689 VAL A CA 1
ATOM 5357 C C . VAL A 1 689 ? -22.032 -3.547 -27.920 1.00 88.62 689 VAL A C 1
ATOM 5359 O O . VAL A 1 689 ? -23.193 -3.627 -27.539 1.00 88.62 689 VAL A O 1
ATOM 5362 N N . ALA A 1 690 ? -21.328 -2.418 -27.827 1.00 88.62 690 ALA A N 1
ATOM 5363 C CA . ALA A 1 690 ? -21.838 -1.210 -27.181 1.00 88.62 690 ALA A CA 1
ATOM 5364 C C . ALA A 1 690 ? -23.133 -0.677 -27.829 1.00 88.62 690 ALA A C 1
ATOM 5366 O O . ALA A 1 690 ? -23.995 -0.143 -27.140 1.00 88.62 690 ALA A O 1
ATOM 5367 N N . GLN A 1 691 ? -23.308 -0.830 -29.147 1.00 87.81 691 GLN A N 1
ATOM 5368 C CA . GLN A 1 691 ? -24.554 -0.474 -29.849 1.00 87.81 691 GLN A CA 1
ATOM 5369 C C . GLN A 1 691 ? -25.738 -1.388 -29.499 1.00 87.81 691 GLN A C 1
ATOM 5371 O O . GLN A 1 691 ? -26.886 -1.016 -29.732 1.00 87.81 691 GLN A O 1
ATOM 5376 N N . ARG A 1 692 ? -25.464 -2.591 -28.989 1.00 86.31 692 ARG A N 1
ATOM 5377 C CA . ARG A 1 692 ? -26.467 -3.584 -28.597 1.00 86.31 692 ARG A CA 1
ATOM 5378 C C . ARG A 1 692 ? -26.813 -3.548 -27.112 1.00 86.31 692 ARG A C 1
ATOM 5380 O O . ARG A 1 692 ? -27.824 -4.137 -26.743 1.00 86.31 692 ARG A O 1
ATOM 5387 N N . THR A 1 693 ? -25.992 -2.892 -26.301 1.00 86.44 693 THR A N 1
ATOM 5388 C CA . THR A 1 693 ? -26.181 -2.742 -24.858 1.00 86.44 693 THR A CA 1
ATOM 5389 C C . THR A 1 693 ? -27.258 -1.703 -24.556 1.00 86.44 693 THR A C 1
ATOM 5391 O O . THR A 1 693 ? -27.200 -0.581 -25.054 1.00 86.44 693 THR A O 1
ATOM 5394 N N . GLU A 1 694 ? -28.230 -2.077 -23.726 1.00 84.81 694 GLU A N 1
ATOM 5395 C CA . GLU A 1 694 ? -29.339 -1.200 -23.317 1.00 84.81 694 GLU A CA 1
ATOM 5396 C C . GLU A 1 694 ? -28.966 -0.302 -22.123 1.00 84.81 694 GLU A C 1
ATOM 5398 O O . GLU A 1 694 ? -29.500 0.797 -21.977 1.00 84.81 694 GLU A O 1
ATOM 5403 N N . ASP A 1 695 ? -28.014 -0.738 -21.293 1.00 87.56 695 ASP A N 1
ATOM 5404 C CA . ASP A 1 695 ? -27.495 0.036 -20.165 1.00 87.56 695 ASP A CA 1
ATOM 5405 C C . ASP A 1 695 ? -26.465 1.084 -20.627 1.00 87.56 695 ASP A C 1
ATOM 5407 O O . ASP A 1 695 ? -25.367 0.760 -21.091 1.00 87.56 695 ASP A O 1
ATOM 5411 N N . SER A 1 696 ? -26.810 2.362 -20.442 1.00 87.06 696 SER A N 1
ATOM 5412 C CA . SER A 1 696 ? -25.958 3.511 -20.765 1.00 87.06 696 SER A CA 1
ATOM 5413 C C . SER A 1 696 ? -24.613 3.499 -20.024 1.00 87.06 696 SER A C 1
ATOM 5415 O O . SER A 1 696 ? -23.623 4.011 -20.558 1.00 87.06 696 SER A O 1
ATOM 5417 N N . GLY A 1 697 ? -24.552 2.936 -18.813 1.00 89.38 697 GLY A N 1
ATOM 5418 C CA . GLY A 1 697 ? -23.322 2.822 -18.029 1.00 89.38 697 GLY A CA 1
ATOM 5419 C C . GLY A 1 697 ? -22.358 1.805 -18.635 1.00 89.38 697 GLY A C 1
ATOM 5420 O O . GLY A 1 697 ? -21.210 2.137 -18.940 1.00 89.38 697 GLY A O 1
ATOM 5421 N N . LEU A 1 698 ? -22.848 0.591 -18.900 1.00 88.31 698 LEU A N 1
ATOM 5422 C CA . LEU A 1 698 ? -22.071 -0.482 -19.528 1.00 88.31 698 LEU A CA 1
ATOM 5423 C C . LEU A 1 698 ? -21.674 -0.142 -20.971 1.00 88.31 698 LEU A C 1
ATOM 5425 O O . LEU A 1 698 ? -20.540 -0.400 -21.375 1.00 88.31 698 LEU A O 1
ATOM 5429 N N . GLN A 1 699 ? -22.555 0.515 -21.731 1.00 89.56 699 GLN A N 1
ATOM 5430 C CA . GLN A 1 699 ? -22.236 1.023 -23.067 1.00 89.56 699 GLN A CA 1
ATOM 5431 C C . GLN A 1 699 ? -21.031 1.976 -23.031 1.00 89.56 699 GLN A C 1
ATOM 5433 O O . GLN A 1 699 ? -20.091 1.832 -23.818 1.00 89.56 699 GLN A O 1
ATOM 5438 N N . THR A 1 700 ? -21.035 2.929 -22.095 1.00 90.62 700 THR A N 1
ATOM 5439 C CA . THR A 1 700 ? -19.933 3.886 -21.922 1.00 90.62 700 THR A CA 1
ATOM 5440 C C . THR A 1 700 ? -18.648 3.175 -21.498 1.00 90.62 700 THR A C 1
ATOM 5442 O O . THR A 1 700 ? -17.573 3.490 -22.009 1.00 90.62 700 THR A O 1
ATOM 5445 N N . GLN A 1 701 ? -18.749 2.166 -20.629 1.00 90.62 701 GLN A N 1
ATOM 5446 C CA . GLN A 1 701 ? -17.610 1.373 -20.171 1.00 90.62 701 GLN A CA 1
ATOM 5447 C C . GLN A 1 701 ? -16.944 0.579 -21.308 1.00 90.62 701 GLN A C 1
ATOM 5449 O O . GLN A 1 701 ? -15.716 0.580 -21.414 1.00 90.62 701 GLN A O 1
ATOM 5454 N N . VAL A 1 702 ? -17.725 -0.050 -22.195 1.00 91.81 702 VAL A N 1
ATOM 5455 C CA . VAL A 1 702 ? -17.194 -0.769 -23.369 1.00 91.81 702 VAL A CA 1
ATOM 5456 C C . VAL A 1 702 ? -16.494 0.189 -24.331 1.00 91.81 702 VAL A C 1
ATOM 5458 O O . VAL A 1 702 ? -15.399 -0.106 -24.809 1.00 91.81 702 VAL A O 1
ATOM 5461 N N . ILE A 1 703 ? -17.085 1.360 -24.593 1.00 91.31 703 ILE A N 1
ATOM 5462 C CA . ILE A 1 703 ? -16.484 2.375 -25.470 1.00 91.31 703 ILE A CA 1
ATOM 5463 C C . ILE A 1 703 ? -15.186 2.918 -24.863 1.00 91.31 703 ILE A C 1
ATOM 5465 O O . ILE A 1 703 ? -14.197 3.066 -25.584 1.00 91.31 703 ILE A O 1
ATOM 5469 N N . ALA A 1 704 ? -15.155 3.175 -23.554 1.00 90.00 704 ALA A N 1
ATOM 5470 C CA . ALA A 1 704 ? -13.956 3.628 -22.857 1.00 90.00 704 ALA A CA 1
ATOM 5471 C C . ALA A 1 704 ? -12.833 2.580 -22.929 1.00 90.00 704 ALA A C 1
ATOM 5473 O O . ALA A 1 704 ? -11.712 2.909 -23.317 1.00 90.00 704 ALA A O 1
ATOM 5474 N N . ALA A 1 705 ? -13.141 1.307 -22.658 1.00 90.75 705 ALA A N 1
ATOM 5475 C CA . ALA A 1 705 ? -12.173 0.214 -22.749 1.00 90.75 705 ALA A CA 1
ATOM 5476 C C . ALA A 1 705 ? -11.642 0.017 -24.182 1.00 90.75 705 ALA A C 1
ATOM 5478 O O . ALA A 1 705 ? -10.440 -0.160 -24.386 1.00 90.75 705 ALA A O 1
ATOM 5479 N N . ALA A 1 706 ? -12.514 0.110 -25.191 1.00 91.75 706 ALA A N 1
ATOM 5480 C CA . ALA A 1 706 ? -12.123 0.032 -26.596 1.00 91.75 706 ALA A CA 1
ATOM 5481 C C . ALA A 1 706 ? -11.247 1.228 -27.018 1.00 91.75 706 ALA A C 1
ATOM 5483 O O . ALA A 1 706 ? -10.233 1.053 -27.693 1.00 91.75 706 ALA A O 1
ATOM 5484 N N . THR A 1 707 ? -11.584 2.440 -26.572 1.00 90.25 707 THR A N 1
ATOM 5485 C CA . THR A 1 707 ? -10.788 3.649 -26.841 1.00 90.25 707 THR A CA 1
ATOM 5486 C C . THR A 1 707 ? -9.408 3.552 -26.193 1.00 90.25 707 THR A C 1
ATOM 5488 O O . THR A 1 707 ? -8.408 3.850 -26.846 1.00 90.25 707 THR A O 1
ATOM 5491 N N . GLN A 1 708 ? -9.327 3.045 -24.959 1.00 89.25 708 GLN A N 1
ATOM 5492 C CA . GLN A 1 708 ? -8.051 2.799 -24.290 1.00 89.25 708 GLN A CA 1
ATOM 5493 C C . GLN A 1 708 ? -7.220 1.737 -25.022 1.00 89.25 708 GLN A C 1
ATOM 5495 O O . GLN A 1 708 ? -6.018 1.912 -25.188 1.00 89.25 708 GLN A O 1
ATOM 5500 N N . CYS A 1 709 ? -7.842 0.674 -25.540 1.00 91.75 709 CYS A N 1
ATOM 5501 C CA . CYS A 1 709 ? -7.157 -0.330 -26.359 1.00 91.75 709 CYS A CA 1
ATOM 5502 C C . CYS A 1 709 ? -6.580 0.269 -27.659 1.00 91.75 709 CYS A C 1
ATOM 5504 O O . CYS A 1 709 ? -5.424 0.005 -28.005 1.00 91.75 709 CYS A O 1
ATOM 5506 N N . ALA A 1 710 ? -7.330 1.138 -28.349 1.00 90.69 710 ALA A N 1
ATOM 5507 C CA . ALA A 1 710 ? -6.837 1.871 -29.521 1.00 90.69 710 ALA A CA 1
ATOM 5508 C C . ALA A 1 710 ? -5.666 2.813 -29.175 1.00 90.69 710 ALA A C 1
ATOM 5510 O O . ALA A 1 710 ? -4.699 2.932 -29.934 1.00 90.69 710 ALA A O 1
ATOM 5511 N N . LEU A 1 711 ? -5.734 3.469 -28.013 1.00 88.88 711 LEU A N 1
ATOM 5512 C CA . LEU A 1 711 ? -4.688 4.372 -27.546 1.00 88.88 711 LEU A CA 1
ATOM 5513 C C . LEU A 1 711 ? -3.410 3.610 -27.175 1.00 88.88 711 LEU A C 1
ATOM 5515 O O . LEU A 1 711 ? -2.340 3.956 -27.671 1.00 88.88 711 LEU A O 1
ATOM 5519 N N . SER A 1 712 ? -3.516 2.540 -26.380 1.00 91.00 712 SER A N 1
ATOM 5520 C CA . SER A 1 712 ? -2.376 1.705 -25.975 1.00 91.00 712 SER A CA 1
ATOM 5521 C C . SER A 1 712 ? -1.692 1.033 -27.169 1.00 91.00 712 SER A C 1
ATOM 5523 O O . SER A 1 712 ? -0.472 0.888 -27.181 1.00 91.00 712 SER A O 1
ATOM 5525 N N . THR A 1 713 ? -2.440 0.662 -28.211 1.00 91.25 713 THR A N 1
ATOM 5526 C CA . THR A 1 713 ? -1.849 0.120 -29.449 1.00 91.25 713 THR A CA 1
ATOM 5527 C C . THR A 1 713 ? -1.176 1.187 -30.307 1.00 91.25 713 THR A C 1
ATOM 5529 O O . THR A 1 713 ? -0.084 0.950 -30.818 1.00 91.25 713 THR A O 1
ATOM 5532 N N . SER A 1 714 ? -1.750 2.388 -30.409 1.00 91.00 714 SER A N 1
ATOM 5533 C CA . SER A 1 714 ? -1.082 3.532 -31.053 1.00 91.00 714 SER A CA 1
ATOM 5534 C C . SER A 1 714 ? 0.210 3.911 -30.322 1.00 91.00 714 SER A C 1
ATOM 5536 O O . SER A 1 714 ? 1.227 4.218 -30.944 1.00 91.00 714 SER A O 1
ATOM 5538 N N . GLN A 1 715 ? 0.188 3.823 -28.993 1.00 91.06 715 GLN A N 1
ATOM 5539 C CA . GLN A 1 715 ? 1.358 3.954 -28.141 1.00 91.06 715 GLN A CA 1
ATOM 5540 C C . GLN A 1 715 ? 2.395 2.866 -28.415 1.00 91.06 715 GLN A C 1
ATOM 5542 O O . GLN A 1 715 ? 3.563 3.201 -28.560 1.00 91.06 715 GLN A O 1
ATOM 5547 N N . LEU A 1 716 ? 2.001 1.595 -28.530 1.00 93.06 716 LEU A N 1
ATOM 5548 C CA . LEU A 1 716 ? 2.928 0.513 -28.869 1.00 93.06 716 LEU A CA 1
ATOM 5549 C C . LEU A 1 716 ? 3.641 0.792 -30.199 1.00 93.06 716 LEU A C 1
ATOM 5551 O O . LEU A 1 716 ? 4.853 0.615 -30.286 1.00 93.06 716 LEU A O 1
ATOM 5555 N N . VAL A 1 717 ? 2.922 1.281 -31.214 1.00 92.50 717 VAL A N 1
ATOM 5556 C CA . VAL A 1 717 ? 3.518 1.665 -32.505 1.00 92.50 717 VAL A CA 1
ATOM 5557 C C . VAL A 1 717 ? 4.500 2.826 -32.342 1.00 92.50 717 VAL A C 1
ATOM 5559 O O . VAL A 1 717 ? 5.597 2.773 -32.896 1.00 92.50 717 VAL A O 1
ATOM 5562 N N . ALA A 1 718 ? 4.146 3.854 -31.566 1.00 91.06 718 ALA A N 1
ATOM 5563 C CA . ALA A 1 718 ? 5.045 4.971 -31.282 1.00 91.06 718 ALA A CA 1
ATOM 5564 C C . ALA A 1 718 ? 6.294 4.519 -30.507 1.00 91.06 718 ALA A C 1
ATOM 5566 O O . ALA A 1 718 ? 7.404 4.858 -30.906 1.00 91.06 718 ALA A O 1
ATOM 5567 N N . CYS A 1 719 ? 6.136 3.695 -29.466 1.00 92.25 719 CYS A N 1
ATOM 5568 C CA . CYS A 1 719 ? 7.239 3.097 -28.716 1.00 92.25 719 CYS A CA 1
ATOM 5569 C C . CYS A 1 719 ? 8.122 2.240 -29.627 1.00 92.25 719 CYS A C 1
ATOM 5571 O O . CYS A 1 719 ? 9.335 2.386 -29.577 1.00 92.25 719 CYS A O 1
ATOM 5573 N N . THR A 1 720 ? 7.538 1.424 -30.514 1.00 91.81 720 THR A N 1
ATOM 5574 C CA . THR A 1 720 ? 8.291 0.622 -31.497 1.00 91.81 720 THR A CA 1
ATOM 5575 C C . THR A 1 720 ? 9.099 1.523 -32.430 1.00 91.81 720 THR A C 1
ATOM 5577 O O . THR A 1 720 ? 10.277 1.268 -32.642 1.00 91.81 720 THR A O 1
ATOM 5580 N N . LYS A 1 721 ? 8.516 2.629 -32.917 1.00 91.12 721 LYS A N 1
ATOM 5581 C CA . LYS A 1 721 ? 9.230 3.616 -33.745 1.00 91.12 721 LYS A CA 1
ATOM 5582 C C . LYS A 1 721 ? 10.384 4.291 -32.986 1.00 91.12 721 LYS A C 1
ATOM 5584 O O . LYS A 1 721 ? 11.402 4.603 -33.593 1.00 91.12 721 LYS A O 1
ATOM 5589 N N . VAL A 1 722 ? 10.232 4.509 -31.678 1.00 92.44 722 VAL A N 1
ATOM 5590 C CA . VAL A 1 722 ? 11.275 5.078 -30.807 1.00 92.44 722 VAL A CA 1
ATOM 5591 C C . VAL A 1 722 ? 12.435 4.111 -30.592 1.00 92.44 722 VAL A C 1
ATOM 5593 O O . VAL A 1 722 ? 13.586 4.524 -30.672 1.00 92.44 722 VAL A O 1
ATOM 5596 N N . VAL A 1 723 ? 12.133 2.840 -30.321 1.00 89.81 723 VAL A N 1
ATOM 5597 C CA . VAL A 1 723 ? 13.129 1.844 -29.896 1.00 89.81 723 VAL A CA 1
ATOM 5598 C C . VAL A 1 723 ? 13.679 0.981 -31.028 1.00 89.81 723 VAL A C 1
ATOM 5600 O O . VAL A 1 723 ? 14.656 0.278 -30.814 1.00 89.81 723 VAL A O 1
ATOM 5603 N N . ALA A 1 724 ? 13.083 1.001 -32.224 1.00 86.94 724 ALA A N 1
ATOM 5604 C CA . ALA A 1 724 ? 13.553 0.226 -33.375 1.00 86.94 724 ALA A CA 1
ATOM 5605 C C . ALA A 1 724 ? 15.061 0.388 -33.663 1.00 86.94 724 ALA A C 1
ATOM 5607 O O . ALA A 1 724 ? 15.732 -0.639 -33.782 1.00 86.94 724 ALA A O 1
ATOM 5608 N N . PRO A 1 725 ? 15.634 1.611 -33.720 1.00 84.50 725 PRO A N 1
ATOM 5609 C CA . PRO A 1 725 ? 17.069 1.764 -33.969 1.00 84.50 725 PRO A CA 1
ATOM 5610 C C . PRO A 1 725 ? 17.947 1.301 -32.793 1.00 84.50 725 PRO A C 1
ATOM 5612 O O . PRO A 1 725 ? 19.090 0.909 -33.011 1.00 84.50 725 PRO A O 1
ATOM 5615 N N . THR A 1 726 ? 17.411 1.290 -31.568 1.00 85.19 726 THR A N 1
ATOM 5616 C CA . THR A 1 726 ? 18.127 1.010 -30.308 1.00 85.19 726 THR A CA 1
ATOM 5617 C C . THR A 1 726 ? 17.685 -0.300 -29.645 1.00 85.19 726 THR A C 1
ATOM 5619 O O . THR A 1 726 ? 17.901 -0.524 -28.453 1.00 85.19 726 THR A O 1
ATOM 5622 N N . ILE A 1 727 ? 17.082 -1.221 -30.408 1.00 82.81 727 ILE A N 1
ATOM 5623 C CA . ILE A 1 727 ? 16.520 -2.481 -29.887 1.00 82.81 727 ILE A CA 1
ATOM 5624 C C . ILE A 1 727 ? 17.591 -3.458 -29.372 1.00 82.81 727 ILE A C 1
ATOM 5626 O O . ILE A 1 727 ? 17.280 -4.426 -28.677 1.00 82.81 727 ILE A O 1
ATOM 5630 N N . SER A 1 728 ? 18.869 -3.209 -29.661 1.00 77.44 728 SER A N 1
ATOM 5631 C CA . SER A 1 728 ? 20.013 -3.888 -29.036 1.00 77.44 728 SER A CA 1
ATOM 5632 C C . SER A 1 728 ? 20.153 -3.569 -27.542 1.00 77.44 728 SER A C 1
ATOM 5634 O O . SER A 1 728 ? 20.716 -4.374 -26.798 1.00 77.44 728 SER A O 1
ATOM 5636 N N . SER A 1 729 ? 19.609 -2.435 -27.088 1.00 79.81 729 SER A N 1
ATOM 5637 C CA . SER A 1 729 ? 19.628 -2.015 -25.691 1.00 79.81 729 SER A CA 1
ATOM 5638 C C . SER A 1 729 ? 18.542 -2.729 -24.871 1.00 79.81 729 SER A C 1
ATOM 5640 O O . SER A 1 729 ? 17.356 -2.643 -25.211 1.00 79.81 729 SER A O 1
ATOM 5642 N N . PRO A 1 730 ? 18.892 -3.386 -23.748 1.00 79.00 730 PRO A N 1
ATOM 5643 C CA . PRO A 1 730 ? 17.921 -4.090 -22.906 1.00 79.00 730 PRO A CA 1
ATOM 5644 C C . PRO A 1 730 ? 16.891 -3.141 -22.278 1.00 79.00 730 PRO A C 1
ATOM 5646 O O . PRO A 1 730 ? 15.718 -3.488 -22.169 1.00 79.00 730 PRO A O 1
ATOM 5649 N N . VAL A 1 731 ? 17.288 -1.909 -21.938 1.00 80.69 731 VAL A N 1
ATOM 5650 C CA . VAL A 1 731 ? 16.382 -0.914 -21.338 1.00 80.69 731 VAL A CA 1
ATOM 5651 C C . VAL A 1 731 ? 15.264 -0.543 -22.318 1.00 80.69 731 VAL A C 1
ATOM 5653 O O . VAL A 1 731 ? 14.108 -0.406 -21.925 1.00 80.69 731 VAL A O 1
ATOM 5656 N N . CYS A 1 732 ? 15.578 -0.435 -23.612 1.00 85.50 732 CYS A N 1
ATOM 5657 C CA . CYS A 1 732 ? 14.587 -0.182 -24.659 1.00 85.50 732 CYS A CA 1
ATOM 5658 C C . CYS A 1 732 ? 13.640 -1.377 -24.861 1.00 85.50 732 CYS A C 1
ATOM 5660 O O . CYS A 1 732 ? 12.435 -1.189 -25.051 1.00 85.50 732 CYS A O 1
ATOM 5662 N N . GLN A 1 733 ? 14.160 -2.605 -24.772 1.00 85.25 733 GLN A N 1
ATOM 5663 C CA . GLN A 1 733 ? 13.351 -3.826 -24.847 1.00 85.25 733 GLN A CA 1
ATOM 5664 C C . GLN A 1 733 ? 12.343 -3.901 -23.696 1.00 85.25 733 GLN A C 1
ATOM 5666 O O . GLN A 1 733 ? 11.177 -4.210 -23.931 1.00 85.25 733 GLN A O 1
ATOM 5671 N N . GLU A 1 734 ? 12.756 -3.568 -22.470 1.00 87.50 734 GLU A N 1
ATOM 5672 C CA . GLU A 1 734 ? 11.861 -3.511 -21.309 1.00 87.50 734 GLU A CA 1
ATOM 5673 C C . GLU A 1 734 ? 10.705 -2.528 -21.530 1.00 87.50 734 GLU A C 1
ATOM 5675 O O . GLU A 1 734 ? 9.553 -2.873 -21.267 1.00 87.50 734 GLU A O 1
ATOM 5680 N N . GLN A 1 735 ? 10.976 -1.343 -22.092 1.00 89.56 735 GLN A N 1
ATOM 5681 C CA . GLN A 1 735 ? 9.921 -0.368 -22.398 1.00 89.56 735 GLN A CA 1
ATOM 5682 C C . GLN A 1 735 ? 8.930 -0.875 -23.451 1.00 89.56 735 GLN A C 1
ATOM 5684 O O . GLN A 1 735 ? 7.732 -0.591 -23.360 1.00 89.56 735 GLN A O 1
ATOM 5689 N N . LEU A 1 736 ? 9.403 -1.636 -24.441 1.00 90.06 736 LEU A N 1
ATOM 5690 C CA . LEU A 1 736 ? 8.546 -2.232 -25.465 1.00 90.06 736 LEU A CA 1
ATOM 5691 C C . LEU A 1 736 ? 7.701 -3.386 -24.904 1.00 90.06 736 LEU A C 1
ATOM 5693 O O . LEU A 1 736 ? 6.518 -3.504 -25.228 1.00 90.06 736 LEU A O 1
ATOM 5697 N N . VAL A 1 737 ? 8.281 -4.205 -24.024 1.00 90.00 737 VAL A N 1
ATOM 5698 C CA . VAL A 1 737 ? 7.563 -5.266 -23.304 1.00 90.00 737 VAL A CA 1
ATOM 5699 C C . VAL A 1 737 ? 6.490 -4.669 -22.395 1.00 90.00 737 VAL A C 1
ATOM 5701 O O . VAL A 1 737 ? 5.367 -5.173 -22.378 1.00 90.00 737 VAL A O 1
ATOM 5704 N N . GLU A 1 738 ? 6.790 -3.576 -21.690 1.00 89.75 738 GLU A N 1
ATOM 5705 C CA . GLU A 1 738 ? 5.819 -2.889 -20.836 1.00 89.75 738 GLU A CA 1
ATOM 5706 C C . GLU A 1 738 ? 4.674 -2.276 -21.653 1.00 89.75 738 GLU A C 1
ATOM 5708 O O . GLU A 1 738 ? 3.505 -2.460 -21.306 1.00 89.75 738 GLU A O 1
ATOM 5713 N N . ALA A 1 739 ? 4.970 -1.648 -22.797 1.00 91.12 739 ALA A N 1
ATOM 5714 C CA . ALA A 1 739 ? 3.938 -1.193 -23.732 1.00 91.12 739 ALA A CA 1
ATOM 5715 C C . ALA A 1 739 ? 3.057 -2.362 -24.216 1.00 91.12 739 ALA A C 1
ATOM 5717 O O . ALA A 1 739 ? 1.831 -2.245 -24.269 1.00 91.12 739 ALA A O 1
ATOM 5718 N N . GLY A 1 740 ? 3.658 -3.522 -24.502 1.00 91.88 740 GLY A N 1
ATOM 5719 C CA . GLY A 1 740 ? 2.924 -4.741 -24.839 1.00 91.88 740 GLY A CA 1
ATOM 5720 C C . GLY A 1 740 ? 2.031 -5.241 -23.698 1.00 91.88 740 GLY A C 1
ATOM 5721 O O . GLY A 1 740 ? 0.875 -5.600 -23.924 1.00 91.88 740 GLY A O 1
ATOM 5722 N N . ARG A 1 741 ? 2.514 -5.193 -22.453 1.00 91.00 741 ARG A N 1
ATOM 5723 C CA . ARG A 1 741 ? 1.734 -5.547 -21.258 1.00 91.00 741 ARG A CA 1
ATOM 5724 C C . ARG A 1 741 ? 0.521 -4.629 -21.076 1.00 91.00 741 ARG A C 1
ATOM 5726 O O . ARG A 1 741 ? -0.561 -5.112 -20.741 1.00 91.00 741 ARG A O 1
ATOM 5733 N N . LEU A 1 742 ? 0.674 -3.326 -21.329 1.00 90.69 742 LEU A N 1
ATOM 5734 C CA . LEU A 1 742 ? -0.434 -2.365 -21.305 1.00 90.69 742 LEU A CA 1
ATOM 5735 C C . LEU A 1 742 ? -1.492 -2.690 -22.370 1.00 90.69 742 LEU A C 1
ATOM 5737 O O . LEU A 1 742 ? -2.685 -2.668 -22.065 1.00 90.69 742 LEU A O 1
ATOM 5741 N N . VAL A 1 743 ? -1.072 -3.067 -23.583 1.00 93.06 743 VAL A N 1
ATOM 5742 C CA . VAL A 1 743 ? -1.989 -3.526 -24.641 1.00 93.06 743 VAL A CA 1
ATOM 5743 C C . VAL A 1 743 ? -2.733 -4.791 -24.217 1.00 93.06 743 VAL A C 1
ATOM 5745 O O . VAL A 1 743 ? -3.954 -4.835 -24.347 1.00 93.06 743 VAL A O 1
ATOM 5748 N N . ALA A 1 744 ? -2.041 -5.788 -23.659 1.00 92.19 744 ALA A N 1
ATOM 5749 C CA . ALA A 1 744 ? -2.676 -7.013 -23.170 1.00 92.19 744 ALA A CA 1
ATOM 5750 C C . ALA A 1 744 ? -3.743 -6.717 -22.097 1.00 92.19 744 ALA A C 1
ATOM 5752 O O . ALA A 1 744 ? -4.882 -7.167 -22.220 1.00 92.19 744 ALA A O 1
ATOM 5753 N N . LYS A 1 745 ? -3.423 -5.862 -21.115 1.00 91.69 745 LYS A N 1
ATOM 5754 C CA . LYS A 1 745 ? -4.375 -5.416 -20.080 1.00 91.69 745 LYS A CA 1
ATOM 5755 C C . LYS A 1 745 ? -5.589 -4.693 -20.678 1.00 91.69 745 LYS A C 1
ATOM 5757 O O . LYS A 1 745 ? -6.717 -4.887 -20.217 1.00 91.69 745 LYS A O 1
ATOM 5762 N N . ALA A 1 746 ? -5.377 -3.852 -21.691 1.00 91.94 746 ALA A N 1
ATOM 5763 C CA . ALA A 1 746 ? -6.458 -3.141 -22.370 1.00 91.94 746 ALA A CA 1
ATOM 5764 C C . ALA A 1 746 ? -7.365 -4.096 -23.167 1.00 91.94 746 ALA A C 1
ATOM 5766 O O . ALA A 1 746 ? -8.584 -3.932 -23.152 1.00 91.94 746 ALA A O 1
ATOM 5767 N N . VAL A 1 747 ? -6.795 -5.124 -23.807 1.00 93.81 747 VAL A N 1
ATOM 5768 C CA . VAL A 1 747 ? -7.552 -6.187 -24.490 1.00 93.81 747 VAL A CA 1
ATOM 5769 C C . VAL A 1 747 ? -8.400 -6.977 -23.492 1.00 93.81 747 VAL A C 1
ATOM 5771 O O . VAL A 1 747 ? -9.597 -7.136 -23.719 1.00 93.81 747 VAL A O 1
ATOM 5774 N N . GLU A 1 748 ? -7.830 -7.407 -22.364 1.00 93.12 748 GLU A N 1
ATOM 5775 C CA . GLU A 1 748 ? -8.564 -8.118 -21.304 1.00 93.12 748 GLU A CA 1
ATOM 5776 C C . GLU A 1 748 ? -9.720 -7.279 -20.746 1.00 93.12 748 GLU A C 1
ATOM 5778 O O . GLU A 1 748 ? -10.839 -7.771 -20.589 1.00 93.12 748 GLU A O 1
ATOM 5783 N N . SER A 1 749 ? -9.471 -5.989 -20.510 1.00 91.50 749 SER A N 1
ATOM 5784 C CA . SER A 1 749 ? -10.483 -5.045 -20.026 1.00 91.50 749 SER A CA 1
ATOM 5785 C C . SER A 1 749 ? -11.601 -4.833 -21.055 1.00 91.50 749 SER A C 1
ATOM 5787 O O . SER A 1 749 ? -12.772 -4.778 -20.688 1.00 91.50 749 SER A O 1
ATOM 5789 N N . CYS A 1 750 ? -11.264 -4.775 -22.348 1.00 92.50 750 CYS A N 1
ATOM 5790 C CA . CYS A 1 750 ? -12.227 -4.677 -23.446 1.00 92.50 750 CYS A CA 1
ATOM 5791 C C . CYS A 1 750 ? -13.099 -5.940 -23.562 1.00 92.50 750 CYS A C 1
ATOM 5793 O O . CYS A 1 750 ? -14.317 -5.840 -23.725 1.00 92.50 750 CYS A O 1
ATOM 5795 N N . VAL A 1 751 ? -12.504 -7.130 -23.415 1.00 93.12 751 VAL A N 1
ATOM 5796 C CA . VAL A 1 751 ? -13.233 -8.410 -23.409 1.00 93.12 751 VAL A CA 1
ATOM 5797 C C . VAL A 1 751 ? -14.157 -8.507 -22.195 1.00 93.12 751 VAL A C 1
ATOM 5799 O O . VAL A 1 751 ? -15.329 -8.832 -22.361 1.00 93.12 751 VAL A O 1
ATOM 5802 N N . SER A 1 752 ? -13.663 -8.174 -21.000 1.00 92.50 752 SER A N 1
ATOM 5803 C CA . SER A 1 752 ? -14.443 -8.202 -19.756 1.00 92.50 752 SER A CA 1
ATOM 5804 C C . SER A 1 752 ? -15.625 -7.227 -19.797 1.00 92.50 752 SER A C 1
ATOM 5806 O O . SER A 1 752 ? -16.762 -7.616 -19.531 1.00 92.50 752 SER A O 1
ATOM 5808 N N . ALA A 1 753 ? -15.396 -5.985 -20.241 1.00 91.06 753 ALA A N 1
ATOM 5809 C CA . ALA A 1 753 ? -16.468 -5.010 -20.429 1.00 91.06 753 ALA A CA 1
ATOM 5810 C C . ALA A 1 753 ? -17.497 -5.494 -21.464 1.00 91.06 753 ALA A C 1
ATOM 5812 O O . ALA A 1 753 ? -18.697 -5.353 -21.251 1.00 91.06 753 ALA A O 1
ATOM 5813 N N . SER A 1 754 ? -17.045 -6.111 -22.562 1.00 90.19 754 SER A N 1
ATOM 5814 C CA . SER A 1 754 ? -17.945 -6.649 -23.591 1.00 90.19 754 SER A CA 1
ATOM 5815 C C . SER A 1 754 ? -18.791 -7.819 -23.074 1.00 90.19 754 SER A C 1
ATOM 5817 O O . SER A 1 754 ? -19.966 -7.897 -23.412 1.00 90.19 754 SER A O 1
ATOM 5819 N N . GLN A 1 755 ? -18.222 -8.698 -22.240 1.00 90.31 755 GLN A N 1
ATOM 5820 C CA . GLN A 1 755 ? -18.935 -9.804 -21.582 1.00 90.31 755 GLN A CA 1
ATOM 5821 C C . GLN A 1 755 ? -19.978 -9.318 -20.574 1.00 90.31 755 GLN A C 1
ATOM 5823 O O . GLN A 1 755 ? -21.047 -9.908 -20.479 1.00 90.31 755 GLN A O 1
ATOM 5828 N N . ALA A 1 756 ? -19.687 -8.240 -19.845 1.00 87.75 756 ALA A N 1
ATOM 5829 C CA . ALA A 1 756 ? -20.640 -7.639 -18.916 1.00 87.75 756 ALA A CA 1
ATOM 5830 C C . ALA A 1 756 ? -21.797 -6.918 -19.633 1.00 87.75 756 ALA A C 1
ATOM 5832 O O . ALA A 1 756 ? -22.883 -6.793 -19.077 1.00 87.75 756 ALA A O 1
ATOM 5833 N N . ALA A 1 757 ? -21.567 -6.434 -20.857 1.00 86.69 757 ALA A N 1
ATOM 5834 C CA . ALA A 1 757 ? -22.484 -5.548 -21.568 1.00 86.69 757 ALA A CA 1
ATOM 5835 C C . ALA A 1 757 ? -23.484 -6.253 -22.505 1.00 86.69 757 ALA A C 1
ATOM 5837 O O . ALA A 1 757 ? -24.401 -5.597 -23.006 1.00 86.69 757 ALA A O 1
ATOM 5838 N N . THR A 1 758 ? -23.316 -7.547 -22.801 1.00 82.44 758 THR A N 1
ATOM 5839 C CA . THR A 1 758 ? -24.262 -8.315 -23.629 1.00 82.44 758 THR A CA 1
ATOM 5840 C C . THR A 1 758 ? -24.175 -9.817 -23.367 1.00 82.44 758 THR A C 1
ATOM 5842 O O . THR A 1 758 ? -23.095 -10.343 -23.121 1.00 82.44 758 THR A O 1
ATOM 5845 N N . GLU A 1 759 ? -25.299 -10.521 -23.507 1.00 81.75 759 GLU A N 1
ATOM 5846 C CA . GLU A 1 759 ? -25.375 -11.991 -23.494 1.00 81.75 759 GLU A CA 1
ATOM 5847 C C . GLU A 1 759 ? -25.352 -12.595 -24.917 1.00 81.75 759 GLU A C 1
ATOM 5849 O O . GLU A 1 759 ? -25.454 -13.811 -25.094 1.00 81.75 759 GLU A O 1
ATOM 5854 N N . ASP A 1 760 ? -25.206 -11.764 -25.961 1.00 85.00 760 ASP A N 1
ATOM 5855 C CA . ASP A 1 760 ? -25.157 -12.223 -27.353 1.00 85.00 760 ASP A CA 1
ATOM 5856 C C . ASP A 1 760 ? -23.880 -13.036 -27.633 1.00 85.00 760 ASP A C 1
ATOM 5858 O O . ASP A 1 760 ? -22.794 -12.514 -27.917 1.00 85.00 760 ASP A O 1
ATOM 5862 N N . GLY A 1 761 ? -24.033 -14.360 -27.610 1.00 79.88 761 GLY A N 1
ATOM 5863 C CA . GLY A 1 761 ? -22.949 -15.312 -27.820 1.00 79.88 761 GLY A CA 1
ATOM 5864 C C . GLY A 1 761 ? -22.299 -15.281 -29.211 1.00 79.88 761 GLY A C 1
ATOM 5865 O O . GLY A 1 761 ? -21.233 -15.880 -29.373 1.00 79.88 761 GLY A O 1
ATOM 5866 N N . GLN A 1 762 ? -22.884 -14.638 -30.231 1.00 83.56 762 GLN A N 1
ATOM 5867 C CA . GLN A 1 762 ? -22.212 -14.442 -31.526 1.00 83.56 762 GLN A CA 1
ATOM 5868 C C . GLN A 1 762 ? -21.287 -13.221 -31.492 1.00 83.56 762 GLN A C 1
ATOM 5870 O O . GLN A 1 762 ? -20.142 -13.307 -31.945 1.00 83.56 762 GLN A O 1
ATOM 5875 N N . LEU A 1 763 ? -21.739 -12.112 -30.901 1.00 84.19 763 LEU A N 1
ATOM 5876 C CA . LEU A 1 763 ? -20.920 -10.909 -30.738 1.00 84.19 763 LEU A CA 1
ATOM 5877 C C . LEU A 1 763 ? -19.755 -11.140 -29.772 1.00 84.19 763 LEU A C 1
ATOM 5879 O O . LEU A 1 763 ? -18.624 -10.772 -30.091 1.00 84.19 763 LEU A O 1
ATOM 5883 N N . LEU A 1 764 ? -19.995 -11.833 -28.654 1.00 87.25 764 LEU A N 1
ATOM 5884 C CA . LEU A 1 764 ? -18.946 -12.202 -27.699 1.00 87.25 764 LEU A CA 1
ATOM 5885 C C . LEU A 1 764 ? -17.885 -13.116 -28.321 1.00 87.25 764 LEU A C 1
ATOM 5887 O O . LEU A 1 764 ? -16.693 -12.928 -28.081 1.00 87.25 764 LEU A O 1
ATOM 5891 N N . ARG A 1 765 ? -18.289 -14.058 -29.185 1.00 88.50 765 ARG A N 1
ATOM 5892 C CA . ARG A 1 765 ? -17.341 -14.867 -29.972 1.00 88.50 765 ARG A CA 1
ATOM 5893 C C . ARG A 1 765 ? -16.537 -14.014 -30.951 1.00 88.50 765 ARG A C 1
ATOM 5895 O O . ARG A 1 765 ? -15.341 -14.244 -31.103 1.00 88.50 765 ARG A O 1
ATOM 5902 N N . GLY A 1 766 ? -17.161 -13.013 -31.573 1.00 87.19 766 GLY A N 1
ATOM 5903 C CA . GLY A 1 766 ? -16.481 -12.054 -32.446 1.00 87.19 766 GLY A CA 1
ATOM 5904 C C . GLY A 1 766 ? -15.440 -11.198 -31.716 1.00 87.19 766 GLY A C 1
ATOM 5905 O O . GLY A 1 766 ? -14.337 -11.019 -32.229 1.00 87.19 766 GLY A O 1
ATOM 5906 N N . VAL A 1 767 ? -15.765 -10.713 -30.513 1.00 89.56 767 VAL A N 1
ATOM 5907 C CA . VAL A 1 767 ? -14.832 -9.973 -29.643 1.00 89.56 767 VAL A CA 1
ATOM 5908 C C . VAL A 1 767 ? -13.704 -10.883 -29.159 1.00 89.56 767 VAL A C 1
ATOM 5910 O O . VAL A 1 767 ? -12.541 -10.506 -29.258 1.00 89.56 767 VAL A O 1
ATOM 5913 N N . GLY A 1 768 ? -14.017 -12.104 -28.715 1.00 89.56 768 GLY A N 1
ATOM 5914 C CA . GLY A 1 768 ? -13.017 -13.086 -28.292 1.00 89.56 768 GLY A CA 1
ATOM 5915 C C . GLY A 1 768 ? -12.043 -13.464 -29.412 1.00 89.56 768 GLY A C 1
ATOM 5916 O O . GLY A 1 768 ? -10.832 -13.459 -29.200 1.00 89.56 768 GLY A O 1
ATOM 5917 N N . ALA A 1 769 ? -12.536 -13.713 -30.628 1.00 91.38 769 ALA A N 1
ATOM 5918 C CA . ALA A 1 769 ? -11.689 -14.009 -31.785 1.00 91.38 769 ALA A CA 1
ATOM 5919 C C . ALA A 1 769 ? -10.769 -12.829 -32.146 1.00 91.38 769 ALA A C 1
ATOM 5921 O O . ALA A 1 769 ? -9.574 -13.026 -32.360 1.00 91.38 769 ALA A O 1
ATOM 5922 N N . ALA A 1 770 ? -11.301 -11.601 -32.150 1.00 89.88 770 ALA A N 1
ATOM 5923 C CA . ALA A 1 770 ? -10.505 -10.402 -32.403 1.00 89.88 770 ALA A CA 1
ATOM 5924 C C . ALA A 1 770 ? -9.456 -10.161 -31.302 1.00 89.88 770 ALA A C 1
ATOM 5926 O O . ALA A 1 770 ? -8.311 -9.846 -31.610 1.00 89.88 770 ALA A O 1
ATOM 5927 N N . ALA A 1 771 ? -9.805 -10.381 -30.032 1.00 91.50 771 ALA A N 1
ATOM 5928 C CA . ALA A 1 771 ? -8.868 -10.300 -28.913 1.00 91.50 771 ALA A CA 1
ATOM 5929 C C . ALA A 1 771 ? -7.740 -11.332 -29.046 1.00 91.50 771 ALA A C 1
ATOM 5931 O O . ALA A 1 771 ? -6.573 -10.992 -28.877 1.00 91.50 771 ALA A O 1
ATOM 5932 N N . THR A 1 772 ? -8.074 -12.562 -29.446 1.00 92.38 772 THR A N 1
ATOM 5933 C CA . THR A 1 772 ? -7.084 -13.625 -29.679 1.00 92.38 772 THR A CA 1
ATOM 5934 C C . THR A 1 772 ? -6.117 -13.250 -30.806 1.00 92.38 772 THR A C 1
ATOM 5936 O O . THR A 1 772 ? -4.917 -13.472 -30.672 1.00 92.38 772 THR A O 1
ATOM 5939 N N . ALA A 1 773 ? -6.610 -12.624 -31.882 1.00 91.75 773 ALA A N 1
ATOM 5940 C CA . ALA A 1 773 ? -5.771 -12.127 -32.973 1.00 91.75 773 ALA A CA 1
ATOM 5941 C C . ALA A 1 773 ? -4.800 -11.022 -32.510 1.00 91.75 773 ALA A C 1
ATOM 5943 O O . ALA A 1 773 ? -3.633 -11.030 -32.901 1.00 91.75 773 ALA A O 1
ATOM 5944 N N . VAL A 1 774 ? -5.243 -10.112 -31.629 1.00 91.62 774 VAL A N 1
ATOM 5945 C CA . VAL A 1 774 ? -4.355 -9.107 -31.012 1.00 91.62 774 VAL A CA 1
ATOM 5946 C C . VAL A 1 774 ? -3.288 -9.781 -30.154 1.00 91.62 774 VAL A C 1
ATOM 5948 O O . VAL A 1 774 ? -2.112 -9.448 -30.272 1.00 91.62 774 VAL A O 1
ATOM 5951 N N . THR A 1 775 ? -3.668 -10.752 -29.320 1.00 90.88 775 THR A N 1
ATOM 5952 C CA . THR A 1 775 ? -2.725 -11.492 -28.469 1.00 90.88 775 THR A CA 1
ATOM 5953 C C . THR A 1 775 ? -1.701 -12.277 -29.292 1.00 90.88 775 THR A C 1
ATOM 5955 O O . THR A 1 775 ? -0.530 -12.307 -28.926 1.00 90.88 775 THR A O 1
ATOM 5958 N N . GLN A 1 776 ? -2.108 -12.886 -30.409 1.00 91.12 776 GLN A N 1
ATOM 5959 C CA . GLN A 1 776 ? -1.202 -13.593 -31.321 1.00 91.12 776 GLN A CA 1
ATOM 5960 C C . GLN A 1 776 ? -0.182 -12.639 -31.950 1.00 91.12 776 GLN A C 1
ATOM 5962 O O . GLN A 1 776 ? 1.015 -12.852 -31.776 1.00 91.12 776 GLN A O 1
ATOM 5967 N N . ALA A 1 777 ? -0.640 -11.547 -32.571 1.00 89.81 777 ALA A N 1
ATOM 5968 C CA . ALA A 1 777 ? 0.247 -10.545 -33.168 1.00 89.81 777 ALA A CA 1
ATOM 5969 C C . ALA A 1 777 ? 1.193 -9.911 -32.128 1.00 89.81 777 ALA A C 1
ATOM 5971 O O . ALA A 1 777 ? 2.364 -9.651 -32.407 1.00 89.81 777 ALA A O 1
ATOM 5972 N N . LEU A 1 778 ? 0.706 -9.689 -30.901 1.00 91.25 778 LEU A N 1
ATOM 5973 C CA . LEU A 1 778 ? 1.517 -9.158 -29.808 1.00 91.25 778 LEU A CA 1
ATOM 5974 C C . LEU A 1 778 ? 2.585 -10.162 -29.353 1.00 91.25 778 LEU A C 1
ATOM 5976 O O . LEU A 1 778 ? 3.726 -9.777 -29.110 1.00 91.25 778 LEU A O 1
ATOM 5980 N N . ASN A 1 779 ? 2.237 -11.446 -29.255 1.00 89.06 779 ASN A N 1
ATOM 5981 C CA . ASN A 1 779 ? 3.191 -12.494 -28.903 1.00 89.06 779 ASN A CA 1
ATOM 5982 C C . ASN A 1 779 ? 4.271 -12.663 -29.975 1.00 89.06 779 ASN A C 1
ATOM 5984 O O . ASN A 1 779 ? 5.433 -12.826 -29.615 1.00 89.06 779 ASN A O 1
ATOM 5988 N N . GLU A 1 780 ? 3.919 -12.577 -31.259 1.00 87.12 780 GLU A N 1
ATOM 5989 C CA . GLU A 1 780 ? 4.888 -12.588 -32.362 1.00 87.12 780 GLU A CA 1
ATOM 5990 C C . GLU A 1 780 ? 5.877 -11.418 -32.245 1.00 87.12 780 GLU A C 1
ATOM 5992 O O . GLU A 1 780 ? 7.091 -11.630 -32.281 1.00 87.12 780 GLU A O 1
ATOM 5997 N N . LEU A 1 781 ? 5.384 -10.198 -31.990 1.00 87.94 781 LEU A N 1
ATOM 5998 C CA . LEU A 1 781 ? 6.237 -9.029 -31.747 1.00 87.94 781 LEU A CA 1
ATOM 5999 C C . LEU A 1 781 ? 7.181 -9.246 -30.552 1.00 87.94 781 LEU A C 1
ATOM 6001 O O . LEU A 1 781 ? 8.391 -9.052 -30.671 1.00 87.94 781 LEU A O 1
ATOM 6005 N N . LEU A 1 782 ? 6.656 -9.678 -29.401 1.00 85.06 782 LEU A N 1
ATOM 6006 C CA . LEU A 1 782 ? 7.458 -9.884 -28.189 1.00 85.06 782 LEU A CA 1
ATOM 6007 C C . LEU A 1 782 ? 8.477 -11.023 -28.339 1.00 85.06 782 LEU A C 1
ATOM 6009 O O . LEU A 1 782 ? 9.567 -10.945 -27.771 1.00 85.06 782 LEU A O 1
ATOM 6013 N N . GLN A 1 783 ? 8.155 -12.071 -29.101 1.00 81.44 783 GLN A N 1
ATOM 6014 C CA . GLN A 1 783 ? 9.101 -13.141 -29.423 1.00 81.44 783 GLN A CA 1
ATOM 6015 C C . GLN A 1 783 ? 10.257 -12.623 -30.279 1.00 81.44 783 GLN A C 1
ATOM 6017 O O . GLN A 1 783 ? 11.406 -12.918 -29.961 1.00 81.44 783 GLN A O 1
ATOM 6022 N N . HIS A 1 784 ? 9.983 -11.796 -31.292 1.00 78.25 784 HIS A N 1
ATOM 6023 C CA . HIS A 1 784 ? 11.026 -11.174 -32.112 1.00 78.25 784 HIS A CA 1
ATOM 6024 C C . HIS A 1 784 ? 11.947 -10.252 -31.300 1.00 78.25 784 HIS A C 1
ATOM 6026 O O . HIS A 1 784 ? 13.165 -10.284 -31.474 1.00 78.25 784 HIS A O 1
ATOM 6032 N N . VAL A 1 785 ? 11.392 -9.491 -30.353 1.00 77.88 785 VAL A N 1
ATOM 6033 C CA . VAL A 1 785 ? 12.172 -8.643 -29.434 1.00 77.88 785 VAL A CA 1
ATOM 6034 C C . VAL A 1 785 ? 13.082 -9.485 -28.533 1.00 77.88 785 VAL A C 1
ATOM 6036 O O . VAL A 1 785 ? 14.263 -9.177 -28.377 1.00 77.88 785 VAL A O 1
ATOM 6039 N N . ARG A 1 786 ? 12.566 -10.589 -27.976 1.00 70.44 786 ARG A N 1
ATOM 6040 C CA . ARG A 1 786 ? 13.352 -11.515 -27.140 1.00 70.44 786 ARG A CA 1
ATOM 6041 C C . ARG A 1 786 ? 14.412 -12.275 -27.936 1.00 70.44 786 ARG A C 1
ATOM 6043 O O . ARG A 1 786 ? 15.498 -12.507 -27.414 1.00 70.44 786 ARG A O 1
ATOM 6050 N N . ALA A 1 787 ? 14.124 -12.640 -29.184 1.00 65.06 787 ALA A N 1
ATOM 6051 C CA . ALA A 1 787 ? 15.089 -13.293 -30.065 1.00 65.06 787 ALA A CA 1
ATOM 6052 C C . ALA A 1 787 ? 16.316 -12.392 -30.290 1.00 65.06 787 ALA A C 1
ATOM 6054 O O . ALA A 1 787 ? 17.448 -12.836 -30.101 1.00 65.06 787 ALA A O 1
ATOM 6055 N N . HIS A 1 788 ? 16.092 -11.099 -30.544 1.00 63.84 788 HIS A N 1
ATOM 6056 C CA . HIS A 1 788 ? 17.162 -10.106 -30.663 1.00 63.84 788 HIS A CA 1
ATOM 6057 C C . HIS A 1 788 ? 17.937 -9.892 -29.348 1.00 63.84 788 HIS A C 1
ATOM 6059 O O . HIS A 1 788 ? 19.164 -9.804 -29.359 1.00 63.84 788 HIS A O 1
ATOM 6065 N N . ALA A 1 789 ? 17.247 -9.883 -28.199 1.00 55.91 789 ALA A N 1
ATOM 6066 C CA . ALA A 1 789 ? 17.850 -9.720 -26.868 1.00 55.91 789 ALA A CA 1
ATOM 6067 C C . ALA A 1 789 ? 18.899 -10.785 -26.519 1.00 55.91 789 ALA A C 1
ATOM 6069 O O . ALA A 1 789 ? 19.841 -10.528 -25.775 1.00 55.91 789 ALA A O 1
ATOM 6070 N N . THR A 1 790 ? 18.744 -11.994 -27.058 1.00 50.78 790 THR A N 1
ATOM 6071 C CA . THR A 1 790 ? 19.676 -13.098 -26.803 1.00 50.78 790 THR A CA 1
ATOM 6072 C C . THR A 1 790 ? 20.950 -13.042 -27.651 1.00 50.78 790 THR A C 1
ATOM 6074 O O . THR A 1 790 ? 21.799 -13.923 -27.511 1.00 50.78 790 THR A O 1
ATOM 6077 N N . GLY A 1 791 ? 21.099 -12.034 -28.528 1.00 50.78 791 GLY A N 1
ATOM 6078 C CA . GLY A 1 791 ? 22.185 -11.975 -29.514 1.00 50.78 791 GLY A CA 1
ATOM 6079 C C . GLY A 1 791 ? 22.160 -13.154 -30.491 1.00 50.78 791 GLY A C 1
ATOM 6080 O O . GLY A 1 791 ? 23.128 -13.400 -31.206 1.00 50.78 791 GLY A O 1
ATOM 6081 N N . ALA A 1 792 ? 21.059 -13.906 -30.502 1.00 40.34 792 ALA A N 1
ATOM 6082 C CA . ALA A 1 792 ? 20.888 -15.056 -31.348 1.00 40.34 792 ALA A CA 1
ATOM 6083 C C . ALA A 1 792 ? 20.507 -14.560 -32.745 1.00 40.34 792 ALA A C 1
ATOM 6085 O O . ALA A 1 792 ? 19.332 -14.465 -33.100 1.00 40.34 792 ALA A O 1
ATOM 6086 N N . GLY A 1 793 ? 21.522 -14.362 -33.592 1.00 42.28 793 GLY A N 1
ATOM 6087 C CA . GLY A 1 793 ? 21.382 -14.898 -34.947 1.00 42.28 793 GLY A CA 1
ATOM 6088 C C . GLY A 1 793 ? 20.854 -16.338 -34.837 1.00 42.28 793 GLY A C 1
ATOM 6089 O O . GLY A 1 793 ? 21.126 -16.972 -33.813 1.00 42.28 793 GLY A O 1
ATOM 6090 N N . PRO A 1 794 ? 20.053 -16.830 -35.805 1.00 37.16 794 PRO A N 1
ATOM 6091 C CA . PRO A 1 794 ? 19.339 -18.103 -35.703 1.00 37.16 794 PRO A CA 1
ATOM 6092 C C . PRO A 1 794 ? 20.255 -19.130 -35.059 1.00 37.16 794 PRO A C 1
ATOM 6094 O O . PRO A 1 794 ? 21.281 -19.468 -35.647 1.00 37.16 794 PRO A O 1
ATOM 6097 N N . ALA A 1 795 ? 19.936 -19.492 -33.809 1.00 42.88 795 ALA A N 1
ATOM 6098 C CA . ALA A 1 795 ? 20.799 -20.315 -32.983 1.00 42.88 795 ALA A CA 1
ATOM 6099 C C . ALA A 1 795 ? 21.216 -21.498 -33.848 1.00 42.88 795 ALA A C 1
ATOM 6101 O O . ALA A 1 795 ? 20.351 -22.228 -34.350 1.00 42.88 795 ALA A O 1
ATOM 6102 N N . GLY A 1 796 ? 22.520 -21.634 -34.112 1.00 52.00 796 GLY A N 1
ATOM 6103 C CA . GLY A 1 796 ? 22.998 -22.786 -34.858 1.00 52.00 796 GLY A CA 1
ATOM 6104 C C . GLY A 1 796 ? 22.440 -24.018 -34.155 1.00 52.00 796 GLY A C 1
ATOM 6105 O O . GLY A 1 796 ? 22.332 -24.020 -32.930 1.00 52.00 796 GLY A O 1
ATOM 6106 N N . ARG A 1 797 ? 22.034 -25.063 -34.884 1.00 55.31 797 ARG A N 1
ATOM 6107 C CA . ARG A 1 797 ? 21.454 -26.286 -34.274 1.00 55.31 797 ARG A CA 1
ATOM 6108 C C . ARG A 1 797 ? 22.288 -26.818 -33.088 1.00 55.31 797 ARG A C 1
ATOM 6110 O O . ARG A 1 797 ? 21.744 -27.409 -32.161 1.00 55.31 797 ARG A O 1
ATOM 6117 N N . TYR A 1 798 ? 23.586 -26.520 -33.098 1.00 59.28 798 TYR A N 1
ATOM 6118 C CA . TYR A 1 798 ? 24.550 -26.627 -32.005 1.00 59.28 798 TYR A CA 1
ATOM 6119 C C . TYR A 1 798 ? 24.141 -26.022 -30.651 1.00 59.28 798 TYR A C 1
ATOM 6121 O O . TYR A 1 798 ? 24.318 -26.648 -29.607 1.00 59.28 798 TYR A O 1
ATOM 6129 N N . ASP A 1 799 ? 23.613 -24.805 -30.646 1.00 56.91 799 ASP A N 1
ATOM 6130 C CA . ASP A 1 799 ? 23.389 -23.995 -29.449 1.00 56.91 799 ASP A CA 1
ATOM 6131 C C . ASP A 1 799 ? 22.147 -24.432 -28.673 1.00 56.91 799 ASP A C 1
ATOM 6133 O O . ASP A 1 799 ? 22.191 -24.575 -27.453 1.00 56.91 799 ASP A O 1
ATOM 6137 N N . GLN A 1 800 ? 21.042 -24.693 -29.377 1.00 65.25 800 GLN A N 1
ATOM 6138 C CA . GLN A 1 800 ? 19.813 -25.179 -28.747 1.00 65.25 800 GLN A CA 1
ATOM 6139 C C . GLN A 1 800 ? 20.030 -26.564 -28.131 1.00 65.25 800 GLN A C 1
ATOM 6141 O O . GLN A 1 800 ? 19.553 -26.846 -27.031 1.00 65.25 800 GLN A O 1
ATOM 6146 N N . ALA A 1 801 ? 20.781 -27.415 -28.828 1.00 71.56 801 ALA A N 1
ATOM 6147 C CA . ALA A 1 801 ? 21.109 -28.748 -28.365 1.00 71.56 801 ALA A CA 1
ATOM 6148 C C . ALA A 1 801 ? 22.017 -28.712 -27.121 1.00 71.56 801 ALA A C 1
ATOM 6150 O O . ALA A 1 801 ? 21.710 -29.371 -26.132 1.00 71.56 801 ALA A O 1
ATOM 6151 N N . THR A 1 802 ? 23.075 -27.891 -27.115 1.00 71.56 802 THR A N 1
ATOM 6152 C CA . THR A 1 802 ? 23.990 -27.754 -25.962 1.00 71.56 802 THR A CA 1
ATOM 6153 C C . THR A 1 802 ? 23.332 -27.131 -24.729 1.00 71.56 802 THR A C 1
ATOM 6155 O O . THR A 1 802 ? 23.494 -27.669 -23.634 1.00 71.56 802 THR A O 1
ATOM 6158 N N . ASP A 1 803 ? 22.545 -26.059 -24.879 1.00 70.56 803 ASP A N 1
ATOM 6159 C CA . ASP A 1 803 ? 21.848 -25.427 -23.747 1.00 70.56 803 ASP A CA 1
ATOM 6160 C C . ASP A 1 803 ? 20.789 -26.382 -23.153 1.00 70.56 803 ASP A C 1
ATOM 6162 O O . ASP A 1 803 ? 20.713 -26.549 -21.933 1.00 70.56 803 ASP A O 1
ATOM 6166 N N . THR A 1 804 ? 20.046 -27.106 -24.002 1.00 78.81 804 THR A N 1
ATOM 6167 C CA . THR A 1 804 ? 19.100 -28.143 -23.547 1.00 78.81 804 THR A CA 1
ATOM 6168 C C . THR A 1 804 ? 19.825 -29.265 -22.800 1.00 78.81 804 THR A C 1
ATOM 6170 O O . THR A 1 804 ? 19.341 -29.708 -21.760 1.00 78.81 804 THR A O 1
ATOM 6173 N N . ILE A 1 805 ? 21.003 -29.696 -23.269 1.00 82.50 805 ILE A N 1
ATOM 6174 C CA . ILE A 1 805 ? 21.820 -30.713 -22.590 1.00 82.50 805 ILE A CA 1
ATOM 6175 C C . ILE A 1 805 ? 22.219 -30.244 -21.186 1.00 82.50 805 ILE A C 1
ATOM 6177 O O . ILE A 1 805 ? 22.046 -30.994 -20.226 1.00 82.50 805 ILE A O 1
ATOM 6181 N N . LEU A 1 806 ? 22.701 -29.007 -21.033 1.00 79.12 806 LEU A N 1
ATOM 6182 C CA . LEU A 1 806 ? 23.132 -28.472 -19.737 1.00 79.12 806 LEU A CA 1
ATOM 6183 C C . LEU A 1 806 ? 21.973 -28.382 -18.734 1.00 79.12 806 LEU A C 1
ATOM 6185 O O . LEU A 1 806 ? 22.091 -28.894 -17.620 1.00 79.12 806 LEU A O 1
ATOM 6189 N N . THR A 1 807 ? 20.836 -27.811 -19.140 1.00 81.31 807 THR A N 1
ATOM 6190 C CA . THR A 1 807 ? 19.664 -27.653 -18.262 1.00 81.31 807 THR A CA 1
ATOM 6191 C C . THR A 1 807 ? 19.028 -28.994 -17.893 1.00 81.31 807 THR A C 1
ATOM 6193 O O . THR A 1 807 ? 18.696 -29.239 -16.735 1.00 81.31 807 THR A O 1
ATOM 6196 N N . VAL A 1 808 ? 18.868 -29.902 -18.860 1.00 83.81 808 VAL A N 1
ATOM 6197 C CA . VAL A 1 808 ? 18.249 -31.215 -18.616 1.00 83.81 808 VAL A CA 1
ATOM 6198 C C . VAL A 1 808 ? 19.141 -32.095 -17.735 1.00 83.81 808 VAL A C 1
ATOM 6200 O O . VAL A 1 808 ? 18.625 -32.844 -16.906 1.00 83.81 808 VAL A O 1
ATOM 6203 N N . THR A 1 809 ? 20.468 -31.965 -17.833 1.00 83.62 809 THR A N 1
ATOM 6204 C CA . THR A 1 809 ? 21.397 -32.671 -16.935 1.00 83.62 809 THR A CA 1
ATOM 6205 C C . THR A 1 809 ? 21.229 -32.215 -15.476 1.00 83.62 809 THR A C 1
ATOM 6207 O O . THR A 1 809 ? 21.188 -33.051 -14.573 1.00 83.62 809 THR A O 1
ATOM 6210 N N . GLU A 1 810 ? 21.045 -30.914 -15.222 1.00 79.50 810 GLU A N 1
ATOM 6211 C CA . GLU A 1 810 ? 20.762 -30.389 -13.872 1.00 79.50 810 GLU A CA 1
ATOM 6212 C C . GLU A 1 810 ? 19.411 -30.862 -13.317 1.00 79.50 810 GLU A C 1
ATOM 6214 O O . GLU A 1 810 ? 19.287 -31.146 -12.119 1.00 79.50 810 GLU A O 1
ATOM 6219 N N . ASN A 1 811 ? 18.412 -31.031 -14.185 1.00 82.50 811 ASN A N 1
ATOM 6220 C CA . ASN A 1 811 ? 17.122 -31.600 -13.799 1.00 82.50 811 ASN A CA 1
ATOM 6221 C C . ASN A 1 811 ? 17.242 -33.078 -13.391 1.00 82.50 811 ASN A C 1
ATOM 6223 O O . ASN A 1 811 ? 16.569 -33.493 -12.448 1.00 82.50 811 ASN A O 1
ATOM 6227 N N . ILE A 1 812 ? 18.126 -33.865 -14.024 1.00 81.81 812 ILE A N 1
ATOM 6228 C CA . ILE A 1 812 ? 18.426 -35.248 -13.597 1.00 81.81 812 ILE A CA 1
ATOM 6229 C C . ILE A 1 812 ? 19.053 -35.258 -12.196 1.00 81.81 812 ILE A C 1
ATOM 6231 O O . ILE A 1 812 ? 18.702 -36.105 -11.378 1.00 81.81 812 ILE A O 1
ATOM 6235 N N . PHE A 1 813 ? 19.933 -34.301 -11.885 1.00 78.94 813 PHE A N 1
ATOM 6236 C CA . PHE A 1 813 ? 20.532 -34.181 -10.549 1.00 78.94 813 PHE A CA 1
ATOM 6237 C C . PHE A 1 813 ? 19.532 -33.749 -9.478 1.00 78.94 813 PHE A C 1
ATOM 6239 O O . PHE A 1 813 ? 19.604 -34.218 -8.343 1.00 78.94 813 PHE A O 1
ATOM 6246 N N . SER A 1 814 ? 18.597 -32.875 -9.843 1.00 81.50 814 SER A N 1
ATOM 6247 C CA . SER A 1 814 ? 17.572 -32.351 -8.937 1.00 81.50 814 SER A CA 1
ATOM 6248 C C . SER A 1 814 ? 16.431 -33.347 -8.690 1.00 81.50 814 SER A C 1
ATOM 6250 O O . SER A 1 814 ? 15.749 -33.246 -7.676 1.00 81.50 814 SER A O 1
ATOM 6252 N N . SER A 1 815 ? 16.246 -34.326 -9.583 1.00 81.31 815 SER A N 1
ATOM 6253 C CA . SER A 1 815 ? 15.195 -35.357 -9.503 1.00 81.31 815 SER A CA 1
ATOM 6254 C C . SER A 1 815 ? 15.671 -36.653 -8.831 1.00 81.31 815 SER A C 1
ATOM 6256 O O . SER A 1 815 ? 15.077 -37.713 -9.015 1.00 81.31 815 SER A O 1
ATOM 6258 N N . MET A 1 816 ? 16.761 -36.591 -8.061 1.00 70.56 816 MET A N 1
ATOM 6259 C CA . MET A 1 816 ? 17.319 -37.746 -7.358 1.00 70.56 816 MET A CA 1
ATOM 6260 C C . MET A 1 816 ? 16.306 -38.291 -6.336 1.00 70.56 816 MET A C 1
ATOM 6262 O O . MET A 1 816 ? 15.891 -37.572 -5.428 1.00 70.56 816 MET A O 1
ATOM 6266 N N . GLY A 1 817 ? 15.908 -39.555 -6.497 1.00 68.31 817 GLY A N 1
ATOM 6267 C CA . GLY A 1 817 ? 14.837 -40.196 -5.724 1.00 68.31 817 GLY A CA 1
ATOM 6268 C C . GLY A 1 817 ? 13.540 -40.438 -6.509 1.00 68.31 817 GLY A C 1
ATOM 6269 O O . GLY A 1 817 ? 12.693 -41.187 -6.031 1.00 68.31 817 GLY A O 1
ATOM 6270 N N . ASP A 1 818 ? 13.402 -39.882 -7.719 1.00 80.25 818 ASP A N 1
ATOM 6271 C CA . ASP A 1 818 ? 12.308 -40.183 -8.653 1.00 80.25 818 ASP A CA 1
ATOM 6272 C C . ASP A 1 818 ? 12.862 -40.785 -9.955 1.00 80.25 818 ASP A C 1
ATOM 6274 O O . ASP A 1 818 ? 13.214 -40.086 -10.911 1.00 80.25 818 ASP A O 1
ATOM 6278 N N . ALA A 1 819 ? 12.930 -42.119 -10.004 1.00 76.75 819 ALA A N 1
ATOM 6279 C CA . ALA A 1 819 ? 13.423 -42.849 -11.170 1.00 76.75 819 ALA A CA 1
ATOM 6280 C C . ALA A 1 819 ? 12.595 -42.583 -12.444 1.00 76.75 819 ALA A C 1
ATOM 6282 O O . ALA A 1 819 ? 13.140 -42.627 -13.548 1.00 76.75 819 ALA A O 1
ATOM 6283 N N . GLY A 1 820 ? 11.297 -42.282 -12.316 1.00 80.06 820 GLY A N 1
ATOM 6284 C CA . GLY A 1 820 ? 10.427 -41.997 -13.457 1.00 80.06 820 GLY A CA 1
ATOM 6285 C C . GLY A 1 820 ? 10.790 -40.675 -14.128 1.00 80.06 820 GLY A C 1
ATOM 6286 O O . GLY A 1 820 ? 10.965 -40.618 -15.351 1.00 80.06 820 GLY A O 1
ATOM 6287 N N . GLU A 1 821 ? 10.978 -39.630 -13.326 1.00 82.19 821 GLU A N 1
ATOM 6288 C CA . GLU A 1 821 ? 11.366 -38.310 -13.820 1.00 82.19 821 GLU A CA 1
ATOM 6289 C C . GLU A 1 821 ? 12.815 -38.298 -14.335 1.00 82.19 821 GLU A C 1
ATOM 6291 O O . GLU A 1 821 ? 13.075 -37.767 -15.417 1.00 82.19 821 GLU A O 1
ATOM 6296 N N . MET A 1 822 ? 13.750 -38.979 -13.659 1.00 81.19 822 MET A N 1
ATOM 6297 C CA . MET A 1 822 ? 15.139 -39.107 -14.131 1.00 81.19 822 MET A CA 1
ATOM 6298 C C . MET A 1 822 ? 15.229 -39.767 -15.517 1.00 81.19 822 MET A C 1
ATOM 6300 O O . MET A 1 822 ? 15.971 -39.303 -16.385 1.00 81.19 822 MET A O 1
ATOM 6304 N N . VAL A 1 823 ? 14.444 -40.820 -15.766 1.00 84.69 823 VAL A N 1
ATOM 6305 C CA . VAL A 1 823 ? 14.409 -41.508 -17.069 1.00 84.69 823 VAL A CA 1
ATOM 6306 C C . VAL A 1 823 ? 13.750 -40.641 -18.143 1.00 84.69 823 VAL A C 1
ATOM 6308 O O . VAL A 1 823 ? 14.187 -40.651 -19.299 1.00 84.69 823 VAL A O 1
ATOM 6311 N N . ARG A 1 824 ? 12.722 -39.859 -17.789 1.00 86.44 824 ARG A N 1
ATOM 6312 C CA . ARG A 1 824 ? 12.090 -38.901 -18.708 1.00 86.44 824 ARG A CA 1
ATOM 6313 C C . ARG A 1 824 ? 13.082 -37.827 -19.152 1.00 86.44 824 ARG A C 1
ATOM 6315 O O . ARG A 1 824 ? 13.205 -37.575 -20.351 1.00 86.44 824 ARG A O 1
ATOM 6322 N N . GLN A 1 825 ? 13.826 -37.253 -18.210 1.00 87.31 825 GLN A N 1
ATOM 6323 C CA . GLN A 1 825 ? 14.862 -36.259 -18.488 1.00 87.31 825 GLN A CA 1
ATOM 6324 C C . GLN A 1 825 ? 16.017 -36.863 -19.306 1.00 87.31 825 GLN A C 1
ATOM 6326 O O . GLN A 1 825 ? 16.449 -36.261 -20.286 1.00 87.31 825 GLN A O 1
ATOM 6331 N N . ALA A 1 826 ? 16.438 -38.101 -19.022 1.00 86.19 826 ALA A N 1
ATOM 6332 C CA . ALA A 1 826 ? 17.463 -38.795 -19.809 1.00 86.19 826 ALA A CA 1
ATOM 6333 C C . ALA A 1 826 ? 17.065 -39.010 -21.287 1.00 86.19 826 ALA A C 1
ATOM 6335 O O . ALA A 1 826 ? 17.926 -38.963 -22.167 1.00 86.19 826 ALA A O 1
ATOM 6336 N N . ARG A 1 827 ? 15.770 -39.192 -21.600 1.00 85.44 827 ARG A N 1
ATOM 6337 C CA . ARG A 1 827 ? 15.287 -39.259 -22.998 1.00 85.44 827 ARG A CA 1
ATOM 6338 C C . ARG A 1 827 ? 15.403 -37.919 -23.718 1.00 85.44 827 ARG A C 1
ATOM 6340 O O . ARG A 1 827 ? 15.848 -37.890 -24.862 1.00 85.44 827 ARG A O 1
ATOM 6347 N N . ILE A 1 828 ? 15.027 -36.827 -23.052 1.00 86.50 828 ILE A N 1
ATOM 6348 C CA . ILE A 1 828 ? 15.150 -35.466 -23.601 1.00 86.50 828 ILE A CA 1
ATOM 6349 C C . ILE A 1 828 ? 16.632 -35.143 -23.842 1.00 86.50 828 ILE A C 1
ATOM 6351 O O . ILE A 1 828 ? 16.994 -34.623 -24.895 1.00 86.50 828 ILE A O 1
ATOM 6355 N N . LEU A 1 829 ? 17.498 -35.544 -22.908 1.00 86.56 829 LEU A N 1
ATOM 6356 C CA . LEU A 1 829 ? 18.947 -35.377 -22.993 1.00 86.56 829 LEU A CA 1
ATOM 6357 C C . LEU A 1 829 ? 19.563 -36.153 -24.170 1.00 86.56 829 LEU A C 1
ATOM 6359 O O . LEU A 1 829 ? 20.402 -35.628 -24.904 1.00 86.56 829 LEU A O 1
ATOM 6363 N N . ALA A 1 830 ? 19.115 -37.392 -24.396 1.00 85.50 830 ALA A N 1
ATOM 6364 C CA . ALA A 1 830 ? 19.570 -38.217 -25.514 1.00 85.50 830 ALA A CA 1
ATOM 6365 C C . ALA A 1 830 ? 19.142 -37.655 -26.878 1.00 85.50 830 ALA A C 1
ATOM 6367 O O . ALA A 1 830 ? 19.931 -37.690 -27.827 1.00 85.50 830 ALA A O 1
ATOM 6368 N N . GLN A 1 831 ? 17.929 -37.100 -26.967 1.00 86.94 831 GLN A N 1
ATOM 6369 C CA . GLN A 1 831 ? 17.455 -36.422 -28.174 1.00 86.94 831 GLN A CA 1
ATOM 6370 C C . GLN A 1 831 ? 18.302 -35.179 -28.466 1.00 86.94 831 GLN A C 1
ATOM 6372 O O . GLN A 1 831 ? 18.861 -35.064 -29.554 1.00 86.94 831 GLN A O 1
ATOM 6377 N N . ALA A 1 832 ? 18.495 -34.317 -27.463 1.00 84.62 832 ALA A N 1
ATOM 6378 C CA . ALA A 1 832 ? 19.302 -33.110 -27.606 1.00 84.62 832 ALA A CA 1
ATOM 6379 C C . ALA A 1 832 ? 20.758 -33.426 -27.997 1.00 84.62 832 ALA A C 1
ATOM 6381 O O . ALA A 1 832 ? 21.326 -32.761 -28.858 1.00 84.62 832 ALA A O 1
ATOM 6382 N N . THR A 1 833 ? 21.362 -34.489 -27.450 1.00 85.88 833 THR A N 1
ATOM 6383 C CA . THR A 1 833 ? 22.735 -34.862 -27.841 1.00 85.88 833 THR A CA 1
ATOM 6384 C C . THR A 1 833 ? 22.799 -35.454 -29.248 1.00 85.88 833 THR A C 1
ATOM 6386 O O . THR A 1 833 ? 23.757 -35.206 -29.975 1.00 85.88 833 THR A O 1
ATOM 6389 N N . SER A 1 834 ? 21.778 -36.194 -29.679 1.00 85.56 834 SER A N 1
ATOM 6390 C CA . SER A 1 834 ? 21.720 -36.720 -31.049 1.00 85.56 834 SER A CA 1
ATOM 6391 C C . SER A 1 834 ? 21.633 -35.591 -32.080 1.00 85.56 834 SER A C 1
ATOM 6393 O O . SER A 1 834 ? 22.329 -35.627 -33.096 1.00 85.56 834 SER A O 1
ATOM 6395 N N . ASP A 1 835 ? 20.847 -34.555 -31.783 1.00 82.25 835 ASP A N 1
ATOM 6396 C CA . ASP A 1 835 ? 20.747 -33.356 -32.616 1.00 82.25 835 ASP A CA 1
ATOM 6397 C C . ASP A 1 835 ? 22.090 -32.602 -32.679 1.00 82.25 835 ASP A C 1
ATOM 6399 O O . ASP A 1 835 ? 22.510 -32.181 -33.761 1.00 82.25 835 ASP A O 1
ATOM 6403 N N . LEU A 1 836 ? 22.827 -32.534 -31.561 1.00 82.12 836 LEU A N 1
ATOM 6404 C CA . LEU A 1 836 ? 24.181 -31.968 -31.510 1.00 82.12 836 LEU A CA 1
ATOM 6405 C C . LEU A 1 836 ? 25.198 -32.777 -32.329 1.00 82.12 836 LEU A C 1
ATOM 6407 O O . LEU A 1 836 ? 25.990 -32.204 -33.070 1.00 82.12 836 LEU A O 1
ATOM 6411 N N . VAL A 1 837 ? 25.180 -34.109 -32.226 1.00 83.31 837 VAL A N 1
ATOM 6412 C CA . VAL A 1 837 ? 26.078 -35.002 -32.981 1.00 83.31 837 VAL A CA 1
ATOM 6413 C C . VAL A 1 837 ? 25.853 -34.862 -34.486 1.00 83.31 837 VAL A C 1
ATOM 6415 O O . VAL A 1 837 ? 26.816 -34.853 -35.252 1.00 83.31 837 VAL A O 1
ATOM 6418 N N . ASN A 1 838 ? 24.598 -34.733 -34.918 1.00 83.25 838 ASN A N 1
ATOM 6419 C CA . ASN A 1 838 ? 24.265 -34.516 -36.324 1.00 83.25 838 ASN A CA 1
ATOM 6420 C C . ASN A 1 838 ? 24.720 -33.134 -36.811 1.00 83.25 838 ASN A C 1
ATOM 6422 O O . ASN A 1 838 ? 25.209 -33.023 -37.934 1.00 83.25 838 ASN A O 1
ATOM 6426 N N . ALA A 1 839 ? 24.623 -32.105 -35.964 1.00 75.12 839 ALA A N 1
ATOM 6427 C CA . ALA A 1 839 ? 25.160 -30.781 -36.264 1.00 75.12 839 ALA A CA 1
ATOM 6428 C C . ALA A 1 839 ? 26.696 -30.800 -36.398 1.00 75.12 839 ALA A C 1
ATOM 6430 O O . ALA A 1 839 ? 27.209 -30.303 -37.397 1.00 75.12 839 ALA A O 1
ATOM 6431 N N . ILE A 1 840 ? 27.410 -31.462 -35.472 1.00 75.94 840 ILE A N 1
ATOM 6432 C CA . ILE A 1 840 ? 28.880 -31.622 -35.518 1.00 75.94 840 ILE A CA 1
ATOM 6433 C C . ILE A 1 840 ? 29.343 -32.331 -36.792 1.00 75.94 840 ILE A C 1
ATOM 6435 O O . ILE A 1 840 ? 30.343 -31.948 -37.394 1.00 75.94 840 ILE A O 1
ATOM 6439 N N . LYS A 1 841 ? 28.616 -33.365 -37.224 1.00 78.50 841 LYS A N 1
ATOM 6440 C CA . LYS A 1 841 ? 28.933 -34.090 -38.461 1.00 78.50 841 LYS A CA 1
ATOM 6441 C C . LYS A 1 841 ? 28.719 -33.234 -39.708 1.00 78.50 841 LYS A C 1
ATOM 6443 O O . LYS A 1 841 ? 29.580 -33.245 -40.577 1.00 78.50 841 LYS A O 1
ATOM 6448 N N . ALA A 1 842 ? 27.620 -32.481 -39.773 1.00 76.88 842 ALA A N 1
ATOM 6449 C CA . ALA A 1 842 ? 27.327 -31.604 -40.907 1.00 76.88 842 ALA A CA 1
ATOM 6450 C C . ALA A 1 842 ? 28.375 -30.488 -41.076 1.00 76.88 842 ALA A C 1
ATOM 6452 O O . ALA A 1 842 ? 28.711 -30.111 -42.192 1.00 76.88 842 ALA A O 1
ATOM 6453 N N . ASP A 1 843 ? 28.922 -29.986 -39.972 1.00 65.06 843 ASP A N 1
ATOM 6454 C CA . ASP A 1 843 ? 29.968 -28.958 -39.975 1.00 65.06 843 ASP A CA 1
ATOM 6455 C C . ASP A 1 843 ? 31.345 -29.543 -40.310 1.00 65.06 843 ASP A C 1
ATOM 6457 O O . ASP A 1 843 ? 32.101 -28.962 -41.078 1.00 65.06 843 ASP A O 1
ATOM 6461 N N . ALA A 1 844 ? 31.642 -30.759 -39.836 1.00 65.69 844 ALA A N 1
ATOM 6462 C CA . ALA A 1 844 ? 32.847 -31.482 -40.238 1.00 65.69 844 ALA A CA 1
ATOM 6463 C C . ALA A 1 844 ? 32.878 -31.808 -41.745 1.00 65.69 844 ALA A C 1
ATOM 6465 O O . ALA A 1 844 ? 33.965 -31.969 -42.301 1.00 65.69 844 ALA A O 1
ATOM 6466 N N . GLU A 1 845 ? 31.709 -31.911 -42.389 1.00 72.38 845 GLU A N 1
ATOM 6467 C CA . GLU A 1 845 ? 31.554 -32.047 -43.845 1.00 72.38 845 GLU A CA 1
ATOM 6468 C C . GLU A 1 845 ? 31.712 -30.707 -44.594 1.00 72.38 845 GLU A C 1
ATOM 6470 O O . GLU A 1 845 ? 32.090 -30.714 -45.765 1.00 72.38 845 GLU A O 1
ATOM 6475 N N . GLY A 1 846 ? 31.452 -29.571 -43.934 1.00 54.91 846 GLY A N 1
ATOM 6476 C CA . GLY A 1 846 ? 31.616 -28.217 -44.483 1.00 54.91 846 GLY A CA 1
ATOM 6477 C C . GLY A 1 846 ? 32.995 -27.581 -44.245 1.00 54.91 846 GLY A C 1
ATOM 6478 O O . GLY A 1 846 ? 33.328 -26.586 -44.890 1.00 54.91 846 GLY A O 1
ATOM 6479 N N . GLU A 1 847 ? 33.799 -28.147 -43.343 1.00 54.22 847 GLU A N 1
ATOM 6480 C CA . GLU A 1 847 ? 35.103 -27.622 -42.931 1.00 54.22 847 GLU A CA 1
ATOM 6481 C C . GLU A 1 847 ? 36.212 -27.949 -43.952 1.00 54.22 847 GLU A C 1
ATOM 6483 O O . GLU A 1 847 ? 36.413 -29.100 -44.346 1.00 54.22 847 GLU A O 1
ATOM 6488 N N . SER A 1 848 ? 36.981 -26.937 -44.363 1.00 45.25 848 SER A N 1
ATOM 6489 C CA . SER A 1 848 ? 38.058 -27.077 -45.358 1.00 45.25 848 SER A CA 1
ATOM 6490 C C . SER A 1 848 ? 39.379 -27.609 -44.779 1.00 45.25 848 SER A C 1
ATOM 6492 O O . SER A 1 848 ? 40.198 -28.158 -45.521 1.00 45.25 848 SER A O 1
ATOM 6494 N N . ASP A 1 849 ? 39.585 -27.491 -43.463 1.00 52.97 849 ASP A N 1
ATOM 6495 C CA . ASP A 1 849 ? 40.739 -28.043 -42.750 1.00 52.97 849 ASP A CA 1
ATOM 6496 C C . ASP A 1 849 ? 40.482 -29.497 -42.309 1.00 52.97 849 ASP A C 1
ATOM 6498 O O . ASP A 1 849 ? 39.680 -29.789 -41.416 1.00 52.97 849 ASP A O 1
ATOM 6502 N N . LEU A 1 850 ? 41.226 -30.424 -42.918 1.00 60.41 850 LEU A N 1
ATOM 6503 C CA . LEU A 1 850 ? 41.187 -31.862 -42.637 1.00 60.41 850 LEU A CA 1
ATOM 6504 C C . LEU A 1 850 ? 41.526 -32.214 -41.180 1.00 60.41 850 LEU A C 1
ATOM 6506 O O . LEU A 1 850 ? 41.051 -33.235 -40.675 1.00 60.41 850 LEU A O 1
ATOM 6510 N N . GLU A 1 851 ? 42.352 -31.422 -40.494 1.00 56.78 851 GLU A N 1
ATOM 6511 C CA . GLU A 1 851 ? 42.698 -31.678 -39.094 1.00 56.78 851 GLU A CA 1
ATOM 6512 C C . GLU A 1 851 ? 41.561 -31.256 -38.156 1.00 56.78 851 GLU A C 1
ATOM 6514 O O . GLU A 1 851 ? 41.236 -31.972 -37.202 1.00 56.78 851 GLU A O 1
ATOM 6519 N N . ASN A 1 852 ? 40.910 -30.134 -38.463 1.00 54.34 852 ASN A N 1
ATOM 6520 C CA . ASN A 1 852 ? 39.766 -29.625 -37.714 1.00 54.34 852 ASN A CA 1
ATOM 6521 C C . ASN A 1 852 ? 38.518 -30.504 -37.933 1.00 54.34 852 ASN A C 1
ATOM 6523 O O . ASN A 1 852 ? 37.875 -30.915 -36.966 1.00 54.34 852 ASN A O 1
ATOM 6527 N N . SER A 1 853 ? 38.267 -30.938 -39.175 1.00 60.06 853 SER A N 1
ATOM 6528 C CA . SER A 1 853 ? 37.223 -31.919 -39.519 1.00 60.06 853 SER A CA 1
ATOM 6529 C C . SER A 1 853 ? 37.406 -33.249 -38.763 1.00 60.06 853 SER A C 1
ATOM 6531 O O . SER A 1 853 ? 36.471 -33.767 -38.147 1.00 60.06 853 SER A O 1
ATOM 6533 N N . ARG A 1 854 ? 38.641 -33.775 -38.678 1.00 72.19 854 ARG A N 1
ATOM 6534 C CA . ARG A 1 854 ? 38.946 -34.982 -37.879 1.00 72.19 854 ARG A CA 1
ATOM 6535 C C . ARG A 1 854 ? 38.709 -34.784 -36.380 1.00 72.19 854 ARG A C 1
ATOM 6537 O O . ARG A 1 854 ? 38.238 -35.711 -35.717 1.00 72.19 854 ARG A O 1
ATOM 6544 N N . LYS A 1 855 ? 39.022 -33.603 -35.834 1.00 68.12 855 LYS A N 1
ATOM 6545 C CA . LYS A 1 855 ? 38.762 -33.266 -34.423 1.00 68.12 855 LYS A CA 1
ATOM 6546 C C . LYS A 1 855 ? 37.261 -33.187 -34.132 1.00 68.12 855 LYS A C 1
ATOM 6548 O O . LYS A 1 855 ? 36.825 -33.764 -33.137 1.00 68.12 855 LYS A O 1
ATOM 6553 N N . LEU A 1 856 ? 36.470 -32.577 -35.018 1.00 69.75 856 LEU A N 1
ATOM 6554 C CA . LEU A 1 856 ? 35.007 -32.513 -34.906 1.00 69.75 856 LEU A CA 1
ATOM 6555 C C . LEU A 1 856 ? 34.364 -33.907 -34.975 1.00 69.75 856 LEU A C 1
ATOM 6557 O O . LEU A 1 856 ? 33.549 -34.255 -34.122 1.00 69.75 856 LEU A O 1
ATOM 6561 N N . LEU A 1 857 ? 34.790 -34.765 -35.907 1.00 78.81 857 LEU A N 1
ATOM 6562 C CA . LEU A 1 857 ? 34.297 -36.148 -35.993 1.00 78.81 857 LEU A CA 1
ATOM 6563 C C . LEU A 1 857 ? 34.662 -36.985 -34.756 1.00 78.81 857 LEU A C 1
ATOM 6565 O O . LEU A 1 857 ? 33.858 -37.800 -34.297 1.00 78.81 857 LEU A O 1
ATOM 6569 N N . SER A 1 858 ? 35.851 -36.769 -34.185 1.00 80.44 858 SER A N 1
ATOM 6570 C CA . SER A 1 858 ? 36.261 -37.386 -32.917 1.00 80.44 858 SER A CA 1
ATOM 6571 C C . SER A 1 858 ? 35.371 -36.928 -31.754 1.00 80.44 858 SER A C 1
ATOM 6573 O O . SER A 1 858 ? 34.871 -37.752 -30.989 1.00 80.44 858 SER A O 1
ATOM 6575 N N . ALA A 1 859 ? 35.090 -35.627 -31.668 1.00 75.75 859 ALA A N 1
ATOM 6576 C CA . ALA A 1 859 ? 34.202 -35.049 -30.664 1.00 75.75 859 ALA A CA 1
ATOM 6577 C C . ALA A 1 859 ? 32.753 -35.564 -30.783 1.00 75.75 859 ALA A C 1
ATOM 6579 O O . ALA A 1 859 ? 32.155 -35.958 -29.781 1.00 75.75 859 ALA A O 1
ATOM 6580 N N . ALA A 1 860 ? 32.215 -35.657 -32.005 1.00 82.00 860 ALA A N 1
ATOM 6581 C CA . ALA A 1 860 ? 30.902 -36.247 -32.281 1.00 82.00 860 ALA A CA 1
ATOM 6582 C C . ALA A 1 860 ? 30.819 -37.719 -31.850 1.00 82.00 860 AL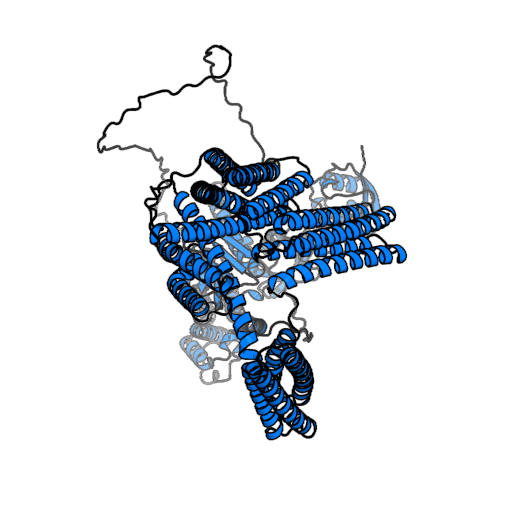A A C 1
ATOM 6584 O O . ALA A 1 860 ? 29.787 -38.169 -31.350 1.00 82.00 860 ALA A O 1
ATOM 6585 N N . LYS A 1 861 ? 31.910 -38.476 -32.023 1.00 84.12 861 LYS A N 1
ATOM 6586 C CA . LYS A 1 861 ? 31.993 -39.874 -31.589 1.00 84.12 861 LYS A CA 1
ATOM 6587 C C . LYS A 1 861 ? 31.994 -39.997 -30.065 1.00 84.12 861 LYS A C 1
ATOM 6589 O O . LYS A 1 861 ? 31.241 -40.802 -29.529 1.00 84.12 861 LYS A O 1
ATOM 6594 N N . ILE A 1 862 ? 32.781 -39.172 -29.372 1.00 85.38 862 ILE A N 1
ATOM 6595 C CA . ILE A 1 862 ? 32.832 -39.150 -27.901 1.00 85.38 862 ILE A CA 1
ATOM 6596 C C . ILE A 1 862 ? 31.456 -38.794 -27.316 1.00 85.38 862 ILE A C 1
ATOM 6598 O O . ILE A 1 862 ? 31.017 -39.423 -26.353 1.00 85.38 862 ILE A O 1
ATOM 6602 N N . LEU A 1 863 ? 30.755 -37.834 -27.926 1.00 85.19 863 LEU A N 1
ATOM 6603 C CA . LEU A 1 863 ? 29.382 -37.484 -27.566 1.00 85.19 863 LEU A CA 1
ATOM 6604 C C . LEU A 1 863 ? 28.412 -38.654 -27.749 1.00 85.19 863 LEU A C 1
ATOM 6606 O O . LEU A 1 863 ? 27.693 -38.992 -26.814 1.00 85.19 863 LEU A O 1
ATOM 6610 N N . ALA A 1 864 ? 28.428 -39.304 -28.915 1.00 86.88 864 ALA A N 1
ATOM 6611 C CA . ALA A 1 864 ? 27.561 -40.447 -29.196 1.00 86.88 864 ALA A CA 1
ATOM 6612 C C . ALA A 1 864 ? 27.809 -41.624 -28.229 1.00 86.88 864 ALA A C 1
ATOM 6614 O O . ALA A 1 864 ? 26.855 -42.224 -27.728 1.00 86.88 864 ALA A O 1
ATOM 6615 N N . ASP A 1 865 ? 29.075 -41.911 -27.912 1.00 86.88 865 ASP A N 1
ATOM 6616 C CA . ASP A 1 865 ? 29.457 -42.964 -26.966 1.00 86.88 865 ASP A CA 1
ATOM 6617 C C . ASP A 1 865 ? 28.997 -42.638 -25.533 1.00 86.88 865 ASP A C 1
ATOM 6619 O O . ASP A 1 865 ? 28.540 -43.522 -24.802 1.00 86.88 865 ASP A O 1
ATOM 6623 N N . ALA A 1 866 ? 29.079 -41.370 -25.116 1.00 88.12 866 ALA A N 1
ATOM 6624 C CA . ALA A 1 866 ? 28.580 -40.924 -23.816 1.00 88.12 866 ALA A CA 1
ATOM 6625 C C . ALA A 1 866 ? 27.043 -40.986 -23.735 1.00 88.12 866 ALA A C 1
ATOM 6627 O O . ALA A 1 866 ? 26.501 -41.449 -22.728 1.00 88.12 866 ALA A O 1
ATOM 6628 N N . THR A 1 867 ? 26.332 -40.611 -24.805 1.00 88.62 867 THR A N 1
ATOM 6629 C CA . THR A 1 867 ? 24.867 -40.730 -24.879 1.00 88.62 867 THR A CA 1
ATOM 6630 C C . THR A 1 867 ? 24.422 -42.184 -24.785 1.00 88.62 867 THR A C 1
ATOM 6632 O O . THR A 1 867 ? 23.486 -42.485 -24.048 1.00 88.62 867 THR A O 1
ATOM 6635 N N . ALA A 1 868 ? 25.112 -43.102 -25.470 1.00 87.88 868 ALA A N 1
ATOM 6636 C CA . ALA A 1 868 ? 24.805 -44.528 -25.408 1.00 87.88 868 ALA A CA 1
ATOM 6637 C C . ALA A 1 868 ? 24.944 -45.081 -23.979 1.00 87.88 868 ALA A C 1
ATOM 6639 O O . ALA A 1 868 ? 24.038 -45.752 -23.485 1.00 87.88 868 ALA A O 1
ATOM 6640 N N . LYS A 1 869 ? 26.030 -44.732 -23.276 1.00 88.69 869 LYS A N 1
ATOM 6641 C CA . LYS A 1 869 ? 26.244 -45.126 -21.871 1.00 88.69 869 LYS A CA 1
ATOM 6642 C C . LYS A 1 869 ? 25.158 -44.586 -20.940 1.00 88.69 869 LYS A C 1
ATOM 6644 O O . LYS A 1 869 ? 24.685 -45.313 -20.069 1.00 88.69 869 LYS A O 1
ATOM 6649 N N . MET A 1 870 ? 24.734 -43.339 -21.140 1.00 91.19 870 MET A N 1
ATOM 6650 C CA . MET A 1 870 ? 23.649 -42.737 -20.364 1.00 91.19 870 MET A CA 1
ATOM 6651 C C . MET A 1 870 ? 22.302 -43.418 -20.627 1.00 91.19 870 MET A C 1
ATOM 6653 O O . MET A 1 870 ? 21.565 -43.684 -19.681 1.00 91.19 870 MET A O 1
ATOM 6657 N N . VAL A 1 871 ? 21.974 -43.740 -21.882 1.00 87.94 871 VAL A N 1
ATOM 6658 C CA . VAL A 1 871 ? 20.721 -44.434 -22.229 1.00 87.94 871 VAL A CA 1
ATOM 6659 C C . VAL A 1 871 ? 20.669 -45.831 -21.607 1.00 87.94 871 VAL A C 1
ATOM 6661 O O . VAL A 1 871 ? 19.619 -46.230 -21.106 1.00 87.94 871 VAL A O 1
ATOM 6664 N N . GLU A 1 872 ? 21.784 -46.560 -21.583 1.00 87.88 872 GLU A N 1
ATOM 6665 C CA . GLU A 1 872 ? 21.859 -47.861 -20.905 1.00 87.88 872 GLU A CA 1
ATOM 6666 C C . GLU A 1 872 ? 21.690 -47.731 -19.385 1.00 87.88 872 GLU A C 1
ATOM 6668 O O . GLU A 1 872 ? 20.915 -48.478 -18.785 1.00 87.88 872 GLU A O 1
ATOM 6673 N N . ALA A 1 873 ? 22.309 -46.724 -18.762 1.00 87.56 873 ALA A N 1
ATOM 6674 C CA . ALA A 1 873 ? 22.086 -46.435 -17.346 1.00 87.56 873 ALA A CA 1
ATOM 6675 C C . ALA A 1 873 ? 20.624 -46.028 -17.056 1.00 87.56 873 ALA A C 1
ATOM 6677 O O . ALA A 1 873 ? 20.054 -46.437 -16.046 1.00 87.56 873 ALA A O 1
ATOM 6678 N N . ALA A 1 874 ? 19.975 -45.300 -17.971 1.00 85.94 874 ALA A N 1
ATOM 6679 C CA . ALA A 1 874 ? 18.566 -44.924 -17.854 1.00 85.94 874 ALA A CA 1
ATOM 6680 C C . ALA A 1 874 ? 17.631 -46.136 -17.982 1.00 85.94 874 ALA A C 1
ATOM 6682 O O . ALA A 1 874 ? 16.637 -46.219 -17.266 1.00 85.94 874 ALA A O 1
ATOM 6683 N N . LYS A 1 875 ? 17.950 -47.110 -18.846 1.00 85.19 875 LYS A N 1
ATOM 6684 C CA . LYS A 1 875 ? 17.216 -48.386 -18.911 1.00 85.19 875 LYS A CA 1
ATOM 6685 C C . LYS A 1 875 ? 17.362 -49.184 -17.614 1.00 85.19 875 LYS A C 1
ATOM 6687 O O . LYS A 1 875 ? 16.369 -49.732 -17.144 1.00 85.19 875 LYS A O 1
ATOM 6692 N N . GLY A 1 876 ? 18.559 -49.208 -17.025 1.00 83.44 876 GLY A N 1
ATOM 6693 C CA . GLY A 1 876 ? 18.812 -49.836 -15.724 1.00 83.44 876 GLY A CA 1
ATOM 6694 C C . GLY A 1 876 ? 17.998 -49.200 -14.594 1.00 83.44 876 GLY A C 1
ATOM 6695 O O . GLY A 1 876 ? 17.330 -49.911 -13.845 1.00 83.44 876 GLY A O 1
ATOM 6696 N N . ALA A 1 877 ? 17.973 -47.865 -14.532 1.00 83.12 877 ALA A N 1
ATOM 6697 C CA . ALA A 1 877 ? 17.161 -47.111 -13.574 1.00 83.12 877 ALA A CA 1
ATOM 6698 C C . ALA A 1 877 ? 15.644 -47.274 -13.806 1.00 83.12 877 ALA A C 1
ATOM 6700 O O . ALA A 1 877 ? 14.879 -47.307 -12.847 1.00 83.12 877 ALA A O 1
ATOM 6701 N N . ALA A 1 878 ? 15.197 -47.433 -15.059 1.00 81.88 878 ALA A N 1
ATOM 6702 C CA . ALA A 1 878 ? 13.792 -47.696 -15.385 1.00 81.88 878 ALA A CA 1
ATOM 6703 C C . ALA A 1 878 ? 13.345 -49.122 -15.015 1.00 81.88 878 ALA A C 1
ATOM 6705 O O . ALA A 1 878 ? 12.208 -49.319 -14.593 1.00 81.88 878 ALA A O 1
ATOM 6706 N N . ALA A 1 879 ? 14.220 -50.116 -15.197 1.00 82.25 879 ALA A N 1
ATOM 6707 C CA . ALA A 1 879 ? 13.939 -51.516 -14.877 1.00 82.25 879 ALA A CA 1
ATOM 6708 C C . ALA A 1 879 ? 13.956 -51.787 -13.364 1.00 82.25 879 ALA A C 1
ATOM 6710 O O . ALA A 1 879 ? 13.213 -52.644 -12.884 1.00 82.25 879 ALA A O 1
ATOM 6711 N N . HIS A 1 880 ? 14.772 -51.040 -12.614 1.00 80.31 880 HIS A N 1
ATOM 6712 C CA . HIS A 1 880 ? 14.904 -51.163 -11.163 1.00 80.31 880 HIS A CA 1
ATOM 6713 C C . HIS A 1 880 ? 14.825 -49.787 -10.473 1.00 80.31 880 HIS A C 1
ATOM 6715 O O . HIS A 1 880 ? 15.858 -49.259 -10.052 1.00 80.31 880 HIS A O 1
ATOM 6721 N N . PRO A 1 881 ? 13.609 -49.219 -10.322 1.00 75.56 881 PRO A N 1
ATOM 6722 C CA . PRO A 1 881 ? 13.394 -47.876 -9.775 1.00 75.56 881 PRO A CA 1
ATOM 6723 C C . PRO A 1 881 ? 13.934 -47.682 -8.356 1.00 75.56 881 PRO A C 1
ATOM 6725 O O . PRO A 1 881 ? 14.426 -46.605 -8.043 1.00 75.56 881 PRO A O 1
ATOM 6728 N N . ASP A 1 882 ? 13.893 -48.725 -7.523 1.00 76.38 882 ASP A N 1
ATOM 6729 C CA . ASP A 1 882 ? 14.307 -48.677 -6.111 1.00 76.38 882 ASP A CA 1
ATOM 6730 C C . ASP A 1 882 ? 15.815 -48.923 -5.901 1.00 76.38 882 ASP A C 1
ATOM 6732 O O . ASP A 1 882 ? 16.301 -48.938 -4.771 1.00 76.38 882 ASP A O 1
ATOM 6736 N N . SER A 1 883 ? 16.582 -49.153 -6.975 1.00 82.19 883 SER A N 1
ATOM 6737 C CA . SER A 1 883 ? 18.020 -49.411 -6.883 1.00 82.19 883 SER A CA 1
ATOM 6738 C C . SER A 1 883 ? 18.815 -48.104 -6.884 1.00 82.19 883 SER A C 1
ATOM 6740 O O . SER A 1 883 ? 19.041 -47.493 -7.931 1.00 82.19 883 SER A O 1
ATOM 6742 N N . GLU A 1 884 ? 19.302 -47.710 -5.706 1.00 79.62 884 GLU A N 1
ATOM 6743 C CA . GLU A 1 884 ? 20.167 -46.534 -5.517 1.00 79.62 884 GLU A CA 1
ATOM 6744 C C . GLU A 1 884 ? 21.436 -46.600 -6.392 1.00 79.62 884 GLU A C 1
ATOM 6746 O O . GLU A 1 884 ? 21.869 -45.597 -6.957 1.00 79.62 884 GLU A O 1
ATOM 6751 N N . GLU A 1 885 ? 21.976 -47.803 -6.614 1.00 84.50 885 GLU A N 1
ATOM 6752 C CA . GLU A 1 885 ? 23.146 -48.023 -7.471 1.00 84.50 885 GLU A CA 1
ATOM 6753 C C . GLU A 1 885 ? 22.864 -47.702 -8.951 1.00 84.50 885 GLU A C 1
ATOM 6755 O O . GLU A 1 885 ? 23.705 -47.115 -9.633 1.00 84.50 885 GLU A O 1
ATOM 6760 N N . GLN A 1 886 ? 21.673 -48.036 -9.464 1.00 82.69 886 GLN A N 1
ATOM 6761 C CA . GLN A 1 886 ? 21.298 -47.738 -10.853 1.00 82.69 886 GLN A CA 1
ATOM 6762 C C . GLN A 1 886 ? 20.990 -46.250 -11.058 1.00 82.69 886 GLN A C 1
ATOM 6764 O O . GLN A 1 886 ? 21.385 -45.675 -12.075 1.00 82.69 886 GLN A O 1
ATOM 6769 N N . GLN A 1 887 ? 20.354 -45.599 -10.078 1.00 82.25 887 GLN A N 1
ATOM 6770 C CA . GLN A 1 887 ? 20.130 -44.149 -10.105 1.00 82.25 887 GLN A CA 1
ATOM 6771 C C . GLN A 1 887 ? 21.458 -43.370 -10.065 1.00 82.25 887 GLN A C 1
ATOM 6773 O O . GLN A 1 887 ? 21.638 -42.404 -10.811 1.00 82.25 887 GLN A O 1
ATOM 6778 N N . GLN A 1 888 ? 22.426 -43.831 -9.266 1.00 84.69 888 GLN A N 1
ATOM 6779 C CA . GLN A 1 888 ? 23.763 -43.239 -9.191 1.00 84.69 888 GLN A CA 1
ATOM 6780 C C . GLN A 1 888 ? 24.568 -43.443 -10.489 1.00 84.69 888 GLN A C 1
ATOM 6782 O O . GLN A 1 888 ? 25.208 -42.508 -10.970 1.00 84.69 888 GLN A O 1
ATOM 6787 N N . ARG A 1 889 ? 24.478 -44.615 -11.132 1.00 86.62 889 ARG A N 1
ATOM 6788 C CA . ARG A 1 889 ? 25.100 -44.852 -12.451 1.00 86.62 889 ARG A CA 1
ATOM 6789 C C . ARG A 1 889 ? 24.527 -43.950 -13.546 1.00 86.62 889 ARG A C 1
ATOM 6791 O O . ARG A 1 889 ? 25.278 -43.470 -14.395 1.00 86.62 889 ARG A O 1
ATOM 6798 N N . LEU A 1 890 ? 23.217 -43.682 -13.530 1.00 87.31 890 LEU A N 1
ATOM 6799 C CA . LEU A 1 890 ? 22.586 -42.733 -14.456 1.00 87.31 890 LEU A CA 1
ATOM 6800 C C . LEU A 1 890 ? 23.119 -41.311 -14.248 1.00 87.31 890 LEU A C 1
ATOM 6802 O O . LEU A 1 890 ? 23.413 -40.612 -15.217 1.00 87.31 890 LEU A O 1
ATOM 6806 N N . ARG A 1 891 ? 23.306 -40.909 -12.990 1.00 84.56 891 ARG A N 1
ATOM 6807 C CA . ARG A 1 891 ? 23.900 -39.620 -12.630 1.00 84.56 891 ARG A CA 1
ATOM 6808 C C . ARG A 1 891 ? 25.325 -39.469 -13.166 1.00 84.56 891 ARG A C 1
ATOM 6810 O O . ARG A 1 891 ? 25.645 -38.456 -13.783 1.00 84.56 891 ARG A O 1
ATOM 6817 N N . GLU A 1 892 ? 26.170 -40.470 -12.947 1.00 86.50 892 GLU A N 1
ATOM 6818 C CA . GLU A 1 892 ? 27.562 -40.465 -13.411 1.00 86.50 892 GLU A CA 1
ATOM 6819 C C . GLU A 1 892 ? 27.656 -40.446 -14.941 1.00 86.50 892 GLU A C 1
ATOM 6821 O O . GLU A 1 892 ? 28.471 -39.716 -15.508 1.00 86.50 892 GLU A O 1
ATOM 6826 N N . ALA A 1 893 ? 26.778 -41.183 -15.626 1.00 88.25 893 ALA A N 1
ATOM 6827 C CA . ALA A 1 893 ? 26.717 -41.178 -17.082 1.00 88.25 893 ALA A CA 1
ATOM 6828 C C . ALA A 1 893 ? 26.218 -39.835 -17.653 1.00 88.25 893 ALA A C 1
ATOM 6830 O O . ALA A 1 893 ? 26.742 -39.377 -18.670 1.00 88.25 893 ALA A O 1
ATOM 6831 N N . ALA A 1 894 ? 25.258 -39.178 -16.992 1.00 85.75 894 ALA A N 1
ATOM 6832 C CA . ALA A 1 894 ? 24.782 -37.846 -17.368 1.00 85.75 894 ALA A CA 1
ATOM 6833 C C . ALA A 1 894 ? 25.864 -36.764 -17.158 1.00 85.75 894 ALA A C 1
ATOM 6835 O O . ALA A 1 894 ? 26.050 -35.899 -18.013 1.00 85.75 894 ALA A O 1
ATOM 6836 N N . GLU A 1 895 ? 26.653 -36.854 -16.081 1.00 84.44 895 GLU A N 1
ATOM 6837 C CA . GLU A 1 895 ? 27.803 -35.965 -15.856 1.00 84.44 895 GLU A CA 1
ATOM 6838 C C . GLU A 1 895 ? 28.924 -36.197 -16.884 1.00 84.44 895 GLU A C 1
ATOM 6840 O O . GLU A 1 895 ? 29.487 -35.246 -17.429 1.00 84.44 895 GLU A O 1
ATOM 6845 N N . GLY A 1 896 ? 29.212 -37.460 -17.215 1.00 83.44 896 GLY A N 1
ATOM 6846 C CA . GLY A 1 896 ? 30.156 -37.809 -18.278 1.00 83.44 896 GLY A CA 1
ATOM 6847 C C . GLY A 1 896 ? 29.735 -37.257 -19.645 1.00 83.44 896 GLY A C 1
ATOM 6848 O O . GLY A 1 896 ? 30.573 -36.751 -20.394 1.00 83.44 896 GLY A O 1
ATOM 6849 N N . LEU A 1 897 ? 28.433 -37.279 -19.945 1.00 85.75 897 LEU A N 1
ATOM 6850 C CA . LEU A 1 897 ? 27.861 -36.677 -21.149 1.00 85.75 897 LEU A CA 1
ATOM 6851 C C . LEU A 1 897 ? 27.975 -35.147 -21.145 1.00 85.75 897 LEU A C 1
ATOM 6853 O O . LEU A 1 897 ? 28.329 -34.557 -22.167 1.00 85.75 897 LEU A O 1
ATOM 6857 N N . ARG A 1 898 ? 27.756 -34.500 -19.997 1.00 82.56 898 ARG A N 1
ATOM 6858 C CA . ARG A 1 898 ? 27.958 -33.054 -19.829 1.00 82.56 898 ARG A CA 1
ATOM 6859 C C . ARG A 1 898 ? 29.401 -32.644 -20.117 1.00 82.56 898 ARG A C 1
ATOM 6861 O O . ARG A 1 898 ? 29.637 -31.697 -20.866 1.00 82.56 898 ARG A O 1
ATOM 6868 N N . MET A 1 899 ? 30.366 -33.387 -19.577 1.00 80.31 899 MET A N 1
ATOM 6869 C CA . MET A 1 899 ? 31.794 -33.140 -19.804 1.00 80.31 899 MET A CA 1
ATOM 6870 C C . MET A 1 899 ? 32.197 -33.358 -21.266 1.00 80.31 899 MET A C 1
ATOM 6872 O O . MET A 1 899 ? 32.895 -32.522 -21.841 1.00 80.31 899 MET A O 1
ATOM 6876 N N . ALA A 1 900 ? 31.705 -34.429 -21.897 1.00 80.50 900 ALA A N 1
ATOM 6877 C CA . ALA A 1 900 ? 31.908 -34.685 -23.323 1.00 80.50 900 ALA A CA 1
ATOM 6878 C C . ALA A 1 900 ? 31.312 -33.573 -24.202 1.00 80.50 900 ALA A C 1
ATOM 6880 O O . ALA A 1 900 ? 31.941 -33.148 -25.168 1.00 80.50 900 ALA A O 1
ATOM 6881 N N . THR A 1 901 ? 30.135 -33.059 -23.835 1.00 77.94 901 THR A N 1
ATOM 6882 C CA . THR A 1 901 ? 29.467 -31.951 -24.534 1.00 77.94 901 THR A CA 1
ATOM 6883 C C . THR A 1 901 ? 30.273 -30.665 -24.437 1.00 77.94 901 THR A C 1
ATOM 6885 O O . THR A 1 901 ? 30.475 -29.987 -25.442 1.00 77.94 901 THR A O 1
ATOM 6888 N N . ASN A 1 902 ? 30.807 -30.362 -23.254 1.00 71.62 902 ASN A N 1
ATOM 6889 C CA . ASN A 1 902 ? 31.637 -29.181 -23.040 1.00 71.62 902 ASN A CA 1
ATOM 6890 C C . ASN A 1 902 ? 32.956 -29.243 -23.836 1.00 71.62 902 ASN A C 1
ATOM 6892 O O . ASN A 1 902 ? 33.379 -28.248 -24.419 1.00 71.62 902 ASN A O 1
ATOM 6896 N N . ALA A 1 903 ? 33.579 -30.423 -23.916 1.00 69.12 903 ALA A N 1
ATOM 6897 C CA . ALA A 1 903 ? 34.782 -30.637 -24.720 1.00 69.12 903 ALA A CA 1
ATOM 6898 C C . ALA A 1 903 ? 34.500 -30.567 -26.234 1.00 69.12 903 ALA A C 1
ATOM 6900 O O . ALA A 1 903 ? 35.281 -29.986 -26.984 1.00 69.12 903 ALA A O 1
ATOM 6901 N N . ALA A 1 904 ? 33.373 -31.124 -26.686 1.00 66.81 904 ALA A N 1
ATOM 6902 C CA . ALA A 1 904 ? 32.996 -31.161 -28.098 1.00 66.81 904 ALA A CA 1
ATOM 6903 C C . ALA A 1 904 ? 32.561 -29.798 -28.652 1.00 66.81 904 ALA A C 1
ATOM 6905 O O . ALA A 1 904 ? 32.808 -29.497 -29.816 1.00 66.81 904 ALA A O 1
ATOM 6906 N N . ALA A 1 905 ? 31.945 -28.960 -27.820 1.00 62.81 905 ALA A N 1
ATOM 6907 C CA . ALA A 1 905 ? 31.449 -27.648 -28.217 1.00 62.81 905 ALA A CA 1
ATOM 6908 C C . ALA A 1 905 ? 32.419 -26.498 -27.874 1.00 62.81 905 ALA A C 1
ATOM 6910 O O . ALA A 1 905 ? 32.062 -25.337 -28.047 1.00 62.81 905 ALA A O 1
ATOM 6911 N N . GLN A 1 906 ? 33.651 -26.774 -27.424 1.00 62.97 906 GLN A N 1
ATOM 6912 C CA . GLN A 1 906 ? 34.566 -25.780 -26.840 1.00 62.97 906 GLN A CA 1
ATOM 6913 C C . GLN A 1 906 ? 34.834 -24.546 -27.731 1.00 62.97 906 GLN A C 1
ATOM 6915 O O . GLN A 1 906 ? 34.861 -23.430 -27.216 1.00 62.97 906 GLN A O 1
ATOM 6920 N N . ASN A 1 907 ? 34.991 -24.699 -29.052 1.00 57.91 907 ASN A N 1
ATOM 6921 C CA . ASN A 1 907 ? 35.217 -23.567 -29.970 1.00 57.91 907 ASN A CA 1
ATOM 6922 C C . ASN A 1 907 ? 33.947 -22.733 -30.226 1.00 57.91 907 ASN A C 1
ATOM 6924 O O . ASN A 1 907 ? 34.022 -21.504 -30.259 1.00 57.91 907 ASN A O 1
ATOM 6928 N N . ALA A 1 908 ? 32.783 -23.379 -30.341 1.00 56.47 908 ALA A N 1
ATOM 6929 C CA . ALA A 1 908 ? 31.487 -22.709 -30.481 1.00 56.47 908 ALA A CA 1
ATOM 6930 C C . ALA A 1 908 ? 31.081 -22.003 -29.174 1.00 56.47 908 ALA A C 1
ATOM 6932 O O . ALA A 1 908 ? 30.716 -20.828 -29.178 1.00 56.47 908 ALA A O 1
ATOM 6933 N N . ILE A 1 909 ? 31.276 -22.677 -28.035 1.00 59.41 909 ILE A N 1
ATOM 6934 C CA . ILE A 1 909 ? 31.117 -22.125 -26.687 1.00 59.41 909 ILE A CA 1
ATOM 6935 C C . ILE A 1 909 ? 32.054 -20.934 -26.494 1.00 59.41 909 ILE A C 1
ATOM 6937 O O . ILE A 1 909 ? 31.618 -19.906 -25.991 1.00 59.41 909 ILE A O 1
ATOM 6941 N N . LYS A 1 910 ? 33.321 -21.017 -26.920 1.00 62.19 910 LYS A N 1
ATOM 6942 C CA . LYS A 1 910 ? 34.271 -19.902 -26.820 1.00 62.19 910 LYS A CA 1
ATOM 6943 C C . LYS A 1 910 ? 33.811 -18.688 -27.631 1.00 62.19 910 LYS A C 1
ATOM 6945 O O . LYS A 1 910 ? 33.798 -17.592 -27.079 1.00 62.19 910 LYS A O 1
ATOM 6950 N N . LYS A 1 911 ? 33.386 -18.868 -28.889 1.00 60.50 911 LYS A N 1
ATOM 6951 C CA . LYS A 1 911 ? 32.835 -17.774 -29.713 1.00 60.50 911 LYS A CA 1
ATOM 6952 C C . LYS A 1 911 ? 31.582 -17.156 -29.072 1.00 60.50 911 LYS A C 1
ATOM 6954 O O . LYS A 1 911 ? 31.515 -15.938 -28.940 1.00 60.50 911 LYS A O 1
ATOM 6959 N N . LYS A 1 912 ? 30.662 -17.976 -28.548 1.00 61.25 912 LYS A N 1
ATOM 6960 C CA . LYS A 1 912 ? 29.454 -17.533 -27.823 1.00 61.25 912 LYS A CA 1
ATOM 6961 C C . LYS A 1 912 ? 29.771 -16.815 -26.506 1.00 61.25 912 LYS A C 1
ATOM 6963 O O . LYS A 1 912 ? 29.142 -15.814 -26.183 1.00 61.25 912 LYS A O 1
ATOM 6968 N N . LEU A 1 913 ? 30.741 -17.298 -25.727 1.00 64.31 913 LEU A N 1
ATOM 6969 C CA . LEU A 1 913 ? 31.170 -16.672 -24.471 1.00 64.31 913 LEU A CA 1
ATOM 6970 C C . LEU A 1 913 ? 31.852 -15.327 -24.719 1.00 64.31 913 LEU A C 1
ATOM 6972 O O . LEU A 1 913 ? 31.606 -14.392 -23.963 1.00 64.31 913 LEU A O 1
ATOM 6976 N N . VAL A 1 914 ? 32.659 -15.217 -25.778 1.00 67.62 914 VAL A N 1
ATOM 6977 C CA . VAL A 1 914 ? 33.260 -13.945 -26.199 1.00 67.62 914 VAL A CA 1
ATOM 6978 C C . VAL A 1 914 ? 32.172 -12.973 -26.657 1.00 67.62 914 VAL A C 1
ATOM 6980 O O . VAL A 1 914 ? 32.137 -11.862 -26.150 1.00 67.62 914 VAL A O 1
ATOM 6983 N N . GLN A 1 915 ? 31.204 -13.398 -27.475 1.00 68.25 915 GLN A N 1
ATOM 6984 C CA . GLN A 1 915 ? 30.060 -12.556 -27.865 1.00 68.25 915 GLN A CA 1
ATOM 6985 C C . GLN A 1 915 ? 29.192 -12.123 -26.670 1.00 68.25 915 GLN A C 1
ATOM 6987 O O . GLN A 1 915 ? 28.776 -10.968 -26.577 1.00 68.25 915 GLN A O 1
ATOM 6992 N N . ARG A 1 916 ? 28.941 -13.020 -25.707 1.00 68.88 916 ARG A N 1
ATOM 6993 C CA . ARG A 1 916 ? 28.248 -12.676 -24.452 1.00 68.88 916 ARG A CA 1
ATOM 6994 C C . ARG A 1 916 ? 29.053 -11.683 -23.619 1.00 68.88 916 ARG A C 1
ATOM 6996 O O . ARG A 1 916 ? 28.466 -10.777 -23.035 1.00 68.88 916 ARG A O 1
ATOM 7003 N N . LEU A 1 917 ? 30.375 -11.846 -23.563 1.00 76.00 917 LEU A N 1
ATOM 7004 C CA . LEU A 1 917 ? 31.270 -10.926 -22.870 1.00 76.00 917 LEU A CA 1
ATOM 7005 C C . LEU A 1 917 ? 31.295 -9.557 -23.556 1.00 76.00 917 LEU A C 1
ATOM 7007 O O . LEU A 1 917 ? 31.213 -8.553 -22.861 1.00 76.00 917 LEU A O 1
ATOM 7011 N N . GLU A 1 918 ? 31.334 -9.507 -24.888 1.00 73.62 918 GLU A N 1
ATOM 7012 C CA . GLU A 1 918 ? 31.223 -8.272 -25.670 1.00 73.62 918 GLU A CA 1
ATOM 7013 C C . GLU A 1 918 ? 29.912 -7.541 -25.365 1.00 73.62 918 GLU A C 1
ATOM 7015 O O . GLU A 1 918 ? 29.920 -6.346 -25.068 1.00 73.62 918 GLU A O 1
ATOM 7020 N N . HIS A 1 919 ? 28.785 -8.258 -25.373 1.00 73.38 919 HIS A N 1
ATOM 7021 C CA . HIS A 1 919 ? 27.478 -7.683 -25.065 1.00 73.38 919 HIS A CA 1
ATOM 7022 C C . HIS A 1 919 ? 27.401 -7.172 -23.618 1.00 73.38 919 HIS A C 1
ATOM 7024 O O . HIS A 1 919 ? 26.995 -6.034 -23.380 1.00 73.38 919 HIS A O 1
ATOM 7030 N N . ALA A 1 920 ? 27.859 -7.972 -22.651 1.00 76.56 920 ALA A N 1
ATOM 7031 C CA . ALA A 1 920 ? 27.903 -7.581 -21.245 1.00 76.56 920 ALA A CA 1
ATOM 7032 C C . ALA A 1 920 ? 28.834 -6.379 -21.007 1.00 76.56 920 ALA A C 1
ATOM 7034 O O . ALA A 1 920 ? 28.508 -5.499 -20.212 1.00 76.56 920 ALA A O 1
ATOM 7035 N N . ALA A 1 921 ? 29.966 -6.312 -21.710 1.00 80.12 921 ALA A N 1
ATOM 7036 C CA . ALA A 1 921 ? 30.915 -5.209 -21.645 1.00 80.12 921 ALA A CA 1
ATOM 7037 C C . ALA A 1 921 ? 30.326 -3.909 -22.217 1.00 80.12 921 ALA A C 1
ATOM 7039 O O . ALA A 1 921 ? 30.403 -2.876 -21.551 1.00 80.12 921 ALA A O 1
ATOM 7040 N N . LYS A 1 922 ? 29.667 -3.962 -23.388 1.00 76.81 922 LYS A N 1
ATOM 7041 C CA . LYS A 1 922 ? 28.940 -2.815 -23.971 1.00 76.81 922 LYS A CA 1
ATOM 7042 C C . LYS A 1 922 ? 27.864 -2.291 -23.010 1.00 76.81 922 LYS A C 1
ATOM 7044 O O . LYS A 1 922 ? 27.789 -1.092 -22.758 1.00 76.81 922 LYS A O 1
ATOM 7049 N N . GLN A 1 923 ? 27.068 -3.183 -22.418 1.00 76.75 923 GLN A N 1
ATOM 7050 C CA . GLN A 1 923 ? 26.039 -2.804 -21.440 1.00 76.75 923 GLN A CA 1
ATOM 7051 C C . GLN A 1 923 ? 26.634 -2.213 -20.153 1.00 76.75 923 GLN A C 1
ATOM 7053 O O . GLN A 1 923 ? 26.130 -1.225 -19.614 1.00 76.75 923 GLN A O 1
ATOM 7058 N N . ALA A 1 924 ? 27.715 -2.808 -19.646 1.00 81.19 924 ALA A N 1
ATOM 7059 C CA . ALA A 1 924 ? 28.397 -2.330 -18.451 1.00 81.19 924 ALA A CA 1
ATOM 7060 C C . ALA A 1 924 ? 28.986 -0.926 -18.662 1.00 81.19 924 ALA A C 1
ATOM 7062 O O . ALA A 1 924 ? 28.822 -0.073 -17.790 1.00 81.19 924 ALA A O 1
ATOM 7063 N N . ALA A 1 925 ? 29.588 -0.669 -19.827 1.00 78.88 925 ALA A N 1
ATOM 7064 C CA . ALA A 1 925 ? 30.060 0.655 -20.221 1.00 78.88 925 ALA A CA 1
ATOM 7065 C C . ALA A 1 925 ? 28.906 1.671 -20.267 1.00 78.88 925 ALA A C 1
ATOM 7067 O O . ALA A 1 925 ? 28.971 2.693 -19.585 1.00 78.88 925 ALA A O 1
ATOM 7068 N N . ALA A 1 926 ? 27.808 1.347 -20.959 1.00 74.50 926 ALA A N 1
ATOM 7069 C CA . ALA A 1 926 ? 26.636 2.219 -21.063 1.00 74.50 926 ALA A CA 1
ATOM 7070 C C . ALA A 1 926 ? 26.030 2.576 -19.690 1.00 74.50 926 ALA A C 1
ATOM 7072 O O . ALA A 1 926 ? 25.803 3.746 -19.374 1.00 74.50 926 ALA A O 1
ATOM 7073 N N . SER A 1 927 ? 25.821 1.577 -18.826 1.00 77.44 927 SER A N 1
ATOM 7074 C CA . SER A 1 927 ? 25.270 1.787 -17.476 1.00 77.44 927 SER A CA 1
ATOM 7075 C C . SER A 1 927 ? 26.190 2.617 -16.566 1.00 77.44 927 SER A C 1
ATOM 7077 O O . SER A 1 927 ? 25.718 3.428 -15.759 1.00 77.44 927 SER A O 1
ATOM 7079 N N . ALA A 1 928 ? 27.511 2.461 -16.703 1.00 80.12 928 ALA A N 1
ATOM 7080 C CA . ALA A 1 928 ? 28.481 3.266 -15.974 1.00 80.12 928 ALA A CA 1
ATOM 7081 C C . ALA A 1 928 ? 28.473 4.723 -16.453 1.00 80.12 928 ALA A C 1
ATOM 7083 O O . ALA A 1 928 ? 28.408 5.624 -15.617 1.00 80.12 928 ALA A O 1
ATOM 7084 N N . THR A 1 929 ? 28.434 4.962 -17.765 1.00 77.00 929 THR A N 1
ATOM 7085 C CA . THR A 1 929 ? 28.306 6.309 -18.347 1.00 77.00 929 THR A CA 1
ATOM 7086 C C . THR A 1 929 ? 27.037 7.013 -17.866 1.00 77.00 929 THR A C 1
ATOM 7088 O O . THR A 1 929 ? 27.096 8.161 -17.423 1.00 77.00 929 THR A O 1
ATOM 7091 N N . GLN A 1 930 ? 25.897 6.314 -17.839 1.00 74.31 930 GLN A N 1
ATOM 7092 C CA . GLN A 1 930 ? 24.643 6.864 -17.308 1.00 74.31 930 GLN A CA 1
ATOM 7093 C C . GLN A 1 930 ? 24.744 7.224 -15.819 1.00 74.31 930 GLN A C 1
ATOM 7095 O O . GLN A 1 930 ? 24.266 8.277 -15.395 1.00 74.31 930 GLN A O 1
ATOM 7100 N N . THR A 1 931 ? 25.405 6.380 -15.022 1.00 76.88 931 THR A N 1
ATOM 7101 C CA . THR A 1 931 ? 25.657 6.660 -13.601 1.00 76.88 931 THR A CA 1
ATOM 7102 C C . THR A 1 931 ? 26.507 7.916 -13.424 1.00 76.88 931 THR A C 1
ATOM 7104 O O . THR A 1 931 ? 26.213 8.735 -12.555 1.00 76.88 931 THR A O 1
ATOM 7107 N N . ILE A 1 932 ? 27.549 8.080 -14.242 1.00 77.44 932 ILE A N 1
ATOM 7108 C CA . ILE A 1 932 ? 28.436 9.247 -14.205 1.00 77.44 932 ILE A CA 1
ATOM 7109 C C . ILE A 1 932 ? 27.652 10.520 -14.545 1.00 77.44 932 ILE A C 1
ATOM 7111 O O . ILE A 1 932 ? 27.758 11.508 -13.819 1.00 77.44 932 ILE A O 1
ATOM 7115 N N . ALA A 1 933 ? 26.813 10.486 -15.583 1.00 72.38 933 ALA A N 1
ATOM 7116 C CA . ALA A 1 933 ? 25.964 11.617 -15.952 1.00 72.38 933 ALA A CA 1
ATOM 7117 C C . ALA A 1 933 ? 24.980 11.986 -14.823 1.00 72.38 933 ALA A C 1
ATOM 7119 O O . ALA A 1 933 ? 24.854 13.155 -14.451 1.00 72.38 933 ALA A O 1
ATOM 7120 N N . ALA A 1 934 ? 24.334 10.989 -14.206 1.00 72.00 934 ALA A N 1
ATOM 7121 C CA . ALA A 1 934 ? 23.438 11.205 -13.069 1.00 72.00 934 ALA A CA 1
ATOM 7122 C C . ALA A 1 934 ? 24.175 11.775 -11.841 1.00 72.00 934 ALA A C 1
ATOM 7124 O O . ALA A 1 934 ? 23.664 12.668 -11.164 1.00 72.00 934 ALA A O 1
ATOM 7125 N N . ALA A 1 935 ? 25.395 11.304 -11.576 1.00 73.75 935 ALA A N 1
ATOM 7126 C CA . ALA A 1 935 ? 26.255 11.798 -10.504 1.00 73.75 935 ALA A CA 1
ATOM 7127 C C . ALA A 1 935 ? 26.648 13.266 -10.693 1.00 73.75 935 ALA A C 1
ATOM 7129 O O . ALA A 1 935 ? 26.592 14.055 -9.751 1.00 73.75 935 ALA A O 1
ATOM 7130 N N . GLN A 1 936 ? 27.038 13.637 -11.912 1.00 72.88 936 GLN A N 1
ATOM 7131 C CA . GLN A 1 936 ? 27.387 15.013 -12.261 1.00 72.88 936 GLN A CA 1
ATOM 7132 C C . GLN A 1 936 ? 26.171 15.936 -12.143 1.00 72.88 936 GLN A C 1
ATOM 7134 O O . GLN A 1 936 ? 26.275 17.023 -11.573 1.00 72.88 936 GLN A O 1
ATOM 7139 N N . HIS A 1 937 ? 24.997 15.473 -12.580 1.00 71.38 937 HIS A N 1
ATOM 7140 C CA . HIS A 1 937 ? 23.750 16.207 -12.393 1.00 71.38 937 HIS A CA 1
ATOM 7141 C C . HIS A 1 937 ? 23.430 16.416 -10.900 1.00 71.38 937 HIS A C 1
ATOM 7143 O O . HIS A 1 937 ? 23.161 17.542 -10.470 1.00 71.38 937 HIS A O 1
ATOM 7149 N N . ALA A 1 938 ? 23.546 15.368 -10.076 1.00 70.56 938 ALA A N 1
ATOM 7150 C CA . ALA A 1 938 ? 23.359 15.458 -8.626 1.00 70.56 938 ALA A CA 1
ATOM 7151 C C . ALA A 1 938 ? 24.356 16.428 -7.961 1.00 70.56 938 ALA A C 1
ATOM 7153 O O . ALA A 1 938 ? 23.974 17.183 -7.065 1.00 70.56 938 ALA A O 1
ATOM 7154 N N . ALA A 1 939 ? 25.605 16.471 -8.435 1.00 71.38 939 ALA A N 1
ATOM 7155 C CA . ALA A 1 939 ? 26.623 17.410 -7.962 1.00 71.38 939 ALA A CA 1
ATOM 7156 C C . ALA A 1 939 ? 26.318 18.874 -8.332 1.00 71.38 939 ALA A C 1
ATOM 7158 O O . ALA A 1 939 ? 26.681 19.779 -7.583 1.00 71.38 939 ALA A O 1
ATOM 7159 N N . SER A 1 940 ? 25.615 19.112 -9.445 1.00 71.00 940 SER A N 1
ATOM 7160 C CA . SER A 1 940 ? 25.195 20.450 -9.889 1.00 71.00 940 SER A CA 1
ATOM 7161 C C . SER A 1 940 ? 23.882 20.953 -9.268 1.00 71.00 940 SER A C 1
ATOM 7163 O O . SER A 1 940 ? 23.539 22.124 -9.407 1.00 71.00 940 SER A O 1
ATOM 7165 N N . THR A 1 941 ? 23.153 20.086 -8.554 1.00 68.69 941 THR A N 1
ATOM 7166 C CA . THR A 1 941 ? 21.880 20.421 -7.890 1.00 68.69 941 THR A CA 1
ATOM 7167 C C . THR A 1 941 ? 22.025 21.409 -6.710 1.00 68.69 941 THR A C 1
ATOM 7169 O O . THR A 1 941 ? 21.212 22.332 -6.608 1.00 68.69 941 THR A O 1
ATOM 7172 N N . PRO A 1 942 ? 23.006 21.284 -5.786 1.00 73.12 942 PRO A N 1
ATOM 7173 C CA . PRO A 1 942 ? 23.204 22.285 -4.738 1.00 73.12 942 PRO A CA 1
ATOM 7174 C C . PRO A 1 942 ? 23.777 23.597 -5.299 1.00 73.12 942 PRO A C 1
ATOM 7176 O O . PRO A 1 942 ? 24.722 23.602 -6.081 1.00 73.12 942 PRO A O 1
ATOM 7179 N N . LYS A 1 943 ? 23.277 24.739 -4.800 1.00 66.50 943 LYS A N 1
ATOM 7180 C CA . LYS A 1 943 ? 23.724 26.097 -5.189 1.00 66.50 943 LYS A CA 1
ATOM 7181 C C . LYS A 1 943 ? 25.226 26.351 -4.958 1.00 66.50 943 LYS A C 1
ATOM 7183 O O . LYS A 1 943 ? 25.796 27.251 -5.566 1.00 66.50 943 LYS A O 1
ATOM 7188 N N . ALA A 1 944 ? 25.863 25.575 -4.081 1.00 62.66 944 ALA A N 1
ATOM 7189 C CA . ALA A 1 944 ? 27.305 25.572 -3.872 1.00 62.66 944 ALA A CA 1
ATOM 7190 C C . ALA A 1 944 ? 27.837 24.135 -3.979 1.00 62.66 944 ALA A C 1
ATOM 7192 O O . ALA A 1 944 ? 27.547 23.298 -3.128 1.00 62.66 944 ALA A O 1
ATOM 7193 N N . SER A 1 945 ? 28.675 23.868 -4.983 1.00 56.56 945 SER A N 1
ATOM 7194 C CA . SER A 1 945 ? 29.330 22.567 -5.215 1.00 56.56 945 SER A CA 1
ATOM 7195 C C . SER A 1 945 ? 30.457 22.247 -4.203 1.00 56.56 945 SER A C 1
ATOM 7197 O O . SER A 1 945 ? 31.297 21.386 -4.451 1.00 56.56 945 SER A O 1
ATOM 7199 N N . ALA A 1 946 ? 30.516 22.942 -3.062 1.00 55.97 946 ALA A N 1
ATOM 7200 C CA . ALA A 1 946 ? 31.621 22.881 -2.098 1.00 55.97 946 ALA A CA 1
ATOM 7201 C C . ALA A 1 946 ? 31.402 21.882 -0.933 1.00 55.97 946 ALA A C 1
ATOM 7203 O O . ALA A 1 946 ? 32.116 21.943 0.066 1.00 55.97 946 ALA A O 1
ATOM 7204 N N . GLY A 1 947 ? 30.407 20.986 -1.027 1.00 53.47 947 GLY A N 1
ATOM 7205 C CA . GLY A 1 947 ? 30.013 20.023 0.021 1.00 53.47 947 GLY A CA 1
ATOM 7206 C C . GLY A 1 947 ? 30.167 18.541 -0.376 1.00 53.47 947 GLY A C 1
ATOM 7207 O O . GLY A 1 947 ? 30.445 18.237 -1.535 1.00 53.47 947 GLY A O 1
ATOM 7208 N N . PRO A 1 948 ? 30.007 17.587 0.567 1.00 50.47 948 PRO A N 1
ATOM 7209 C CA . PRO A 1 948 ? 30.616 16.265 0.497 1.00 50.47 948 PRO A CA 1
ATOM 7210 C C . PRO A 1 948 ? 29.829 15.286 -0.394 1.00 50.47 948 PRO A C 1
ATOM 7212 O O . PRO A 1 948 ? 29.100 14.434 0.101 1.00 50.47 948 PRO A O 1
ATOM 7215 N N . GLN A 1 949 ? 30.037 15.334 -1.712 1.00 53.28 949 GLN A N 1
ATOM 7216 C CA . GLN A 1 949 ? 29.827 14.173 -2.596 1.00 53.28 949 GLN A CA 1
ATOM 7217 C C . GLN A 1 949 ? 31.132 13.616 -3.226 1.00 53.28 949 GLN A C 1
ATOM 7219 O O . GLN A 1 949 ? 31.107 13.165 -4.372 1.00 53.28 949 GLN A O 1
ATOM 7224 N N . PRO A 1 950 ? 32.300 13.592 -2.542 1.00 55.50 950 PRO A N 1
ATOM 7225 C CA . PRO A 1 950 ? 33.540 13.162 -3.183 1.00 55.50 950 PRO A CA 1
ATOM 7226 C C . PRO A 1 950 ? 33.535 11.668 -3.500 1.00 55.50 950 PRO A C 1
ATOM 7228 O O . PRO A 1 950 ? 34.105 11.281 -4.503 1.00 55.50 950 PRO A O 1
ATOM 7231 N N . LEU A 1 951 ? 32.872 10.816 -2.711 1.00 60.03 951 LEU A N 1
ATOM 7232 C CA . LEU A 1 951 ? 32.997 9.364 -2.880 1.00 60.03 951 LEU A CA 1
ATOM 7233 C C . LEU A 1 951 ? 32.393 8.858 -4.193 1.00 60.03 951 LEU A C 1
ATOM 7235 O O . LEU A 1 951 ? 33.026 8.051 -4.874 1.00 60.03 951 LEU A O 1
ATOM 7239 N N . LEU A 1 952 ? 31.200 9.332 -4.565 1.00 63.75 952 LEU A N 1
ATOM 7240 C CA . LEU A 1 952 ? 30.538 8.875 -5.785 1.00 63.75 952 LEU A CA 1
ATOM 7241 C C . LEU A 1 952 ? 31.200 9.490 -7.023 1.00 63.75 952 LEU A C 1
ATOM 7243 O O . LEU A 1 952 ? 31.487 8.758 -7.961 1.00 63.75 952 LEU A O 1
ATOM 7247 N N . VAL A 1 953 ? 31.563 10.778 -6.990 1.00 68.81 953 VAL A N 1
ATOM 7248 C CA . VAL A 1 953 ? 32.277 11.452 -8.092 1.00 68.81 953 VAL A CA 1
ATOM 7249 C C . VAL A 1 953 ? 33.708 10.916 -8.270 1.00 68.81 953 VAL A C 1
ATOM 7251 O O . VAL A 1 953 ? 34.147 10.700 -9.396 1.00 68.81 953 VAL A O 1
ATOM 7254 N N . GLN A 1 954 ? 34.434 10.629 -7.185 1.00 71.25 954 GLN A N 1
ATOM 7255 C CA . GLN A 1 954 ? 35.780 10.041 -7.228 1.00 71.25 954 GLN A CA 1
ATOM 7256 C C . GLN A 1 954 ? 35.748 8.592 -7.726 1.00 71.25 954 GLN A C 1
ATOM 7258 O O . GLN A 1 954 ? 36.591 8.210 -8.535 1.00 71.25 954 GLN A O 1
ATOM 7263 N N . SER A 1 955 ? 34.751 7.804 -7.307 1.00 70.19 955 SER A N 1
ATOM 7264 C CA . SER A 1 955 ? 34.551 6.442 -7.825 1.00 70.19 955 SER A CA 1
ATOM 7265 C C . SER A 1 955 ? 34.106 6.458 -9.292 1.00 70.19 955 SER A C 1
ATOM 7267 O O . SER A 1 955 ? 34.578 5.650 -10.086 1.00 70.19 955 SER A O 1
ATOM 7269 N N . CYS A 1 956 ? 33.259 7.420 -9.675 1.00 76.44 956 CYS A N 1
ATOM 7270 C CA . CYS A 1 956 ? 32.873 7.669 -11.064 1.00 76.44 956 CYS A CA 1
ATOM 7271 C C . CYS A 1 956 ? 34.087 8.016 -11.928 1.00 76.44 956 CYS A C 1
ATOM 7273 O O . CYS A 1 956 ? 34.193 7.503 -13.033 1.00 76.44 956 CYS A O 1
ATOM 7275 N N . LYS A 1 957 ? 35.031 8.820 -11.422 1.00 79.06 957 LYS A N 1
ATOM 7276 C CA . LYS A 1 957 ? 36.270 9.152 -12.139 1.00 79.06 957 LYS A CA 1
ATOM 7277 C C . LYS A 1 957 ? 37.153 7.922 -12.368 1.00 79.06 957 LYS A C 1
ATOM 7279 O O . LYS A 1 957 ? 37.609 7.710 -13.485 1.00 79.06 957 LYS A O 1
ATOM 7284 N N . ALA A 1 958 ? 37.334 7.087 -11.344 1.00 79.62 958 ALA A N 1
ATOM 7285 C CA . ALA A 1 958 ? 38.110 5.852 -11.464 1.00 79.62 958 ALA A CA 1
ATOM 7286 C C . ALA A 1 958 ? 37.494 4.869 -12.476 1.00 79.62 958 ALA A C 1
ATOM 7288 O O . ALA A 1 958 ? 38.219 4.233 -13.233 1.00 79.62 958 ALA A O 1
ATOM 7289 N N . VAL A 1 959 ? 36.162 4.763 -12.523 1.00 81.56 959 VAL A N 1
ATOM 7290 C CA . VAL A 1 959 ? 35.476 3.924 -13.518 1.00 81.56 959 VAL A CA 1
ATOM 7291 C C . VAL A 1 959 ? 35.473 4.556 -14.908 1.00 81.56 959 VAL A C 1
ATOM 7293 O O . VAL A 1 959 ? 35.667 3.831 -15.879 1.00 81.56 959 VAL A O 1
ATOM 7296 N N . ALA A 1 960 ? 35.350 5.881 -15.023 1.00 81.56 960 ALA A N 1
ATOM 7297 C CA . ALA A 1 960 ? 35.437 6.592 -16.299 1.00 81.56 960 ALA A CA 1
ATOM 7298 C C . ALA A 1 960 ? 36.771 6.337 -17.021 1.00 81.56 960 ALA A C 1
ATOM 7300 O O . ALA A 1 960 ? 36.786 6.203 -18.237 1.00 81.56 960 ALA A O 1
ATOM 7301 N N . GLU A 1 961 ? 37.876 6.190 -16.283 1.00 83.88 961 GLU A N 1
ATOM 7302 C CA . GLU A 1 961 ? 39.189 5.846 -16.851 1.00 83.88 961 GLU A CA 1
ATOM 7303 C C . GLU A 1 961 ? 39.263 4.400 -17.386 1.00 83.88 961 GLU A C 1
ATOM 7305 O O . GLU A 1 961 ? 40.081 4.110 -18.256 1.00 83.88 961 GLU A O 1
ATOM 7310 N N . GLN A 1 962 ? 38.407 3.491 -16.903 1.00 85.62 962 GLN A N 1
ATOM 7311 C CA . GLN A 1 962 ? 38.373 2.083 -17.329 1.00 85.62 962 GLN A CA 1
ATOM 7312 C C . GLN A 1 962 ? 37.387 1.813 -18.478 1.00 85.62 962 GLN A C 1
ATOM 7314 O O . GLN A 1 962 ? 37.541 0.814 -19.182 1.00 85.62 962 GLN A O 1
ATOM 7319 N N . ILE A 1 963 ? 36.387 2.681 -18.689 1.00 84.50 963 ILE A N 1
ATOM 7320 C CA . ILE A 1 963 ? 35.392 2.541 -19.771 1.00 84.50 963 ILE A CA 1
ATOM 7321 C C . ILE A 1 963 ? 36.065 2.462 -21.159 1.00 84.50 963 ILE A C 1
ATOM 7323 O O . ILE A 1 963 ? 35.773 1.510 -21.885 1.00 84.50 963 ILE A O 1
ATOM 7327 N N . PRO A 1 964 ? 37.010 3.353 -21.529 1.00 83.62 964 PRO A N 1
ATOM 7328 C CA . PRO A 1 964 ? 37.690 3.294 -22.826 1.00 83.62 964 PRO A CA 1
ATOM 7329 C C . PRO A 1 964 ? 38.411 1.973 -23.103 1.00 83.62 964 PRO A C 1
ATOM 7331 O O . PRO A 1 964 ? 38.314 1.427 -24.200 1.00 83.62 964 PRO A O 1
ATOM 7334 N N . LEU A 1 965 ? 39.093 1.421 -22.093 1.00 85.12 965 LEU A N 1
ATOM 7335 C CA . LEU A 1 965 ? 39.830 0.157 -22.208 1.00 85.12 965 LEU A CA 1
ATOM 7336 C C . LEU A 1 965 ? 38.884 -1.019 -22.480 1.00 85.12 965 LEU A C 1
ATOM 7338 O O . LEU A 1 965 ? 39.205 -1.918 -23.259 1.00 85.12 965 LEU A O 1
ATOM 7342 N N . LEU A 1 966 ? 37.700 -0.993 -21.865 1.00 85.06 966 LEU A N 1
ATOM 7343 C CA . LEU A 1 966 ? 36.659 -1.988 -22.084 1.00 85.06 966 LEU A CA 1
ATOM 7344 C C . LEU A 1 966 ? 36.086 -1.891 -23.507 1.00 85.06 966 LEU A C 1
ATOM 7346 O O . LEU A 1 966 ? 36.013 -2.903 -24.202 1.00 85.06 966 LEU A O 1
ATOM 7350 N N . VAL A 1 967 ? 35.749 -0.681 -23.968 1.00 83.31 967 VAL A N 1
ATOM 7351 C CA . VAL A 1 967 ? 35.219 -0.430 -25.324 1.00 83.31 967 VAL A CA 1
ATOM 7352 C C . VAL A 1 967 ? 36.238 -0.820 -26.398 1.00 83.31 967 VAL A C 1
ATOM 7354 O O . VAL A 1 967 ? 35.890 -1.479 -27.379 1.00 83.31 967 VAL A O 1
ATOM 7357 N N . GLN A 1 968 ? 37.513 -0.487 -26.191 1.00 83.31 968 GLN A N 1
ATOM 7358 C CA . GLN A 1 968 ? 38.597 -0.867 -27.093 1.00 83.31 968 GLN A CA 1
ATOM 7359 C C . GLN A 1 968 ? 38.782 -2.392 -27.149 1.00 83.31 968 GLN A C 1
ATOM 7361 O O . GLN A 1 968 ? 38.972 -2.946 -28.232 1.00 83.31 968 GLN A O 1
ATOM 7366 N N . GLY A 1 969 ? 38.670 -3.085 -26.010 1.00 83.56 969 GLY A N 1
ATOM 7367 C CA . GLY A 1 969 ? 38.685 -4.549 -25.953 1.00 83.56 969 GLY A CA 1
ATOM 7368 C C . GLY A 1 969 ? 37.532 -5.190 -26.734 1.00 83.56 969 GLY A C 1
ATOM 7369 O O . GLY A 1 969 ? 37.738 -6.183 -27.438 1.00 83.56 969 GLY A O 1
ATOM 7370 N N . VAL A 1 970 ? 36.332 -4.601 -26.677 1.00 82.56 970 VAL A N 1
ATOM 7371 C CA . VAL A 1 970 ? 35.166 -5.060 -27.453 1.00 82.56 970 VAL A CA 1
ATOM 7372 C C . VAL A 1 970 ? 35.404 -4.876 -28.951 1.00 82.56 970 VAL A C 1
ATOM 7374 O O . VAL A 1 970 ? 35.263 -5.822 -29.717 1.00 82.56 970 VAL A O 1
ATOM 7377 N N . ARG A 1 971 ? 35.838 -3.697 -29.405 1.00 81.50 971 ARG A N 1
ATOM 7378 C CA . ARG A 1 971 ? 36.092 -3.487 -30.843 1.00 81.50 971 ARG A CA 1
ATOM 7379 C C . ARG A 1 971 ? 37.261 -4.312 -31.366 1.00 81.50 971 ARG A C 1
ATOM 7381 O O . ARG A 1 971 ? 37.215 -4.796 -32.493 1.00 81.50 971 ARG A O 1
ATOM 7388 N N . GLY A 1 972 ? 38.301 -4.492 -30.553 1.00 81.12 972 GLY A N 1
ATOM 7389 C CA . GLY A 1 972 ? 39.448 -5.331 -30.893 1.00 81.12 972 GLY A CA 1
ATOM 7390 C C . GLY A 1 972 ? 39.060 -6.797 -31.082 1.00 81.12 972 GLY A C 1
ATOM 7391 O O . GLY A 1 972 ? 39.519 -7.429 -32.032 1.00 81.12 972 GLY A O 1
ATOM 7392 N N . SER A 1 973 ? 38.180 -7.321 -30.224 1.00 80.25 973 SER A N 1
ATOM 7393 C CA . SER A 1 973 ? 37.631 -8.677 -30.375 1.00 80.25 973 SER A CA 1
ATOM 7394 C C . SER A 1 973 ? 36.692 -8.797 -31.579 1.00 80.25 973 SER A C 1
ATOM 7396 O O . SER A 1 973 ? 36.803 -9.772 -32.313 1.00 80.25 973 SER A O 1
ATOM 7398 N N . GLN A 1 974 ? 35.880 -7.779 -31.878 1.00 76.31 974 GLN A N 1
ATOM 7399 C CA . GLN A 1 974 ? 35.014 -7.764 -33.068 1.00 76.31 974 GLN A CA 1
ATOM 7400 C C . GLN A 1 974 ? 35.789 -7.682 -34.388 1.00 76.31 974 GLN A C 1
ATOM 7402 O O . GLN A 1 974 ? 35.436 -8.346 -35.360 1.00 76.31 974 GLN A O 1
ATOM 7407 N N . ALA A 1 975 ? 36.864 -6.891 -34.430 1.00 77.75 975 ALA A N 1
ATOM 7408 C CA . ALA A 1 975 ? 37.712 -6.756 -35.613 1.00 77.75 975 ALA A CA 1
ATOM 7409 C C . ALA A 1 975 ? 38.590 -7.995 -35.855 1.00 77.75 975 ALA A C 1
ATOM 7411 O O . ALA A 1 975 ? 38.957 -8.281 -36.995 1.00 77.75 975 ALA A O 1
ATOM 7412 N N . GLN A 1 976 ? 38.956 -8.716 -34.791 1.00 74.69 976 GLN A N 1
ATOM 7413 C CA . GLN A 1 976 ? 39.792 -9.917 -34.850 1.00 74.69 976 GLN A CA 1
ATOM 7414 C C . GLN A 1 976 ? 39.179 -11.057 -34.014 1.00 74.69 976 GLN A C 1
ATOM 7416 O O . GLN A 1 976 ? 39.746 -11.443 -32.984 1.00 74.69 976 GLN A O 1
ATOM 7421 N N . PRO A 1 977 ? 38.051 -11.639 -34.464 1.00 64.56 977 PRO A N 1
ATOM 7422 C CA . PRO A 1 977 ? 37.256 -12.582 -33.674 1.00 64.56 977 PRO A CA 1
ATOM 7423 C C . PRO A 1 977 ? 37.970 -13.902 -33.396 1.00 64.56 977 PRO A C 1
ATOM 7425 O O . PRO A 1 977 ? 37.682 -14.548 -32.392 1.00 64.56 977 PRO A O 1
ATOM 7428 N N . ASP A 1 978 ? 38.930 -14.294 -34.234 1.00 64.69 978 ASP A N 1
ATOM 7429 C CA . ASP A 1 978 ? 39.693 -15.534 -34.065 1.00 64.69 978 ASP A CA 1
ATOM 7430 C C . ASP A 1 978 ? 41.035 -15.323 -33.335 1.00 64.69 978 ASP A C 1
ATOM 7432 O O . ASP A 1 978 ? 41.736 -16.292 -33.041 1.00 64.69 978 ASP A O 1
ATOM 7436 N N . SER A 1 979 ? 41.394 -14.079 -32.987 1.00 73.19 979 SER A N 1
ATOM 7437 C CA . SER A 1 979 ? 42.659 -13.757 -32.317 1.00 73.19 979 SER A CA 1
ATOM 7438 C C . SER A 1 979 ? 42.583 -13.995 -30.801 1.00 73.19 979 SER A C 1
ATOM 7440 O O . SER A 1 979 ? 41.850 -13.291 -30.097 1.00 73.19 979 SER A O 1
ATOM 7442 N N . PRO A 1 980 ? 43.376 -14.929 -30.234 1.00 71.31 980 PRO A N 1
ATOM 7443 C CA . PRO A 1 980 ? 43.379 -15.174 -28.793 1.00 71.31 980 PRO A CA 1
ATOM 7444 C C . PRO A 1 980 ? 43.858 -13.968 -27.978 1.00 71.31 980 PRO A C 1
ATOM 7446 O O . PRO A 1 980 ? 43.415 -13.785 -26.848 1.00 71.31 980 PRO A O 1
ATOM 7449 N N . SER A 1 981 ? 44.741 -13.131 -28.533 1.00 78.62 981 SER A N 1
ATOM 7450 C CA . SER A 1 981 ? 45.258 -11.947 -27.839 1.00 78.62 981 SER A CA 1
ATOM 7451 C C . SER A 1 981 ? 44.193 -10.860 -27.678 1.00 78.62 981 SER A C 1
ATOM 7453 O O . SER A 1 981 ? 44.096 -10.274 -26.602 1.00 78.62 981 SER A O 1
ATOM 7455 N N . ALA A 1 982 ? 43.350 -10.643 -28.692 1.00 77.81 982 ALA A N 1
ATOM 7456 C CA . ALA A 1 982 ? 42.236 -9.695 -28.628 1.00 77.81 982 ALA A CA 1
ATOM 7457 C C . ALA A 1 982 ? 41.162 -10.146 -27.620 1.00 77.81 982 ALA A C 1
ATOM 7459 O O . ALA A 1 982 ? 40.673 -9.349 -26.819 1.00 77.81 982 ALA A O 1
ATOM 7460 N N . GLN A 1 983 ? 40.860 -11.448 -27.588 1.00 77.75 983 GLN A N 1
ATOM 7461 C CA . GLN A 1 983 ? 39.926 -12.040 -26.624 1.00 77.75 983 GLN A CA 1
ATOM 7462 C C . GLN A 1 983 ? 40.454 -11.964 -25.180 1.00 77.75 983 GLN A C 1
ATOM 7464 O O . GLN A 1 983 ? 39.709 -11.628 -24.262 1.00 77.75 983 GLN A O 1
ATOM 7469 N N . LEU A 1 984 ? 41.746 -12.240 -24.964 1.00 82.38 984 LEU A N 1
ATOM 7470 C CA . LEU A 1 984 ? 42.378 -12.120 -23.645 1.00 82.38 984 LEU A CA 1
ATOM 7471 C C . LEU A 1 984 ? 42.441 -10.665 -23.164 1.00 82.38 984 LEU A C 1
ATOM 7473 O O . LEU A 1 984 ? 42.246 -10.416 -21.975 1.00 82.38 984 LEU A O 1
ATOM 7477 N N . ALA A 1 985 ? 42.652 -9.708 -24.073 1.00 84.00 985 ALA A N 1
ATOM 7478 C CA . ALA A 1 985 ? 42.605 -8.284 -23.752 1.00 84.00 985 ALA A CA 1
ATOM 7479 C C . ALA A 1 985 ? 41.208 -7.848 -23.275 1.00 84.00 985 ALA A C 1
ATOM 7481 O O . ALA A 1 985 ? 41.108 -7.143 -22.272 1.00 84.00 985 ALA A O 1
ATOM 7482 N N . LEU A 1 986 ? 40.132 -8.329 -23.916 1.00 84.75 986 LEU A N 1
ATOM 7483 C CA . LEU A 1 986 ? 38.758 -8.084 -23.460 1.00 84.75 986 LEU A CA 1
ATOM 7484 C C . LEU A 1 986 ? 38.499 -8.675 -22.063 1.00 84.75 986 LEU A C 1
ATOM 7486 O O . LEU A 1 986 ? 37.882 -8.022 -21.219 1.00 84.75 986 LEU A O 1
ATOM 7490 N N . ILE A 1 987 ? 38.989 -9.890 -21.790 1.00 83.88 987 ILE A N 1
ATOM 7491 C CA . ILE A 1 987 ? 38.850 -10.533 -20.472 1.00 83.88 987 ILE A CA 1
ATOM 7492 C C . ILE A 1 987 ? 39.584 -9.723 -19.397 1.00 83.88 987 ILE A C 1
ATOM 7494 O O . ILE A 1 987 ? 39.007 -9.446 -18.345 1.00 83.88 987 ILE A O 1
ATOM 7498 N N . ALA A 1 988 ? 40.823 -9.304 -19.665 1.00 86.19 988 ALA A N 1
ATOM 7499 C CA . ALA A 1 988 ? 41.607 -8.491 -18.739 1.00 86.19 988 ALA A CA 1
ATOM 7500 C C . ALA A 1 988 ? 40.936 -7.134 -18.466 1.00 86.19 988 ALA A C 1
ATOM 7502 O O . ALA A 1 988 ? 40.753 -6.767 -17.307 1.00 86.19 988 ALA A O 1
ATOM 7503 N N . ALA A 1 989 ? 40.479 -6.437 -19.513 1.00 85.50 989 ALA A N 1
ATOM 7504 C CA . ALA A 1 989 ? 39.758 -5.170 -19.379 1.00 85.50 989 ALA A CA 1
ATOM 7505 C C . ALA A 1 989 ? 38.461 -5.328 -18.564 1.00 85.50 989 ALA A C 1
ATOM 7507 O O . ALA A 1 989 ? 38.163 -4.507 -17.696 1.00 85.50 989 ALA A O 1
ATOM 7508 N N . SER A 1 990 ? 37.724 -6.423 -18.774 1.00 85.56 990 SER A N 1
ATOM 7509 C CA . SER A 1 990 ? 36.507 -6.735 -18.013 1.00 85.56 990 SER A CA 1
ATOM 7510 C C . SER A 1 990 ? 36.799 -6.989 -16.529 1.00 85.56 990 SER A C 1
ATOM 7512 O O . SER A 1 990 ? 36.055 -6.530 -15.663 1.00 85.56 990 SER A O 1
ATOM 7514 N N . GLN A 1 991 ? 37.897 -7.680 -16.210 1.00 83.50 991 GLN A N 1
ATOM 7515 C CA . GLN A 1 991 ? 38.325 -7.919 -14.827 1.00 83.50 991 GLN A CA 1
ATOM 7516 C C . GLN A 1 991 ? 38.755 -6.623 -14.126 1.00 83.50 991 GLN A C 1
ATOM 7518 O O . GLN A 1 991 ? 38.315 -6.364 -13.003 1.00 83.50 991 GLN A O 1
ATOM 7523 N N . SER A 1 992 ? 39.548 -5.782 -14.794 1.00 83.88 992 SER A N 1
ATOM 7524 C CA . SER A 1 992 ? 39.949 -4.468 -14.276 1.00 83.88 992 SER A CA 1
ATOM 7525 C C . SER A 1 992 ? 38.741 -3.559 -14.033 1.00 83.88 992 SER A C 1
ATOM 7527 O O . SER A 1 992 ? 38.644 -2.921 -12.982 1.00 83.88 992 SER A O 1
ATOM 7529 N N . PHE A 1 993 ? 37.764 -3.570 -14.945 1.00 83.44 993 PHE A N 1
ATOM 7530 C CA . PHE A 1 993 ? 36.513 -2.833 -14.788 1.00 83.44 993 PHE A CA 1
ATOM 7531 C C . PHE A 1 993 ? 35.696 -3.320 -13.580 1.00 83.44 993 PHE A C 1
ATOM 7533 O O . PHE A 1 993 ? 35.206 -2.512 -12.790 1.00 83.44 993 PHE A O 1
ATOM 7540 N N . LEU A 1 994 ? 35.585 -4.639 -13.374 1.00 78.81 994 LEU A N 1
ATOM 7541 C CA . LEU A 1 994 ? 34.897 -5.215 -12.210 1.00 78.81 994 LEU A CA 1
ATOM 7542 C C . LEU A 1 994 ? 35.575 -4.842 -10.883 1.00 78.81 994 LEU A C 1
ATOM 7544 O O . LEU A 1 994 ? 34.887 -4.562 -9.898 1.00 78.81 994 LEU A O 1
ATOM 7548 N N . GLN A 1 995 ? 36.907 -4.787 -10.856 1.00 75.62 995 GLN A N 1
ATOM 7549 C CA . GLN A 1 995 ? 37.668 -4.386 -9.673 1.00 75.62 995 GLN A CA 1
ATOM 7550 C C . GLN A 1 995 ? 37.460 -2.900 -9.336 1.00 75.62 995 GLN A C 1
ATOM 7552 O O . GLN A 1 995 ? 37.244 -2.562 -8.171 1.00 75.62 995 GLN A O 1
ATOM 7557 N N . ALA A 1 996 ? 37.439 -2.025 -10.346 1.00 64.44 996 ALA A N 1
ATOM 7558 C CA . ALA A 1 996 ? 37.128 -0.603 -10.180 1.00 64.44 996 ALA A CA 1
ATOM 7559 C C . ALA A 1 996 ? 35.650 -0.350 -9.805 1.00 64.44 996 ALA A C 1
ATOM 7561 O O . ALA A 1 996 ? 35.342 0.636 -9.136 1.00 64.44 996 ALA A O 1
ATOM 7562 N N . ARG A 1 997 ? 34.735 -1.259 -10.184 1.00 55.72 997 ARG A N 1
ATOM 7563 C CA . ARG A 1 997 ? 33.289 -1.195 -9.891 1.00 55.72 997 ARG A CA 1
ATOM 7564 C C . ARG A 1 997 ? 32.926 -1.553 -8.447 1.00 55.72 997 ARG A C 1
ATOM 7566 O O . ARG A 1 997 ? 31.890 -1.105 -7.967 1.00 55.72 997 ARG A O 1
ATOM 7573 N N . HIS A 1 998 ? 33.740 -2.324 -7.729 1.00 52.94 998 HIS A N 1
ATOM 7574 C CA . HIS A 1 998 ? 33.403 -2.862 -6.399 1.00 52.94 998 HIS A CA 1
ATOM 7575 C C . HIS A 1 998 ? 32.900 -1.845 -5.328 1.00 52.94 998 HIS A C 1
ATOM 7577 O O . HIS A 1 998 ? 32.086 -2.245 -4.490 1.00 52.94 998 HIS A O 1
ATOM 7583 N N . PRO A 1 999 ? 33.288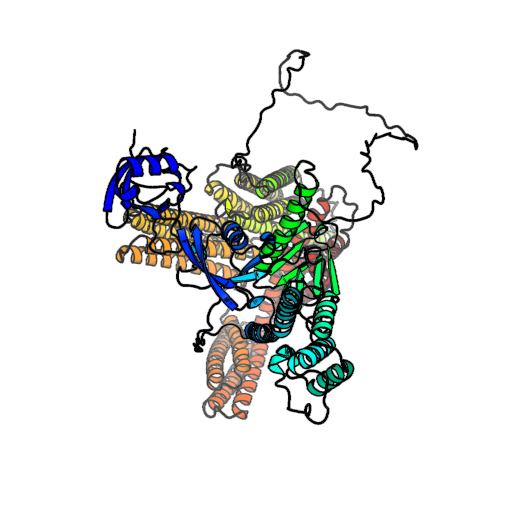 -0.548 -5.329 1.00 52.41 999 PRO A N 1
ATOM 7584 C CA . PRO A 1 999 ? 32.724 0.465 -4.428 1.00 52.41 999 PRO A CA 1
ATOM 7585 C C . PRO A 1 999 ? 31.441 1.171 -4.931 1.00 52.41 999 PRO A C 1
ATOM 7587 O O . PRO A 1 999 ? 30.776 1.845 -4.140 1.00 52.41 999 PRO A O 1
ATOM 7590 N N . LEU A 1 1000 ? 31.047 1.038 -6.206 1.00 50.59 1000 LEU A N 1
ATOM 7591 C CA . LEU A 1 1000 ? 29.930 1.787 -6.819 1.00 50.59 1000 LEU A CA 1
ATOM 7592 C C . LEU A 1 1000 ? 28.520 1.292 -6.437 1.00 50.59 1000 LEU A C 1
ATOM 7594 O O . LEU A 1 1000 ? 27.713 2.121 -6.037 1.00 50.59 1000 LEU A O 1
ATOM 7598 N N . PRO A 1 1001 ? 28.187 -0.013 -6.452 1.00 44.41 1001 PRO A N 1
ATOM 7599 C CA . PRO A 1 1001 ? 26.851 -0.487 -6.059 1.00 44.41 1001 PRO A CA 1
ATOM 7600 C C . PRO A 1 1001 ? 26.504 -0.181 -4.588 1.00 44.41 1001 PRO A C 1
ATOM 7602 O O . PRO A 1 1001 ? 25.364 0.134 -4.245 1.00 44.41 1001 PRO A O 1
ATOM 7605 N N . ILE A 1 1002 ? 27.511 -0.223 -3.706 1.00 43.91 1002 ILE A N 1
ATOM 7606 C CA . ILE A 1 1002 ? 27.379 0.063 -2.266 1.00 43.91 1002 ILE A CA 1
ATOM 7607 C C . ILE A 1 1002 ? 27.239 1.578 -2.012 1.00 43.91 1002 ILE A C 1
ATOM 7609 O O . ILE A 1 1002 ? 26.579 1.999 -1.062 1.00 43.91 1002 ILE A O 1
ATOM 7613 N N . SER A 1 1003 ? 27.832 2.413 -2.872 1.00 47.19 1003 SER A N 1
ATOM 7614 C CA . SER A 1 1003 ? 27.705 3.876 -2.820 1.00 47.19 1003 SER A CA 1
ATOM 7615 C C . SER A 1 1003 ? 26.532 4.436 -3.634 1.00 47.19 1003 SER A C 1
ATOM 7617 O O . SER A 1 1003 ? 26.144 5.566 -3.370 1.00 47.19 1003 SER A O 1
ATOM 7619 N N . GLN A 1 1004 ? 25.925 3.663 -4.545 1.00 46.12 1004 GLN A N 1
ATOM 7620 C CA . GLN A 1 1004 ? 24.675 3.998 -5.245 1.00 46.12 1004 GLN A CA 1
ATOM 7621 C C . GLN A 1 1004 ? 23.426 3.772 -4.386 1.00 46.12 1004 GLN A C 1
ATOM 7623 O O . GLN A 1 1004 ? 22.428 4.451 -4.583 1.00 46.12 1004 GLN A O 1
ATOM 7628 N N . THR A 1 1005 ? 23.468 2.836 -3.435 1.00 41.06 1005 THR A N 1
ATOM 7629 C CA . THR A 1 1005 ? 22.329 2.486 -2.563 1.00 41.06 1005 THR A CA 1
ATOM 7630 C C . THR A 1 1005 ? 22.279 3.304 -1.270 1.00 41.06 1005 THR A C 1
ATOM 7632 O O . THR A 1 1005 ? 21.200 3.601 -0.774 1.00 41.06 1005 THR A O 1
ATOM 7635 N N . ARG A 1 1006 ? 23.431 3.734 -0.737 1.00 44.84 1006 ARG A N 1
ATOM 7636 C CA . ARG A 1 1006 ? 23.531 4.614 0.449 1.00 44.84 1006 ARG A CA 1
ATOM 7637 C C . ARG A 1 1006 ? 22.916 6.029 0.339 1.00 44.84 1006 ARG A C 1
ATOM 7639 O O . ARG A 1 1006 ? 22.545 6.548 1.388 1.00 44.84 1006 ARG A O 1
ATOM 7646 N N . PRO A 1 1007 ? 22.835 6.691 -0.833 1.00 43.81 1007 PRO A N 1
ATOM 7647 C CA . PRO A 1 1007 ? 22.228 8.016 -0.977 1.00 43.81 1007 PRO A CA 1
ATOM 7648 C C . PRO A 1 1007 ? 20.696 7.985 -1.015 1.00 43.81 1007 PRO A C 1
ATOM 7650 O O . PRO A 1 1007 ? 20.075 9.031 -0.843 1.00 43.81 1007 PRO A O 1
ATOM 7653 N N . PHE A 1 1008 ? 20.082 6.817 -1.239 1.00 40.44 1008 PHE A N 1
ATOM 7654 C CA . PHE A 1 1008 ? 18.636 6.658 -1.129 1.00 40.44 1008 PHE A CA 1
ATOM 7655 C C . PHE A 1 1008 ? 18.275 6.456 0.351 1.00 40.44 1008 PHE A C 1
ATOM 7657 O O . PHE A 1 1008 ? 18.793 5.524 0.974 1.00 40.44 1008 PHE A O 1
ATOM 7664 N N . PRO A 1 1009 ? 17.430 7.311 0.958 1.00 34.59 1009 PRO A N 1
ATOM 7665 C CA . PRO A 1 1009 ? 16.952 7.058 2.310 1.00 34.59 1009 PRO A CA 1
ATOM 7666 C C . PRO A 1 1009 ? 16.154 5.742 2.323 1.00 34.59 1009 PRO A C 1
ATOM 7668 O O . PRO A 1 1009 ? 15.444 5.459 1.355 1.00 34.59 1009 PRO A O 1
ATOM 7671 N N . PRO A 1 1010 ? 16.258 4.923 3.386 1.00 29.36 1010 PRO A N 1
ATOM 7672 C CA . PRO A 1 1010 ? 15.405 3.752 3.528 1.00 29.36 1010 PRO A CA 1
ATOM 7673 C C . PRO A 1 1010 ? 13.954 4.236 3.629 1.00 29.36 1010 PRO A C 1
ATOM 7675 O O . PRO A 1 1010 ? 13.622 4.964 4.567 1.00 29.36 1010 PRO A O 1
ATOM 7678 N N . PHE A 1 1011 ? 13.128 3.878 2.647 1.00 28.70 1011 PHE A N 1
ATOM 7679 C CA . PHE A 1 1011 ? 11.674 3.999 2.745 1.00 28.70 1011 PHE A CA 1
ATOM 7680 C C . PHE A 1 1011 ? 11.095 2.824 3.530 1.00 28.70 1011 PHE A C 1
ATOM 7682 O O . PHE A 1 1011 ? 11.557 1.679 3.305 1.00 28.70 1011 PHE A O 1
#

Organism: Pteropus alecto (NCBI:txid9402)